Protein AF-D2VK55-F1 (afdb_monomer_lite)

Sequence (1037 aa):
MAVNTIGEIFISDTANHRILKVLTNGTVEVIGGNGISGFSGDGELAINAKLNRPTKIVVDSAGRVVFCDNSNNRIRMISNNGTISTIAGSGTGFVLGDGGLATNAILNMPTGLTINSIGEILIADTSNFKIRKIDLNGIITTIAGSGNQGFEGDGGLATSAPLNFPADVSVHPTTNEVFIADSNNHCVRKILTNGTIFTVAGICGAQGQSSDGGLAINSRLNYPIGVAISSTGDIFIAERDNSKVRKVSSSTGIISTFAGNGVFGFMGDGKAAVNASIYNPYNVAFNSAGEAFISDYGSGKIRKVSLNGIITTVVGEYLQSQDGKLATDVVLNTPKGVAISPSGEVYFADSDKYAIRKITLSGTIITIAGSGLYGFAGDNGYSSQLSNSYDIFINSLGEAFIADTYNHRIRKIDVNGIIMTIAGIVTSGFSGDGGLATKAELFEPYGVVTSSSGDVFIADTSNCRIRKVSSSTGIITTVAGGTCGFGDNVLAVDAQLNTPYGISVNSKGELFIADTNNHRIRKVSSSGFISTIAGNGVGGFSGDGGLATNANLFKPSKVVVNSIGEIFIADSSTNRIRKILTNGTIITIAGNGNSGFNGDEADATNSQLGSPYGIALSSTGEIYISDQGNNRIRKLVPYCVNQGTLVNGSCFYTDYNNNSTKDNSNVSNNNQILAVVLPSVLVPVFCIVAGIVVVLLICCVIFSKRTRKEKSTEKVESVPRDLEMAIESQTLQTMESVKSEPTDFPSEQSLYFQSMVSSQYKSVASESSSNNAASKYNILEKIGSGAFGSVFRVEVKKTGDIKAVKALKYVDHDDLNNIMKEGIQLLKMDHPNIVKVNDMFVDSSQLVFIEMEFYAYGDLSTLIQDTNTIHSEILLRKILEQSCQALQYIHENLKIVHRDIKPSNIFLKSIDLANDDIHIVLADFGLAKDTQGSMAKSFAGTPLYMPLELSLGVNYTFNADVYSLGVTMYQLMTKDVQTSISYLYMNKNSIETKQILRSKMEAPNTYSDQLIDVVLNMIEKDMEKRPSEVDVLNQMK

Radius of gyration: 36.95 Å; chains: 1; bounding box: 97×99×90 Å

Foldseek 3Di:
DEADQQGKDWDQPLQQQFIWIADPVGDIDTLAACSAADADFAQHQRVPGHAHRKADWYADPQRKIWTPSFVLQFIKIQDPVRGIHTLAACSDDDDPQAQHARNPHGAHRWHAWDAALQGKIWTCSFQQQFIWIADPVRGIHTLAACSDADADAAQHARVNGGAHRFQYKEAQHPQRWIWTQSFCQQFIKIAHPVRGIHTLAACGNDADADAFFDQRNPGHAHRFREWYADNQRWIWTQRQQQQFIKIQHPVPNTIHTLAACSDADAPFAQHARVPGHAHRWRYWYAHPQGWIWICSPSQQFIWIQDPVRGIHTSDGDDDDWDFPRAPVSTFAAQWAAWAAALQGKIWIPSFQQQFIWIQDPVRTIDTLEADSDADADAQFHRYGGAHRWRYWYADNQRKIWTQSFQQQFIWIQDPVSGIHTLAAHSDADADQAQHARPPGHAHGWQEWDAAPQRWIWICSFVQQFIWIQHPVPNGIHTLAAGAADADFFAQRPPGGAHRWHAWEAANQRKIWTQSFQQQFIWIQDPVRGIHTLAACSDADADFAQHARNVTGAHRWRYWYADNVGKIWIQSQQQQFIWIQDPVRGIHTQAACRDADADADVHRRVPGGAHRWRYWYAHPLGKIWIRSRRVSDIDIDDQDDDPPFDQDSNDTHDDDPDDDDDDDDDDDDDDDDDDDDDDDDDDDDDDDDDVPPPVVVVVVVVPPPDDDDDDDDDDDDDDDDDDDDDDDDDDDDDDDDDDDDDDDDDDDDDDDPPDPDDDDDDDDDDDDDDDDDVVVFWDFDAFPDDDPFFTKTFTQGPVPRDTKIKTKGAADDDVSVVVVVVVLVVQQPDDDQAAWHWDDWDDDPPRIIITITHDFPQAWQVVLLVPPPDQAAPLLLLVVLLSLLSVLCCCVPVVVKDQAADAGRQKGWNDDDSVVSDTRIHGHDSVVMDHPVDDQDQPPGYDQLLAAQVNVVRDGDDSLSNLSSVLSRSLCSQQSPPPDRLNVCVVVDPLVVSLVVSLVSSCVVVRDDPLVSVLSSLSNGNDSVRRDRSVVSNVSSD

Secondary structure (DSSP, 8-state):
-EE-TT--EEEEETTTTEEEEE-TTS-EEEEE--SSSS---TTSBGGGS--SSEEEEEE-TT--EEEEEGGGTEEEEE-TTSBEEEEE--SS-----TTSBGGG----S--EEEE-TTSPEEEEEGGGTEEEEE-TTSBEEEEE--SS-----TTSBTTTS--S-EEEEEE-TTT--EEEEEGGGTEEEEE-TTSBEEEEES-TT------SSSBGGGS--S-EEEEEE-TT-PEEEEETTTTEEEEE-TTT-BEEEEE--SSSS---TTSBGGGS---SEEEEEE-TTS-EEEEEGGGTEEEEE-TTSBEEEEE-------TTSBGGG---S-EEEEEE-TTS-EEEEEGGGTEEEEE-TTSBEEEEE--SSBS---TTBS---BS---EEEE-TTS-EEEEEGGGTEEEEE-TTS-EEEEE--SSBS---TTSBGGGS-BS-EEEEEE-TT-PEEEEETTTTEEEEE-TTT-BEEEEEE-EES---SSBGGG-EESSEEEEEE-TT--EEEEEGGGTEEEEE-TTSBEEEEE--S-BS---TTSBGGGS-BSS--EEEE-TTS-EEEEEGGGTEEEEE-TTSBEEEEE--SSSS---TTS-TTTS--SSEEEEEE-TT--EEEEEGGGTEEEEE----GGGPEEETTEEE---SS-------------------------------GGGSHHHHHHHHHHSS--------------------------------------------S--TT-----SS------------HHHHEEEEEEEEEETTEEEEEEEETTT--EEEEEEEEP-SHHHHHHHHHHHHHHTT---TTBPPEEEEEE-TTSEEEEEEE--TT-BTHHHHH--S-PPPHHHHHHHHHHHHHHHHHIIIII-EE-----GGGEEEEEEEGGGTEEEEEE---TT-EETTS-------S-TTT--HHHHTTPPP-HHHHHHHHHHHHHHHHH--SS--HHHHHHHS-HHHHHHHHHHHHHTTS-S-HHHHHHHHHHT-SSGGGSPPHHHHHHHT-

InterPro domains:
  IPR000719 Protein kinase domain [PF00069] (777-1034)
  IPR000719 Protein kinase domain [PS50011] (777-1037)
  IPR000719 Protein kinase domain [SM00220] (777-1037)
  IPR001258 NHL repeat [PS51125] (494-527)
  IPR008271 Serine/threonine-protein kinase, active site [PS00108] (896-908)
  IPR011009 Protein kinase-like domain superfamily [SSF56112] (773-1034)
  IPR011042 Six-bladed beta-propeller, TolB-like [G3DSA:2.120.10.30] (1-63)
  IPR011042 Six-bladed beta-propeller, TolB-like [G3DSA:2.120.10.30] (64-137)
  IPR011042 Six-bladed beta-propeller, TolB-like [G3DSA:2.120.10.30] (174-251)
  IPR011042 Six-bladed beta-propeller, TolB-like [G3DSA:2.120.10.30] (293-411)
  IPR011042 Six-bladed beta-propeller, TolB-like [G3DSA:2.120.10.30] (412-521)
  IPR011042 Six-bladed beta-propeller, TolB-like [G3DSA:2.120.10.30] (522-637)
  IPR056822 Teneurin, NHL domain [PF25021] (7-90)
  IPR056822 Teneurin, NHL domain [PF25021] (97-261)
  IPR056822 Teneurin, NHL domain [PF25021] (487-536)

Organism: Naegleria gruberi (NCBI:txid5762)

Structure (mmCIF, N/CA/C/O backbone):
data_AF-D2VK55-F1
#
_entry.id   AF-D2VK55-F1
#
loop_
_atom_site.group_PDB
_atom_site.id
_atom_site.type_symbol
_atom_site.label_atom_id
_atom_site.label_alt_id
_atom_site.label_comp_id
_atom_site.label_asym_id
_atom_site.label_entity_id
_atom_site.label_seq_id
_atom_site.pdbx_PDB_ins_code
_atom_site.Cartn_x
_atom_site.Cartn_y
_atom_site.Cartn_z
_atom_site.occupancy
_atom_site.B_iso_or_equiv
_atom_site.auth_seq_id
_atom_site.auth_comp_id
_atom_site.auth_asym_id
_atom_site.auth_atom_id
_atom_site.pdbx_PDB_model_num
ATOM 1 N N . MET A 1 1 ? 17.452 7.029 -10.321 1.00 76.12 1 MET A N 1
ATOM 2 C CA . MET A 1 1 ? 17.028 7.818 -9.150 1.00 76.12 1 MET A CA 1
ATOM 3 C C . MET A 1 1 ? 17.434 9.265 -9.366 1.00 76.12 1 MET A C 1
ATOM 5 O O . MET A 1 1 ? 18.483 9.479 -9.961 1.00 76.12 1 MET A O 1
ATOM 9 N N . ALA A 1 2 ? 16.642 10.211 -8.871 1.00 79.19 2 ALA A N 1
ATOM 10 C CA . ALA A 1 2 ? 16.977 11.630 -8.761 1.00 79.19 2 ALA A CA 1
ATOM 11 C C . ALA A 1 2 ? 16.593 12.158 -7.372 1.00 79.19 2 ALA A C 1
ATOM 13 O O . ALA A 1 2 ? 15.893 11.474 -6.628 1.00 79.19 2 ALA A O 1
ATOM 14 N N . VAL A 1 3 ? 17.039 13.367 -7.035 1.00 73.19 3 VAL A N 1
ATOM 15 C CA . VAL A 1 3 ? 16.646 14.098 -5.822 1.00 73.19 3 VAL A CA 1
ATOM 16 C C . VAL A 1 3 ? 16.347 15.538 -6.236 1.00 73.19 3 VAL A C 1
ATOM 18 O O . VAL A 1 3 ? 17.091 16.087 -7.049 1.00 73.19 3 VAL A O 1
ATOM 21 N N . ASN A 1 4 ? 15.264 16.139 -5.737 1.00 76.44 4 ASN A N 1
ATOM 22 C CA . ASN A 1 4 ? 14.937 17.539 -6.040 1.00 76.44 4 ASN A CA 1
ATOM 23 C C . ASN A 1 4 ? 15.550 18.521 -5.020 1.00 76.44 4 ASN A C 1
ATOM 25 O O . ASN A 1 4 ? 16.195 18.130 -4.045 1.00 76.44 4 ASN A O 1
ATOM 29 N N . THR A 1 5 ? 15.360 19.823 -5.247 1.00 72.44 5 THR A N 1
ATOM 30 C CA . THR A 1 5 ? 15.956 20.905 -4.440 1.00 72.44 5 THR A CA 1
ATOM 31 C C . THR A 1 5 ? 15.551 20.890 -2.964 1.00 72.44 5 THR A C 1
ATOM 33 O O . THR A 1 5 ? 16.334 21.355 -2.133 1.00 72.44 5 THR A O 1
ATOM 36 N N . ILE A 1 6 ? 14.375 20.337 -2.641 1.00 69.44 6 ILE A N 1
ATOM 37 C CA . ILE A 1 6 ? 13.846 20.198 -1.275 1.00 69.44 6 ILE A CA 1
ATOM 38 C C . ILE A 1 6 ? 14.138 18.827 -0.638 1.00 69.44 6 ILE A C 1
ATOM 40 O O . ILE A 1 6 ? 13.777 18.611 0.513 1.00 69.44 6 ILE A O 1
ATOM 44 N N . GLY A 1 7 ? 14.825 17.920 -1.344 1.00 64.62 7 GLY A N 1
ATOM 45 C CA . GLY A 1 7 ? 15.295 16.639 -0.803 1.00 64.62 7 GLY A CA 1
ATOM 46 C C . GLY A 1 7 ? 14.364 15.438 -1.005 1.00 64.62 7 GLY A C 1
ATOM 47 O O . GLY A 1 7 ? 14.655 14.370 -0.472 1.00 64.62 7 GLY A O 1
ATOM 48 N N . GLU A 1 8 ? 13.279 15.569 -1.773 1.00 74.81 8 GLU A N 1
ATOM 49 C CA . GLU A 1 8 ? 12.437 14.426 -2.155 1.00 74.81 8 GLU A CA 1
ATOM 50 C C . GLU A 1 8 ? 13.169 13.548 -3.185 1.00 74.81 8 GLU A C 1
ATOM 52 O O . GLU A 1 8 ? 13.800 14.061 -4.117 1.00 74.81 8 GLU A O 1
ATOM 57 N N . ILE A 1 9 ? 13.081 12.223 -3.036 1.00 70.69 9 ILE A N 1
ATOM 58 C CA . ILE A 1 9 ? 13.822 11.241 -3.843 1.00 70.69 9 ILE A CA 1
ATOM 59 C C . ILE A 1 9 ? 12.883 10.591 -4.862 1.00 70.69 9 ILE A C 1
ATOM 61 O O . ILE A 1 9 ? 11.841 10.053 -4.508 1.00 70.69 9 ILE A O 1
ATOM 65 N N . PHE A 1 10 ? 13.270 10.574 -6.133 1.00 77.62 10 PHE A N 1
ATOM 66 C CA . PHE A 1 10 ? 12.480 10.019 -7.232 1.00 77.62 10 PHE A CA 1
ATOM 67 C C . PHE A 1 10 ? 13.142 8.735 -7.735 1.00 77.62 10 PHE A C 1
ATOM 69 O O . PHE A 1 10 ? 14.314 8.738 -8.123 1.00 77.62 10 PHE A O 1
ATOM 76 N N . ILE A 1 11 ? 12.415 7.618 -7.713 1.00 74.38 11 ILE A N 1
ATOM 77 C CA . ILE A 1 11 ? 12.948 6.269 -7.938 1.00 74.38 11 ILE A CA 1
ATOM 78 C C . ILE A 1 11 ? 12.183 5.612 -9.087 1.00 74.38 11 ILE A C 1
ATOM 80 O O . ILE A 1 11 ? 10.965 5.501 -9.041 1.00 74.38 11 ILE A O 1
ATOM 84 N N . SER A 1 12 ? 12.896 5.115 -10.095 1.00 76.62 12 SER A N 1
ATOM 85 C CA . SER A 1 12 ? 12.306 4.202 -11.075 1.00 76.62 12 SER A CA 1
ATOM 86 C C . SER A 1 12 ? 12.312 2.795 -10.493 1.00 76.62 12 SER A C 1
ATOM 88 O O . SER A 1 12 ? 13.374 2.193 -10.335 1.00 76.62 12 SER A O 1
ATOM 90 N N . ASP A 1 13 ? 11.137 2.263 -10.185 1.00 74.69 13 ASP A N 1
ATOM 91 C CA . ASP A 1 13 ? 10.955 0.849 -9.893 1.00 74.69 13 ASP A CA 1
ATOM 92 C C . ASP A 1 13 ? 10.919 0.085 -11.225 1.00 74.69 13 ASP A C 1
ATOM 94 O O . ASP A 1 13 ? 9.872 -0.140 -11.843 1.00 74.69 13 ASP A O 1
ATOM 98 N N . THR A 1 14 ? 12.112 -0.264 -11.715 1.00 71.50 14 THR A N 1
ATOM 99 C CA . THR A 1 14 ? 12.302 -0.962 -12.994 1.00 71.50 14 THR A CA 1
ATOM 100 C C . THR A 1 14 ? 11.540 -2.289 -13.028 1.00 71.50 14 THR A C 1
ATOM 102 O O . THR A 1 14 ? 10.974 -2.654 -14.062 1.00 71.50 14 THR A O 1
ATOM 105 N N . ALA A 1 15 ? 11.503 -3.006 -11.902 1.00 69.81 15 ALA A N 1
ATOM 106 C CA . ALA A 1 15 ? 10.898 -4.328 -11.812 1.00 69.81 15 ALA A CA 1
ATOM 107 C C . ALA A 1 15 ? 9.366 -4.256 -11.818 1.00 69.81 15 ALA A C 1
ATOM 109 O O . ALA A 1 15 ? 8.742 -4.930 -12.631 1.00 69.81 15 ALA A O 1
ATOM 110 N N . ASN A 1 16 ? 8.770 -3.387 -10.994 1.00 69.69 16 ASN A N 1
ATOM 111 C CA . ASN A 1 16 ? 7.315 -3.221 -10.894 1.00 69.69 16 ASN A CA 1
ATOM 112 C C . ASN A 1 16 ? 6.754 -2.146 -11.844 1.00 69.69 16 ASN A C 1
ATOM 114 O O . ASN A 1 16 ? 5.651 -1.642 -11.613 1.00 69.69 16 ASN A O 1
ATOM 118 N N . HIS A 1 17 ? 7.520 -1.792 -12.882 1.00 84.75 17 HIS A N 1
ATOM 119 C CA . HIS A 1 17 ? 7.151 -0.912 -13.999 1.00 84.75 17 HIS A CA 1
ATOM 120 C C . HIS A 1 17 ? 6.570 0.442 -13.567 1.00 84.75 17 HIS A C 1
ATOM 122 O O . HIS A 1 17 ? 5.522 0.873 -14.053 1.00 84.75 17 HIS A O 1
ATOM 128 N N . ARG A 1 18 ? 7.249 1.100 -12.622 1.00 85.00 18 ARG A N 1
ATOM 129 C CA . ARG A 1 18 ? 6.723 2.271 -11.913 1.00 85.00 18 ARG A CA 1
ATOM 130 C C . ARG A 1 18 ? 7.752 3.362 -11.664 1.00 85.00 18 ARG A C 1
ATOM 132 O O . ARG A 1 18 ? 8.954 3.122 -11.661 1.00 85.00 18 ARG A O 1
ATOM 139 N N . ILE A 1 19 ? 7.244 4.561 -11.413 1.00 80.06 19 ILE A N 1
ATOM 140 C CA . ILE A 1 19 ? 7.960 5.702 -10.862 1.00 80.06 19 ILE A CA 1
ATOM 141 C C . ILE A 1 19 ? 7.392 5.973 -9.472 1.00 80.06 19 ILE A C 1
ATOM 143 O O . ILE A 1 19 ? 6.191 6.207 -9.307 1.00 80.06 19 ILE A O 1
ATOM 147 N N . LEU A 1 20 ? 8.273 5.940 -8.482 1.00 76.56 20 LEU A N 1
ATOM 148 C CA . LEU A 1 20 ? 7.992 6.247 -7.091 1.00 76.56 20 LEU A CA 1
ATOM 149 C C . LEU A 1 20 ? 8.578 7.614 -6.734 1.00 76.56 20 LEU A C 1
ATOM 151 O O . LEU A 1 20 ? 9.625 8.014 -7.256 1.00 76.56 20 LEU A O 1
ATOM 155 N N . LYS A 1 21 ? 7.937 8.292 -5.792 1.00 77.62 21 LYS A N 1
ATOM 156 C CA . LYS A 1 21 ? 8.448 9.483 -5.119 1.00 77.62 21 LYS A CA 1
ATOM 157 C C . LYS A 1 21 ? 8.547 9.184 -3.629 1.00 77.62 21 LYS A C 1
ATOM 159 O O . LYS A 1 21 ? 7.679 8.521 -3.076 1.00 77.62 21 LYS A O 1
ATOM 164 N N . VAL A 1 22 ? 9.606 9.649 -2.985 1.00 64.19 22 VAL A N 1
ATOM 165 C CA . VAL A 1 22 ? 9.828 9.509 -1.548 1.00 64.19 22 VAL A CA 1
ATOM 166 C C . VAL A 1 22 ? 9.932 10.903 -0.960 1.00 64.19 22 VAL A C 1
ATOM 168 O O . VAL A 1 22 ? 10.816 11.679 -1.330 1.00 64.19 22 VAL A O 1
ATOM 171 N N . LEU A 1 23 ? 8.994 11.227 -0.081 1.00 64.81 23 LEU A N 1
ATOM 172 C CA . LEU A 1 23 ? 8.934 12.501 0.619 1.00 64.81 23 LEU A CA 1
ATOM 173 C C . LEU A 1 23 ? 10.057 12.593 1.665 1.00 64.81 23 LEU A C 1
ATOM 175 O O . LEU A 1 23 ? 10.626 11.586 2.088 1.00 64.81 23 LEU A O 1
ATOM 179 N N . THR A 1 24 ? 10.368 13.803 2.129 1.00 56.72 24 THR A N 1
ATOM 180 C CA . THR A 1 24 ? 11.452 14.043 3.104 1.00 56.72 24 THR A CA 1
ATOM 181 C C . THR A 1 24 ? 11.222 13.412 4.483 1.00 56.72 24 THR A C 1
ATOM 183 O O . THR A 1 24 ? 12.175 13.255 5.241 1.00 56.72 24 THR A O 1
ATOM 186 N N . ASN A 1 25 ? 9.989 13.006 4.796 1.00 50.72 25 ASN A N 1
ATOM 187 C CA . ASN A 1 25 ? 9.618 12.231 5.985 1.00 50.72 25 ASN A CA 1
ATOM 188 C C . ASN A 1 25 ? 9.705 10.697 5.781 1.00 50.72 25 ASN A C 1
ATOM 190 O O . ASN A 1 25 ? 9.336 9.947 6.680 1.00 50.72 25 ASN A O 1
ATOM 194 N N . GLY A 1 26 ? 10.128 10.224 4.602 1.00 48.59 26 GLY A N 1
ATOM 195 C CA . GLY A 1 26 ? 10.221 8.801 4.253 1.00 48.59 26 GLY A CA 1
ATOM 196 C C . GLY A 1 26 ? 8.959 8.174 3.640 1.00 48.59 26 GLY A C 1
ATOM 197 O O . GLY A 1 26 ? 9.014 7.013 3.236 1.00 48.59 26 GLY A O 1
ATOM 198 N N . THR A 1 27 ? 7.837 8.896 3.520 1.00 54.94 27 THR A N 1
ATOM 199 C CA . THR A 1 27 ? 6.623 8.384 2.852 1.00 54.94 27 THR A CA 1
ATOM 200 C C . THR A 1 27 ? 6.893 8.093 1.372 1.00 54.94 27 THR A C 1
ATOM 202 O O . THR A 1 27 ? 7.456 8.937 0.679 1.00 54.94 27 THR A O 1
ATOM 205 N N . VAL A 1 28 ? 6.466 6.924 0.876 1.00 57.25 28 VAL A N 1
ATOM 206 C CA . VAL A 1 28 ? 6.631 6.503 -0.528 1.00 57.25 28 VAL A CA 1
ATOM 207 C C . VAL A 1 28 ? 5.294 6.570 -1.274 1.00 57.25 28 VAL A C 1
ATOM 209 O O . VAL A 1 28 ? 4.322 5.935 -0.877 1.00 57.25 28 VAL A O 1
ATOM 212 N N . GLU A 1 29 ? 5.269 7.301 -2.384 1.00 69.31 29 GLU A N 1
ATOM 213 C CA . GLU A 1 29 ? 4.126 7.510 -3.277 1.00 69.31 29 GLU A CA 1
ATOM 214 C C . GLU A 1 29 ? 4.399 6.850 -4.642 1.00 69.31 29 GLU A C 1
ATOM 216 O O . GLU A 1 29 ? 5.519 6.919 -5.153 1.00 69.31 29 GLU A O 1
ATOM 221 N N . VAL A 1 30 ? 3.387 6.261 -5.291 1.00 80.94 30 VAL A N 1
ATOM 222 C CA . VAL A 1 30 ? 3.460 5.936 -6.730 1.00 80.94 30 VAL A CA 1
ATOM 223 C C . VAL A 1 30 ? 3.019 7.172 -7.508 1.00 80.94 30 VAL A C 1
ATOM 225 O O . VAL A 1 30 ? 1.869 7.582 -7.388 1.00 80.94 30 VAL A O 1
ATOM 228 N N . ILE A 1 31 ? 3.907 7.747 -8.323 1.00 82.50 31 ILE A N 1
ATOM 229 C CA . ILE A 1 31 ? 3.599 8.942 -9.130 1.00 82.50 31 ILE A CA 1
ATOM 230 C C . ILE A 1 31 ? 3.454 8.651 -10.628 1.00 82.50 31 ILE A C 1
ATOM 232 O O . ILE A 1 31 ? 2.969 9.501 -11.367 1.00 82.50 31 ILE A O 1
ATOM 236 N N . GLY A 1 32 ? 3.846 7.462 -11.094 1.00 79.75 32 GLY A N 1
ATOM 237 C CA . GLY A 1 32 ? 3.657 7.056 -12.485 1.00 79.75 32 GLY A CA 1
ATOM 238 C C . GLY A 1 32 ? 3.774 5.551 -12.694 1.00 79.75 32 GLY A C 1
ATOM 239 O O . GLY A 1 32 ? 4.590 4.904 -12.049 1.00 79.75 32 GLY A O 1
ATOM 240 N N . GLY A 1 33 ? 2.993 5.000 -13.620 1.00 81.81 33 GLY A N 1
ATOM 241 C CA . GLY A 1 33 ? 2.906 3.569 -13.901 1.00 81.81 33 GLY A CA 1
ATOM 242 C C . GLY A 1 33 ? 1.877 2.840 -13.029 1.00 81.81 33 GLY A C 1
ATOM 243 O O . GLY A 1 33 ? 1.939 2.884 -11.804 1.00 81.81 33 GLY A O 1
ATOM 244 N N . ASN A 1 34 ? 0.979 2.087 -13.662 1.00 78.25 34 ASN A N 1
ATOM 245 C CA . ASN A 1 34 ? 0.046 1.180 -12.974 1.00 78.25 34 ASN A CA 1
ATOM 246 C C . ASN A 1 34 ? 0.713 -0.146 -12.535 1.00 78.25 34 ASN A C 1
ATOM 248 O O . ASN A 1 34 ? 0.205 -0.863 -11.670 1.00 78.25 34 ASN A O 1
ATOM 252 N N . GLY A 1 35 ? 1.885 -0.455 -13.101 1.00 76.69 35 GLY A N 1
ATOM 253 C CA . GLY A 1 35 ? 2.653 -1.679 -12.873 1.00 76.69 35 GLY A CA 1
ATOM 254 C C . GLY A 1 35 ? 2.493 -2.764 -13.942 1.00 76.69 35 GLY A C 1
ATOM 255 O O . GLY A 1 35 ? 3.073 -3.837 -13.799 1.00 76.69 35 GLY A O 1
ATOM 256 N N . ILE A 1 36 ? 1.752 -2.492 -15.018 1.00 81.31 36 ILE A N 1
ATOM 257 C CA . ILE A 1 36 ? 1.580 -3.374 -16.178 1.00 81.31 36 ILE A CA 1
ATOM 258 C C . ILE A 1 36 ? 2.513 -2.913 -17.305 1.00 81.31 36 ILE A C 1
ATOM 260 O O . ILE A 1 36 ? 2.580 -1.722 -17.617 1.00 81.31 36 ILE A O 1
ATOM 264 N N . SER A 1 37 ? 3.198 -3.857 -17.956 1.00 85.50 37 SER A N 1
ATOM 265 C CA . SER A 1 37 ? 4.075 -3.571 -19.093 1.00 85.50 37 SER A CA 1
ATOM 266 C C . SER A 1 37 ? 3.303 -3.074 -20.325 1.00 85.50 37 SER A C 1
ATOM 268 O O . SER A 1 37 ? 2.224 -3.564 -20.668 1.00 85.50 37 SER A O 1
ATOM 270 N N . GLY A 1 38 ? 3.860 -2.067 -20.999 1.00 87.62 38 GLY A N 1
ATOM 271 C CA . GLY A 1 38 ? 3.288 -1.410 -22.183 1.00 87.62 38 GLY A CA 1
ATOM 272 C C . GLY A 1 38 ? 3.603 0.088 -22.190 1.00 87.62 38 GLY A C 1
ATOM 273 O O . GLY A 1 38 ? 4.305 0.544 -21.297 1.00 87.62 38 GLY A O 1
ATOM 274 N N . PHE A 1 39 ? 3.089 0.853 -23.163 1.00 81.56 39 PHE A N 1
ATOM 275 C CA . PHE A 1 39 ? 3.432 2.278 -23.375 1.00 81.56 39 PHE A CA 1
ATOM 276 C C . PHE A 1 39 ? 2.225 3.240 -23.466 1.00 81.56 39 PHE A C 1
ATOM 278 O O . PHE A 1 39 ? 2.341 4.340 -24.002 1.00 81.56 39 PHE A O 1
ATOM 285 N N . SER A 1 40 ? 1.046 2.842 -22.983 1.00 87.62 40 SER A N 1
ATOM 286 C CA . SER A 1 40 ? -0.178 3.659 -23.045 1.00 87.62 40 SER A CA 1
ATOM 287 C C . SER A 1 40 ? -0.225 4.774 -21.987 1.00 87.62 40 SER A C 1
ATOM 289 O O . SER A 1 40 ? 0.506 4.729 -20.995 1.00 87.62 40 SER A O 1
ATOM 291 N N . GLY A 1 41 ? -1.144 5.731 -22.164 1.00 86.62 41 GLY A N 1
ATOM 292 C CA . GLY A 1 41 ? -1.520 6.726 -21.147 1.00 86.62 41 GLY A CA 1
ATOM 293 C C . GLY A 1 41 ? -1.029 8.158 -21.379 1.00 86.62 41 GLY A C 1
ATOM 294 O O . GLY A 1 41 ? -1.213 8.984 -20.499 1.00 86.62 41 GLY A O 1
ATOM 295 N N . ASP A 1 42 ? -0.410 8.480 -22.517 1.00 91.62 42 ASP A N 1
ATOM 296 C CA . ASP A 1 42 ? -0.027 9.871 -22.810 1.00 91.62 42 ASP A CA 1
ATOM 297 C C . ASP A 1 42 ? -1.265 10.784 -22.891 1.00 91.62 42 ASP A C 1
ATOM 299 O O . ASP A 1 42 ? -2.216 10.471 -23.603 1.00 91.62 42 ASP A O 1
ATOM 303 N N . GLY A 1 43 ? -1.237 11.904 -22.162 1.00 89.00 43 GLY A N 1
ATOM 304 C CA . GLY A 1 43 ? -2.380 12.802 -21.944 1.00 89.00 43 GLY A CA 1
ATOM 305 C C . GLY A 1 43 ? -3.163 12.521 -20.653 1.00 89.00 43 GLY A C 1
ATOM 306 O O . GLY A 1 43 ? -3.815 13.424 -20.133 1.00 89.00 43 GLY A O 1
ATOM 307 N N . GLU A 1 44 ? -3.033 11.319 -20.087 1.00 92.00 44 GLU A N 1
ATOM 308 C CA . GLU A 1 44 ? -3.748 10.871 -18.886 1.00 92.00 44 GLU A CA 1
ATOM 309 C C . GLU A 1 44 ? -2.914 11.026 -17.604 1.00 92.00 44 GLU A C 1
ATOM 311 O O . GLU A 1 44 ? -1.720 11.343 -17.633 1.00 92.00 44 GLU A O 1
ATOM 316 N N . LEU A 1 45 ? -3.536 10.756 -16.449 1.00 89.88 45 LEU A N 1
ATOM 317 C CA . LEU A 1 45 ? -2.831 10.635 -15.170 1.00 89.88 45 LEU A CA 1
ATOM 318 C C . LEU A 1 45 ? -1.758 9.537 -15.234 1.00 89.88 45 LEU A C 1
ATOM 320 O O . LEU A 1 45 ? -2.039 8.372 -15.524 1.00 89.88 45 LEU A O 1
ATOM 324 N N . ALA A 1 46 ? -0.526 9.899 -14.886 1.00 89.88 46 ALA A N 1
ATOM 325 C CA . ALA A 1 46 ? 0.660 9.061 -14.991 1.00 89.88 46 ALA A CA 1
ATOM 326 C C . ALA A 1 46 ? 0.540 7.740 -14.222 1.00 89.88 46 ALA A C 1
ATOM 328 O O . ALA A 1 46 ? 1.051 6.722 -14.685 1.00 89.88 46 ALA A O 1
ATOM 329 N N . ILE A 1 47 ? -0.157 7.723 -13.081 1.00 85.00 47 ILE A N 1
ATOM 330 C CA . ILE A 1 47 ? -0.414 6.510 -12.284 1.00 85.00 47 ILE A CA 1
ATOM 331 C C . ILE A 1 47 ? -1.230 5.446 -13.039 1.00 85.00 47 ILE A C 1
ATOM 333 O O . ILE A 1 47 ? -1.081 4.260 -12.765 1.00 85.00 47 ILE A O 1
ATOM 337 N N . ASN A 1 48 ? -2.027 5.844 -14.037 1.00 86.12 48 ASN A N 1
ATOM 338 C CA . ASN A 1 48 ? -2.813 4.934 -14.877 1.00 86.12 48 ASN A CA 1
ATOM 339 C C . ASN A 1 48 ? -2.034 4.450 -16.112 1.00 86.12 48 ASN A C 1
ATOM 341 O O . ASN A 1 48 ? -2.462 3.514 -16.793 1.00 86.12 48 ASN A O 1
ATOM 345 N N . ALA A 1 49 ? -0.898 5.079 -16.420 1.00 87.00 49 ALA A N 1
ATOM 346 C CA . ALA A 1 49 ? -0.096 4.783 -17.598 1.00 87.00 49 ALA A CA 1
ATOM 347 C C . ALA A 1 49 ? 0.550 3.395 -17.527 1.00 87.00 49 ALA A C 1
ATOM 349 O O . ALA A 1 49 ? 0.860 2.886 -16.448 1.00 87.00 49 ALA A O 1
ATOM 350 N N . LYS A 1 50 ? 0.818 2.803 -18.693 1.00 90.88 50 LYS A N 1
ATOM 351 C CA . LYS A 1 50 ? 1.698 1.634 -18.790 1.00 90.88 50 LYS A CA 1
ATOM 352 C C . LYS A 1 50 ? 3.113 2.113 -19.102 1.00 90.88 50 LYS A C 1
ATOM 354 O O . LYS A 1 50 ? 3.300 2.988 -19.957 1.00 90.88 50 LYS A O 1
ATOM 359 N N . LEU A 1 51 ? 4.074 1.536 -18.386 1.00 90.56 51 LEU A N 1
ATOM 360 C CA . LEU A 1 51 ? 5.518 1.733 -18.539 1.00 90.56 51 LEU A CA 1
ATOM 361 C C . LEU A 1 51 ? 6.169 0.358 -18.731 1.00 90.56 51 LEU A C 1
ATOM 363 O O . LEU A 1 51 ? 5.589 -0.657 -18.352 1.00 90.56 51 LEU A O 1
ATOM 367 N N . ASN A 1 52 ? 7.382 0.289 -19.271 1.00 91.25 52 ASN A N 1
ATOM 368 C CA . ASN A 1 52 ? 8.100 -0.973 -19.430 1.00 91.25 52 ASN A CA 1
ATOM 369 C C . ASN A 1 52 ? 9.562 -0.819 -19.004 1.00 91.25 52 ASN A C 1
ATOM 371 O O . ASN A 1 52 ? 10.410 -0.314 -19.745 1.00 91.25 52 ASN A O 1
ATOM 375 N N . ARG A 1 53 ? 9.839 -1.289 -17.782 1.00 86.44 53 ARG A N 1
ATOM 376 C CA . ARG A 1 53 ? 11.159 -1.259 -17.134 1.00 86.44 53 ARG A CA 1
ATOM 377 C C . ARG A 1 53 ? 11.799 0.143 -17.100 1.00 86.44 53 ARG A C 1
ATOM 379 O O . ARG A 1 53 ? 12.879 0.312 -17.658 1.00 86.44 53 ARG A O 1
ATOM 386 N N . PRO A 1 54 ? 11.191 1.149 -16.445 1.00 90.12 54 PRO A N 1
ATOM 387 C CA . PRO A 1 54 ? 11.777 2.487 -16.375 1.00 90.12 54 PRO A CA 1
ATOM 388 C C . PRO A 1 54 ? 13.147 2.488 -15.667 1.00 90.12 54 PRO A C 1
ATOM 390 O O . PRO A 1 54 ? 13.347 1.747 -14.700 1.00 90.12 54 PRO A O 1
ATOM 393 N N . THR A 1 55 ? 14.093 3.307 -16.146 1.00 87.75 55 THR A N 1
ATOM 394 C CA . THR A 1 55 ? 15.516 3.297 -15.724 1.00 87.75 55 THR A CA 1
ATOM 395 C C . THR A 1 55 ? 15.988 4.648 -15.167 1.00 87.75 55 THR A C 1
ATOM 397 O O . THR A 1 55 ? 15.622 4.986 -14.038 1.00 87.75 55 THR A O 1
ATOM 400 N N . LYS A 1 56 ? 16.814 5.440 -15.870 1.00 89.25 56 LYS A N 1
ATOM 401 C CA . LYS A 1 56 ? 17.226 6.765 -15.372 1.00 89.25 56 LYS A CA 1
ATOM 402 C C . LYS A 1 56 ? 16.020 7.706 -15.344 1.00 89.25 56 LYS A C 1
ATOM 404 O O . LYS A 1 56 ? 15.117 7.634 -16.173 1.00 89.25 56 LYS A O 1
ATOM 409 N N . ILE A 1 57 ? 16.020 8.563 -14.336 1.00 90.88 57 ILE A N 1
ATOM 410 C CA . ILE A 1 57 ? 14.982 9.529 -13.991 1.00 90.88 57 ILE A CA 1
ATOM 411 C C . ILE A 1 57 ? 15.693 10.790 -13.510 1.00 90.88 57 ILE A C 1
ATOM 413 O O . ILE A 1 57 ? 16.730 10.680 -12.851 1.00 90.88 57 ILE A O 1
ATOM 417 N N . VAL A 1 58 ? 15.146 11.951 -13.852 1.00 91.69 58 VAL A N 1
ATOM 418 C CA . VAL A 1 58 ? 15.597 13.288 -13.455 1.00 91.69 58 VAL A CA 1
ATOM 419 C C . VAL A 1 58 ? 14.385 14.179 -13.192 1.00 91.69 58 VAL A C 1
ATOM 421 O O . VAL A 1 58 ? 13.286 13.902 -13.672 1.00 91.69 58 VAL A O 1
ATOM 424 N N . VAL A 1 59 ? 14.584 15.241 -12.418 1.00 88.75 59 VAL A N 1
ATOM 425 C CA . VAL A 1 59 ? 13.556 16.248 -12.128 1.00 88.75 59 VAL A CA 1
ATOM 426 C C . VAL A 1 59 ? 14.117 17.606 -12.521 1.00 88.75 59 VAL A C 1
ATOM 428 O O . VAL A 1 59 ? 15.272 17.895 -12.205 1.00 88.75 59 VAL A O 1
ATOM 431 N N . ASP A 1 60 ? 13.337 18.408 -13.241 1.00 84.19 60 ASP A N 1
ATOM 432 C CA . ASP A 1 60 ? 13.761 19.746 -13.658 1.00 84.19 60 ASP A CA 1
ATOM 433 C C . ASP A 1 60 ? 13.452 20.830 -12.608 1.00 84.19 60 ASP A C 1
ATOM 435 O O . ASP A 1 60 ? 12.840 20.578 -11.568 1.00 84.19 60 ASP A O 1
ATOM 439 N N . SER A 1 61 ? 13.879 22.064 -12.882 1.00 80.25 61 SER A N 1
ATOM 440 C CA . SER A 1 61 ? 13.656 23.223 -12.007 1.00 80.25 61 SER A CA 1
ATOM 441 C C . SER A 1 61 ? 12.185 23.632 -11.862 1.00 80.25 61 SER A C 1
ATOM 443 O O . SER A 1 61 ? 11.863 24.374 -10.936 1.00 80.25 61 SER A O 1
ATOM 445 N N . ALA A 1 62 ? 11.292 23.148 -12.731 1.00 81.94 62 ALA A N 1
ATOM 446 C CA . ALA A 1 62 ? 9.851 23.333 -12.601 1.00 81.94 62 ALA A CA 1
ATOM 447 C C . ALA A 1 62 ? 9.189 22.221 -11.765 1.00 81.94 62 ALA A C 1
ATOM 449 O O . ALA A 1 62 ? 8.028 22.371 -11.392 1.00 81.94 62 ALA A O 1
ATOM 450 N N . GLY A 1 63 ? 9.899 21.130 -11.452 1.00 83.50 63 GLY A N 1
ATOM 451 C CA . GLY A 1 63 ? 9.374 19.963 -10.737 1.00 83.50 63 GLY A CA 1
ATOM 452 C C . GLY A 1 63 ? 8.840 18.848 -11.642 1.00 83.50 63 GLY A C 1
ATOM 453 O O . GLY A 1 63 ? 8.290 17.871 -11.131 1.00 83.50 63 GLY A O 1
ATOM 454 N N . ARG A 1 64 ? 9.011 18.951 -12.969 1.00 92.50 64 ARG A N 1
ATOM 455 C CA . ARG A 1 64 ? 8.577 17.917 -13.922 1.00 92.50 64 ARG A CA 1
ATOM 456 C C . ARG A 1 64 ? 9.539 16.736 -13.877 1.00 92.50 64 ARG A C 1
ATOM 458 O O . ARG A 1 64 ? 10.756 16.916 -13.839 1.00 92.50 64 ARG A O 1
ATOM 465 N N . VAL A 1 65 ? 8.995 15.525 -13.918 1.00 94.88 65 VAL A N 1
ATOM 466 C CA . VAL A 1 65 ? 9.750 14.277 -13.754 1.00 94.88 65 VAL A CA 1
ATOM 467 C C . VAL A 1 65 ? 9.953 13.623 -15.117 1.00 94.88 65 VAL A C 1
ATOM 469 O O . VAL A 1 65 ? 9.006 13.104 -15.701 1.00 94.88 65 VAL A O 1
ATOM 472 N N . VAL A 1 66 ? 11.181 13.628 -15.632 1.00 96.56 66 VAL A N 1
ATOM 473 C CA . VAL A 1 66 ? 11.535 13.024 -16.928 1.00 96.56 66 VAL A CA 1
ATOM 474 C C . VAL A 1 66 ? 12.248 11.696 -16.687 1.00 96.56 66 VAL A C 1
ATOM 476 O O . VAL A 1 66 ? 13.124 11.615 -15.826 1.00 96.56 66 VAL A O 1
ATOM 479 N N . PHE A 1 67 ? 11.906 10.644 -17.433 1.00 96.06 67 PHE A N 1
ATOM 480 C CA . PHE A 1 67 ? 12.524 9.325 -17.270 1.00 96.06 67 PHE A CA 1
ATOM 481 C C . PHE A 1 67 ? 12.610 8.507 -18.565 1.00 96.06 67 PHE A C 1
ATOM 483 O O . PHE A 1 67 ? 11.811 8.654 -19.491 1.00 96.06 67 PHE A O 1
ATOM 490 N N . CYS A 1 68 ? 13.589 7.603 -18.608 1.00 95.38 68 CYS A N 1
ATOM 491 C CA . CYS A 1 68 ? 13.734 6.594 -19.649 1.00 95.38 68 CYS A CA 1
ATOM 492 C C . CYS A 1 68 ? 12.726 5.460 -19.432 1.00 95.38 68 CYS A C 1
ATOM 494 O O . CYS A 1 68 ? 12.814 4.723 -18.450 1.00 95.38 68 CYS A O 1
ATOM 496 N N . ASP A 1 69 ? 11.807 5.280 -20.375 1.00 95.12 69 ASP A N 1
ATOM 497 C CA . ASP A 1 69 ? 10.859 4.167 -20.444 1.00 95.12 69 ASP A CA 1
ATOM 498 C C . ASP A 1 69 ? 11.475 3.075 -21.335 1.00 95.12 69 ASP A C 1
ATOM 500 O O . ASP A 1 69 ? 11.143 2.897 -22.512 1.00 95.12 69 ASP A O 1
ATOM 504 N N . ASN A 1 70 ? 12.516 2.450 -20.774 1.00 91.88 70 ASN A N 1
ATOM 505 C CA . ASN A 1 70 ? 13.590 1.759 -21.490 1.00 91.88 70 ASN A CA 1
ATOM 506 C C . ASN A 1 70 ? 13.095 0.742 -22.520 1.00 91.88 70 ASN A C 1
ATOM 508 O O . ASN A 1 70 ? 13.430 0.842 -23.698 1.00 91.88 70 ASN A O 1
ATOM 512 N N . SER A 1 71 ? 12.294 -0.230 -22.083 1.00 92.00 71 SER A N 1
ATOM 513 C CA . SER A 1 71 ? 11.862 -1.349 -22.927 1.00 92.00 71 SER A CA 1
ATOM 514 C C . SER A 1 71 ? 10.651 -1.003 -23.809 1.00 92.00 71 SER A C 1
ATOM 516 O O . SER A 1 71 ? 10.138 -1.865 -24.517 1.00 92.00 71 SER A O 1
ATOM 518 N N . ASN A 1 72 ? 10.224 0.265 -23.800 1.00 92.69 72 ASN A N 1
ATOM 519 C CA . ASN A 1 72 ? 9.315 0.866 -24.780 1.00 92.69 72 ASN A CA 1
ATOM 520 C C . ASN A 1 72 ? 10.043 1.769 -25.794 1.00 92.69 72 ASN A C 1
ATOM 522 O O . ASN A 1 72 ? 9.389 2.348 -26.662 1.00 92.69 72 ASN A O 1
ATOM 526 N N . ASN A 1 73 ? 11.373 1.910 -25.695 1.00 93.12 73 ASN A N 1
ATOM 527 C CA . ASN A 1 73 ? 12.190 2.784 -26.546 1.00 93.12 73 ASN A CA 1
ATOM 528 C C . ASN A 1 73 ? 11.758 4.265 -26.506 1.00 93.12 73 ASN A C 1
ATOM 530 O O . ASN A 1 73 ? 11.737 4.943 -27.536 1.00 93.12 73 ASN A O 1
ATOM 534 N N . ARG A 1 74 ? 11.392 4.765 -25.316 1.00 94.50 74 ARG A N 1
ATOM 535 C CA . ARG A 1 74 ? 10.829 6.111 -25.111 1.00 94.50 74 ARG A CA 1
ATOM 536 C C . ARG A 1 74 ? 11.499 6.877 -23.974 1.00 94.50 74 ARG A C 1
ATOM 538 O O . ARG A 1 74 ? 12.009 6.287 -23.023 1.00 94.50 74 ARG A O 1
ATOM 545 N N . ILE A 1 75 ? 11.417 8.202 -24.043 1.00 96.69 75 ILE A N 1
ATOM 546 C CA . ILE A 1 75 ? 11.557 9.103 -22.894 1.00 96.69 75 ILE A CA 1
ATOM 547 C C . ILE A 1 75 ? 10.171 9.669 -22.588 1.00 96.69 75 ILE A C 1
ATOM 549 O O . ILE A 1 75 ? 9.505 10.212 -23.476 1.00 96.69 75 ILE A O 1
ATOM 553 N N . ARG A 1 76 ? 9.735 9.535 -21.336 1.00 96.38 76 ARG A N 1
ATOM 554 C CA . ARG A 1 76 ? 8.443 10.028 -20.845 1.00 96.38 76 ARG A CA 1
ATOM 555 C C . ARG A 1 76 ? 8.671 11.182 -19.866 1.00 96.38 76 ARG A C 1
ATOM 557 O O . ARG A 1 76 ? 9.724 11.268 -19.235 1.00 96.38 76 ARG A O 1
ATOM 564 N N . MET A 1 77 ? 7.679 12.051 -19.728 1.00 96.50 77 MET A N 1
ATOM 565 C CA . MET A 1 77 ? 7.649 13.155 -18.769 1.00 96.50 77 MET A CA 1
ATOM 566 C C . MET A 1 77 ? 6.338 13.117 -17.989 1.00 96.50 77 MET A C 1
ATOM 568 O O . MET A 1 77 ? 5.287 12.944 -18.595 1.00 96.50 77 MET A O 1
ATOM 572 N N . ILE A 1 78 ? 6.397 13.327 -16.675 1.00 96.44 78 ILE A N 1
ATOM 573 C CA . ILE A 1 78 ? 5.242 13.599 -15.813 1.00 96.44 78 ILE A CA 1
ATOM 574 C C . ILE A 1 78 ? 5.278 15.087 -15.454 1.00 96.44 78 ILE A C 1
ATOM 576 O O . ILE A 1 78 ? 6.292 15.581 -14.952 1.00 96.44 78 ILE A O 1
ATOM 580 N N . SER A 1 79 ? 4.196 15.810 -15.727 1.00 92.62 79 SER A N 1
ATOM 581 C CA . SER A 1 79 ? 4.030 17.217 -15.353 1.00 92.62 79 SER A CA 1
ATOM 582 C C . SER A 1 79 ? 3.472 17.377 -13.935 1.00 92.62 79 SER A C 1
ATOM 584 O O . SER A 1 79 ? 2.949 16.437 -13.344 1.00 92.62 79 SER A O 1
ATOM 586 N N . ASN A 1 80 ? 3.564 18.586 -13.377 1.00 86.50 80 ASN A N 1
ATOM 587 C CA . ASN A 1 80 ? 3.268 18.876 -11.965 1.00 86.50 80 ASN A CA 1
ATOM 588 C C . ASN A 1 80 ? 1.826 18.555 -11.521 1.00 86.50 80 ASN A C 1
ATOM 590 O O . ASN A 1 80 ? 1.568 18.414 -10.331 1.00 86.50 80 ASN A O 1
ATOM 594 N N . ASN A 1 81 ? 0.891 18.453 -12.466 1.00 85.19 81 ASN A N 1
ATOM 595 C CA . ASN A 1 81 ? -0.500 18.043 -12.254 1.00 85.19 81 ASN A CA 1
ATOM 596 C C . ASN A 1 81 ? -0.708 16.511 -12.310 1.00 85.19 81 ASN A C 1
ATOM 598 O O . ASN A 1 81 ? -1.843 16.049 -12.267 1.00 85.19 81 ASN A O 1
ATOM 602 N N . GLY A 1 82 ? 0.363 15.731 -12.480 1.00 87.88 82 GLY A N 1
ATOM 603 C CA . GLY A 1 82 ? 0.325 14.276 -12.604 1.00 87.88 82 GLY A CA 1
ATOM 604 C C . GLY A 1 82 ? 0.069 13.735 -14.016 1.00 87.88 82 GLY A C 1
ATOM 605 O O . GLY A 1 82 ? -0.001 12.521 -14.160 1.00 87.88 82 GLY A O 1
ATOM 606 N N . THR A 1 83 ? -0.060 14.561 -15.061 1.00 95.44 83 THR A N 1
ATOM 607 C CA . THR A 1 83 ? -0.234 14.074 -16.449 1.00 95.44 83 THR A CA 1
ATOM 608 C C . THR A 1 83 ? 1.078 13.532 -17.030 1.00 95.44 83 THR A C 1
ATOM 610 O O . THR A 1 83 ? 2.124 14.149 -16.840 1.00 95.44 83 THR A O 1
ATOM 613 N N . ILE A 1 84 ? 1.043 12.414 -17.770 1.00 96.88 84 ILE A N 1
ATOM 614 C CA . ILE A 1 84 ? 2.212 11.872 -18.497 1.00 96.88 84 ILE A CA 1
ATOM 615 C C . ILE A 1 84 ? 2.183 12.203 -19.999 1.00 96.88 84 ILE A C 1
ATOM 617 O O . ILE A 1 84 ? 1.120 12.307 -20.610 1.00 96.88 84 ILE A O 1
ATOM 621 N N . SER A 1 85 ? 3.355 12.305 -20.628 1.00 95.31 85 SER A N 1
ATOM 622 C CA . SER A 1 85 ? 3.512 12.329 -22.087 1.00 95.31 85 SER A CA 1
ATOM 623 C C . SER A 1 85 ? 4.811 11.660 -22.552 1.00 95.31 85 SER A C 1
ATOM 625 O O . SER A 1 85 ? 5.796 11.601 -21.813 1.00 95.31 85 SER A O 1
ATOM 627 N N . THR A 1 86 ? 4.847 11.168 -23.794 1.00 94.69 86 THR A N 1
ATOM 628 C CA . THR A 1 86 ? 6.097 10.810 -24.482 1.00 94.69 86 THR A CA 1
ATOM 629 C C . THR A 1 86 ? 6.712 12.067 -25.082 1.00 94.69 86 THR A C 1
ATOM 631 O O . THR A 1 86 ? 6.095 12.714 -25.925 1.00 94.69 86 THR A O 1
ATOM 634 N N . ILE A 1 87 ? 7.940 12.393 -24.677 1.00 94.12 87 ILE A N 1
ATOM 635 C CA . ILE A 1 87 ? 8.688 13.546 -25.207 1.00 94.12 87 ILE A CA 1
ATOM 636 C C . ILE A 1 87 ? 9.728 13.138 -26.255 1.00 94.12 87 ILE A C 1
ATOM 638 O O . ILE A 1 87 ? 10.135 13.965 -27.067 1.00 94.12 87 ILE A O 1
ATOM 642 N N . ALA A 1 88 ? 10.138 11.865 -26.274 1.00 93.50 88 ALA A N 1
ATOM 643 C CA . ALA A 1 88 ? 10.984 11.317 -27.328 1.00 93.50 88 ALA A CA 1
ATOM 644 C C . ALA A 1 88 ? 10.795 9.812 -27.521 1.00 93.50 88 ALA A C 1
ATOM 646 O O . ALA A 1 88 ? 10.485 9.093 -26.570 1.00 93.50 88 ALA A O 1
ATOM 647 N N . GLY A 1 89 ? 11.060 9.340 -28.738 1.00 89.81 89 GLY A N 1
ATOM 648 C CA . GLY A 1 89 ? 10.904 7.941 -29.122 1.00 89.81 89 GLY A CA 1
ATOM 649 C C . GLY A 1 89 ? 9.513 7.642 -29.684 1.00 89.81 89 GLY A C 1
ATOM 650 O O . GLY A 1 89 ? 8.508 7.782 -28.992 1.00 89.81 89 GLY A O 1
ATOM 651 N N . SER A 1 90 ? 9.446 7.160 -30.924 1.00 75.56 90 SER A N 1
ATOM 652 C CA . SER A 1 90 ? 8.184 6.732 -31.549 1.00 75.56 90 SER A CA 1
ATOM 653 C C . SER A 1 90 ? 7.620 5.442 -30.932 1.00 75.56 90 SER A C 1
ATOM 655 O O . SER A 1 90 ? 6.410 5.209 -30.924 1.00 75.56 90 SER A O 1
ATOM 657 N N . GLY A 1 91 ? 8.493 4.571 -30.415 1.00 62.00 91 GLY A N 1
ATOM 658 C CA . GLY A 1 91 ? 8.180 3.173 -30.091 1.00 62.00 91 GLY A CA 1
ATOM 659 C C . GLY A 1 91 ? 8.094 2.241 -31.315 1.00 62.00 91 GLY A C 1
ATOM 660 O O . GLY A 1 91 ? 7.910 1.040 -31.141 1.00 62.00 91 GLY A O 1
ATOM 661 N N . THR A 1 92 ? 8.251 2.754 -32.544 1.00 57.47 92 THR A N 1
ATOM 662 C CA . THR A 1 92 ? 8.199 1.984 -33.806 1.00 57.47 92 THR A CA 1
ATOM 663 C C . THR A 1 92 ? 9.274 2.457 -34.799 1.00 57.47 92 THR A C 1
ATOM 665 O O . THR A 1 92 ? 9.397 3.641 -35.116 1.00 57.47 92 THR A O 1
ATOM 668 N N . GLY A 1 93 ? 10.117 1.533 -35.267 1.00 43.38 93 GLY A N 1
ATOM 669 C CA . GLY A 1 93 ? 11.439 1.877 -35.803 1.00 43.38 93 GLY A CA 1
ATOM 670 C C . GLY A 1 93 ? 11.571 1.991 -37.324 1.00 43.38 93 GLY A C 1
ATOM 671 O O . GLY A 1 93 ? 12.164 1.094 -37.909 1.00 43.38 93 GLY A O 1
ATOM 672 N N . PHE A 1 94 ? 11.108 3.084 -37.955 1.00 50.91 94 PHE A N 1
ATOM 673 C CA . PHE A 1 94 ? 11.312 3.306 -39.409 1.00 50.91 94 PHE A CA 1
ATOM 674 C C . PHE A 1 94 ? 11.647 4.744 -39.882 1.00 50.91 94 PHE A C 1
ATOM 676 O O . PHE A 1 94 ? 11.690 4.976 -41.088 1.00 50.91 94 PHE A O 1
ATOM 683 N N . VAL A 1 95 ? 11.945 5.708 -38.996 1.00 48.62 95 VAL A N 1
ATOM 684 C CA . VAL A 1 95 ? 12.371 7.073 -39.397 1.00 48.62 95 VAL A CA 1
ATOM 685 C C . VAL A 1 95 ? 13.706 7.463 -38.750 1.00 48.62 95 VAL A C 1
ATOM 687 O O . VAL A 1 95 ? 13.834 7.497 -37.529 1.00 48.62 95 VAL A O 1
ATOM 690 N N . LEU A 1 96 ? 14.712 7.806 -39.562 1.00 59.75 96 LEU A N 1
ATOM 691 C CA . LEU A 1 96 ? 15.960 8.408 -39.075 1.00 59.75 96 LEU A CA 1
ATOM 692 C C . LEU A 1 96 ? 15.677 9.844 -38.603 1.00 59.75 96 LEU A C 1
ATOM 694 O O . LEU A 1 96 ? 15.385 10.715 -39.415 1.00 59.75 96 LEU A O 1
ATOM 698 N N . GLY A 1 97 ? 15.715 10.065 -37.286 1.00 62.50 97 GLY A N 1
ATOM 699 C CA . GLY A 1 97 ? 15.131 11.258 -36.655 1.00 62.50 97 GLY A CA 1
ATOM 700 C C . GLY A 1 97 ? 16.075 12.412 -36.296 1.00 62.50 97 GLY A C 1
ATOM 701 O O . GLY A 1 97 ? 15.602 13.374 -35.701 1.00 62.50 97 GLY A O 1
ATOM 702 N N . ASP A 1 98 ? 17.378 12.346 -36.592 1.00 77.38 98 ASP A N 1
ATOM 703 C CA . ASP A 1 98 ? 18.285 13.468 -36.286 1.00 77.38 98 ASP A CA 1
ATOM 704 C C . ASP A 1 98 ? 17.937 14.705 -37.138 1.00 77.38 98 ASP A C 1
ATOM 706 O O . ASP A 1 98 ? 17.809 14.614 -38.357 1.00 77.38 98 ASP A O 1
ATOM 710 N N . GLY A 1 99 ? 17.785 15.861 -36.486 1.00 80.50 99 GLY A N 1
ATOM 711 C CA . GLY A 1 99 ? 17.301 17.107 -37.091 1.00 80.50 99 GLY A CA 1
ATOM 712 C C . GLY A 1 99 ? 15.772 17.244 -37.143 1.00 80.50 99 GLY A C 1
ATOM 713 O O . GLY A 1 99 ? 15.280 18.259 -37.628 1.00 80.50 99 GLY A O 1
ATOM 714 N N . GLY A 1 100 ? 15.017 16.259 -36.641 1.00 86.00 100 GLY A N 1
ATOM 715 C CA . GLY A 1 100 ? 13.552 16.281 -36.568 1.00 86.00 100 GLY A CA 1
ATOM 716 C C . GLY A 1 100 ? 13.001 16.257 -35.138 1.00 86.00 100 GLY A C 1
ATOM 717 O O . GLY A 1 100 ? 13.750 16.168 -34.165 1.00 86.00 100 GLY A O 1
ATOM 718 N N . LEU A 1 101 ? 11.669 16.315 -35.012 1.00 89.81 101 LEU A N 1
ATOM 719 C CA . LEU A 1 101 ? 10.965 16.223 -33.725 1.00 89.81 101 LEU A CA 1
ATOM 720 C C . LEU A 1 101 ? 11.316 14.924 -32.982 1.00 89.81 101 LEU A C 1
ATOM 722 O O . LEU A 1 101 ? 11.192 13.827 -33.530 1.00 89.81 101 LEU A O 1
ATOM 726 N N . ALA A 1 102 ? 11.688 15.045 -31.708 1.00 92.12 102 ALA A N 1
ATOM 727 C CA . ALA A 1 102 ? 12.173 13.947 -30.876 1.00 92.12 102 ALA A CA 1
ATOM 728 C C . ALA A 1 102 ? 11.147 12.814 -30.681 1.00 92.12 102 ALA A C 1
ATOM 730 O O . ALA A 1 102 ? 11.526 11.650 -30.535 1.00 92.12 102 ALA A O 1
ATOM 731 N N . THR A 1 103 ? 9.849 13.116 -30.737 1.00 90.94 103 THR A N 1
ATOM 732 C CA . THR A 1 103 ? 8.754 12.130 -30.698 1.00 90.94 103 THR A CA 1
ATOM 733 C C . THR A 1 103 ? 8.734 11.192 -31.910 1.00 90.94 103 THR A C 1
ATOM 735 O O . THR A 1 103 ? 8.284 10.057 -31.788 1.00 90.94 103 THR A O 1
ATOM 738 N N . ASN A 1 104 ? 9.288 11.613 -33.052 1.00 86.62 104 ASN A N 1
ATOM 739 C CA . ASN A 1 104 ? 9.445 10.778 -34.250 1.00 86.62 104 ASN A CA 1
ATOM 740 C C . ASN A 1 104 ? 10.771 9.995 -34.264 1.00 86.62 104 ASN A C 1
ATOM 742 O O . ASN A 1 104 ? 11.036 9.243 -35.202 1.00 86.62 104 ASN A O 1
ATOM 746 N N . ALA A 1 105 ? 11.631 10.182 -33.259 1.00 88.06 105 ALA A N 1
ATOM 747 C CA . ALA A 1 105 ? 12.950 9.572 -33.226 1.00 88.06 105 ALA A CA 1
ATOM 748 C C . ALA A 1 105 ? 12.889 8.061 -32.988 1.00 88.06 105 ALA A C 1
ATOM 750 O O . ALA A 1 105 ? 12.125 7.576 -32.152 1.00 88.06 105 ALA A O 1
ATOM 751 N N . ILE A 1 106 ? 13.798 7.326 -33.628 1.00 87.06 106 ILE A N 1
ATOM 752 C CA . ILE A 1 106 ? 14.199 6.009 -33.135 1.00 87.06 106 ILE A CA 1
ATOM 753 C C . ILE A 1 106 ? 15.177 6.219 -31.976 1.00 87.06 106 ILE A C 1
ATOM 755 O O . ILE A 1 106 ? 16.226 6.852 -32.141 1.00 87.06 106 ILE A O 1
ATOM 759 N N . LEU A 1 107 ? 14.809 5.660 -30.826 1.00 91.44 107 LEU A N 1
ATOM 760 C CA . LEU A 1 107 ? 15.683 5.337 -29.701 1.00 91.44 107 LEU A CA 1
ATOM 761 C C . LEU A 1 107 ? 15.710 3.807 -29.554 1.00 91.44 107 LEU A C 1
ATOM 763 O O . LEU A 1 107 ? 14.815 3.127 -30.062 1.00 91.44 107 LEU A O 1
ATOM 767 N N . ASN A 1 108 ? 16.711 3.256 -28.873 1.00 91.50 108 ASN A N 1
ATOM 768 C CA . ASN A 1 108 ? 16.838 1.817 -28.654 1.00 91.50 108 ASN A CA 1
ATOM 769 C C . ASN A 1 108 ? 17.397 1.526 -27.256 1.00 91.50 108 ASN A C 1
ATOM 771 O O . ASN A 1 108 ? 18.567 1.790 -26.968 1.00 91.50 108 ASN A O 1
ATOM 775 N N . MET A 1 109 ? 16.530 1.000 -26.389 1.00 92.44 109 MET A N 1
ATOM 776 C CA . MET A 1 109 ? 16.782 0.720 -24.975 1.00 92.44 109 MET A CA 1
ATOM 777 C C . MET A 1 109 ? 17.509 1.861 -24.237 1.00 92.44 109 MET A C 1
ATOM 779 O O . MET A 1 109 ? 18.537 1.602 -23.610 1.00 92.44 109 MET A O 1
ATOM 783 N N . PRO A 1 110 ? 17.013 3.117 -24.256 1.00 95.12 110 PRO A N 1
ATOM 784 C CA . PRO A 1 110 ? 17.680 4.214 -23.559 1.00 95.12 110 PRO A CA 1
ATOM 785 C C . PRO A 1 110 ? 17.768 3.921 -22.054 1.00 95.12 110 PRO A C 1
ATOM 787 O O . PRO A 1 110 ? 16.750 3.615 -21.422 1.00 95.12 110 PRO A O 1
ATOM 790 N N . THR A 1 111 ? 18.969 3.968 -21.469 1.00 90.88 111 THR A N 1
ATOM 791 C CA . THR A 1 111 ? 19.157 3.786 -20.014 1.00 90.88 111 THR A CA 1
ATOM 792 C C . THR A 1 111 ? 19.579 5.050 -19.283 1.00 90.88 111 THR A C 1
ATOM 794 O O . THR A 1 111 ? 19.328 5.128 -18.084 1.00 90.88 111 THR A O 1
ATOM 797 N N . GLY A 1 112 ? 20.187 6.016 -19.979 1.00 91.38 112 GLY A N 1
ATOM 798 C CA . GLY A 1 112 ? 20.782 7.226 -19.407 1.00 91.38 112 GLY A CA 1
ATOM 799 C C . GLY A 1 112 ? 20.086 8.509 -19.852 1.00 91.38 112 GLY A C 1
ATOM 800 O O . GLY A 1 112 ? 19.576 8.592 -20.968 1.00 91.38 112 GLY A O 1
ATOM 801 N N . LEU A 1 113 ? 20.079 9.515 -18.977 1.00 94.31 113 LEU A N 1
ATOM 802 C CA . LEU A 1 113 ? 19.284 10.737 -19.119 1.00 94.31 113 LEU A CA 1
ATOM 803 C C . LEU A 1 113 ? 19.790 11.844 -18.181 1.00 94.31 113 LEU A C 1
ATOM 805 O O . LEU A 1 113 ? 19.977 11.610 -16.985 1.00 94.31 113 LEU A O 1
ATOM 809 N N . THR A 1 114 ? 19.927 13.064 -18.696 1.00 93.69 114 THR A N 1
ATOM 810 C CA . THR A 1 114 ? 20.143 14.278 -17.895 1.00 93.69 114 THR A CA 1
ATOM 811 C C . THR A 1 114 ? 19.540 15.518 -18.566 1.00 93.69 114 THR A C 1
ATOM 813 O O . THR A 1 114 ? 19.149 15.465 -19.731 1.00 93.69 114 THR A O 1
ATOM 816 N N . ILE A 1 115 ? 19.454 16.630 -17.833 1.00 91.81 115 ILE A N 1
ATOM 817 C CA . ILE A 1 115 ? 18.998 17.939 -18.324 1.00 91.81 115 ILE A CA 1
ATOM 818 C C . ILE A 1 115 ? 20.102 18.953 -18.016 1.00 91.81 115 ILE A C 1
ATOM 820 O O . ILE A 1 115 ? 20.627 18.963 -16.901 1.00 91.81 115 ILE A O 1
ATOM 824 N N . ASN A 1 116 ? 20.486 19.778 -18.992 1.00 90.12 116 ASN A N 1
ATOM 825 C CA . ASN A 1 116 ? 21.541 20.781 -18.811 1.00 90.12 116 ASN A CA 1
ATOM 826 C C . ASN A 1 116 ? 21.014 22.118 -18.256 1.00 90.12 116 ASN A C 1
ATOM 828 O O . ASN A 1 116 ? 19.810 22.324 -18.111 1.00 90.12 116 ASN A O 1
ATOM 832 N N . SER A 1 117 ? 21.930 23.040 -17.937 1.00 85.81 117 SER A N 1
ATOM 833 C CA . SER A 1 117 ? 21.600 24.323 -17.286 1.00 85.81 117 SER A CA 1
ATOM 834 C C . SER A 1 117 ? 20.652 25.230 -18.084 1.00 85.81 117 SER A C 1
ATOM 836 O O . SER A 1 117 ? 20.045 26.127 -17.504 1.00 85.81 117 SER A O 1
ATOM 838 N N . ILE A 1 118 ? 20.498 24.986 -19.391 1.00 86.00 118 ILE A N 1
ATOM 839 C CA . ILE A 1 118 ? 19.604 25.728 -20.292 1.00 86.00 118 ILE A CA 1
ATOM 840 C C . ILE A 1 118 ? 18.337 24.940 -20.676 1.00 86.00 118 ILE A C 1
ATOM 842 O O . ILE A 1 118 ? 17.550 25.427 -21.481 1.00 86.00 118 ILE A O 1
ATOM 846 N N . GLY A 1 119 ? 18.110 23.757 -20.091 1.00 88.56 119 GLY A N 1
ATOM 847 C CA . GLY A 1 119 ? 16.884 22.966 -20.256 1.00 88.56 119 GLY A CA 1
ATOM 848 C C . GLY A 1 119 ? 16.889 21.940 -21.397 1.00 88.56 119 GLY A C 1
ATOM 849 O O . GLY A 1 119 ? 15.862 21.307 -21.633 1.00 88.56 119 GLY A O 1
ATOM 850 N N . GLU A 1 120 ? 18.012 21.738 -22.091 1.00 93.62 120 GLU A N 1
ATOM 851 C CA . GLU A 1 120 ? 18.134 20.685 -23.109 1.00 93.62 120 GLU A CA 1
ATOM 852 C C . GLU A 1 120 ? 18.280 19.306 -22.459 1.00 93.62 120 GLU A C 1
ATOM 854 O O . GLU A 1 120 ? 18.955 19.155 -21.436 1.00 93.62 120 GLU A O 1
ATOM 859 N N . ILE A 1 121 ? 17.698 18.283 -23.085 1.00 95.88 121 ILE A N 1
ATOM 860 C CA . ILE A 1 121 ? 17.655 16.918 -22.546 1.00 95.88 121 ILE A CA 1
ATOM 861 C C . ILE A 1 121 ? 18.676 16.049 -23.279 1.00 95.88 121 ILE A C 1
ATOM 863 O O . ILE A 1 121 ? 18.588 15.873 -24.494 1.00 95.88 121 ILE A O 1
ATOM 867 N N . LEU A 1 122 ? 19.632 15.478 -22.549 1.00 96.94 122 LEU A N 1
ATOM 868 C CA . LEU A 1 122 ? 20.626 14.547 -23.082 1.00 96.94 122 LEU A CA 1
ATOM 869 C C . LEU A 1 122 ? 20.238 13.112 -22.721 1.00 96.94 122 LEU A C 1
ATOM 871 O O . LEU A 1 122 ? 19.827 12.840 -21.596 1.00 96.94 122 LEU A O 1
ATOM 875 N N . ILE A 1 123 ? 20.387 12.195 -23.675 1.00 97.38 123 ILE A N 1
ATOM 876 C CA . ILE A 1 123 ? 19.938 10.800 -23.595 1.00 97.38 123 ILE A CA 1
ATOM 877 C C . ILE A 1 123 ? 21.088 9.880 -23.999 1.00 97.38 123 ILE A C 1
ATOM 879 O O . ILE A 1 123 ? 21.688 10.072 -25.059 1.00 97.38 123 ILE A O 1
ATOM 883 N N . ALA A 1 124 ? 21.350 8.845 -23.204 1.00 97.19 124 ALA A N 1
ATOM 884 C CA . ALA A 1 124 ? 22.154 7.713 -23.643 1.00 97.19 124 ALA A CA 1
ATOM 885 C C . ALA A 1 124 ? 21.240 6.736 -24.399 1.00 97.19 124 ALA A C 1
ATOM 887 O O . ALA A 1 124 ? 20.371 6.087 -23.815 1.00 97.19 124 ALA A O 1
ATOM 888 N N . ASP A 1 125 ? 21.401 6.694 -25.719 1.00 95.44 125 ASP A N 1
ATOM 889 C CA . ASP A 1 125 ? 20.636 5.876 -26.660 1.00 95.44 125 ASP A CA 1
ATOM 890 C C . ASP A 1 125 ? 21.373 4.541 -26.836 1.00 95.44 125 ASP A C 1
ATOM 892 O O . ASP A 1 125 ? 22.088 4.283 -27.810 1.00 95.44 125 ASP A O 1
ATOM 896 N N . THR A 1 126 ? 21.311 3.760 -25.759 1.00 95.44 126 THR A N 1
ATOM 897 C CA . THR A 1 126 ? 22.322 2.780 -25.352 1.00 95.44 126 THR A CA 1
ATOM 898 C C . THR A 1 126 ? 22.546 1.662 -26.364 1.00 95.44 126 THR A C 1
ATOM 900 O O . THR A 1 126 ? 23.696 1.357 -26.685 1.00 95.44 126 THR A O 1
ATOM 903 N N . SER A 1 127 ? 21.480 1.087 -26.928 1.00 94.94 127 SER A N 1
ATOM 904 C CA . SER A 1 127 ? 21.581 0.032 -27.950 1.00 94.94 127 SER A CA 1
ATOM 905 C C . SER A 1 127 ? 21.667 0.566 -29.387 1.00 94.94 127 SER A C 1
ATOM 907 O O . SER A 1 127 ? 21.784 -0.226 -30.318 1.00 94.94 127 SER A O 1
ATOM 909 N N . ASN A 1 128 ? 21.677 1.892 -29.567 1.00 93.19 128 ASN A N 1
ATOM 910 C CA . ASN A 1 128 ? 22.111 2.567 -30.797 1.00 93.19 128 ASN A CA 1
ATOM 911 C C . ASN A 1 128 ? 23.555 3.106 -30.692 1.00 93.19 128 ASN A C 1
ATOM 913 O O . ASN A 1 128 ? 24.020 3.772 -31.615 1.00 93.19 128 ASN A O 1
ATOM 917 N N . PHE A 1 129 ? 24.255 2.853 -29.576 1.00 96.12 129 PHE A N 1
ATOM 918 C CA . PHE A 1 129 ? 25.648 3.258 -29.327 1.00 96.12 129 PHE A CA 1
ATOM 919 C C . PHE A 1 129 ? 25.890 4.768 -29.482 1.00 96.12 129 PHE A C 1
ATOM 921 O O . PHE A 1 129 ? 26.900 5.204 -30.039 1.00 96.12 129 PHE A O 1
ATOM 928 N N . LYS A 1 130 ? 24.932 5.572 -29.002 1.00 96.25 130 LYS A N 1
ATOM 929 C CA . LYS A 1 130 ? 24.880 7.024 -29.213 1.00 96.25 130 LYS A CA 1
ATOM 930 C C . LYS A 1 130 ? 24.520 7.807 -27.958 1.00 96.25 130 LYS A C 1
ATOM 932 O O . LYS A 1 130 ? 23.803 7.323 -27.088 1.00 96.25 130 LYS A O 1
ATOM 937 N N . ILE A 1 131 ? 24.945 9.067 -27.932 1.00 97.56 131 ILE A N 1
ATOM 938 C CA . ILE A 1 131 ? 24.379 10.110 -27.074 1.00 97.56 131 ILE A CA 1
ATOM 939 C C . ILE A 1 131 ? 23.572 11.058 -27.955 1.00 97.56 131 ILE A C 1
ATOM 941 O O . ILE A 1 131 ? 24.080 11.585 -28.951 1.00 97.56 131 ILE A O 1
ATOM 945 N N . ARG A 1 132 ? 22.312 11.276 -27.585 1.00 95.81 132 ARG A N 1
ATOM 946 C CA . ARG A 1 132 ? 21.373 12.157 -28.285 1.00 95.81 132 ARG A CA 1
ATOM 947 C C . ARG A 1 132 ? 21.076 13.379 -27.415 1.00 95.81 132 ARG A C 1
ATOM 949 O O . ARG A 1 132 ? 21.121 13.283 -26.190 1.00 95.81 132 ARG A O 1
ATOM 956 N N . LYS A 1 133 ? 20.753 14.511 -28.033 1.00 95.88 133 LYS A N 1
ATOM 957 C CA . LYS A 1 133 ? 20.337 15.752 -27.367 1.00 95.88 133 LYS A CA 1
ATOM 958 C C . LYS A 1 133 ? 19.038 16.261 -27.978 1.00 95.88 133 LYS A C 1
ATOM 960 O O . LYS A 1 133 ? 18.948 16.318 -29.202 1.00 95.88 133 LYS A O 1
ATOM 965 N N . ILE A 1 134 ? 18.083 16.648 -27.140 1.00 95.81 134 ILE A N 1
ATOM 966 C CA . ILE A 1 134 ? 16.842 17.333 -27.514 1.00 95.81 134 ILE A CA 1
ATOM 967 C C . ILE A 1 134 ? 16.966 18.803 -27.117 1.00 95.81 134 ILE A C 1
ATOM 969 O O . ILE A 1 134 ? 17.277 19.094 -25.960 1.00 95.81 134 ILE A O 1
ATOM 973 N N . ASP A 1 135 ? 16.742 19.710 -28.065 1.00 93.75 135 ASP A N 1
ATOM 974 C CA . ASP A 1 135 ? 16.755 21.155 -27.823 1.00 93.75 135 ASP A CA 1
ATOM 975 C C . ASP A 1 135 ? 15.418 21.683 -27.257 1.00 93.75 135 ASP A C 1
ATOM 977 O O . ASP A 1 135 ? 14.441 20.949 -27.093 1.00 93.75 135 ASP A O 1
ATOM 981 N N . LEU A 1 136 ? 15.353 22.989 -26.980 1.00 91.69 136 LEU A N 1
ATOM 982 C CA . LEU A 1 136 ? 14.142 23.650 -26.469 1.00 91.69 136 LEU A CA 1
ATOM 983 C C . LEU A 1 136 ? 12.970 23.697 -27.471 1.00 91.69 136 LEU A C 1
ATOM 985 O O . LEU A 1 136 ? 11.845 23.986 -27.068 1.00 91.69 136 LEU A O 1
ATOM 989 N N . ASN A 1 137 ? 13.207 23.390 -28.750 1.00 90.88 137 ASN A N 1
ATOM 990 C CA . ASN A 1 137 ? 12.177 23.269 -29.785 1.00 90.88 137 ASN A CA 1
ATOM 991 C C . ASN A 1 137 ? 11.655 21.822 -29.916 1.00 90.88 137 ASN A C 1
ATOM 993 O O . ASN A 1 137 ? 10.776 21.553 -30.735 1.00 90.88 137 ASN A O 1
ATOM 997 N N . GLY A 1 138 ? 12.200 20.879 -29.138 1.00 90.75 138 GLY A N 1
ATOM 998 C CA . GLY A 1 138 ? 11.882 19.457 -29.234 1.00 90.75 138 GLY A CA 1
ATOM 999 C C . GLY A 1 138 ? 12.580 18.740 -30.395 1.00 90.75 138 GLY A C 1
ATOM 1000 O O . GLY A 1 138 ? 12.143 17.653 -30.772 1.00 90.75 138 GLY A O 1
ATOM 1001 N N . ILE A 1 139 ? 13.639 19.313 -30.976 1.00 91.94 139 ILE A N 1
ATOM 1002 C CA . ILE A 1 139 ? 14.420 18.715 -32.068 1.00 91.94 139 ILE A CA 1
ATOM 1003 C C . ILE A 1 139 ? 15.542 17.845 -31.497 1.00 91.94 139 ILE A C 1
ATOM 1005 O O . ILE A 1 139 ? 16.317 18.300 -30.656 1.00 91.94 139 ILE A O 1
ATOM 1009 N N . ILE A 1 140 ? 15.657 16.596 -31.966 1.00 94.62 140 ILE A N 1
ATOM 1010 C CA . ILE A 1 140 ? 16.703 15.660 -31.524 1.00 94.62 140 ILE A CA 1
ATOM 1011 C C . ILE A 1 140 ? 17.919 15.654 -32.461 1.00 94.62 140 ILE A C 1
ATOM 1013 O O . ILE A 1 140 ? 17.794 15.775 -33.677 1.00 94.62 140 ILE A O 1
ATOM 1017 N N . THR A 1 141 ? 19.113 15.465 -31.902 1.00 94.00 141 THR A N 1
ATOM 1018 C CA . THR A 1 141 ? 20.390 15.363 -32.632 1.00 94.00 141 THR A CA 1
ATOM 1019 C C . THR A 1 141 ? 21.319 14.336 -31.981 1.00 94.00 141 THR A C 1
ATOM 1021 O O . THR A 1 141 ? 21.292 14.169 -30.763 1.00 94.00 141 THR A O 1
ATOM 1024 N N . THR A 1 142 ? 22.173 13.649 -32.749 1.00 94.88 142 THR A N 1
ATOM 1025 C CA . THR A 1 142 ? 23.303 12.878 -32.192 1.00 94.88 142 THR A CA 1
ATOM 1026 C C . THR A 1 142 ? 24.449 13.832 -31.848 1.00 94.88 142 THR A C 1
ATOM 1028 O O . THR A 1 142 ? 24.892 14.580 -32.716 1.00 94.88 142 THR A O 1
ATOM 1031 N N . ILE A 1 143 ? 24.964 13.774 -30.614 1.00 95.56 143 ILE A N 1
ATOM 1032 C CA . ILE A 1 143 ? 26.121 14.578 -30.166 1.00 95.56 143 ILE A CA 1
ATOM 1033 C C . ILE A 1 143 ? 27.387 13.747 -29.917 1.00 95.56 143 ILE A C 1
ATOM 1035 O O . ILE A 1 143 ? 28.487 14.289 -29.966 1.00 95.56 143 ILE A O 1
ATOM 1039 N N . ALA A 1 144 ? 27.254 12.436 -29.693 1.00 96.75 144 ALA A N 1
ATOM 1040 C CA . ALA A 1 144 ? 28.374 11.497 -29.674 1.00 96.75 144 ALA A CA 1
ATOM 1041 C C . ALA A 1 144 ? 27.944 10.093 -30.109 1.00 96.75 144 ALA A C 1
ATOM 1043 O O . ALA A 1 144 ? 26.768 9.742 -29.998 1.00 96.75 144 ALA A O 1
ATOM 1044 N N . GLY A 1 145 ? 28.906 9.286 -30.555 1.00 96.75 145 GLY A N 1
ATOM 1045 C CA . GLY A 1 145 ? 28.681 7.919 -31.009 1.00 96.75 145 GLY A CA 1
ATOM 1046 C C . GLY A 1 145 ? 28.416 7.834 -32.511 1.00 96.75 145 GLY A C 1
ATOM 1047 O O . GLY A 1 145 ? 27.423 8.356 -33.022 1.00 96.75 145 GLY A O 1
ATOM 1048 N N . SER A 1 146 ? 29.274 7.104 -33.220 1.00 94.19 146 SER A N 1
ATOM 1049 C CA . SER A 1 146 ? 29.118 6.822 -34.655 1.00 94.19 146 SER A CA 1
ATOM 1050 C C . SER A 1 146 ? 27.982 5.843 -34.984 1.00 94.19 146 SER A C 1
ATOM 1052 O O . SER A 1 146 ? 27.679 5.628 -36.155 1.00 94.19 146 SER A O 1
ATOM 1054 N N . GLY A 1 147 ? 27.357 5.231 -33.971 1.00 92.00 147 GLY A N 1
ATOM 1055 C CA . GLY A 1 147 ? 26.412 4.121 -34.134 1.00 92.00 147 GLY A CA 1
ATOM 1056 C C . GLY A 1 147 ? 27.075 2.749 -34.306 1.00 92.00 147 GLY A C 1
ATOM 1057 O O . GLY A 1 147 ? 26.376 1.766 -34.526 1.00 92.00 147 GLY A O 1
ATOM 1058 N N . ASN A 1 148 ? 28.405 2.666 -34.188 1.00 93.25 148 ASN A N 1
ATOM 1059 C CA . ASN A 1 148 ? 29.165 1.414 -34.179 1.00 93.25 148 ASN A CA 1
ATOM 1060 C C . ASN A 1 148 ? 29.827 1.191 -32.812 1.00 93.25 148 ASN A C 1
ATOM 1062 O O . ASN A 1 148 ? 30.176 2.152 -32.125 1.00 93.25 148 ASN A O 1
ATOM 1066 N N . GLN A 1 149 ? 30.040 -0.077 -32.455 1.00 96.12 149 GLN A N 1
ATOM 1067 C CA . GLN A 1 149 ? 30.772 -0.469 -31.247 1.00 96.12 149 GLN A CA 1
ATOM 1068 C C . GLN A 1 149 ? 32.284 -0.263 -31.405 1.00 96.12 149 GLN A C 1
ATOM 1070 O O . GLN A 1 149 ? 32.848 -0.489 -32.475 1.00 96.12 149 GLN A O 1
ATOM 1075 N N . GLY A 1 150 ? 32.939 0.135 -30.316 1.00 95.06 150 GLY A N 1
ATOM 1076 C CA . GLY A 1 150 ? 34.375 0.420 -30.243 1.00 95.06 150 GLY A CA 1
ATOM 1077 C C . GLY A 1 150 ? 34.656 1.538 -29.238 1.00 95.06 150 GLY A C 1
ATOM 1078 O O . GLY A 1 150 ? 33.715 2.091 -28.673 1.00 95.06 150 GLY A O 1
ATOM 1079 N N . PHE A 1 151 ? 35.932 1.866 -29.018 1.00 94.50 151 PHE A N 1
ATOM 1080 C CA . PHE A 1 151 ? 36.374 2.882 -28.043 1.00 94.50 151 PHE A CA 1
ATOM 1081 C C . PHE A 1 151 ? 37.288 3.978 -28.617 1.00 94.50 151 PHE A C 1
ATOM 1083 O O . PHE A 1 151 ? 37.571 4.948 -27.922 1.00 94.50 151 PHE A O 1
ATOM 1090 N N . GLU A 1 152 ? 37.760 3.848 -29.855 1.00 94.44 152 GLU A N 1
ATOM 1091 C CA . GLU A 1 152 ? 38.730 4.770 -30.465 1.00 94.44 152 GLU A CA 1
ATOM 1092 C C . GLU A 1 152 ? 38.208 6.215 -30.624 1.00 94.44 152 GLU A C 1
ATOM 1094 O O . GLU A 1 152 ? 37.020 6.495 -30.461 1.00 94.44 152 GLU A O 1
ATOM 1099 N N . GLY A 1 153 ? 39.097 7.143 -30.999 1.00 92.81 153 GLY A N 1
ATOM 1100 C CA . GLY A 1 153 ? 38.714 8.490 -31.452 1.00 92.81 153 GLY A CA 1
ATOM 1101 C C . GLY A 1 153 ? 38.866 9.629 -30.438 1.00 92.81 153 GLY A C 1
ATOM 1102 O O . GLY A 1 153 ? 38.349 10.717 -30.687 1.00 92.81 153 GLY A O 1
ATOM 1103 N N . ASP A 1 154 ? 39.583 9.421 -29.331 1.00 95.56 154 ASP A N 1
ATOM 1104 C CA . ASP A 1 154 ? 39.975 10.511 -28.425 1.00 95.56 154 ASP A CA 1
ATOM 1105 C C . ASP A 1 154 ? 40.776 11.601 -29.166 1.00 95.56 154 ASP A C 1
ATOM 1107 O O . ASP A 1 154 ? 41.630 11.314 -30.006 1.00 95.56 154 ASP A O 1
ATOM 1111 N N . GLY A 1 155 ? 40.472 12.870 -28.881 1.00 94.62 155 GLY A N 1
ATOM 1112 C CA . GLY A 1 155 ? 40.958 14.029 -29.638 1.00 94.62 155 GLY A CA 1
ATOM 1113 C C . GLY A 1 155 ? 40.224 14.283 -30.965 1.00 94.62 155 GLY A C 1
ATOM 1114 O O . GLY A 1 155 ? 40.441 15.324 -31.585 1.00 94.62 155 GLY A O 1
ATOM 1115 N N . GLY A 1 156 ? 39.337 13.379 -31.394 1.00 96.50 156 GLY A N 1
ATOM 1116 C CA . GLY A 1 156 ? 38.509 13.505 -32.596 1.00 96.50 156 GLY A CA 1
ATOM 1117 C C . GLY A 1 156 ? 37.102 14.060 -32.338 1.00 96.50 156 GLY A C 1
ATOM 1118 O O . GLY A 1 156 ? 36.729 14.390 -31.211 1.00 96.50 156 GLY A O 1
ATOM 1119 N N . LEU A 1 157 ? 36.298 14.154 -33.405 1.00 97.06 157 LEU A N 1
ATOM 1120 C CA . LEU A 1 157 ? 34.885 14.547 -33.321 1.00 97.06 157 LEU A CA 1
ATOM 1121 C C . LEU A 1 157 ? 34.064 13.461 -32.615 1.00 97.06 157 LEU A C 1
ATOM 1123 O O . LEU A 1 157 ? 34.044 12.305 -33.043 1.00 97.06 157 LEU A O 1
ATOM 1127 N N . ALA A 1 158 ? 33.322 13.847 -31.578 1.00 97.19 158 ALA A N 1
ATOM 1128 C CA . ALA A 1 158 ? 32.556 12.930 -30.736 1.00 97.19 158 ALA A CA 1
ATOM 1129 C C . ALA A 1 158 ? 31.493 12.124 -31.504 1.00 97.19 158 ALA A C 1
ATOM 1131 O O . ALA A 1 158 ? 31.223 10.972 -31.168 1.00 97.19 158 ALA A O 1
ATOM 1132 N N . THR A 1 159 ? 30.911 12.699 -32.559 1.00 96.06 159 THR A N 1
ATOM 1133 C CA . THR A 1 159 ? 29.945 12.034 -33.454 1.00 96.06 159 THR A CA 1
ATOM 1134 C C . THR A 1 159 ? 30.580 10.990 -34.379 1.00 96.06 159 THR A C 1
ATOM 1136 O O . THR A 1 159 ? 29.867 10.149 -34.920 1.00 96.06 159 THR A O 1
ATOM 1139 N N . SER A 1 160 ? 31.904 11.015 -34.563 1.00 96.31 160 SER A N 1
ATOM 1140 C CA . SER A 1 160 ? 32.658 10.015 -35.334 1.00 96.31 160 SER A CA 1
ATOM 1141 C C . SER A 1 160 ? 33.283 8.927 -34.456 1.00 96.31 160 SER A C 1
ATOM 1143 O O . SER A 1 160 ? 33.554 7.835 -34.954 1.00 96.31 160 SER A O 1
ATOM 1145 N N . ALA A 1 161 ? 33.491 9.191 -33.165 1.00 96.94 161 ALA A N 1
ATOM 1146 C CA . ALA A 1 161 ? 33.987 8.195 -32.222 1.00 96.94 161 ALA A CA 1
ATOM 1147 C C . ALA A 1 161 ? 32.929 7.096 -31.965 1.00 96.94 161 ALA A C 1
ATOM 1149 O O . ALA A 1 161 ? 31.762 7.419 -31.723 1.00 96.94 161 ALA A O 1
ATOM 1150 N N . PRO A 1 162 ? 33.283 5.800 -32.024 1.00 97.44 162 PRO A N 1
ATOM 1151 C CA . PRO A 1 162 ? 32.419 4.728 -31.539 1.00 97.44 162 PRO A CA 1
ATOM 1152 C C . PRO A 1 162 ? 32.278 4.755 -30.005 1.00 97.44 162 PRO A C 1
ATOM 1154 O O . PRO A 1 162 ? 33.154 5.240 -29.288 1.00 97.44 162 PRO A O 1
ATOM 1157 N N . LEU A 1 163 ? 31.162 4.208 -29.521 1.00 97.62 163 LEU A N 1
ATOM 1158 C CA . LEU A 1 163 ? 30.847 3.986 -28.102 1.00 97.62 163 LEU A CA 1
ATOM 1159 C C . LEU A 1 163 ? 30.330 2.549 -27.941 1.00 97.62 163 LEU A C 1
ATOM 1161 O O . LEU A 1 163 ? 29.926 1.926 -28.923 1.00 97.62 163 LEU A O 1
ATOM 1165 N N . ASN A 1 164 ? 30.295 2.002 -26.726 1.00 97.31 164 ASN A N 1
ATOM 1166 C CA . ASN A 1 164 ? 29.887 0.611 -26.511 1.00 97.31 164 ASN A CA 1
ATOM 1167 C C . ASN A 1 164 ? 28.937 0.481 -25.314 1.00 97.31 164 ASN A C 1
ATOM 1169 O O . ASN A 1 164 ? 29.356 0.516 -24.157 1.00 97.31 164 ASN A O 1
ATOM 1173 N N . PHE A 1 165 ? 27.641 0.338 -25.618 1.00 96.38 165 PHE A N 1
ATOM 1174 C CA . PHE A 1 165 ? 26.529 0.394 -24.659 1.00 96.38 165 PHE A CA 1
ATOM 1175 C C . PHE A 1 165 ? 26.694 1.526 -23.619 1.00 96.38 165 PHE A C 1
ATOM 1177 O O . PHE A 1 165 ? 26.826 1.243 -22.427 1.00 96.38 165 PHE A O 1
ATOM 1184 N N . PRO A 1 166 ? 26.695 2.810 -24.040 1.00 97.38 166 PRO A N 1
ATOM 1185 C CA . PRO A 1 166 ? 26.764 3.924 -23.101 1.00 97.38 166 PRO A CA 1
ATOM 1186 C C . PRO A 1 166 ? 25.532 3.910 -22.183 1.00 97.38 166 PRO A C 1
ATOM 1188 O O . PRO A 1 166 ? 24.404 4.060 -22.662 1.00 97.38 166 PRO A O 1
ATOM 1191 N N . ALA A 1 167 ? 25.726 3.685 -20.881 1.00 92.81 167 ALA A N 1
ATOM 1192 C CA . ALA A 1 167 ? 24.617 3.427 -19.959 1.00 92.81 167 ALA A CA 1
ATOM 1193 C C . ALA A 1 167 ? 24.069 4.689 -19.277 1.00 92.81 167 ALA A C 1
ATOM 1195 O O . ALA A 1 167 ? 22.888 4.731 -18.927 1.00 92.81 167 ALA A O 1
ATOM 1196 N N . ASP A 1 168 ? 24.898 5.718 -19.098 1.00 95.50 168 ASP A N 1
ATOM 1197 C CA . ASP A 1 168 ? 24.518 6.958 -18.419 1.00 95.50 168 ASP A CA 1
ATOM 1198 C C . ASP A 1 168 ? 25.208 8.178 -19.037 1.00 95.50 168 ASP A C 1
ATOM 1200 O O . ASP A 1 168 ? 26.303 8.080 -19.598 1.00 95.50 168 ASP A O 1
ATOM 1204 N N . VAL A 1 169 ? 24.555 9.332 -18.920 1.00 96.25 169 VAL A N 1
ATOM 1205 C CA . VAL A 1 169 ? 25.045 10.623 -19.410 1.00 96.25 169 VAL A CA 1
ATOM 1206 C C . VAL A 1 169 ? 24.799 11.696 -18.354 1.00 96.25 169 VAL A C 1
ATOM 1208 O O . VAL A 1 169 ? 23.740 11.752 -17.732 1.00 96.25 169 VAL A O 1
ATOM 1211 N N . SER A 1 170 ? 25.797 12.546 -18.141 1.00 93.75 170 SER A N 1
ATOM 1212 C CA . SER A 1 170 ? 25.778 13.637 -17.167 1.00 93.75 170 SER A CA 1
ATOM 1213 C C . SER A 1 170 ? 26.386 14.900 -17.772 1.00 93.75 170 SER A C 1
ATOM 1215 O O . SER A 1 170 ? 27.031 14.846 -18.819 1.00 93.75 170 SER A O 1
ATOM 1217 N N . VAL A 1 171 ? 26.175 16.045 -17.130 1.00 92.25 171 VAL A N 1
ATOM 1218 C CA . VAL A 1 171 ? 26.648 17.354 -17.600 1.00 92.25 171 VAL A CA 1
ATOM 1219 C C . VAL A 1 171 ? 27.207 18.168 -16.445 1.00 92.25 171 VAL A C 1
ATOM 1221 O O . VAL A 1 171 ? 26.677 18.133 -15.335 1.00 92.25 171 VAL A O 1
ATOM 1224 N N . HIS A 1 172 ? 28.274 18.922 -16.702 1.00 90.06 172 HIS A N 1
ATOM 1225 C CA . HIS A 1 172 ? 28.796 19.871 -15.725 1.00 90.06 172 HIS A CA 1
ATOM 1226 C C . HIS A 1 172 ? 27.807 21.038 -15.553 1.00 90.06 172 HIS A C 1
ATOM 1228 O O . HIS A 1 172 ? 27.470 21.682 -16.553 1.00 90.06 172 HIS A O 1
ATOM 1234 N N . PRO A 1 173 ? 27.375 21.376 -14.323 1.00 80.94 173 PRO A N 1
ATOM 1235 C CA . PRO A 1 173 ? 26.252 22.295 -14.099 1.00 80.94 173 PRO A CA 1
ATOM 1236 C C . PRO A 1 173 ? 26.491 23.735 -14.585 1.00 80.94 173 PRO A C 1
ATOM 1238 O O . PRO A 1 173 ? 25.533 24.477 -14.768 1.00 80.94 173 PRO A O 1
ATOM 1241 N N . THR A 1 174 ? 27.749 24.136 -14.801 1.00 82.44 174 THR A N 1
ATOM 1242 C CA . THR A 1 174 ? 28.126 25.495 -15.243 1.00 82.44 174 THR A CA 1
ATOM 1243 C C . THR A 1 174 ? 28.797 25.577 -16.618 1.00 82.44 174 THR A C 1
ATOM 1245 O O . THR A 1 174 ? 28.684 26.608 -17.271 1.00 82.44 174 THR A O 1
ATOM 1248 N N . THR A 1 175 ? 29.496 24.531 -17.079 1.00 86.25 175 THR A N 1
ATOM 1249 C CA . THR A 1 175 ? 30.218 24.542 -18.372 1.00 86.25 175 THR A CA 1
ATOM 1250 C C . THR A 1 175 ? 29.458 23.799 -19.470 1.00 86.25 175 THR A C 1
ATOM 1252 O O . THR A 1 175 ? 29.824 23.907 -20.637 1.00 86.25 175 THR A O 1
ATOM 1255 N N . ASN A 1 176 ? 28.404 23.051 -19.110 1.00 86.00 176 ASN A N 1
ATOM 1256 C CA . ASN A 1 176 ? 27.639 22.153 -19.983 1.00 86.00 176 ASN A CA 1
ATOM 1257 C C . ASN A 1 176 ? 28.490 21.095 -20.720 1.00 86.00 176 ASN A C 1
ATOM 1259 O O . ASN A 1 176 ? 28.020 20.475 -21.672 1.00 86.00 176 ASN A O 1
ATOM 1263 N N . GLU A 1 177 ? 29.723 20.846 -20.267 1.00 90.56 177 GLU A N 1
ATOM 1264 C CA . GLU A 1 177 ? 30.551 19.739 -20.751 1.00 90.56 177 GLU A CA 1
ATOM 1265 C C . GLU A 1 177 ? 29.894 18.400 -20.401 1.00 90.56 177 GLU A C 1
ATOM 1267 O O . GLU A 1 177 ? 29.416 18.207 -19.280 1.00 90.56 177 GLU A O 1
ATOM 1272 N N . VAL A 1 178 ? 29.867 17.481 -21.365 1.00 95.69 178 VAL A N 1
ATOM 1273 C CA . VAL A 1 178 ? 29.101 16.230 -21.280 1.00 95.69 178 VAL A CA 1
ATOM 1274 C C . VAL A 1 178 ? 30.012 15.094 -20.837 1.00 95.69 178 VAL A C 1
ATOM 1276 O O . VAL A 1 178 ? 31.120 14.965 -21.346 1.00 95.69 178 VAL A O 1
ATOM 1279 N N . PHE A 1 179 ? 29.536 14.236 -19.941 1.00 96.75 179 PHE A N 1
ATOM 1280 C CA . PHE A 1 179 ? 30.244 13.054 -19.456 1.00 96.75 179 PHE A CA 1
ATOM 1281 C C . PHE A 1 179 ? 29.415 11.797 -19.724 1.00 96.75 179 PHE A C 1
ATOM 1283 O O . PHE A 1 179 ? 28.200 11.799 -19.532 1.00 96.75 179 PHE A O 1
ATOM 1290 N N . ILE A 1 180 ? 30.069 10.727 -20.173 1.00 98.19 180 ILE A N 1
ATOM 1291 C CA . ILE A 1 180 ? 29.441 9.493 -20.662 1.00 98.19 180 ILE A CA 1
ATOM 1292 C C . ILE A 1 180 ? 30.012 8.303 -19.898 1.00 98.19 180 ILE A C 1
ATOM 1294 O O . ILE A 1 180 ? 31.228 8.113 -19.897 1.00 98.19 180 ILE A O 1
ATOM 1298 N N . ALA A 1 181 ? 29.152 7.470 -19.316 1.00 97.25 181 ALA A N 1
ATOM 1299 C CA . ALA A 1 181 ? 29.533 6.145 -18.835 1.00 97.25 181 ALA A CA 1
ATOM 1300 C C . ALA A 1 181 ? 29.538 5.162 -20.022 1.00 97.25 181 ALA A C 1
ATOM 1302 O O . ALA A 1 181 ? 28.484 4.694 -20.450 1.00 97.25 181 ALA A O 1
ATOM 1303 N N . ASP A 1 182 ? 30.717 4.895 -20.588 1.00 97.69 182 ASP A N 1
ATOM 1304 C CA . ASP A 1 182 ? 30.931 4.069 -21.786 1.00 97.69 182 ASP A CA 1
ATOM 1305 C C . ASP A 1 182 ? 31.133 2.602 -21.350 1.00 97.69 182 ASP A C 1
ATOM 1307 O O . ASP A 1 182 ? 32.246 2.073 -21.282 1.00 97.69 182 ASP A O 1
ATOM 1311 N N . SER A 1 183 ? 30.041 1.985 -20.887 1.00 96.00 183 SER A N 1
ATOM 1312 C CA . SER A 1 183 ? 30.072 0.905 -19.889 1.00 96.00 183 SER A CA 1
ATOM 1313 C C . SER A 1 183 ? 30.736 -0.391 -20.349 1.00 96.00 183 SER A C 1
ATOM 1315 O O . SER A 1 183 ? 31.527 -0.958 -19.587 1.00 96.00 183 SER A O 1
ATOM 1317 N N . ASN A 1 184 ? 30.486 -0.838 -21.586 1.00 95.50 184 ASN A N 1
ATOM 1318 C CA . ASN A 1 184 ? 31.156 -2.020 -22.148 1.00 95.50 184 ASN A CA 1
ATOM 1319 C C . ASN A 1 184 ? 32.582 -1.713 -22.643 1.00 95.50 184 ASN A C 1
ATOM 1321 O O . ASN A 1 184 ? 33.336 -2.639 -22.926 1.00 95.50 184 ASN A O 1
ATOM 1325 N N . ASN A 1 185 ? 32.970 -0.437 -22.723 1.00 97.19 185 ASN A N 1
ATOM 1326 C CA . ASN A 1 185 ? 34.367 -0.030 -22.875 1.00 97.19 185 ASN A CA 1
ATOM 1327 C C . ASN A 1 185 ? 35.059 0.180 -21.515 1.00 97.19 185 ASN A C 1
ATOM 1329 O O . ASN A 1 185 ? 36.255 0.443 -21.484 1.00 97.19 185 ASN A O 1
ATOM 1333 N N . HIS A 1 186 ? 34.350 0.039 -20.392 1.00 96.69 186 HIS A N 1
ATOM 1334 C CA . HIS A 1 186 ? 34.894 0.144 -19.033 1.00 96.69 186 HIS A CA 1
ATOM 1335 C C . HIS A 1 186 ? 35.576 1.487 -18.709 1.00 96.69 186 HIS A C 1
ATOM 1337 O O . HIS A 1 186 ? 36.484 1.552 -17.880 1.00 96.69 186 HIS A O 1
ATOM 1343 N N . CYS A 1 187 ? 35.122 2.571 -19.339 1.00 97.56 187 CYS A N 1
ATOM 1344 C CA . CYS A 1 187 ? 35.681 3.906 -19.154 1.00 97.56 187 CYS A CA 1
ATOM 1345 C C . CYS A 1 187 ? 34.599 4.998 -19.117 1.00 97.56 187 CYS A C 1
ATOM 1347 O O . CYS A 1 187 ? 33.418 4.759 -19.374 1.00 97.56 187 CYS A O 1
ATOM 1349 N N . VAL A 1 188 ? 35.006 6.211 -18.747 1.00 98.00 188 VAL A N 1
ATOM 1350 C CA . VAL A 1 188 ? 34.187 7.424 -18.761 1.00 98.00 188 VAL A CA 1
ATOM 1351 C C . VAL A 1 188 ? 34.792 8.397 -19.763 1.00 98.00 188 VAL A C 1
ATOM 1353 O O . VAL A 1 188 ? 35.975 8.740 -19.672 1.00 98.00 188 VAL A O 1
ATOM 1356 N N . ARG A 1 189 ? 33.973 8.848 -20.714 1.00 97.81 189 ARG A N 1
ATOM 1357 C CA . ARG A 1 189 ? 34.355 9.811 -21.758 1.00 97.81 189 ARG A CA 1
ATOM 1358 C C . ARG A 1 189 ? 33.807 11.199 -21.421 1.00 97.81 189 ARG A C 1
ATOM 1360 O O . ARG A 1 189 ? 32.778 11.310 -20.757 1.00 97.81 189 ARG A O 1
ATOM 1367 N N . LYS A 1 190 ? 34.467 12.249 -21.900 1.00 96.31 190 LYS A N 1
ATOM 1368 C CA . LYS A 1 190 ? 34.061 13.655 -21.807 1.00 96.31 190 LYS A CA 1
ATOM 1369 C C . LYS A 1 190 ? 33.966 14.254 -23.208 1.00 96.31 190 LYS A C 1
ATOM 1371 O O . LYS A 1 190 ? 34.895 14.083 -23.993 1.00 96.31 190 LYS A O 1
ATOM 1376 N N . ILE A 1 191 ? 32.891 14.983 -23.502 1.00 96.12 191 ILE A N 1
ATOM 1377 C CA . ILE A 1 191 ? 32.773 15.851 -24.680 1.00 96.12 191 ILE A CA 1
ATOM 1378 C C . ILE A 1 191 ? 33.023 17.301 -24.247 1.00 96.12 191 ILE A C 1
ATOM 1380 O O . ILE A 1 191 ? 32.384 17.796 -23.313 1.00 96.12 191 ILE A O 1
ATOM 1384 N N . LEU A 1 192 ? 33.932 17.983 -24.940 1.00 87.62 192 LEU A N 1
ATOM 1385 C CA . LEU A 1 192 ? 34.152 19.423 -24.812 1.00 87.62 192 LEU A CA 1
ATOM 1386 C C . LEU A 1 192 ? 33.111 20.216 -25.622 1.00 87.62 192 LEU A C 1
ATOM 1388 O O . LEU A 1 192 ? 32.507 19.706 -26.565 1.00 87.62 192 LEU A O 1
ATOM 1392 N N . THR A 1 193 ? 32.931 21.499 -25.308 1.00 84.69 193 THR A N 1
ATOM 1393 C CA . THR A 1 193 ? 31.930 22.374 -25.956 1.00 84.69 193 THR A CA 1
ATOM 1394 C C . THR A 1 193 ? 32.144 22.595 -27.461 1.00 84.69 193 THR A C 1
ATOM 1396 O O . THR A 1 193 ? 31.217 23.007 -28.152 1.00 84.69 193 THR A O 1
ATOM 1399 N N . ASN A 1 194 ? 33.332 22.285 -27.991 1.00 86.56 194 ASN A N 1
ATOM 1400 C CA . ASN A 1 194 ? 33.646 22.297 -29.424 1.00 86.56 194 ASN A CA 1
ATOM 1401 C C . ASN A 1 194 ? 33.310 20.972 -30.153 1.00 86.56 194 ASN A C 1
ATOM 1403 O O . ASN A 1 194 ? 33.565 20.863 -31.351 1.00 86.56 194 ASN A O 1
ATOM 1407 N N . GLY A 1 195 ? 32.794 19.958 -29.448 1.00 90.88 195 GLY A N 1
ATOM 1408 C CA . GLY A 1 195 ? 32.478 18.638 -30.003 1.00 90.88 195 GLY A CA 1
ATOM 1409 C C . GLY A 1 195 ? 33.635 17.628 -30.023 1.00 90.88 195 GLY A C 1
ATOM 1410 O O . GLY A 1 195 ? 33.477 16.558 -30.613 1.00 90.88 195 GLY A O 1
ATOM 1411 N N . THR A 1 196 ? 34.784 17.918 -29.399 1.00 95.31 196 THR A N 1
ATOM 1412 C CA . THR A 1 196 ? 35.887 16.948 -29.248 1.00 95.31 196 THR A CA 1
ATOM 1413 C C . THR A 1 196 ? 35.642 15.996 -28.071 1.00 95.31 196 THR A C 1
ATOM 1415 O O . THR A 1 196 ? 35.220 16.448 -27.005 1.00 95.31 196 THR A O 1
ATOM 1418 N N . ILE A 1 197 ? 35.930 14.698 -28.233 1.00 97.44 197 ILE A N 1
ATOM 1419 C CA . ILE A 1 197 ? 35.809 13.673 -27.173 1.00 97.44 197 ILE A CA 1
ATOM 1420 C C . ILE A 1 197 ? 37.170 13.255 -26.589 1.00 97.44 197 ILE A C 1
ATOM 1422 O O . ILE A 1 197 ? 38.166 13.220 -27.306 1.00 97.44 197 ILE A O 1
ATOM 1426 N N . PHE A 1 198 ? 37.208 12.920 -25.296 1.00 96.31 198 PHE A N 1
ATOM 1427 C CA . PHE A 1 198 ? 38.379 12.378 -24.590 1.00 96.31 198 PHE A CA 1
ATOM 1428 C C . PHE A 1 198 ? 37.978 11.375 -23.500 1.00 96.31 198 PHE A C 1
ATOM 1430 O O . PHE A 1 198 ? 36.918 11.513 -22.891 1.00 96.31 198 PHE A O 1
ATOM 1437 N N . THR A 1 199 ? 38.844 10.424 -23.162 1.00 96.94 199 THR A N 1
ATOM 1438 C CA . THR A 1 199 ? 38.720 9.582 -21.963 1.00 96.94 199 THR A CA 1
ATOM 1439 C C . THR A 1 199 ? 39.197 10.340 -20.724 1.00 96.94 199 THR A C 1
ATOM 1441 O O . THR A 1 199 ? 40.256 10.964 -20.739 1.00 96.94 199 THR A O 1
ATOM 1444 N N . VAL A 1 200 ? 38.425 10.286 -19.634 1.00 96.38 200 VAL A N 1
ATOM 1445 C CA . VAL A 1 200 ? 38.738 10.982 -18.365 1.00 96.38 200 VAL A CA 1
ATOM 1446 C C . VAL A 1 200 ? 38.875 10.049 -17.160 1.00 96.38 200 VAL A C 1
ATOM 1448 O O . VAL A 1 200 ? 39.495 10.427 -16.168 1.00 96.38 200 VAL A O 1
ATOM 1451 N N . ALA A 1 201 ? 38.352 8.824 -17.240 1.00 96.75 201 ALA A N 1
ATOM 1452 C CA . ALA A 1 201 ? 38.590 7.772 -16.255 1.00 96.75 201 ALA A CA 1
ATOM 1453 C C . ALA A 1 201 ? 38.450 6.388 -16.897 1.00 96.75 201 ALA A C 1
ATOM 1455 O O . ALA A 1 201 ? 37.589 6.206 -17.753 1.00 96.75 201 ALA A O 1
ATOM 1456 N N . GLY A 1 202 ? 39.233 5.409 -16.449 1.00 96.12 202 GLY A N 1
ATOM 1457 C CA . GLY A 1 202 ? 39.241 4.072 -17.041 1.00 96.12 202 GLY A CA 1
ATOM 1458 C C . GLY A 1 202 ? 40.181 3.965 -18.241 1.00 96.12 202 GLY A C 1
ATOM 1459 O O . GLY A 1 202 ? 40.172 4.821 -19.121 1.00 96.12 202 GLY A O 1
ATOM 1460 N N . ILE A 1 203 ? 40.949 2.879 -18.313 1.00 95.50 203 ILE A N 1
ATOM 1461 C CA . ILE A 1 203 ? 41.605 2.450 -19.553 1.00 95.50 203 ILE A CA 1
ATOM 1462 C C . ILE A 1 203 ? 40.527 1.800 -20.430 1.00 95.50 203 ILE A C 1
ATOM 1464 O O . ILE A 1 203 ? 40.075 0.692 -20.126 1.00 95.50 203 ILE A O 1
ATOM 1468 N N . CYS A 1 204 ? 40.097 2.477 -21.499 1.00 92.69 204 CYS A N 1
ATOM 1469 C CA . CYS A 1 204 ? 39.049 1.944 -22.369 1.00 92.69 204 CYS A CA 1
ATOM 1470 C C . CYS A 1 204 ? 39.431 0.568 -22.953 1.00 92.69 204 CYS A C 1
ATOM 1472 O O . CYS A 1 204 ? 40.570 0.330 -23.350 1.00 92.69 204 CYS A O 1
ATOM 1474 N N . GLY A 1 205 ? 38.467 -0.353 -22.970 1.00 91.81 205 GLY A N 1
ATOM 1475 C CA . GLY A 1 205 ? 38.636 -1.751 -23.371 1.00 91.81 205 GLY A CA 1
ATOM 1476 C C . GLY A 1 205 ? 39.242 -2.674 -22.299 1.00 91.81 205 GLY A C 1
ATOM 1477 O O . GLY A 1 205 ? 39.315 -3.880 -22.528 1.00 91.81 205 GLY A O 1
ATOM 1478 N N . ALA A 1 206 ? 39.657 -2.166 -21.128 1.00 92.94 206 ALA A N 1
ATOM 1479 C CA . ALA A 1 206 ? 40.400 -2.944 -20.131 1.00 92.94 206 ALA A CA 1
ATOM 1480 C C . ALA A 1 206 ? 39.737 -2.965 -18.739 1.00 92.94 206 ALA A C 1
ATOM 1482 O O . ALA A 1 206 ? 40.135 -2.232 -17.830 1.00 92.94 206 ALA A O 1
ATOM 1483 N N . GLN A 1 207 ? 38.783 -3.885 -18.540 1.00 93.12 207 GLN A N 1
ATOM 1484 C CA . GLN A 1 207 ? 38.169 -4.117 -17.226 1.00 93.12 207 GLN A CA 1
ATOM 1485 C C . GLN A 1 207 ? 39.187 -4.478 -16.130 1.00 93.12 207 GLN A C 1
ATOM 1487 O O . GLN A 1 207 ? 40.235 -5.098 -16.374 1.00 93.12 207 GLN A O 1
ATOM 1492 N N . GLY A 1 208 ? 38.836 -4.133 -14.894 1.00 90.06 208 GLY A N 1
ATOM 1493 C CA . GLY A 1 208 ? 39.518 -4.582 -13.684 1.00 90.06 208 GLY A CA 1
ATOM 1494 C C . GLY A 1 208 ? 39.205 -3.696 -12.485 1.00 90.06 208 GLY A C 1
ATOM 1495 O O . GLY A 1 208 ? 38.336 -2.833 -12.541 1.00 90.06 208 GLY A O 1
ATOM 1496 N N . GLN A 1 209 ? 39.950 -3.889 -11.402 1.00 85.00 209 GLN A N 1
ATOM 1497 C CA . GLN A 1 209 ? 39.936 -3.015 -10.231 1.00 85.00 209 GLN A CA 1
ATOM 1498 C C . GLN A 1 209 ? 41.292 -2.304 -10.127 1.00 85.00 209 GLN A C 1
ATOM 1500 O O . GLN A 1 209 ? 42.315 -2.815 -10.585 1.00 85.00 209 GLN A O 1
ATOM 1505 N N . SER A 1 210 ? 41.326 -1.108 -9.547 1.00 86.50 210 SER A N 1
ATOM 1506 C CA . SER A 1 210 ? 42.567 -0.363 -9.298 1.00 86.50 210 SER A CA 1
ATOM 1507 C C . SER A 1 210 ? 42.512 0.347 -7.956 1.00 86.50 210 SER A C 1
ATOM 1509 O O . SER A 1 210 ? 41.444 0.799 -7.537 1.00 86.50 210 SER A O 1
ATOM 1511 N N . SER A 1 211 ? 43.666 0.437 -7.297 1.00 85.81 211 SER A N 1
ATOM 1512 C CA . SER A 1 211 ? 43.851 1.180 -6.051 1.00 85.81 211 SER A CA 1
ATOM 1513 C C . SER A 1 211 ? 43.580 2.675 -6.229 1.00 85.81 211 SER A C 1
ATOM 1515 O O . SER A 1 211 ? 43.542 3.196 -7.342 1.00 85.81 211 SER A O 1
ATOM 1517 N N . ASP A 1 212 ? 43.407 3.366 -5.110 1.00 92.44 212 ASP A N 1
ATOM 1518 C CA . ASP A 1 212 ? 43.193 4.810 -5.074 1.00 92.44 212 ASP A CA 1
ATOM 1519 C C . ASP A 1 212 ? 44.525 5.585 -5.118 1.00 92.44 212 ASP A C 1
ATOM 1521 O O . ASP A 1 212 ? 45.591 5.023 -4.864 1.00 92.44 212 ASP A O 1
ATOM 1525 N N . GLY A 1 213 ? 44.467 6.878 -5.448 1.00 91.38 213 GLY A N 1
ATOM 1526 C CA . GLY A 1 213 ? 45.622 7.789 -5.475 1.00 91.38 213 GLY A CA 1
ATOM 1527 C C . GLY A 1 213 ? 46.354 7.892 -6.821 1.00 91.38 213 GLY A C 1
ATOM 1528 O O . GLY A 1 213 ? 47.207 8.761 -6.978 1.00 91.38 213 GLY A O 1
ATOM 1529 N N . GLY A 1 214 ? 46.014 7.053 -7.804 1.00 93.94 214 GLY A N 1
ATOM 1530 C CA . GLY A 1 214 ? 46.530 7.144 -9.176 1.00 93.94 214 GLY A CA 1
ATOM 1531 C C . GLY A 1 214 ? 45.722 8.087 -10.076 1.00 93.94 214 GLY A C 1
ATOM 1532 O O . GLY A 1 214 ? 44.606 8.483 -9.740 1.00 93.94 214 GLY A O 1
ATOM 1533 N N . LEU A 1 215 ? 46.259 8.411 -11.258 1.00 96.19 215 LEU A N 1
ATOM 1534 C CA . LEU A 1 215 ? 45.504 9.108 -12.308 1.00 96.19 215 LEU A CA 1
ATOM 1535 C C . LEU A 1 215 ? 44.358 8.226 -12.830 1.00 96.19 215 LEU A C 1
ATOM 1537 O O . LEU A 1 215 ? 44.553 7.047 -13.143 1.00 96.19 215 LEU A O 1
ATOM 1541 N N . ALA A 1 216 ? 43.172 8.811 -12.980 1.00 96.19 216 ALA A N 1
ATOM 1542 C CA . ALA A 1 216 ? 41.955 8.099 -13.360 1.00 96.19 216 ALA A CA 1
ATOM 1543 C C . ALA A 1 216 ? 42.034 7.454 -14.755 1.00 96.19 216 ALA A C 1
ATOM 1545 O O . ALA A 1 216 ? 41.547 6.340 -14.935 1.00 96.19 216 ALA A O 1
ATOM 1546 N N . ILE A 1 217 ? 42.700 8.103 -15.718 1.00 95.19 217 ILE A N 1
ATOM 1547 C CA . ILE A 1 217 ? 42.935 7.569 -17.076 1.00 95.19 217 ILE A CA 1
ATOM 1548 C C . ILE A 1 217 ? 43.842 6.326 -17.104 1.00 95.19 217 ILE A C 1
ATOM 1550 O O . ILE A 1 217 ? 43.751 5.521 -18.021 1.00 95.19 217 ILE A O 1
ATOM 1554 N N . ASN A 1 218 ? 44.681 6.137 -16.078 1.00 94.44 218 ASN A N 1
ATOM 1555 C CA . ASN A 1 218 ? 45.571 4.975 -15.940 1.00 94.44 218 ASN A CA 1
ATOM 1556 C C . ASN A 1 218 ? 44.964 3.876 -15.051 1.00 94.44 218 ASN A C 1
ATOM 1558 O O . ASN A 1 218 ? 45.602 2.855 -14.795 1.00 94.44 218 ASN A O 1
ATOM 1562 N N . SER A 1 219 ? 43.756 4.097 -14.534 1.00 94.12 219 SER A N 1
ATOM 1563 C CA . SER A 1 219 ? 43.073 3.179 -13.627 1.00 94.12 219 SER A CA 1
ATOM 1564 C C . SER A 1 219 ? 42.145 2.259 -14.410 1.00 94.12 219 SER A C 1
ATOM 1566 O O . SER A 1 219 ? 41.522 2.679 -15.381 1.00 94.12 219 SER A O 1
ATOM 1568 N N . ARG A 1 220 ? 42.005 1.005 -13.982 1.00 94.62 220 ARG A N 1
ATOM 1569 C CA . ARG A 1 220 ? 40.959 0.112 -14.492 1.00 94.62 220 ARG A CA 1
ATOM 1570 C C . ARG A 1 220 ? 39.683 0.300 -13.686 1.00 94.62 220 ARG A C 1
ATOM 1572 O O . ARG A 1 220 ? 39.732 0.324 -12.454 1.00 94.62 220 ARG A O 1
ATOM 1579 N N . LEU A 1 221 ? 38.570 0.413 -14.402 1.00 95.38 221 LEU A N 1
ATOM 1580 C CA . LEU A 1 221 ? 37.221 0.360 -13.851 1.00 95.38 221 LEU A CA 1
ATOM 1581 C C . LEU A 1 221 ? 36.574 -0.973 -14.253 1.00 95.38 221 LEU A C 1
ATOM 1583 O O . LEU A 1 221 ? 37.029 -1.635 -15.190 1.00 95.38 221 LEU A O 1
ATOM 1587 N N . ASN A 1 222 ? 35.484 -1.349 -13.590 1.00 94.12 222 ASN A N 1
ATOM 1588 C CA . ASN A 1 222 ? 34.640 -2.463 -14.009 1.00 94.12 222 ASN A CA 1
ATOM 1589 C C . ASN A 1 222 ? 33.173 -2.033 -14.098 1.00 94.12 222 ASN A C 1
ATOM 1591 O O . ASN A 1 222 ? 32.598 -1.539 -13.126 1.00 94.12 222 ASN A O 1
ATOM 1595 N N . TYR A 1 223 ? 32.598 -2.214 -15.288 1.00 92.75 223 TYR A N 1
ATOM 1596 C CA . TYR A 1 223 ? 31.230 -1.836 -15.658 1.00 92.75 223 TYR A CA 1
ATOM 1597 C C . TYR A 1 223 ? 30.754 -0.498 -15.028 1.00 92.75 223 TYR A C 1
ATOM 1599 O O . TYR A 1 223 ? 29.836 -0.491 -14.198 1.00 92.75 223 TYR A O 1
ATOM 1607 N N . PRO A 1 224 ? 31.384 0.650 -15.369 1.00 95.31 224 PRO A N 1
ATOM 1608 C CA . PRO A 1 224 ? 30.929 1.958 -14.911 1.00 95.31 224 PRO A CA 1
ATOM 1609 C C . PRO A 1 224 ? 29.552 2.233 -15.525 1.00 95.31 224 PRO A C 1
ATOM 1611 O O . PRO A 1 224 ? 29.439 2.404 -16.737 1.00 95.31 224 PRO A O 1
ATOM 1614 N N . ILE A 1 225 ? 28.500 2.213 -14.705 1.00 89.31 225 ILE A N 1
ATOM 1615 C CA . ILE A 1 225 ? 27.096 2.212 -15.158 1.00 89.31 225 ILE A CA 1
ATOM 1616 C C . ILE A 1 225 ? 26.365 3.527 -14.879 1.00 89.31 225 ILE A C 1
ATOM 1618 O O . ILE A 1 225 ? 25.328 3.794 -15.475 1.00 89.31 225 ILE A O 1
ATOM 1622 N N . GLY A 1 226 ? 26.901 4.350 -13.978 1.00 88.56 226 GLY A N 1
ATOM 1623 C CA . GLY A 1 226 ? 26.334 5.642 -13.614 1.00 88.56 226 GLY A CA 1
ATOM 1624 C C . GLY A 1 226 ? 27.420 6.689 -13.437 1.00 88.56 226 GLY A C 1
ATOM 1625 O O . GLY A 1 226 ? 28.472 6.386 -12.869 1.00 88.56 226 GLY A O 1
ATOM 1626 N N . VAL A 1 227 ? 27.164 7.913 -13.900 1.00 93.31 227 VAL A N 1
ATOM 1627 C CA . VAL A 1 227 ? 28.098 9.041 -13.772 1.00 93.31 227 VAL A CA 1
ATOM 1628 C C . VAL A 1 227 ? 27.375 10.303 -13.298 1.00 93.31 227 VAL A C 1
ATOM 1630 O O . VAL A 1 227 ? 26.291 10.640 -13.775 1.00 93.31 227 VAL A O 1
ATOM 1633 N N . ALA A 1 228 ? 27.977 10.999 -12.336 1.00 90.88 228 ALA A N 1
ATOM 1634 C CA . ALA A 1 228 ? 27.475 12.251 -11.775 1.00 90.88 228 ALA A CA 1
ATOM 1635 C C . ALA A 1 228 ? 28.620 13.251 -11.582 1.00 90.88 228 ALA A C 1
ATOM 1637 O O . ALA A 1 228 ? 29.746 12.852 -11.294 1.00 90.88 228 ALA A O 1
ATOM 1638 N N . ILE A 1 229 ? 28.330 14.542 -11.737 1.00 89.94 229 ILE A N 1
ATOM 1639 C CA . ILE A 1 229 ? 29.312 15.631 -11.679 1.00 89.94 229 ILE A CA 1
ATOM 1640 C C . ILE A 1 229 ? 28.908 16.591 -10.556 1.00 89.94 229 ILE A C 1
ATOM 1642 O O . ILE A 1 229 ? 27.746 16.993 -10.484 1.00 89.94 229 ILE A O 1
ATOM 1646 N N . SER A 1 230 ? 29.835 16.955 -9.668 1.00 83.88 230 SER A N 1
ATOM 1647 C CA . SER A 1 230 ? 29.572 17.970 -8.635 1.00 83.88 230 SER A CA 1
ATOM 1648 C C . SER A 1 230 ? 29.604 19.398 -9.198 1.00 83.88 230 SER A C 1
ATOM 1650 O O . SER A 1 230 ? 30.080 19.653 -10.303 1.00 83.88 230 SER A O 1
ATOM 1652 N N . SER A 1 231 ? 29.191 20.376 -8.388 1.00 78.50 231 SER A N 1
ATOM 1653 C CA . SER A 1 231 ? 29.418 21.805 -8.660 1.00 78.50 231 SER A CA 1
ATOM 1654 C C . SER A 1 231 ? 30.905 22.189 -8.764 1.00 78.50 231 SER A C 1
ATOM 1656 O O . SER A 1 231 ? 31.230 23.184 -9.407 1.00 78.50 231 SER A O 1
ATOM 1658 N N . THR A 1 232 ? 31.808 21.392 -8.178 1.00 83.81 232 THR A N 1
ATOM 1659 C CA . THR A 1 232 ? 33.276 21.505 -8.309 1.00 83.81 232 THR A CA 1
ATOM 1660 C C . THR A 1 232 ? 33.846 20.751 -9.519 1.00 83.81 232 THR A C 1
ATOM 1662 O O . THR A 1 232 ? 35.062 20.743 -9.716 1.00 83.81 232 THR A O 1
ATOM 1665 N N . GLY A 1 233 ? 32.998 20.090 -10.311 1.00 86.88 233 GLY A N 1
ATOM 1666 C CA . GLY A 1 233 ? 33.383 19.293 -11.477 1.00 86.88 233 GLY A CA 1
ATOM 1667 C C . GLY A 1 233 ? 33.976 17.921 -11.174 1.00 86.88 233 GLY A C 1
ATOM 1668 O O . GLY A 1 233 ? 34.440 17.249 -12.094 1.00 86.88 233 GLY A O 1
ATOM 1669 N N . ASP A 1 234 ? 33.996 17.500 -9.908 1.00 93.38 234 ASP A N 1
ATOM 1670 C CA . ASP A 1 234 ? 34.482 16.176 -9.529 1.00 93.38 234 ASP A CA 1
ATOM 1671 C C . ASP A 1 234 ? 33.547 15.096 -10.095 1.00 93.38 234 ASP A C 1
ATOM 1673 O O . ASP A 1 234 ? 32.321 15.214 -10.008 1.00 93.38 234 ASP A O 1
ATOM 1677 N N . ILE A 1 235 ? 34.127 14.032 -10.654 1.00 95.56 235 ILE A N 1
ATOM 1678 C CA . ILE A 1 235 ? 33.389 12.971 -11.351 1.00 95.56 235 ILE A CA 1
ATOM 1679 C C . ILE A 1 235 ? 33.138 11.816 -10.385 1.00 95.56 235 ILE A C 1
ATOM 1681 O O . ILE A 1 235 ? 34.081 11.201 -9.893 1.00 95.56 235 ILE A O 1
ATOM 1685 N N . PHE A 1 236 ? 31.878 11.473 -10.149 1.00 94.94 236 PHE A N 1
ATOM 1686 C CA . PHE A 1 236 ? 31.476 10.323 -9.346 1.00 94.94 236 PHE A CA 1
ATOM 1687 C C . PHE A 1 236 ? 31.007 9.197 -10.262 1.00 94.94 236 PHE A C 1
ATOM 1689 O O . PHE A 1 236 ? 30.164 9.412 -11.133 1.00 94.94 236 PHE A O 1
ATOM 1696 N N . ILE A 1 237 ? 31.570 8.004 -10.076 1.00 96.75 237 ILE A N 1
ATOM 1697 C CA . ILE A 1 237 ? 31.412 6.865 -10.988 1.00 96.75 237 ILE A CA 1
ATOM 1698 C C . ILE A 1 237 ? 30.878 5.675 -10.198 1.00 96.75 237 ILE A C 1
ATOM 1700 O O . ILE A 1 237 ? 31.553 5.189 -9.290 1.00 96.75 237 ILE A O 1
ATOM 1704 N N . ALA A 1 238 ? 29.689 5.188 -10.548 1.00 92.88 238 ALA A N 1
ATOM 1705 C CA . ALA A 1 238 ? 29.159 3.933 -10.029 1.00 92.88 238 ALA A CA 1
ATOM 1706 C C . ALA A 1 238 ? 29.779 2.760 -10.809 1.00 92.88 238 ALA A C 1
ATOM 1708 O O . ALA A 1 238 ? 29.366 2.463 -11.931 1.00 92.88 238 ALA A O 1
ATOM 1709 N N . GLU A 1 239 ? 30.790 2.115 -10.227 1.00 92.44 239 GLU A N 1
ATOM 1710 C CA . GLU A 1 239 ? 31.351 0.859 -10.725 1.00 92.44 239 GLU A CA 1
ATOM 1711 C C . GLU A 1 239 ? 30.502 -0.302 -10.209 1.00 92.44 239 GLU A C 1
ATOM 1713 O O . GLU A 1 239 ? 30.659 -0.756 -9.067 1.00 92.44 239 GLU A O 1
ATOM 1718 N N . ARG A 1 240 ? 29.586 -0.779 -11.054 1.00 86.44 240 ARG A N 1
ATOM 1719 C CA . ARG A 1 240 ? 28.622 -1.821 -10.693 1.00 86.44 240 ARG A CA 1
ATOM 1720 C C . ARG A 1 240 ? 29.334 -3.095 -10.247 1.00 86.44 240 ARG A C 1
ATOM 1722 O O . ARG A 1 240 ? 29.190 -3.528 -9.105 1.00 86.44 240 ARG A O 1
ATOM 1729 N N . ASP A 1 241 ? 30.154 -3.648 -11.133 1.00 87.62 241 ASP A N 1
ATOM 1730 C CA . ASP A 1 241 ? 30.667 -5.012 -10.993 1.00 87.62 241 ASP A CA 1
ATOM 1731 C C . ASP A 1 241 ? 31.928 -5.079 -10.103 1.00 87.62 241 ASP A C 1
ATOM 1733 O O . ASP A 1 241 ? 32.317 -6.157 -9.663 1.00 87.62 241 ASP A O 1
ATOM 1737 N N . ASN A 1 242 ? 32.515 -3.925 -9.745 1.00 90.12 242 ASN A N 1
ATOM 1738 C CA . ASN A 1 242 ? 33.471 -3.790 -8.631 1.00 90.12 242 ASN A CA 1
ATOM 1739 C C . ASN A 1 242 ? 32.795 -3.424 -7.290 1.00 90.12 242 ASN A C 1
ATOM 1741 O O . ASN A 1 242 ? 33.488 -3.307 -6.280 1.00 90.12 242 ASN A O 1
ATOM 1745 N N . SER A 1 243 ? 31.473 -3.202 -7.272 1.00 90.88 243 SER A N 1
ATOM 1746 C CA . SER A 1 243 ? 30.688 -2.771 -6.103 1.00 90.88 243 SER A CA 1
ATOM 1747 C C . SER A 1 243 ? 31.299 -1.590 -5.335 1.00 90.88 243 SER A C 1
ATOM 1749 O O . SER A 1 243 ? 31.473 -1.616 -4.113 1.00 90.88 243 SER A O 1
ATOM 1751 N N . LYS A 1 244 ? 31.616 -0.528 -6.087 1.00 94.56 244 LYS A N 1
ATOM 1752 C CA . LYS A 1 244 ? 32.166 0.734 -5.576 1.00 94.56 244 LYS A CA 1
ATOM 1753 C C . LYS A 1 244 ? 31.524 1.950 -6.236 1.00 94.56 244 LYS A C 1
ATOM 1755 O O . LYS A 1 244 ? 31.147 1.924 -7.402 1.00 94.56 244 LYS A O 1
ATOM 1760 N N . VAL A 1 245 ? 31.499 3.058 -5.505 1.00 95.38 245 VAL A N 1
ATOM 1761 C CA . VAL A 1 245 ? 31.442 4.400 -6.088 1.00 95.38 245 VAL A CA 1
ATOM 1762 C C . VAL A 1 245 ? 32.837 5.007 -5.995 1.00 95.38 245 VAL A C 1
ATOM 1764 O O . VAL A 1 245 ? 33.410 5.076 -4.906 1.00 95.38 245 VAL A O 1
ATOM 1767 N N . ARG A 1 246 ? 33.387 5.460 -7.122 1.00 96.50 246 ARG A N 1
ATOM 1768 C CA . ARG A 1 246 ? 34.644 6.220 -7.174 1.00 96.50 246 ARG A CA 1
ATOM 1769 C C . ARG A 1 246 ? 34.376 7.715 -7.253 1.00 96.50 246 ARG A C 1
ATOM 1771 O O . ARG A 1 246 ? 33.315 8.126 -7.719 1.00 96.50 246 ARG A O 1
ATOM 1778 N N . LYS A 1 247 ? 35.370 8.506 -6.863 1.00 96.44 247 LYS A N 1
ATOM 1779 C CA . LYS A 1 247 ? 35.483 9.938 -7.142 1.00 96.44 247 LYS A CA 1
ATOM 1780 C C . LYS A 1 247 ? 36.753 10.181 -7.958 1.00 96.44 247 LYS A C 1
ATOM 1782 O O . LYS A 1 247 ? 37.802 9.664 -7.596 1.00 96.44 247 LYS A O 1
ATOM 1787 N N . VAL A 1 248 ? 36.682 10.996 -9.006 1.00 97.56 248 VAL A N 1
ATOM 1788 C CA . VAL A 1 248 ? 37.842 11.600 -9.677 1.00 97.56 248 VAL A CA 1
ATOM 1789 C C . VAL A 1 248 ? 37.858 13.087 -9.352 1.00 97.56 248 VAL A C 1
ATOM 1791 O O . VAL A 1 248 ? 36.847 13.768 -9.518 1.00 97.56 248 VAL A O 1
ATOM 1794 N N . SER A 1 249 ? 38.997 13.586 -8.880 1.00 96.00 249 SER A N 1
ATOM 1795 C CA . SER A 1 249 ? 39.192 15.005 -8.581 1.00 96.00 249 SER A CA 1
ATOM 1796 C C . SER A 1 249 ? 39.337 15.826 -9.866 1.00 96.00 249 SER A C 1
ATOM 1798 O O . SER A 1 249 ? 40.213 15.541 -10.684 1.00 96.00 249 SER A O 1
ATOM 1800 N N . SER A 1 250 ? 38.524 16.873 -10.026 1.00 91.50 250 SER A N 1
ATOM 1801 C CA . SER A 1 250 ? 38.530 17.733 -11.223 1.00 91.50 250 SER A CA 1
ATOM 1802 C C . SER A 1 250 ? 39.837 18.507 -11.414 1.00 91.50 250 SER A C 1
ATOM 1804 O O . SER A 1 250 ? 40.296 18.695 -12.538 1.00 91.50 250 SER A O 1
ATOM 1806 N N . SER A 1 251 ? 40.460 18.917 -10.309 1.00 91.81 251 SER A N 1
ATOM 1807 C CA . SER A 1 251 ? 41.682 19.724 -10.277 1.00 91.81 251 SER A CA 1
ATOM 1808 C C . SER A 1 251 ? 42.982 18.922 -10.386 1.00 91.81 251 SER A C 1
ATOM 1810 O O . SER A 1 251 ? 44.037 19.519 -10.588 1.00 91.81 251 SER A O 1
ATOM 1812 N N . THR A 1 252 ? 42.936 17.592 -10.241 1.00 95.12 252 THR A N 1
ATOM 1813 C CA . THR A 1 252 ? 44.145 16.738 -10.222 1.00 95.12 252 THR A CA 1
ATOM 1814 C C . THR A 1 252 ? 44.075 15.504 -11.124 1.00 95.12 252 THR A C 1
ATOM 1816 O O . THR A 1 252 ? 45.107 14.895 -11.393 1.00 95.12 252 THR A O 1
ATOM 1819 N N . GLY A 1 253 ? 42.884 15.092 -11.568 1.00 94.44 253 GLY A N 1
ATOM 1820 C CA . GLY A 1 253 ? 42.680 13.840 -12.303 1.00 94.44 253 GLY A CA 1
ATOM 1821 C C . GLY A 1 253 ? 42.897 12.568 -11.469 1.00 94.44 253 GLY A C 1
ATOM 1822 O O . GLY A 1 253 ? 42.907 11.474 -12.033 1.00 94.44 253 GLY A O 1
ATOM 1823 N N . ILE A 1 254 ? 43.085 12.679 -10.149 1.00 97.19 254 ILE A N 1
ATOM 1824 C CA . ILE A 1 254 ? 43.326 11.542 -9.248 1.00 97.19 254 ILE A CA 1
ATOM 1825 C C . ILE A 1 254 ? 42.006 10.843 -8.898 1.00 97.19 254 ILE A C 1
ATOM 1827 O O . ILE A 1 254 ? 41.020 11.517 -8.591 1.00 97.19 254 ILE A O 1
ATOM 1831 N N . ILE A 1 255 ? 41.996 9.504 -8.905 1.00 97.38 255 ILE A N 1
ATOM 1832 C CA . ILE A 1 255 ? 40.846 8.677 -8.504 1.00 97.38 255 ILE A CA 1
ATOM 1833 C C . ILE A 1 255 ? 40.941 8.195 -7.046 1.00 97.38 255 ILE A C 1
ATOM 1835 O O . ILE A 1 255 ? 42.018 7.851 -6.553 1.00 97.38 255 ILE A O 1
ATOM 1839 N N . SER A 1 256 ? 39.800 8.117 -6.362 1.00 96.38 256 SER A N 1
ATOM 1840 C CA . SER A 1 256 ? 39.649 7.499 -5.042 1.00 96.38 256 SER A CA 1
ATOM 1841 C C . SER A 1 256 ? 38.319 6.749 -4.883 1.00 96.38 256 SER A C 1
ATOM 1843 O O . SER A 1 256 ? 37.396 6.906 -5.684 1.00 96.38 256 SER A O 1
ATOM 1845 N N . THR A 1 257 ? 38.192 5.916 -3.849 1.00 95.94 257 THR A N 1
ATOM 1846 C CA . THR A 1 257 ? 36.921 5.322 -3.419 1.00 95.94 257 THR A CA 1
ATOM 1847 C C . THR A 1 257 ? 36.122 6.366 -2.639 1.00 95.94 257 THR A C 1
ATOM 1849 O O . THR A 1 257 ? 36.629 6.953 -1.688 1.00 95.94 257 THR A O 1
ATOM 1852 N N . PHE A 1 258 ? 34.863 6.577 -3.019 1.00 95.81 258 PHE A N 1
ATOM 1853 C CA . PHE A 1 258 ? 33.915 7.436 -2.303 1.00 95.81 258 PHE A CA 1
ATOM 1854 C C . PHE A 1 258 ? 32.992 6.620 -1.388 1.00 95.81 258 PHE A C 1
ATOM 1856 O O . PHE A 1 258 ? 32.764 6.990 -0.239 1.00 95.81 258 PHE A O 1
ATOM 1863 N N . ALA A 1 259 ? 32.502 5.479 -1.878 1.00 94.50 259 ALA A N 1
ATOM 1864 C CA . ALA A 1 259 ? 31.705 4.534 -1.104 1.00 94.50 259 ALA A CA 1
ATOM 1865 C C . ALA A 1 259 ? 31.900 3.102 -1.616 1.00 94.50 259 ALA A C 1
ATOM 1867 O O . ALA A 1 259 ? 32.204 2.897 -2.792 1.00 94.50 259 ALA A O 1
ATOM 1868 N N . GLY A 1 260 ? 31.679 2.116 -0.749 1.00 93.88 260 GLY A N 1
ATOM 1869 C CA . GLY A 1 260 ? 31.827 0.702 -1.079 1.00 93.88 260 GLY A CA 1
ATOM 1870 C C . GLY A 1 260 ? 33.247 0.188 -0.856 1.00 93.88 260 GLY A C 1
ATOM 1871 O O . GLY A 1 260 ? 34.214 0.695 -1.422 1.00 93.88 260 GLY A O 1
ATOM 1872 N N . ASN A 1 261 ? 33.371 -0.872 -0.065 1.00 91.75 261 ASN A N 1
ATOM 1873 C CA . ASN A 1 261 ? 34.628 -1.581 0.172 1.00 91.75 261 ASN A CA 1
ATOM 1874 C C . ASN A 1 261 ? 34.964 -2.606 -0.937 1.00 91.75 261 ASN A C 1
ATOM 1876 O O . ASN A 1 261 ? 36.101 -3.066 -1.010 1.00 91.75 261 ASN A O 1
ATOM 1880 N N . GLY A 1 262 ? 34.016 -2.914 -1.834 1.00 87.00 262 GLY A N 1
ATOM 1881 C CA . GLY A 1 262 ? 34.137 -3.935 -2.886 1.00 87.00 262 GLY A CA 1
ATOM 1882 C C . GLY A 1 262 ? 33.614 -5.327 -2.498 1.00 87.00 262 GLY A C 1
ATOM 1883 O O . GLY A 1 262 ? 33.750 -6.263 -3.280 1.00 87.00 262 GLY A O 1
ATOM 1884 N N . VAL A 1 263 ? 33.013 -5.480 -1.314 1.00 88.06 263 VAL A N 1
ATOM 1885 C CA . VAL A 1 263 ? 32.322 -6.701 -0.870 1.00 88.06 263 VAL A CA 1
ATOM 1886 C C . VAL A 1 263 ? 30.822 -6.545 -1.104 1.00 88.06 263 VAL A C 1
ATOM 1888 O O . VAL A 1 263 ? 30.224 -5.569 -0.652 1.00 88.06 263 VAL A O 1
ATOM 1891 N N . PHE A 1 264 ? 30.204 -7.531 -1.759 1.00 79.31 264 PHE A N 1
ATOM 1892 C CA . PHE A 1 264 ? 28.759 -7.567 -1.986 1.00 79.31 264 PHE A CA 1
ATOM 1893 C C . PHE A 1 264 ? 27.988 -7.637 -0.657 1.00 79.31 264 PHE A C 1
ATOM 1895 O O . PHE A 1 264 ? 28.176 -8.560 0.135 1.00 79.31 264 PHE A O 1
ATOM 1902 N N . GLY A 1 265 ? 27.096 -6.678 -0.417 1.00 75.12 265 GLY A N 1
ATOM 1903 C CA . GLY A 1 265 ? 26.241 -6.632 0.770 1.00 75.12 265 GLY A CA 1
ATOM 1904 C C . GLY A 1 265 ? 25.644 -5.244 0.988 1.00 75.12 265 GLY A C 1
ATOM 1905 O O . GLY A 1 265 ? 25.738 -4.389 0.115 1.00 75.12 265 GLY A O 1
ATOM 1906 N N . PHE A 1 266 ? 25.048 -5.014 2.161 1.00 75.44 266 PHE A N 1
ATOM 1907 C CA . PHE A 1 266 ? 24.554 -3.692 2.581 1.00 75.44 266 PHE A CA 1
ATOM 1908 C C . PHE A 1 266 ? 24.967 -3.296 4.014 1.00 75.44 266 PHE A C 1
ATOM 1910 O O . PHE A 1 266 ? 24.549 -2.262 4.526 1.00 75.44 266 PHE A O 1
ATOM 1917 N N . MET A 1 267 ? 25.825 -4.078 4.671 1.00 81.12 267 MET A N 1
ATOM 1918 C CA . MET A 1 267 ? 26.376 -3.761 5.994 1.00 81.12 267 MET A CA 1
ATOM 1919 C C . MET A 1 267 ? 27.217 -2.476 5.973 1.00 81.12 267 MET A C 1
ATOM 1921 O O . MET A 1 267 ? 27.922 -2.208 5.000 1.00 81.12 267 MET A O 1
ATOM 1925 N N . GLY A 1 268 ? 27.209 -1.726 7.079 1.00 79.94 268 GLY A N 1
ATOM 1926 C CA . GLY A 1 268 ? 28.070 -0.550 7.275 1.00 79.94 268 GLY A CA 1
ATOM 1927 C C . GLY A 1 268 ? 27.350 0.763 7.588 1.00 79.94 268 GLY A C 1
ATOM 1928 O O . GLY A 1 268 ? 28.028 1.775 7.732 1.00 79.94 268 GLY A O 1
ATOM 1929 N N . ASP A 1 269 ? 26.023 0.756 7.727 1.00 76.56 269 ASP A N 1
ATOM 1930 C CA . ASP A 1 269 ? 25.269 1.941 8.152 1.00 76.56 269 ASP A CA 1
ATOM 1931 C C . ASP A 1 269 ? 25.783 2.503 9.494 1.00 76.56 269 ASP A C 1
ATOM 1933 O O . ASP A 1 269 ? 26.217 1.762 10.382 1.00 76.56 269 ASP A O 1
ATOM 1937 N N . GLY A 1 270 ? 25.794 3.834 9.606 1.00 81.00 270 GLY A N 1
ATOM 1938 C CA . GLY A 1 270 ? 26.391 4.571 10.724 1.00 81.00 270 GLY A CA 1
ATOM 1939 C C . GLY A 1 270 ? 27.926 4.643 10.697 1.00 81.00 270 GLY A C 1
ATOM 1940 O O . GLY A 1 270 ? 28.522 5.165 11.637 1.00 81.00 270 GLY A O 1
ATOM 1941 N N . LYS A 1 271 ? 28.590 4.132 9.648 1.00 91.38 271 LYS A N 1
ATOM 1942 C CA . LYS A 1 271 ? 30.061 4.112 9.513 1.00 91.38 271 LYS A CA 1
ATOM 1943 C C . LYS A 1 271 ? 30.522 4.808 8.229 1.00 91.38 271 LYS A C 1
ATOM 1945 O O . LYS A 1 271 ? 29.720 5.159 7.368 1.00 91.38 271 LYS A O 1
ATOM 1950 N N . ALA A 1 272 ? 31.835 5.010 8.101 1.00 95.00 272 ALA A N 1
ATOM 1951 C CA . ALA A 1 272 ? 32.440 5.616 6.916 1.00 95.00 272 ALA A CA 1
ATOM 1952 C C . ALA A 1 272 ? 32.113 4.820 5.635 1.00 95.00 272 ALA A C 1
ATOM 1954 O O . ALA A 1 272 ? 32.361 3.614 5.566 1.00 95.00 272 ALA A O 1
ATOM 1955 N N . ALA A 1 273 ? 31.600 5.502 4.611 1.00 94.00 273 ALA A N 1
ATOM 1956 C CA . ALA A 1 273 ? 31.035 4.907 3.400 1.00 94.00 273 ALA A CA 1
ATOM 1957 C C . ALA A 1 273 ? 32.033 4.050 2.604 1.00 94.00 273 ALA A C 1
ATOM 1959 O O . ALA A 1 273 ? 31.646 3.048 2.004 1.00 94.00 273 ALA A O 1
ATOM 1960 N N . VAL A 1 274 ? 33.324 4.395 2.641 1.00 96.06 274 VAL A N 1
ATOM 1961 C CA . VAL A 1 274 ? 34.419 3.623 2.021 1.00 96.06 274 VAL A CA 1
ATOM 1962 C C . VAL A 1 274 ? 34.623 2.234 2.644 1.00 96.06 274 VAL A C 1
ATOM 1964 O O . VAL A 1 274 ? 35.148 1.342 1.985 1.00 96.06 274 VAL A O 1
ATOM 1967 N N . ASN A 1 275 ? 34.182 2.033 3.892 1.00 93.19 275 ASN A N 1
ATOM 1968 C CA . ASN A 1 275 ? 34.305 0.766 4.622 1.00 93.19 275 ASN A CA 1
ATOM 1969 C C . ASN A 1 275 ? 33.036 -0.099 4.546 1.00 93.19 275 ASN A C 1
ATOM 1971 O O . ASN A 1 275 ? 33.073 -1.266 4.940 1.00 93.19 275 ASN A O 1
ATOM 1975 N N . ALA A 1 276 ? 31.918 0.455 4.075 1.00 91.19 276 ALA A N 1
ATOM 1976 C CA . ALA A 1 276 ? 30.644 -0.246 3.979 1.00 91.19 276 ALA A CA 1
ATOM 1977 C C . ALA A 1 276 ? 30.588 -1.176 2.761 1.00 91.19 276 ALA A C 1
ATOM 1979 O O . ALA A 1 276 ? 31.172 -0.887 1.717 1.00 91.19 276 ALA A O 1
ATOM 1980 N N . SER A 1 277 ? 29.840 -2.270 2.875 1.00 89.56 277 SER A N 1
ATOM 1981 C CA . SER A 1 277 ? 29.429 -3.059 1.711 1.00 89.56 277 SER A CA 1
ATOM 1982 C C . SER A 1 277 ? 28.243 -2.389 1.013 1.00 89.56 277 SER A C 1
ATOM 1984 O O . SER A 1 277 ? 27.284 -1.953 1.663 1.00 89.56 277 SER A O 1
ATOM 1986 N N . ILE A 1 278 ? 28.332 -2.343 -0.310 1.00 82.94 278 ILE A N 1
ATOM 1987 C CA . ILE A 1 278 ? 27.257 -2.029 -1.256 1.00 82.94 278 ILE A CA 1
ATOM 1988 C C . ILE A 1 278 ? 27.279 -3.134 -2.320 1.00 82.94 278 ILE A C 1
ATOM 1990 O O . ILE A 1 278 ? 28.289 -3.824 -2.469 1.00 82.94 278 ILE A O 1
ATOM 1994 N N . TYR A 1 279 ? 26.196 -3.334 -3.060 1.00 81.12 279 TYR A N 1
ATOM 1995 C CA . TYR A 1 279 ? 26.085 -4.396 -4.053 1.00 81.12 279 TYR A CA 1
ATOM 1996 C C . TYR A 1 279 ? 25.530 -3.846 -5.367 1.00 81.12 279 TYR A C 1
ATOM 1998 O O . TYR A 1 279 ? 24.378 -3.424 -5.452 1.00 81.12 279 TYR A O 1
ATOM 2006 N N . ASN A 1 280 ? 26.352 -3.887 -6.418 1.00 79.94 280 ASN A N 1
ATOM 2007 C CA . ASN A 1 280 ? 26.003 -3.436 -7.767 1.00 79.94 280 ASN A CA 1
ATOM 2008 C C . ASN A 1 280 ? 25.413 -2.005 -7.793 1.00 79.94 280 ASN A C 1
ATOM 2010 O O . ASN A 1 280 ? 24.276 -1.831 -8.242 1.00 79.94 280 ASN A O 1
ATOM 2014 N N . PRO A 1 281 ? 26.142 -0.974 -7.315 1.00 82.00 281 PRO A N 1
ATOM 2015 C CA . PRO A 1 281 ? 25.660 0.403 -7.335 1.00 82.00 281 PRO A CA 1
ATOM 2016 C C . PRO A 1 281 ? 25.360 0.845 -8.773 1.00 82.00 281 PRO A C 1
ATOM 2018 O O . PRO A 1 281 ? 26.193 0.695 -9.665 1.00 82.00 281 PRO A O 1
ATOM 2021 N N . TYR A 1 282 ? 24.161 1.385 -8.994 1.00 77.69 282 TYR A N 1
ATOM 2022 C CA . TYR A 1 282 ? 23.645 1.705 -10.331 1.00 77.69 282 TYR A CA 1
ATOM 2023 C C . TYR A 1 282 ? 23.717 3.203 -10.659 1.00 77.69 282 TYR A C 1
ATOM 2025 O O . TYR A 1 282 ? 23.857 3.605 -11.813 1.00 77.69 282 TYR A O 1
ATOM 2033 N N . ASN A 1 283 ? 23.592 4.072 -9.655 1.00 80.44 283 ASN A N 1
ATOM 2034 C CA . ASN A 1 283 ? 23.668 5.515 -9.863 1.00 80.44 283 ASN A CA 1
ATOM 2035 C C . ASN A 1 283 ? 24.001 6.262 -8.573 1.00 80.44 283 ASN A C 1
ATOM 2037 O O . ASN A 1 283 ? 23.828 5.724 -7.478 1.00 80.44 283 ASN A O 1
ATOM 2041 N N . VAL A 1 284 ? 24.437 7.512 -8.731 1.00 83.44 284 VAL A N 1
ATOM 2042 C CA . VAL A 1 284 ? 24.700 8.457 -7.645 1.00 83.44 284 VAL A CA 1
ATOM 2043 C C . VAL A 1 284 ? 23.997 9.766 -7.990 1.00 83.44 284 VAL A C 1
ATOM 2045 O O . VAL A 1 284 ? 24.168 10.283 -9.090 1.00 83.44 284 VAL A O 1
ATOM 2048 N N . ALA A 1 285 ? 23.210 10.295 -7.062 1.00 80.69 285 ALA A N 1
ATOM 2049 C CA . ALA A 1 285 ? 22.623 11.630 -7.126 1.00 80.69 285 ALA A CA 1
ATOM 2050 C C . ALA A 1 285 ? 23.096 12.447 -5.916 1.00 80.69 285 ALA A C 1
ATOM 2052 O O . ALA A 1 285 ? 23.545 11.869 -4.929 1.00 80.69 285 ALA A O 1
ATOM 2053 N N . PHE A 1 286 ? 22.980 13.771 -5.970 1.00 78.06 286 PHE A N 1
ATOM 2054 C CA . PHE A 1 286 ? 23.305 14.659 -4.852 1.00 78.06 286 PHE A CA 1
ATOM 2055 C C . PHE A 1 286 ? 22.102 15.547 -4.532 1.00 78.06 286 PHE A C 1
ATOM 2057 O O . PHE A 1 286 ? 21.378 15.938 -5.448 1.00 78.06 286 PHE A O 1
ATOM 2064 N N . ASN A 1 287 ? 21.888 15.866 -3.254 1.00 66.94 287 ASN A N 1
ATOM 2065 C CA . ASN A 1 287 ? 20.937 16.910 -2.865 1.00 66.94 287 ASN A CA 1
ATOM 2066 C C . ASN A 1 287 ? 21.589 18.306 -2.906 1.00 66.94 287 ASN A C 1
ATOM 2068 O O . ASN A 1 287 ? 22.798 18.452 -3.090 1.00 66.94 287 ASN A O 1
ATOM 2072 N N . SER A 1 288 ? 20.777 19.342 -2.696 1.00 68.06 288 SER A N 1
ATOM 2073 C CA . SER A 1 288 ? 21.200 20.748 -2.616 1.00 68.06 288 SER A CA 1
ATOM 2074 C C . SER A 1 288 ? 22.228 21.034 -1.508 1.00 68.06 288 SER A C 1
ATOM 2076 O O . SER A 1 288 ? 22.987 21.993 -1.626 1.00 68.06 288 SER A O 1
ATOM 2078 N N . ALA A 1 289 ? 22.303 20.190 -0.473 1.00 69.44 289 ALA A N 1
ATOM 2079 C CA . ALA A 1 289 ? 23.304 20.270 0.592 1.00 69.44 289 ALA A CA 1
ATOM 2080 C C . ALA A 1 289 ? 24.639 19.569 0.252 1.00 69.44 289 ALA A C 1
ATOM 2082 O O . ALA A 1 289 ? 25.589 19.686 1.020 1.00 69.44 289 ALA A O 1
ATOM 2083 N N . GLY A 1 290 ? 24.735 18.852 -0.875 1.00 73.38 290 GLY A N 1
ATOM 2084 C CA . GLY A 1 290 ? 25.937 18.116 -1.292 1.00 73.38 290 GLY A CA 1
ATOM 2085 C C . GLY A 1 290 ? 26.064 16.697 -0.722 1.00 73.38 290 GLY A C 1
ATOM 2086 O O . GLY A 1 290 ? 27.097 16.056 -0.907 1.00 73.38 290 GLY A O 1
ATOM 2087 N N . GLU A 1 291 ? 25.031 16.179 -0.058 1.00 80.00 291 GLU A N 1
ATOM 2088 C CA . GLU A 1 291 ? 24.975 14.784 0.389 1.00 80.00 291 GLU A CA 1
ATOM 2089 C C . GLU A 1 291 ? 24.645 13.862 -0.790 1.00 80.00 291 GLU A C 1
ATOM 2091 O O . GLU A 1 291 ? 23.783 14.180 -1.615 1.00 80.00 291 GLU A O 1
ATOM 2096 N N . ALA A 1 292 ? 25.309 12.708 -0.865 1.00 82.81 292 ALA A N 1
ATOM 2097 C CA . ALA A 1 292 ? 25.141 11.770 -1.969 1.00 82.81 292 ALA A CA 1
ATOM 2098 C C . ALA A 1 292 ? 24.082 10.706 -1.661 1.00 82.81 292 ALA A C 1
ATOM 2100 O O . ALA A 1 292 ? 23.977 10.221 -0.538 1.00 82.81 292 ALA A O 1
ATOM 2101 N N . PHE A 1 293 ? 23.354 10.274 -2.682 1.00 78.19 293 PHE A N 1
ATOM 2102 C CA . PHE A 1 293 ? 22.377 9.193 -2.632 1.00 78.19 293 PHE A CA 1
ATOM 2103 C C . PHE A 1 293 ? 22.751 8.161 -3.694 1.00 78.19 293 PHE A C 1
ATOM 2105 O O . PHE A 1 293 ? 22.816 8.472 -4.883 1.00 78.19 293 PHE A O 1
ATOM 2112 N N . ILE A 1 294 ? 23.004 6.928 -3.267 1.00 77.56 294 ILE A N 1
ATOM 2113 C CA . ILE A 1 294 ? 23.470 5.808 -4.082 1.00 77.56 294 ILE A CA 1
ATOM 2114 C C . ILE A 1 294 ? 22.309 4.829 -4.272 1.00 77.56 294 ILE A C 1
ATOM 2116 O O . ILE A 1 294 ? 21.699 4.381 -3.299 1.00 77.56 294 ILE A O 1
ATOM 2120 N N . SER A 1 295 ? 22.016 4.470 -5.522 1.00 71.19 295 SER A N 1
ATOM 2121 C CA . SER A 1 295 ? 21.112 3.358 -5.838 1.00 71.19 295 SER A CA 1
ATOM 2122 C C . SER A 1 295 ? 21.867 2.034 -5.708 1.00 71.19 295 SER A C 1
ATOM 2124 O O . SER A 1 295 ? 22.554 1.612 -6.638 1.00 71.19 295 SER A O 1
ATOM 2126 N N . ASP A 1 296 ? 21.749 1.401 -4.545 1.00 64.75 296 ASP A N 1
ATOM 2127 C CA . ASP A 1 296 ? 22.365 0.128 -4.155 1.00 64.75 296 ASP A CA 1
ATOM 2128 C C . ASP A 1 296 ? 21.506 -1.035 -4.690 1.00 64.75 296 ASP A C 1
ATOM 2130 O O . ASP A 1 296 ? 20.794 -1.734 -3.967 1.00 64.75 296 ASP A O 1
ATOM 2134 N N . TYR A 1 297 ? 21.484 -1.147 -6.023 1.00 61.78 297 TYR A N 1
ATOM 2135 C CA . TYR A 1 297 ? 20.500 -1.928 -6.782 1.00 61.78 297 TYR A CA 1
ATOM 2136 C C . TYR A 1 297 ? 20.524 -3.423 -6.440 1.00 61.78 297 TYR A C 1
ATOM 2138 O O . TYR A 1 297 ? 19.468 -4.045 -6.356 1.00 61.78 297 TYR A O 1
ATOM 2146 N N . GLY A 1 298 ? 21.704 -4.002 -6.202 1.00 60.75 298 GLY A N 1
ATOM 2147 C CA . GLY A 1 298 ? 21.838 -5.413 -5.842 1.00 60.75 298 GLY A CA 1
ATOM 2148 C C . GLY A 1 298 ? 21.283 -5.750 -4.454 1.00 60.75 298 GLY A C 1
ATOM 2149 O O . GLY A 1 298 ? 20.860 -6.884 -4.241 1.00 60.75 298 GLY A O 1
ATOM 2150 N N . SER A 1 299 ? 21.250 -4.788 -3.523 1.00 58.47 299 SER A N 1
ATOM 2151 C CA . SER A 1 299 ? 20.636 -4.964 -2.196 1.00 58.47 299 SER A CA 1
ATOM 2152 C C . SER A 1 299 ? 19.176 -4.488 -2.126 1.00 58.47 299 SER A C 1
ATOM 2154 O O . SER A 1 299 ? 18.518 -4.688 -1.105 1.00 58.47 299 SER A O 1
ATOM 2156 N N . GLY A 1 300 ? 18.660 -3.882 -3.205 1.00 60.00 300 GLY A N 1
ATOM 2157 C CA . GLY A 1 300 ? 17.306 -3.326 -3.280 1.00 60.00 300 GLY A CA 1
ATOM 2158 C C . GLY A 1 300 ? 17.119 -2.022 -2.497 1.00 60.00 300 GLY A C 1
ATOM 2159 O O . GLY A 1 300 ? 15.993 -1.712 -2.108 1.00 60.00 300 GLY A O 1
ATOM 2160 N N . LYS A 1 301 ? 18.199 -1.273 -2.225 1.00 65.75 301 LYS A N 1
ATOM 2161 C CA . LYS A 1 301 ? 18.188 -0.127 -1.300 1.00 65.75 301 LYS A CA 1
ATOM 2162 C C . LYS A 1 301 ? 18.607 1.192 -1.947 1.00 65.75 301 LYS A C 1
ATOM 2164 O O . LYS A 1 301 ? 19.365 1.238 -2.915 1.00 65.75 301 LYS A O 1
ATOM 2169 N N . ILE A 1 302 ? 18.162 2.292 -1.344 1.00 62.88 302 ILE A N 1
ATOM 2170 C CA . ILE A 1 302 ? 18.766 3.617 -1.510 1.00 62.88 302 ILE A CA 1
ATOM 2171 C C . ILE A 1 302 ? 19.603 3.916 -0.268 1.00 62.88 302 ILE A C 1
ATOM 2173 O O . ILE A 1 302 ? 19.103 3.840 0.857 1.00 62.88 302 ILE A O 1
ATOM 2177 N N . ARG A 1 303 ? 20.876 4.261 -0.475 1.00 72.25 303 ARG A N 1
ATOM 2178 C CA . ARG A 1 303 ? 21.847 4.556 0.587 1.00 72.25 303 ARG A CA 1
ATOM 2179 C C . ARG A 1 303 ? 22.259 6.023 0.506 1.00 72.25 303 ARG A C 1
ATOM 2181 O O . ARG A 1 303 ? 22.590 6.493 -0.577 1.00 72.25 303 ARG A O 1
ATOM 2188 N N . LYS A 1 304 ? 22.264 6.748 1.618 1.00 81.12 304 LYS A N 1
ATOM 2189 C CA . LYS A 1 304 ? 22.720 8.140 1.713 1.00 81.12 304 LYS A CA 1
ATOM 2190 C C . LYS A 1 304 ? 24.132 8.184 2.283 1.00 81.12 304 LYS A C 1
ATOM 2192 O O . LYS A 1 304 ? 24.409 7.468 3.235 1.00 81.12 304 LYS A O 1
ATOM 2197 N N . VAL A 1 305 ? 24.999 9.034 1.741 1.00 86.25 305 VAL A N 1
ATOM 2198 C CA . VAL A 1 305 ? 26.314 9.379 2.296 1.00 86.25 305 VAL A CA 1
ATOM 2199 C C . VAL A 1 305 ? 26.302 10.860 2.668 1.00 86.25 305 VAL A C 1
ATOM 2201 O O . VAL A 1 305 ? 26.116 11.718 1.803 1.00 86.25 305 VAL A O 1
ATOM 2204 N N . SER A 1 306 ? 26.478 11.159 3.954 1.00 85.00 306 SER A N 1
ATOM 2205 C CA . SER A 1 306 ? 26.511 12.533 4.468 1.00 85.00 306 SER A CA 1
ATOM 2206 C C . SER A 1 306 ? 27.803 13.265 4.089 1.00 85.00 306 SER A C 1
ATOM 2208 O O . SER A 1 306 ? 28.788 12.649 3.676 1.00 85.00 306 SER A O 1
ATOM 2210 N N . LEU A 1 307 ? 27.839 14.586 4.300 1.00 85.00 307 LEU A N 1
ATOM 2211 C CA . LEU A 1 307 ? 29.040 15.413 4.091 1.00 85.00 307 LEU A CA 1
ATOM 2212 C C . LEU A 1 307 ? 30.266 14.939 4.896 1.00 85.00 307 LEU A C 1
ATOM 2214 O O . LEU A 1 307 ? 31.396 15.103 4.448 1.00 85.00 307 LEU A O 1
ATOM 2218 N N . ASN A 1 308 ? 30.044 14.284 6.041 1.00 89.06 308 ASN A N 1
ATOM 2219 C CA . ASN A 1 308 ? 31.099 13.693 6.873 1.00 89.06 308 ASN A CA 1
ATOM 2220 C C . ASN A 1 308 ? 31.517 12.282 6.404 1.00 89.06 308 ASN A C 1
ATOM 2222 O O . ASN A 1 308 ? 32.246 11.583 7.106 1.00 89.06 308 ASN A O 1
ATOM 2226 N N . GLY A 1 309 ? 31.033 11.827 5.243 1.00 89.38 309 GLY A N 1
ATOM 2227 C CA . GLY A 1 309 ? 31.361 10.527 4.660 1.00 89.38 309 GLY A CA 1
ATOM 2228 C C . GLY A 1 309 ? 30.719 9.327 5.361 1.00 89.38 309 GLY A C 1
ATOM 2229 O O . GLY A 1 309 ? 31.187 8.208 5.163 1.00 89.38 309 GLY A O 1
ATOM 2230 N N . ILE A 1 310 ? 29.677 9.520 6.177 1.00 90.69 310 ILE A N 1
ATOM 2231 C CA . ILE A 1 310 ? 28.960 8.434 6.870 1.00 90.69 310 ILE A CA 1
ATOM 2232 C C . ILE A 1 310 ? 27.804 7.933 6.003 1.00 90.69 310 ILE A C 1
ATOM 2234 O O . ILE A 1 310 ? 27.040 8.752 5.494 1.00 90.69 310 ILE A O 1
ATOM 2238 N N . ILE A 1 311 ? 27.660 6.610 5.853 1.00 84.38 311 ILE A N 1
ATOM 2239 C CA . ILE A 1 311 ? 26.570 5.990 5.082 1.00 84.38 311 ILE A CA 1
ATOM 2240 C C . ILE A 1 311 ? 25.385 5.566 5.967 1.00 84.38 311 ILE A C 1
ATOM 2242 O O . ILE A 1 311 ? 25.581 5.120 7.098 1.00 84.38 311 ILE A O 1
ATOM 2246 N N . THR A 1 312 ? 24.164 5.661 5.441 1.00 75.94 312 THR A N 1
ATOM 2247 C CA . THR A 1 312 ? 22.929 5.092 6.013 1.00 75.94 312 THR A CA 1
ATOM 2248 C C . THR A 1 312 ? 22.002 4.566 4.912 1.00 75.94 312 THR A C 1
ATOM 2250 O O . THR A 1 312 ? 22.068 5.013 3.767 1.00 75.94 312 THR A O 1
ATOM 2253 N N . THR A 1 313 ? 21.101 3.636 5.226 1.00 65.94 313 THR A N 1
ATOM 2254 C CA . THR A 1 313 ? 19.961 3.282 4.364 1.00 65.94 313 THR A CA 1
ATOM 2255 C C . THR A 1 313 ? 18.832 4.301 4.540 1.00 65.94 313 THR A C 1
ATOM 2257 O O . THR A 1 313 ? 18.555 4.725 5.657 1.00 65.94 313 THR A O 1
ATOM 2260 N N . VAL A 1 314 ? 18.175 4.690 3.441 1.00 53.41 314 VAL A N 1
ATOM 2261 C CA . VAL A 1 314 ? 17.011 5.605 3.446 1.00 53.41 314 VAL A CA 1
ATOM 2262 C C . VAL A 1 314 ? 15.730 4.898 3.004 1.00 53.41 314 VAL A C 1
ATOM 2264 O O . VAL A 1 314 ? 14.657 5.188 3.516 1.00 53.41 314 VAL A O 1
ATOM 2267 N N . VAL A 1 315 ? 15.832 3.967 2.050 1.00 52.34 315 VAL A N 1
ATOM 2268 C CA . VAL A 1 315 ? 14.691 3.229 1.479 1.00 52.34 315 VAL A CA 1
ATOM 2269 C C . VAL A 1 315 ? 15.137 1.808 1.142 1.00 52.34 315 VAL A C 1
ATOM 2271 O O . VAL A 1 315 ? 16.276 1.617 0.712 1.00 52.34 315 VAL A O 1
ATOM 2274 N N . GLY A 1 316 ? 14.242 0.827 1.282 1.00 50.09 316 GLY A N 1
ATOM 2275 C CA . GLY A 1 316 ? 14.437 -0.538 0.779 1.00 50.09 316 GLY A CA 1
ATOM 2276 C C . GLY A 1 316 ? 14.284 -1.617 1.846 1.00 50.09 316 GLY A C 1
ATOM 2277 O O . GLY A 1 316 ? 15.229 -2.360 2.112 1.00 50.09 316 GLY A O 1
ATOM 2278 N N . GLU A 1 317 ? 13.104 -1.704 2.458 1.00 42.03 317 GLU A N 1
ATOM 2279 C CA . GLU A 1 317 ? 12.672 -2.892 3.207 1.00 42.03 317 GLU A CA 1
ATOM 2280 C C . GLU A 1 317 ? 11.585 -3.644 2.419 1.00 42.03 317 GLU A C 1
ATOM 2282 O O . GLU A 1 317 ? 11.089 -3.160 1.401 1.00 42.03 317 GLU A O 1
ATOM 2287 N N . TYR A 1 318 ? 11.304 -4.882 2.820 1.00 33.75 318 TYR A N 1
ATOM 2288 C CA . TYR A 1 318 ? 10.717 -5.921 1.967 1.00 33.75 318 TYR A CA 1
ATOM 2289 C C . TYR A 1 318 ? 9.280 -5.593 1.502 1.00 33.75 318 TYR A C 1
ATOM 2291 O O . TYR A 1 318 ? 8.324 -5.760 2.258 1.00 33.75 318 TYR A O 1
ATOM 2299 N N . LEU A 1 319 ? 9.118 -5.161 0.243 1.00 38.88 319 LEU A N 1
ATOM 2300 C CA . LEU A 1 319 ? 7.820 -4.792 -0.343 1.00 38.88 319 LEU A CA 1
ATOM 2301 C C . LEU A 1 319 ? 6.877 -6.000 -0.486 1.00 38.88 319 LEU A C 1
ATOM 2303 O O . LEU A 1 319 ? 6.852 -6.686 -1.510 1.00 38.88 319 LEU A O 1
ATOM 2307 N N . GLN A 1 320 ? 6.051 -6.225 0.534 1.00 41.31 320 GLN A N 1
ATOM 2308 C CA . GLN A 1 320 ? 4.821 -7.004 0.414 1.00 41.31 320 GLN A CA 1
ATOM 2309 C C . GLN A 1 320 ? 3.681 -6.126 -0.137 1.00 41.31 320 GLN A C 1
ATOM 2311 O O . GLN A 1 320 ? 3.741 -4.908 -0.023 1.00 41.31 320 GLN A O 1
ATOM 2316 N N . SER A 1 321 ? 2.661 -6.762 -0.730 1.00 44.12 321 SER A N 1
ATOM 2317 C CA . SER A 1 321 ? 1.283 -6.263 -0.955 1.00 44.12 321 SER A CA 1
ATOM 2318 C C . SER A 1 321 ? 1.062 -4.743 -1.049 1.00 44.12 321 SER A C 1
ATOM 2320 O O . SER A 1 321 ? 1.080 -4.034 -0.047 1.00 44.12 321 SER A O 1
ATOM 2322 N N . GLN A 1 322 ? 0.758 -4.263 -2.253 1.00 53.44 322 GLN A N 1
ATOM 2323 C CA . GLN A 1 322 ? 0.616 -2.837 -2.547 1.00 53.44 322 GLN A CA 1
ATOM 2324 C C . GLN A 1 322 ? -0.825 -2.353 -2.348 1.00 53.44 322 GLN A C 1
ATOM 2326 O O . GLN A 1 322 ? -1.666 -2.513 -3.235 1.00 53.44 322 GLN A O 1
ATOM 2331 N N . ASP A 1 323 ? -1.069 -1.734 -1.198 1.00 49.50 323 ASP A N 1
ATOM 2332 C CA . ASP A 1 323 ? -2.316 -1.036 -0.889 1.00 49.50 323 ASP A CA 1
ATOM 2333 C C . ASP A 1 323 ? -2.532 0.194 -1.797 1.00 49.50 323 ASP A C 1
ATOM 2335 O O . ASP A 1 323 ? -1.602 0.719 -2.413 1.00 49.50 323 ASP A O 1
ATOM 2339 N N . GLY A 1 324 ? -3.785 0.640 -1.916 1.00 50.78 324 GLY A N 1
ATOM 2340 C CA . GLY A 1 324 ? -4.209 1.740 -2.793 1.00 50.78 324 GLY A CA 1
ATOM 2341 C C . GLY A 1 324 ? -4.395 1.350 -4.268 1.00 50.78 324 GLY A C 1
ATOM 2342 O O . GLY A 1 324 ? -4.884 2.155 -5.058 1.00 50.78 324 GLY A O 1
ATOM 2343 N N . LYS A 1 325 ? -4.050 0.116 -4.652 1.00 50.94 325 LYS A N 1
ATOM 2344 C CA . LYS A 1 325 ? -4.229 -0.435 -6.008 1.00 50.94 325 LYS A CA 1
ATOM 2345 C C . LYS A 1 325 ? -5.620 -1.050 -6.186 1.00 50.94 325 LYS A C 1
ATOM 2347 O O . LYS A 1 325 ? -6.195 -1.543 -5.219 1.00 50.94 325 LYS A O 1
ATOM 2352 N N . LEU A 1 326 ? -6.133 -1.097 -7.420 1.00 48.06 326 LEU A N 1
ATOM 2353 C CA . LEU A 1 326 ? -7.342 -1.865 -7.752 1.00 48.06 326 LEU A CA 1
ATOM 2354 C C . LEU A 1 326 ? -7.170 -3.349 -7.393 1.00 48.06 326 LEU A C 1
ATOM 2356 O O . LEU A 1 326 ? -6.099 -3.920 -7.601 1.00 48.06 326 LEU A O 1
ATOM 2360 N N . ALA A 1 327 ? -8.234 -3.980 -6.893 1.00 38.88 327 ALA A N 1
ATOM 2361 C CA . ALA A 1 327 ? -8.231 -5.372 -6.438 1.00 38.88 327 ALA A CA 1
ATOM 2362 C C . ALA A 1 327 ? -7.884 -6.385 -7.544 1.00 38.88 327 ALA A C 1
ATOM 2364 O O . ALA A 1 327 ? -7.357 -7.456 -7.256 1.00 38.88 327 ALA A O 1
ATOM 2365 N N . THR A 1 328 ? -8.132 -6.030 -8.807 1.00 46.66 328 THR A N 1
ATOM 2366 C CA . THR A 1 328 ? -7.731 -6.790 -10.004 1.00 46.66 328 THR A CA 1
ATOM 2367 C C . THR A 1 328 ? -6.217 -6.885 -10.188 1.00 46.66 328 THR A C 1
ATOM 2369 O O . THR A 1 328 ? -5.730 -7.813 -10.831 1.00 46.66 328 THR A O 1
ATOM 2372 N N . ASP A 1 329 ? -5.470 -5.937 -9.618 1.00 44.28 329 ASP A N 1
ATOM 2373 C CA . ASP A 1 329 ? -4.056 -5.705 -9.911 1.00 44.28 329 ASP A CA 1
ATOM 2374 C C . ASP A 1 329 ? -3.146 -6.132 -8.741 1.00 44.28 329 ASP A C 1
ATOM 2376 O O . ASP A 1 329 ? -1.979 -5.725 -8.665 1.00 44.28 329 ASP A O 1
ATOM 2380 N N . VAL A 1 330 ? -3.687 -6.892 -7.784 1.00 50.72 330 VAL A N 1
ATOM 2381 C CA . VAL A 1 330 ? -3.012 -7.342 -6.560 1.00 50.72 330 VAL A CA 1
ATOM 2382 C C . VAL A 1 330 ? -3.000 -8.869 -6.520 1.00 50.72 330 VAL A C 1
ATOM 2384 O O . VAL A 1 330 ? -4.026 -9.520 -6.694 1.00 50.72 330 VAL A O 1
ATOM 2387 N N . VAL A 1 331 ? -1.827 -9.448 -6.264 1.00 55.34 331 VAL A N 1
ATOM 2388 C CA . VAL A 1 331 ? -1.684 -10.890 -6.023 1.00 55.34 331 VAL A CA 1
ATOM 2389 C C . VAL A 1 331 ? -2.042 -11.178 -4.565 1.00 55.34 331 VAL A C 1
ATOM 2391 O O . VAL A 1 331 ? -1.378 -10.666 -3.663 1.00 55.34 331 VAL A O 1
ATOM 2394 N N . LEU A 1 332 ? -3.083 -11.985 -4.353 1.00 54.25 332 LEU A N 1
ATOM 2395 C CA . LEU A 1 332 ? -3.483 -12.505 -3.041 1.00 54.25 332 LEU A CA 1
ATOM 2396 C C . LEU A 1 332 ? -2.785 -13.845 -2.779 1.00 54.25 332 LEU A C 1
ATOM 2398 O O . LEU A 1 332 ? -2.562 -14.601 -3.728 1.00 54.25 332 LEU A O 1
ATOM 2402 N N . ASN A 1 333 ? -2.524 -14.185 -1.513 1.00 54.00 333 ASN A N 1
ATOM 2403 C CA . ASN A 1 333 ? -2.048 -15.519 -1.139 1.00 54.00 333 ASN A CA 1
ATOM 2404 C C . ASN A 1 333 ? -3.028 -16.171 -0.147 1.00 54.00 333 ASN A C 1
ATOM 2406 O O . ASN A 1 333 ? -3.172 -15.717 0.986 1.00 54.00 333 ASN A O 1
ATOM 2410 N N . THR A 1 334 ? -3.688 -17.243 -0.595 1.00 61.72 334 THR A N 1
ATOM 2411 C CA . THR A 1 334 ? -4.701 -18.027 0.137 1.00 61.72 334 THR A CA 1
ATOM 2412 C C . THR A 1 334 ? -5.752 -17.185 0.889 1.00 61.72 334 THR A C 1
ATOM 2414 O O . THR A 1 334 ? -5.831 -17.225 2.117 1.00 61.72 334 THR A O 1
ATOM 2417 N N . PRO A 1 335 ? -6.627 -16.446 0.174 1.00 65.31 335 PRO A N 1
ATOM 2418 C CA . PRO A 1 335 ? -7.760 -15.778 0.801 1.00 65.31 335 PRO A CA 1
ATOM 2419 C C . PRO A 1 335 ? -8.730 -16.813 1.401 1.00 65.31 335 PRO A C 1
ATOM 2421 O O . PRO A 1 335 ? -9.214 -17.689 0.680 1.00 65.31 335 PRO A O 1
ATOM 2424 N N . LYS A 1 336 ? -9.019 -16.722 2.709 1.00 70.56 336 LYS A N 1
ATOM 2425 C CA . LYS A 1 336 ? -9.891 -17.676 3.437 1.00 70.56 336 LYS A CA 1
ATOM 2426 C C . LYS A 1 336 ? -11.214 -17.045 3.869 1.00 70.56 336 LYS A C 1
ATOM 2428 O O . LYS A 1 336 ? -12.237 -17.274 3.227 1.00 70.56 336 LYS A O 1
ATOM 2433 N N . GLY A 1 337 ? -11.206 -16.248 4.934 1.00 67.12 337 GLY A N 1
ATOM 2434 C CA . GLY A 1 337 ? -12.388 -15.527 5.409 1.00 67.12 337 GLY A CA 1
ATOM 2435 C C . GLY A 1 337 ? -12.779 -14.407 4.449 1.00 67.12 337 GLY A C 1
ATOM 2436 O O . GLY A 1 337 ? -11.897 -13.736 3.917 1.00 67.12 337 GLY A O 1
ATOM 2437 N N . VAL A 1 338 ? -14.080 -14.183 4.254 1.00 67.44 338 VAL A N 1
ATOM 2438 C CA . VAL A 1 338 ? -14.622 -13.043 3.497 1.00 67.44 338 VAL A CA 1
ATOM 2439 C C . VAL A 1 338 ? -15.902 -12.532 4.165 1.00 67.44 338 VAL A C 1
ATOM 2441 O O . VAL A 1 338 ? -16.736 -13.325 4.598 1.00 67.44 338 VAL A O 1
ATOM 2444 N N . ALA A 1 339 ? -16.045 -11.211 4.249 1.00 76.94 339 ALA A N 1
ATOM 2445 C CA . ALA A 1 339 ? -17.181 -10.498 4.828 1.00 76.94 339 ALA A CA 1
ATOM 2446 C C . ALA A 1 339 ? -17.445 -9.189 4.068 1.00 76.94 339 ALA A C 1
ATOM 2448 O O . ALA A 1 339 ? -16.629 -8.757 3.255 1.00 76.94 339 ALA A O 1
ATOM 2449 N N . ILE A 1 340 ? -18.588 -8.552 4.325 1.00 70.62 340 ILE A N 1
ATOM 2450 C CA . ILE A 1 340 ? -18.994 -7.290 3.692 1.00 70.62 340 ILE A CA 1
ATOM 2451 C C . ILE A 1 340 ? -19.491 -6.347 4.790 1.00 70.62 340 ILE A C 1
ATOM 2453 O O . ILE A 1 340 ? -20.235 -6.777 5.672 1.00 70.62 340 ILE A O 1
ATOM 2457 N N . SER A 1 341 ? -19.072 -5.084 4.763 1.00 68.19 341 SER A N 1
ATOM 2458 C CA . SER A 1 341 ? -19.529 -4.059 5.710 1.00 68.19 341 SER A CA 1
ATOM 2459 C C . SER A 1 341 ? -20.927 -3.518 5.373 1.00 68.19 341 SER A C 1
ATOM 2461 O O . SER A 1 341 ? -21.378 -3.640 4.232 1.00 68.19 341 SER A O 1
ATOM 2463 N N . PRO A 1 342 ? -21.596 -2.811 6.306 1.00 61.44 342 PRO A N 1
ATOM 2464 C CA . PRO A 1 342 ? -22.833 -2.079 6.012 1.00 61.44 342 PRO A CA 1
ATOM 2465 C C . PRO A 1 342 ? -22.702 -1.055 4.870 1.00 61.44 342 PRO A C 1
ATOM 2467 O O . PRO A 1 342 ? -23.683 -0.784 4.183 1.00 61.44 342 PRO A O 1
ATOM 2470 N N . SER A 1 343 ? -21.496 -0.518 4.637 1.00 58.75 343 SER A N 1
ATOM 2471 C CA . SER A 1 343 ? -21.180 0.363 3.501 1.00 58.75 343 SER A CA 1
ATOM 2472 C C . SER A 1 343 ? -21.107 -0.360 2.148 1.00 58.75 343 SER A C 1
ATOM 2474 O O . SER A 1 343 ? -21.212 0.305 1.122 1.00 58.75 343 SER A O 1
ATOM 2476 N N . GLY A 1 344 ? -20.955 -1.692 2.122 1.00 59.41 344 GLY A N 1
ATOM 2477 C CA . GLY A 1 344 ? -20.797 -2.503 0.904 1.00 59.41 344 GLY A CA 1
ATOM 2478 C C . GLY A 1 344 ? -19.348 -2.867 0.547 1.00 59.41 344 GLY A C 1
ATOM 2479 O O . GLY A 1 344 ? -19.087 -3.335 -0.558 1.00 59.41 344 GLY A O 1
ATOM 2480 N N . GLU A 1 345 ? -18.397 -2.654 1.456 1.00 69.56 345 GLU A N 1
ATOM 2481 C CA . GLU A 1 345 ? -16.962 -2.878 1.234 1.00 69.56 345 GLU A CA 1
ATOM 2482 C C . GLU A 1 345 ? -16.571 -4.306 1.642 1.00 69.56 345 GLU A C 1
ATOM 2484 O O . GLU A 1 345 ? -17.062 -4.819 2.648 1.00 69.56 345 GLU A O 1
ATOM 2489 N N . VAL A 1 346 ? -15.699 -4.967 0.873 1.00 62.16 346 VAL A N 1
ATOM 2490 C CA . VAL A 1 346 ? -15.430 -6.412 1.014 1.00 62.16 346 VAL A CA 1
ATOM 2491 C C . VAL A 1 346 ? -14.151 -6.648 1.811 1.00 62.16 346 VAL A C 1
ATOM 2493 O O . VAL A 1 346 ? -13.056 -6.344 1.348 1.00 62.16 346 VAL A O 1
ATOM 2496 N N . TYR A 1 347 ? -14.268 -7.228 2.998 1.00 71.94 347 TYR A N 1
ATOM 2497 C CA . TYR A 1 347 ? -13.146 -7.532 3.883 1.00 71.94 347 TYR A CA 1
ATOM 2498 C C . TYR A 1 347 ? -12.756 -9.006 3.746 1.00 71.94 347 TYR A C 1
ATOM 2500 O O . TYR A 1 347 ? -13.633 -9.862 3.652 1.00 71.94 347 TYR A O 1
ATOM 2508 N N . PHE A 1 348 ? -11.461 -9.332 3.750 1.00 68.50 348 PHE A N 1
ATOM 2509 C CA . PHE A 1 348 ? -11.000 -10.722 3.654 1.00 68.50 348 PHE A CA 1
ATOM 2510 C C . PHE A 1 348 ? -9.673 -10.979 4.379 1.00 68.50 348 PHE A C 1
ATOM 2512 O O . PHE A 1 348 ? -8.864 -10.070 4.565 1.00 68.50 348 PHE A O 1
ATOM 2519 N N . ALA A 1 349 ? -9.444 -12.230 4.781 1.00 65.38 349 ALA A N 1
ATOM 2520 C CA . ALA A 1 349 ? -8.189 -12.669 5.391 1.00 65.38 349 ALA A CA 1
ATOM 2521 C C . ALA A 1 349 ? -7.234 -13.224 4.321 1.00 65.38 349 ALA A C 1
ATOM 2523 O O . ALA A 1 349 ? -7.560 -14.209 3.664 1.00 65.38 349 ALA A O 1
ATOM 2524 N N . ASP A 1 350 ? -6.072 -12.590 4.166 1.00 63.94 350 ASP A N 1
ATOM 2525 C CA . ASP A 1 350 ? -4.984 -12.903 3.227 1.00 63.94 350 ASP A CA 1
ATOM 2526 C C . ASP A 1 350 ? -3.931 -13.713 4.006 1.00 63.94 350 ASP A C 1
ATOM 2528 O O . ASP A 1 350 ? -2.974 -13.167 4.567 1.00 63.94 350 ASP A O 1
ATOM 2532 N N . SER A 1 351 ? -4.210 -15.006 4.213 1.00 56.44 351 SER A N 1
ATOM 2533 C CA . SER A 1 351 ? -3.685 -15.747 5.370 1.00 56.44 351 SER A CA 1
ATOM 2534 C C . SER A 1 351 ? -2.166 -15.942 5.357 1.00 56.44 351 SER A C 1
ATOM 2536 O O . SER A 1 351 ? -1.537 -15.751 6.400 1.00 56.44 351 SER A O 1
ATOM 2538 N N . ASP A 1 352 ? -1.558 -16.235 4.201 1.00 57.09 352 ASP A N 1
ATOM 2539 C CA . ASP A 1 352 ? -0.091 -16.354 4.067 1.00 57.09 352 ASP A CA 1
ATOM 2540 C C . ASP A 1 352 ? 0.630 -14.992 4.115 1.00 57.09 352 ASP A C 1
ATOM 2542 O O . ASP A 1 352 ? 1.862 -14.922 4.071 1.00 57.09 352 ASP A O 1
ATOM 2546 N N . LYS A 1 353 ? -0.130 -13.892 4.181 1.00 57.88 353 LYS A N 1
ATOM 2547 C CA . LYS A 1 353 ? 0.361 -12.535 4.441 1.00 57.88 353 LYS A CA 1
ATOM 2548 C C . LYS A 1 353 ? 0.128 -12.080 5.877 1.00 57.88 353 LYS A C 1
ATOM 2550 O O . LYS A 1 353 ? 0.496 -10.956 6.201 1.00 57.88 353 LYS A O 1
ATOM 2555 N N . TYR A 1 354 ? -0.443 -12.928 6.737 1.00 64.62 354 TYR A N 1
ATOM 2556 C CA . TYR A 1 354 ? -0.749 -12.599 8.136 1.00 64.62 354 TYR A CA 1
ATOM 2557 C C . TYR A 1 354 ? -1.571 -11.302 8.266 1.00 64.62 354 TYR A C 1
ATOM 2559 O O . TYR A 1 354 ? -1.389 -10.541 9.215 1.00 64.62 354 TYR A O 1
ATOM 2567 N N . ALA A 1 355 ? -2.433 -11.030 7.277 1.00 67.62 355 ALA A N 1
ATOM 2568 C CA . ALA A 1 355 ? -3.065 -9.733 7.067 1.00 67.62 355 ALA A CA 1
ATOM 2569 C C . ALA A 1 355 ? -4.571 -9.843 6.807 1.00 67.62 355 ALA A C 1
ATOM 2571 O O . ALA A 1 355 ? -5.061 -10.797 6.199 1.00 67.62 355 ALA A O 1
ATOM 2572 N N . ILE A 1 356 ? -5.294 -8.811 7.230 1.00 65.81 356 ILE A N 1
ATOM 2573 C CA . ILE A 1 356 ? -6.687 -8.566 6.872 1.00 65.81 356 ILE A CA 1
ATOM 2574 C C . ILE A 1 356 ? -6.720 -7.421 5.867 1.00 65.81 356 ILE A C 1
ATOM 2576 O O . ILE A 1 356 ? -6.169 -6.342 6.102 1.00 65.81 356 ILE A O 1
ATOM 2580 N N . ARG A 1 357 ? -7.387 -7.666 4.743 1.00 66.69 357 ARG A N 1
ATOM 2581 C CA . ARG A 1 357 ? -7.558 -6.731 3.634 1.00 66.69 357 ARG A CA 1
ATOM 2582 C C . ARG A 1 357 ? -8.987 -6.216 3.582 1.00 66.69 357 ARG A C 1
ATOM 2584 O O . ARG A 1 357 ? -9.918 -6.874 4.045 1.00 66.69 357 ARG A O 1
ATOM 2591 N N . LYS A 1 358 ? -9.149 -5.071 2.931 1.00 69.88 358 LYS A N 1
ATOM 2592 C CA . LYS A 1 358 ? -10.424 -4.454 2.579 1.00 69.88 358 LYS A CA 1
ATOM 2593 C C . LYS A 1 358 ? -10.383 -4.016 1.119 1.00 69.88 358 LYS A C 1
ATOM 2595 O O . LYS A 1 358 ? -9.482 -3.276 0.743 1.00 69.88 358 LYS A O 1
ATOM 2600 N N . ILE A 1 359 ? -11.366 -4.433 0.328 1.00 65.12 359 ILE A N 1
ATOM 2601 C CA . ILE A 1 359 ? -11.712 -3.844 -0.967 1.00 65.12 359 ILE A CA 1
ATOM 2602 C C . ILE A 1 359 ? -12.716 -2.718 -0.698 1.00 65.12 359 ILE A C 1
ATOM 2604 O O . ILE A 1 359 ? -13.807 -2.967 -0.183 1.00 65.12 359 ILE A O 1
ATOM 2608 N N . THR A 1 360 ? -12.336 -1.487 -1.017 1.00 68.50 360 THR A N 1
ATOM 2609 C CA . THR A 1 360 ? -13.168 -0.282 -0.876 1.00 68.50 360 THR A CA 1
ATOM 2610 C C . THR A 1 360 ? -14.283 -0.225 -1.929 1.00 68.50 360 THR A C 1
ATOM 2612 O O . THR A 1 360 ? -14.280 -0.981 -2.903 1.00 68.50 360 THR A O 1
ATOM 2615 N N . LEU A 1 361 ? -15.211 0.731 -1.797 1.00 61.69 361 LEU A N 1
ATOM 2616 C CA . LEU A 1 361 ? -16.261 0.967 -2.804 1.00 61.69 361 LEU A CA 1
ATOM 2617 C C . LEU A 1 361 ? -15.725 1.423 -4.172 1.00 61.69 361 LEU A C 1
ATOM 2619 O O . LEU A 1 361 ? -16.403 1.241 -5.178 1.00 61.69 361 LEU A O 1
ATOM 2623 N N . SER A 1 362 ? -14.507 1.974 -4.235 1.00 58.81 362 SER A N 1
ATOM 2624 C CA . SER A 1 362 ? -13.813 2.277 -5.496 1.00 58.81 362 SER A CA 1
ATOM 2625 C C . SER A 1 362 ? -13.018 1.086 -6.050 1.00 58.81 362 SER A C 1
ATOM 2627 O O . SER A 1 362 ? -12.292 1.230 -7.033 1.00 58.81 362 SER A O 1
ATOM 2629 N N . GLY A 1 363 ? -13.144 -0.097 -5.439 1.00 45.12 363 GLY A N 1
ATOM 2630 C CA . GLY A 1 363 ? -12.484 -1.325 -5.875 1.00 45.12 363 GLY A CA 1
ATOM 2631 C C . GLY A 1 363 ? -11.002 -1.414 -5.509 1.00 45.12 363 GLY A C 1
ATOM 2632 O O . GLY A 1 363 ? -10.322 -2.305 -6.016 1.00 45.12 363 GLY A O 1
ATOM 2633 N N . THR A 1 364 ? -10.475 -0.527 -4.657 1.00 59.88 364 THR A N 1
ATOM 2634 C CA . THR A 1 364 ? -9.067 -0.566 -4.226 1.00 59.88 364 THR A CA 1
ATOM 2635 C C . THR A 1 364 ? -8.862 -1.452 -3.000 1.00 59.88 364 THR A C 1
ATOM 2637 O O . THR A 1 364 ? -9.696 -1.465 -2.099 1.00 59.88 364 THR A O 1
ATOM 2640 N N . ILE A 1 365 ? -7.747 -2.185 -2.943 1.00 55.97 365 ILE A N 1
ATOM 2641 C CA . ILE A 1 365 ? -7.333 -2.943 -1.755 1.00 55.97 365 ILE A CA 1
ATOM 2642 C C . ILE A 1 365 ? -6.543 -2.047 -0.801 1.00 55.97 365 ILE A C 1
ATOM 2644 O O . ILE A 1 365 ? -5.650 -1.318 -1.231 1.00 55.97 365 ILE A O 1
ATOM 2648 N N . ILE A 1 366 ? -6.835 -2.159 0.494 1.00 62.19 366 ILE A N 1
ATOM 2649 C CA . ILE A 1 366 ? -5.995 -1.677 1.597 1.00 62.19 366 ILE A CA 1
ATOM 2650 C C . ILE A 1 366 ? -5.852 -2.753 2.685 1.00 62.19 366 ILE A C 1
ATOM 2652 O O . ILE A 1 366 ? -6.728 -3.609 2.841 1.00 62.19 366 ILE A O 1
ATOM 2656 N N . THR A 1 367 ? -4.780 -2.698 3.471 1.00 68.81 367 THR A N 1
ATOM 2657 C CA . THR A 1 367 ? -4.629 -3.448 4.726 1.00 68.81 367 THR A CA 1
ATOM 2658 C C . THR A 1 367 ? -5.401 -2.742 5.834 1.00 68.81 367 THR A C 1
ATOM 2660 O O . THR A 1 367 ? -5.362 -1.517 5.927 1.00 68.81 367 THR A O 1
ATOM 2663 N N . ILE A 1 368 ? -6.090 -3.503 6.689 1.00 62.66 368 ILE A N 1
ATOM 2664 C CA . ILE A 1 368 ? -6.797 -2.959 7.866 1.00 62.66 368 ILE A CA 1
ATOM 2665 C C . ILE A 1 368 ? -6.380 -3.611 9.193 1.00 62.66 368 ILE A C 1
ATOM 2667 O O . ILE A 1 368 ? -6.682 -3.071 10.250 1.00 62.66 368 ILE A O 1
ATOM 2671 N N . ALA A 1 369 ? -5.656 -4.736 9.152 1.00 62.50 369 ALA A N 1
ATOM 2672 C CA . ALA A 1 369 ? -4.888 -5.277 10.277 1.00 62.50 369 ALA A CA 1
ATOM 2673 C C . ALA A 1 369 ? -3.835 -6.281 9.782 1.00 62.50 369 ALA A C 1
ATOM 2675 O O . ALA A 1 369 ? -3.941 -6.799 8.669 1.00 62.50 369 ALA A O 1
ATOM 2676 N N . GLY A 1 370 ? -2.864 -6.608 10.637 1.00 56.03 370 GLY A N 1
ATOM 2677 C CA . GLY A 1 370 ? -1.782 -7.537 10.319 1.00 56.03 370 GLY A CA 1
ATOM 2678 C C . GLY A 1 370 ? -0.576 -6.864 9.656 1.00 56.03 370 GLY A C 1
ATOM 2679 O O . GLY A 1 370 ? -0.701 -6.104 8.703 1.00 56.03 370 GLY A O 1
ATOM 2680 N N . SER A 1 371 ? 0.614 -7.154 10.175 1.00 54.44 371 SER A N 1
ATOM 2681 C CA . SER A 1 371 ? 1.875 -6.464 9.852 1.00 54.44 371 SER A CA 1
ATOM 2682 C C . SER A 1 371 ? 2.720 -7.140 8.762 1.00 54.44 371 SER A C 1
ATOM 2684 O O . SER A 1 371 ? 3.886 -6.794 8.580 1.00 54.44 371 SER A O 1
ATOM 2686 N N . GLY A 1 372 ? 2.183 -8.142 8.057 1.00 53.66 372 GLY A N 1
ATOM 2687 C CA . GLY A 1 372 ? 2.974 -8.973 7.140 1.00 53.66 372 GLY A CA 1
ATOM 2688 C C . GLY A 1 372 ? 3.879 -9.995 7.842 1.00 53.66 372 GLY A C 1
ATOM 2689 O O . GLY A 1 372 ? 4.657 -10.676 7.170 1.00 53.66 372 GLY A O 1
ATOM 2690 N N . LEU A 1 373 ? 3.796 -10.095 9.176 1.00 45.88 373 LEU A N 1
ATOM 2691 C CA . LEU A 1 373 ? 4.663 -10.895 10.043 1.00 45.88 373 LEU A CA 1
ATOM 2692 C C . LEU A 1 373 ? 3.850 -11.816 10.965 1.00 45.88 373 LEU A C 1
ATOM 2694 O O . LEU A 1 373 ? 2.867 -11.399 11.579 1.00 45.88 373 LEU A O 1
ATOM 2698 N N . TYR A 1 374 ? 4.329 -13.052 11.105 1.00 40.94 374 TYR A N 1
ATOM 2699 C CA . TYR A 1 374 ? 3.818 -14.053 12.041 1.00 40.94 374 TYR A CA 1
ATOM 2700 C C . TYR A 1 374 ? 4.032 -13.624 13.504 1.00 40.94 374 TYR A C 1
ATOM 2702 O O . TYR A 1 374 ? 5.129 -13.196 13.869 1.00 40.94 374 TYR A O 1
ATOM 2710 N N . GLY A 1 375 ? 3.016 -13.789 14.355 1.00 46.38 375 GLY A N 1
ATOM 2711 C CA . GLY A 1 375 ? 3.107 -13.548 15.801 1.00 46.38 375 GLY A CA 1
ATOM 2712 C C . GLY A 1 375 ? 1.785 -13.085 16.417 1.00 46.38 375 GLY A C 1
ATOM 2713 O O . GLY A 1 375 ? 0.718 -13.341 15.861 1.00 46.38 375 GLY A O 1
ATOM 2714 N N . PHE A 1 376 ? 1.851 -12.375 17.551 1.00 48.72 376 PHE A N 1
ATOM 2715 C CA . PHE A 1 376 ? 0.664 -11.921 18.298 1.00 48.72 376 PHE A CA 1
ATOM 2716 C C . PHE A 1 376 ? 0.733 -10.512 18.924 1.00 48.72 376 PHE A C 1
ATOM 2718 O O . PHE A 1 376 ? -0.179 -10.143 19.667 1.00 48.72 376 PHE A O 1
ATOM 2725 N N . ALA A 1 377 ? 1.787 -9.727 18.678 1.00 48.66 377 ALA A N 1
ATOM 2726 C CA . ALA A 1 377 ? 1.912 -8.378 19.241 1.00 48.66 377 ALA A CA 1
ATOM 2727 C C . ALA A 1 377 ? 0.815 -7.404 18.744 1.00 48.66 377 ALA A C 1
ATOM 2729 O O . ALA A 1 377 ? 0.165 -7.651 17.726 1.00 48.66 377 ALA A O 1
ATOM 2730 N N . GLY A 1 378 ? 0.650 -6.268 19.434 1.00 50.47 378 GLY A N 1
ATOM 2731 C CA . GLY A 1 378 ? -0.104 -5.108 18.931 1.00 50.47 378 GLY A CA 1
ATOM 2732 C C . GLY A 1 378 ? -1.591 -5.008 19.302 1.00 50.47 378 GLY A C 1
ATOM 2733 O O . GLY A 1 378 ? -2.337 -4.366 18.571 1.00 50.47 378 GLY A O 1
ATOM 2734 N N . ASP A 1 379 ? -2.043 -5.603 20.414 1.00 52.75 379 ASP A N 1
ATOM 2735 C CA . ASP A 1 379 ? -3.353 -5.238 20.987 1.00 52.75 379 ASP A CA 1
ATOM 2736 C C . ASP A 1 379 ? -3.361 -3.759 21.436 1.00 52.75 379 ASP A C 1
ATOM 2738 O O . ASP A 1 379 ? -2.406 -3.275 22.047 1.00 52.75 379 ASP A O 1
ATOM 2742 N N . ASN A 1 380 ? -4.474 -3.066 21.181 1.00 49.00 380 ASN A N 1
ATOM 2743 C CA . ASN A 1 380 ? -4.696 -1.622 21.350 1.00 49.00 380 ASN A CA 1
ATOM 2744 C C . ASN A 1 380 ? -3.889 -0.721 20.387 1.00 49.00 380 ASN A C 1
ATOM 2746 O O . ASN A 1 380 ? -3.527 0.401 20.745 1.00 49.00 380 ASN A O 1
ATOM 2750 N N . GLY A 1 381 ? -3.620 -1.185 19.162 1.00 47.16 381 GLY A N 1
ATOM 2751 C CA . GLY A 1 381 ? -2.968 -0.390 18.114 1.00 47.16 381 GLY A CA 1
ATOM 2752 C C . GLY A 1 381 ? -3.424 -0.739 16.693 1.00 47.16 381 GLY A C 1
ATOM 2753 O O . GLY A 1 381 ? -4.183 -1.680 16.487 1.00 47.16 381 GLY A O 1
ATOM 2754 N N . TYR A 1 382 ? -2.936 0.021 15.708 1.00 39.59 382 TYR A N 1
ATOM 2755 C CA . TYR A 1 382 ? -3.285 -0.129 14.283 1.00 39.59 382 TYR A CA 1
ATOM 2756 C C . TYR A 1 382 ? -2.481 -1.211 13.539 1.00 39.59 382 TYR A C 1
ATOM 2758 O O . TYR A 1 382 ? -2.769 -1.523 12.387 1.00 39.59 382 TYR A O 1
ATOM 2766 N N . SER A 1 383 ? -1.437 -1.762 14.165 1.00 52.75 383 SER A N 1
ATOM 2767 C CA . SER A 1 383 ? -0.566 -2.774 13.563 1.00 52.75 383 SER A CA 1
ATOM 2768 C C . SER A 1 383 ? -0.339 -3.906 14.553 1.00 52.75 383 SER A C 1
ATOM 2770 O O . SER A 1 383 ? 0.397 -3.767 15.532 1.00 52.75 383 SER A O 1
ATOM 2772 N N . SER A 1 384 ? -1.008 -5.025 14.296 1.00 55.62 384 SER A N 1
ATOM 2773 C CA . SER A 1 384 ? -0.858 -6.268 15.039 1.00 55.62 384 SER A CA 1
ATOM 2774 C C . SER A 1 384 ? -0.100 -7.314 14.232 1.00 55.62 384 SER A C 1
ATOM 2776 O O . SER A 1 384 ? 0.009 -7.258 13.006 1.00 55.62 384 SER A O 1
ATOM 2778 N N . GLN A 1 385 ? 0.425 -8.310 14.928 1.00 59.28 385 GLN A N 1
ATOM 2779 C CA . GLN A 1 385 ? 0.731 -9.596 14.319 1.00 59.28 385 GLN A CA 1
ATOM 2780 C C . GLN A 1 385 ? -0.499 -10.505 14.463 1.00 59.28 385 GLN A C 1
ATOM 2782 O O . GLN A 1 385 ? -1.197 -10.472 15.485 1.00 59.28 385 GLN A O 1
ATOM 2787 N N . LEU A 1 386 ? -0.753 -11.297 13.426 1.00 60.53 386 LEU A N 1
ATOM 2788 C CA . LEU A 1 386 ? -1.834 -12.279 13.340 1.00 60.53 386 LEU A CA 1
ATOM 2789 C C . LEU A 1 386 ? -1.234 -13.628 12.933 1.00 60.53 386 LEU A C 1
ATOM 2791 O O . LEU A 1 386 ? -0.167 -13.678 12.317 1.00 60.53 386 LEU A O 1
ATOM 2795 N N . SER A 1 387 ? -1.922 -14.726 13.240 1.00 64.00 387 SER A N 1
ATOM 2796 C CA . SER A 1 387 ? -1.439 -16.071 12.926 1.00 64.00 387 SER A CA 1
ATOM 2797 C C . SER A 1 387 ? -2.492 -16.866 12.159 1.00 64.00 387 SER A C 1
ATOM 2799 O O . SER A 1 387 ? -3.350 -17.538 12.735 1.00 64.00 387 SER A O 1
ATOM 2801 N N . ASN A 1 388 ? -2.399 -16.772 10.824 1.00 63.53 388 ASN A N 1
ATOM 2802 C CA . ASN A 1 388 ? -3.219 -17.512 9.861 1.00 63.53 388 ASN A CA 1
ATOM 2803 C C . ASN A 1 388 ? -4.733 -17.354 10.113 1.00 63.53 388 ASN A C 1
ATOM 2805 O O . ASN A 1 388 ? -5.433 -18.335 10.327 1.00 63.53 388 ASN A O 1
ATOM 2809 N N . SER A 1 389 ? -5.261 -16.127 10.090 1.00 73.94 389 SER A N 1
ATOM 2810 C CA . SER A 1 389 ? -6.694 -15.900 10.326 1.00 73.94 389 SER A CA 1
ATOM 2811 C C . SER A 1 389 ? -7.568 -16.626 9.290 1.00 73.94 389 SER A C 1
ATOM 2813 O O . SER A 1 389 ? -7.360 -16.449 8.085 1.00 73.94 389 SER A O 1
ATOM 2815 N N . TYR A 1 390 ? -8.526 -17.446 9.745 1.00 76.56 390 TYR A N 1
ATOM 2816 C CA . TYR A 1 390 ? -9.386 -18.265 8.869 1.00 76.56 390 TYR A CA 1
ATOM 2817 C C . TYR A 1 390 ? -10.724 -17.617 8.510 1.00 76.56 390 TYR A C 1
ATOM 2819 O O . TYR A 1 390 ? -11.247 -17.891 7.431 1.00 76.56 390 TYR A O 1
ATOM 2827 N N . ASP A 1 391 ? -11.277 -16.770 9.380 1.00 80.44 391 ASP A N 1
ATOM 2828 C CA . ASP A 1 391 ? -12.600 -16.172 9.191 1.00 80.44 391 ASP A CA 1
ATOM 2829 C C . ASP A 1 391 ? -12.658 -14.733 9.708 1.00 80.44 391 ASP A C 1
ATOM 2831 O O . ASP A 1 391 ? -11.925 -14.345 10.625 1.00 80.44 391 ASP A O 1
ATOM 2835 N N . ILE A 1 392 ? -13.542 -13.953 9.093 1.00 84.25 392 ILE A N 1
ATOM 2836 C CA . ILE A 1 392 ? -13.827 -12.564 9.437 1.00 84.25 392 ILE A CA 1
ATOM 2837 C C . ILE A 1 392 ? -15.329 -12.307 9.306 1.00 84.25 392 ILE A C 1
ATOM 2839 O O . ILE A 1 392 ? -15.992 -12.866 8.432 1.00 84.25 392 ILE A O 1
ATOM 2843 N N . PHE A 1 393 ? -15.862 -11.446 10.165 1.00 87.62 393 PHE A N 1
ATOM 2844 C CA . PHE A 1 393 ? -17.251 -11.002 10.151 1.00 87.62 393 PHE A CA 1
ATOM 2845 C C . PHE A 1 393 ? -17.313 -9.503 10.447 1.00 87.62 393 PHE A C 1
ATOM 2847 O O . PHE A 1 393 ? -16.643 -9.045 11.368 1.00 87.62 393 PHE A O 1
ATOM 2854 N N . ILE A 1 394 ? -18.113 -8.743 9.695 1.00 84.38 394 ILE A N 1
ATOM 2855 C CA . ILE A 1 394 ? -18.381 -7.326 9.982 1.00 84.38 394 ILE A CA 1
ATOM 2856 C C . ILE A 1 394 ? -19.801 -7.212 10.540 1.00 84.38 394 ILE A C 1
ATOM 2858 O O . ILE A 1 394 ? -20.734 -7.741 9.935 1.00 84.38 394 ILE A O 1
ATOM 2862 N N . ASN A 1 395 ? -19.977 -6.545 11.683 1.00 81.44 395 ASN A N 1
ATOM 2863 C CA . ASN A 1 395 ? -21.306 -6.335 12.265 1.00 81.44 395 ASN A CA 1
ATOM 2864 C C . ASN A 1 395 ? -22.028 -5.113 11.655 1.00 81.44 395 ASN A C 1
ATOM 2866 O O . ASN A 1 395 ? -21.476 -4.363 10.849 1.00 81.44 395 ASN A O 1
ATOM 2870 N N . SER A 1 396 ? -23.277 -4.879 12.069 1.00 78.81 396 SER A N 1
ATOM 2871 C CA . SER A 1 396 ? -24.092 -3.744 11.606 1.00 78.81 396 SER A CA 1
ATOM 2872 C C . SER A 1 396 ? -23.565 -2.360 12.012 1.00 78.81 396 SER A C 1
ATOM 2874 O O . SER A 1 396 ? -24.080 -1.363 11.516 1.00 78.81 396 SER A O 1
ATOM 2876 N N . LEU A 1 397 ? -22.562 -2.288 12.894 1.00 77.44 397 LEU A N 1
ATOM 2877 C CA . LEU A 1 397 ? -21.879 -1.054 13.300 1.00 77.44 397 LEU A CA 1
ATOM 2878 C C . LEU A 1 397 ? -20.579 -0.813 12.508 1.00 77.44 397 LEU A C 1
ATOM 2880 O O . LEU A 1 397 ? -19.982 0.250 12.636 1.00 77.44 397 LEU A O 1
ATOM 2884 N N . GLY A 1 398 ? -20.141 -1.775 11.685 1.00 74.38 398 GLY A N 1
ATOM 2885 C CA . GLY A 1 398 ? -18.882 -1.711 10.935 1.00 74.38 398 GLY A CA 1
ATOM 2886 C C . GLY A 1 398 ? -17.662 -2.282 11.668 1.00 74.38 398 GLY A C 1
ATOM 2887 O O . GLY A 1 398 ? -16.565 -2.250 11.115 1.00 74.38 398 GLY A O 1
ATOM 2888 N N . GLU A 1 399 ? -17.830 -2.832 12.873 1.00 84.81 399 GLU A N 1
ATOM 2889 C CA . GLU A 1 399 ? -16.749 -3.480 13.626 1.00 84.81 399 GLU A CA 1
ATOM 2890 C C . GLU A 1 399 ? -16.409 -4.850 13.025 1.00 84.81 399 GLU A C 1
ATOM 2892 O O . GLU A 1 399 ? -17.310 -5.622 12.677 1.00 84.81 399 GLU A O 1
ATOM 2897 N N . ALA A 1 400 ? -15.118 -5.181 12.950 1.00 85.62 400 ALA A N 1
ATOM 2898 C CA . ALA A 1 400 ? -14.643 -6.449 12.402 1.00 85.62 400 ALA A CA 1
ATOM 2899 C C . ALA A 1 400 ? -14.282 -7.448 13.508 1.00 85.62 400 ALA A C 1
ATOM 2901 O O . ALA A 1 400 ? -13.514 -7.137 14.413 1.00 85.62 400 ALA A O 1
ATOM 2902 N N . PHE A 1 401 ? -14.773 -8.677 13.403 1.00 90.50 401 PHE A N 1
ATOM 2903 C CA . PHE A 1 401 ? -14.479 -9.791 14.302 1.00 90.50 401 PHE A CA 1
ATOM 2904 C C . PHE A 1 401 ? -13.666 -10.829 13.533 1.00 90.50 401 PHE A C 1
ATOM 2906 O O . PHE A 1 401 ? -14.063 -11.230 12.441 1.00 90.50 401 PHE A O 1
ATOM 2913 N N . ILE A 1 402 ? -12.521 -11.239 14.077 1.00 91.06 402 ILE A N 1
ATOM 2914 C CA . ILE A 1 402 ? -11.519 -12.064 13.389 1.00 91.06 402 ILE A CA 1
ATOM 2915 C C . ILE A 1 402 ? -11.226 -13.315 14.210 1.00 91.06 402 ILE A C 1
ATOM 2917 O O . ILE A 1 402 ? -10.894 -13.224 15.394 1.00 91.06 402 ILE A O 1
ATOM 2921 N N . ALA A 1 403 ? -11.272 -14.471 13.551 1.00 89.31 403 ALA A N 1
ATOM 2922 C CA . ALA A 1 403 ? -10.738 -15.716 14.083 1.00 89.31 403 ALA A CA 1
ATOM 2923 C C . ALA A 1 403 ? -9.211 -15.747 13.877 1.00 89.31 403 ALA A C 1
ATOM 2925 O O . ALA A 1 403 ? -8.728 -15.989 12.771 1.00 89.31 403 ALA A O 1
ATOM 2926 N N . ASP A 1 404 ? -8.443 -15.453 14.930 1.00 87.75 404 ASP A N 1
ATOM 2927 C CA . ASP A 1 404 ? -6.973 -15.431 14.939 1.00 87.75 404 ASP A CA 1
ATOM 2928 C C . ASP A 1 404 ? -6.461 -16.826 15.339 1.00 87.75 404 ASP A C 1
ATOM 2930 O O . ASP A 1 404 ? -6.043 -17.099 16.468 1.00 87.75 404 ASP A O 1
ATOM 2934 N N . THR A 1 405 ? -6.640 -17.753 14.399 1.00 84.56 405 THR A N 1
ATOM 2935 C CA . THR A 1 405 ? -6.787 -19.195 14.628 1.00 84.56 405 THR A CA 1
ATOM 2936 C C . THR A 1 405 ? -5.598 -19.862 15.316 1.00 84.56 405 THR A C 1
ATOM 2938 O O . THR A 1 405 ? -5.789 -20.512 16.347 1.00 84.56 405 THR A O 1
ATOM 2941 N N . TYR A 1 406 ? -4.371 -19.683 14.813 1.00 82.38 406 TYR A N 1
ATOM 2942 C CA . TYR A 1 406 ? -3.163 -20.256 15.436 1.00 82.38 406 TYR A CA 1
ATOM 2943 C C . TYR A 1 406 ? -2.589 -19.379 16.563 1.00 82.38 406 TYR A C 1
ATOM 2945 O O . TYR A 1 406 ? -1.591 -19.733 17.180 1.00 82.38 406 TYR A O 1
ATOM 2953 N N . ASN A 1 407 ? -3.248 -18.258 16.868 1.00 81.25 407 ASN A N 1
ATOM 2954 C CA . ASN A 1 407 ? -3.083 -17.492 18.107 1.00 81.25 407 ASN A CA 1
ATOM 2955 C C . ASN A 1 407 ? -4.142 -17.859 19.168 1.00 81.25 407 ASN A C 1
ATOM 2957 O O . ASN A 1 407 ? -4.145 -17.250 20.243 1.00 81.25 407 ASN A O 1
ATOM 2961 N N . HIS A 1 408 ? -5.031 -18.808 18.837 1.00 89.88 408 HIS A N 1
ATOM 2962 C CA . HIS A 1 408 ? -6.118 -19.373 19.646 1.00 89.88 408 HIS A CA 1
ATOM 2963 C C . HIS A 1 408 ? -7.077 -18.333 20.250 1.00 89.88 408 HIS A C 1
ATOM 2965 O O . HIS A 1 408 ? -7.616 -18.500 21.342 1.00 89.88 408 HIS A O 1
ATOM 2971 N N . ARG A 1 409 ? -7.317 -17.245 19.507 1.00 92.06 409 ARG A N 1
ATOM 2972 C CA . ARG A 1 409 ? -8.072 -16.076 19.973 1.00 92.06 409 ARG A CA 1
ATOM 2973 C C . ARG A 1 409 ? -9.084 -15.562 18.961 1.00 92.06 409 ARG A C 1
ATOM 2975 O O . ARG A 1 409 ? -8.948 -15.757 17.756 1.00 92.06 409 ARG A O 1
ATOM 2982 N N . ILE A 1 410 ? -10.063 -14.826 19.475 1.00 94.62 410 ILE A N 1
ATOM 2983 C CA . ILE A 1 410 ? -10.902 -13.917 18.696 1.00 94.62 410 ILE A CA 1
ATOM 2984 C C . ILE A 1 410 ? -10.459 -12.484 18.972 1.00 94.62 410 ILE A C 1
ATOM 2986 O O . ILE A 1 410 ? -10.360 -12.056 20.128 1.00 94.62 410 ILE A O 1
ATOM 2990 N N . ARG A 1 411 ? -10.216 -11.735 17.897 1.00 90.31 411 ARG A N 1
ATOM 2991 C CA . ARG A 1 411 ? -9.889 -10.306 17.937 1.00 90.31 411 ARG A CA 1
ATOM 2992 C C . ARG A 1 411 ? -11.096 -9.506 17.437 1.00 90.31 411 ARG A C 1
ATOM 2994 O O . ARG A 1 411 ? -11.766 -9.945 16.503 1.00 90.31 411 ARG A O 1
ATOM 3001 N N . LYS A 1 412 ? -11.354 -8.335 18.018 1.00 90.50 412 LYS A N 1
ATOM 3002 C CA . LYS A 1 412 ? -12.235 -7.306 17.443 1.00 90.50 412 LYS A CA 1
ATOM 3003 C C . LYS A 1 412 ? -11.376 -6.148 16.945 1.00 90.50 412 LYS A C 1
ATOM 3005 O O . LYS A 1 412 ? -10.427 -5.782 17.629 1.00 90.50 412 LYS A O 1
ATOM 3010 N N . ILE A 1 413 ? -11.721 -5.568 15.804 1.00 83.06 413 ILE A N 1
ATOM 3011 C CA . ILE A 1 413 ? -11.296 -4.236 15.374 1.00 83.06 413 ILE A CA 1
ATOM 3012 C C . ILE A 1 413 ? -12.517 -3.328 15.504 1.00 83.06 413 ILE A C 1
ATOM 3014 O O . ILE A 1 413 ? -13.581 -3.649 14.967 1.00 83.06 413 ILE A O 1
ATOM 3018 N N . ASP A 1 414 ? -12.386 -2.236 16.250 1.00 77.12 414 ASP A N 1
ATOM 3019 C CA . ASP A 1 414 ? -13.456 -1.247 16.385 1.00 77.12 414 ASP A CA 1
ATOM 3020 C C . ASP A 1 414 ? -13.608 -0.369 15.124 1.00 77.12 414 ASP A C 1
ATOM 3022 O O . ASP A 1 414 ? -12.848 -0.477 14.158 1.00 77.12 414 ASP A O 1
ATOM 3026 N N . VAL A 1 415 ? -14.591 0.534 15.133 1.00 70.56 415 VAL A N 1
ATOM 3027 C CA . VAL A 1 415 ? -14.841 1.473 14.022 1.00 70.56 415 VAL A CA 1
ATOM 3028 C C . VAL A 1 415 ? -13.696 2.466 13.770 1.00 70.56 415 VAL A C 1
ATOM 3030 O O . VAL A 1 415 ? -13.662 3.093 12.713 1.00 70.56 415 VAL A O 1
ATOM 3033 N N . ASN A 1 416 ? -12.751 2.601 14.707 1.00 57.44 416 ASN A N 1
ATOM 3034 C CA . ASN A 1 416 ? -11.581 3.471 14.594 1.00 57.44 416 ASN A CA 1
ATOM 3035 C C . ASN A 1 416 ? -10.357 2.738 14.011 1.00 57.44 416 ASN A C 1
ATOM 3037 O O . ASN A 1 416 ? -9.369 3.387 13.677 1.00 57.44 416 ASN A O 1
ATOM 3041 N N . GLY A 1 417 ? -10.399 1.406 13.884 1.00 60.97 417 GLY A N 1
ATOM 3042 C CA . GLY A 1 417 ? -9.267 0.585 13.440 1.00 60.97 417 GLY A CA 1
ATOM 3043 C C . GLY A 1 417 ? -8.388 0.038 14.574 1.00 60.97 417 GLY A C 1
ATOM 3044 O O . GLY A 1 417 ? -7.303 -0.476 14.304 1.00 60.97 417 GLY A O 1
ATOM 3045 N N . ILE A 1 418 ? -8.824 0.128 15.835 1.00 67.38 418 ILE A N 1
ATOM 3046 C CA . ILE A 1 418 ? -8.083 -0.382 16.997 1.00 67.38 418 ILE A CA 1
ATOM 3047 C C . ILE A 1 418 ? -8.406 -1.866 17.190 1.00 67.38 418 ILE A C 1
ATOM 3049 O O . ILE A 1 418 ? -9.559 -2.225 17.437 1.00 67.38 418 ILE A O 1
ATOM 3053 N N . ILE A 1 419 ? -7.390 -2.735 17.120 1.00 80.75 419 ILE A N 1
ATOM 3054 C CA . ILE A 1 419 ? -7.552 -4.176 17.373 1.00 80.75 419 ILE A CA 1
ATOM 3055 C C . ILE A 1 419 ? -7.384 -4.536 18.856 1.00 80.75 419 ILE A C 1
ATOM 3057 O O . ILE A 1 419 ? -6.488 -4.034 19.533 1.00 80.75 419 ILE A O 1
ATOM 3061 N N . MET A 1 420 ? -8.219 -5.446 19.358 1.00 83.06 420 MET A N 1
ATOM 3062 C CA . MET A 1 420 ? -8.195 -5.949 20.736 1.00 83.06 420 MET A CA 1
ATOM 3063 C C . MET A 1 420 ? -8.577 -7.437 20.803 1.00 83.06 420 MET A C 1
ATOM 3065 O O . MET A 1 420 ? -9.457 -7.891 20.070 1.00 83.06 420 MET A O 1
ATOM 3069 N N . THR A 1 421 ? -7.969 -8.209 21.706 1.00 90.06 421 THR A N 1
ATOM 3070 C CA . THR A 1 421 ? -8.432 -9.571 22.038 1.00 90.06 421 THR A CA 1
ATOM 3071 C C . THR A 1 421 ? -9.749 -9.511 22.825 1.00 90.06 421 THR A C 1
ATOM 3073 O O . THR A 1 421 ? -9.820 -8.824 23.842 1.00 90.06 421 THR A O 1
ATOM 3076 N N . ILE A 1 422 ? -10.779 -10.250 22.387 1.00 93.88 422 ILE A N 1
ATOM 3077 C CA . ILE A 1 422 ? -12.088 -10.327 23.075 1.00 93.88 422 ILE A CA 1
ATOM 3078 C C . ILE A 1 422 ? -12.426 -11.718 23.629 1.00 93.88 422 ILE A C 1
ATOM 3080 O O . ILE A 1 422 ? -13.262 -11.828 24.522 1.00 93.88 422 ILE A O 1
ATOM 3084 N N . ALA A 1 423 ? -11.787 -12.777 23.126 1.00 95.38 423 ALA A N 1
ATOM 3085 C CA . ALA A 1 423 ? -11.930 -14.135 23.648 1.00 95.38 423 ALA A CA 1
ATOM 3086 C C . ALA A 1 423 ? -10.682 -14.973 23.355 1.00 95.38 423 ALA A C 1
ATOM 3088 O O . ALA A 1 423 ? -10.047 -14.776 22.317 1.00 95.38 423 ALA A O 1
ATOM 3089 N N . GLY A 1 424 ? -10.386 -15.941 24.221 1.00 93.38 424 GLY A N 1
ATOM 3090 C CA . GLY A 1 424 ? -9.240 -16.839 24.080 1.00 93.38 424 GLY A CA 1
ATOM 3091 C C . GLY A 1 424 ? -7.964 -16.326 24.752 1.00 93.38 424 GLY A C 1
ATOM 3092 O O . GLY A 1 424 ? -7.793 -15.126 24.983 1.00 93.38 424 GLY A O 1
ATOM 3093 N N . ILE A 1 425 ? -7.033 -17.247 24.986 1.00 85.69 425 ILE A N 1
ATOM 3094 C CA . ILE A 1 425 ? -5.642 -16.985 25.378 1.00 85.69 425 ILE A CA 1
ATOM 3095 C C . ILE A 1 425 ? -4.694 -17.719 24.414 1.00 85.69 425 ILE A C 1
ATOM 3097 O O . ILE A 1 425 ? -5.141 -18.376 23.482 1.00 85.69 425 ILE A O 1
ATOM 3101 N N . VAL A 1 426 ? -3.375 -17.593 24.594 1.00 77.94 426 VAL A N 1
ATOM 3102 C CA . VAL A 1 426 ? -2.386 -18.228 23.692 1.00 77.94 426 VAL A CA 1
ATOM 3103 C C . VAL A 1 426 ? -2.346 -19.760 23.845 1.00 77.94 426 VAL A C 1
ATOM 3105 O O . VAL A 1 426 ? -1.942 -20.458 22.920 1.00 77.94 426 VAL A O 1
ATOM 3108 N N . THR A 1 427 ? -2.763 -20.290 24.997 1.00 85.06 427 THR A N 1
ATOM 3109 C CA . THR A 1 427 ? -2.826 -21.732 25.275 1.00 85.06 427 THR A CA 1
ATOM 3110 C C . THR A 1 427 ? -3.958 -22.397 24.492 1.00 85.06 427 THR A C 1
ATOM 3112 O O . THR A 1 427 ? -5.112 -21.986 24.608 1.00 85.06 427 THR A O 1
ATOM 3115 N N . SER A 1 428 ? -3.644 -23.457 23.743 1.00 89.56 428 SER A N 1
ATOM 3116 C CA . SER A 1 428 ? -4.643 -24.367 23.177 1.00 89.56 428 SER A CA 1
ATOM 3117 C C . SER A 1 428 ? -5.266 -25.226 24.275 1.00 89.56 428 SER A C 1
ATOM 3119 O O . SER A 1 428 ? -4.574 -25.981 24.956 1.00 89.56 428 SER A O 1
ATOM 3121 N N . GLY A 1 429 ? -6.585 -25.144 24.425 1.00 92.44 429 GLY A N 1
ATOM 3122 C CA . GLY A 1 429 ? -7.315 -25.921 25.423 1.00 92.44 429 GLY A CA 1
ATOM 3123 C C . GLY A 1 429 ? -8.801 -25.588 25.446 1.00 92.44 429 GLY A C 1
ATOM 3124 O O . GLY A 1 429 ? -9.293 -24.854 24.590 1.00 92.44 429 GLY A O 1
ATOM 3125 N N . PHE A 1 430 ? -9.516 -26.107 26.442 1.00 93.25 430 PHE A N 1
ATOM 3126 C CA . PHE A 1 430 ? -10.907 -25.756 26.724 1.00 93.25 430 PHE A CA 1
ATOM 3127 C C . PHE A 1 430 ? -11.060 -25.436 28.211 1.00 93.25 430 PHE A C 1
ATOM 3129 O O . PHE A 1 430 ? -10.922 -26.312 29.066 1.00 93.25 430 PHE A O 1
ATOM 3136 N N . SER A 1 431 ? -11.409 -24.187 28.516 1.00 94.50 431 SER A N 1
ATOM 3137 C CA . SER A 1 431 ? -11.662 -23.729 29.883 1.00 94.50 431 SER A CA 1
ATOM 3138 C C . SER A 1 431 ? -12.564 -22.489 29.902 1.00 94.50 431 SER A C 1
ATOM 3140 O O . SER A 1 431 ? -12.942 -21.961 28.854 1.00 94.50 431 SER A O 1
ATOM 3142 N N . GLY A 1 432 ? -12.917 -22.011 31.098 1.00 92.94 432 GLY A N 1
ATOM 3143 C CA . GLY A 1 432 ? -13.466 -20.664 31.300 1.00 92.94 432 GLY A CA 1
ATOM 3144 C C . GLY A 1 432 ? -14.967 -20.465 31.067 1.00 92.94 432 GLY A C 1
ATOM 3145 O O . GLY A 1 432 ? -15.419 -19.329 31.167 1.00 92.94 432 GLY A O 1
ATOM 3146 N N . ASP A 1 433 ? -15.756 -21.511 30.798 1.00 95.12 433 ASP A N 1
ATOM 3147 C CA . ASP A 1 433 ? -17.221 -21.381 30.727 1.00 95.12 433 ASP A CA 1
ATOM 3148 C C . ASP A 1 433 ? -17.806 -20.852 32.054 1.00 95.12 433 ASP A C 1
ATOM 3150 O O . ASP A 1 433 ? -17.486 -21.345 33.134 1.00 95.12 433 ASP A O 1
ATOM 3154 N N . GLY A 1 434 ? -18.648 -19.818 31.965 1.00 92.81 434 GLY A N 1
ATOM 3155 C CA . GLY A 1 434 ? -19.153 -19.044 33.106 1.00 92.81 434 GLY A CA 1
ATOM 3156 C C . GLY A 1 434 ? -18.223 -17.913 33.575 1.00 92.81 434 GLY A C 1
ATOM 3157 O O . GLY A 1 434 ? -18.649 -17.070 34.362 1.00 92.81 434 GLY A O 1
ATOM 3158 N N . GLY A 1 435 ? -16.985 -17.853 33.075 1.00 94.06 435 GLY A N 1
ATOM 3159 C CA . GLY A 1 435 ? -16.006 -16.795 33.340 1.00 94.06 435 GLY A CA 1
ATOM 3160 C C . GLY A 1 435 ? -15.825 -15.816 32.174 1.00 94.06 435 GLY A C 1
ATOM 3161 O O . GLY A 1 435 ? -16.476 -15.921 31.135 1.00 94.06 435 GLY A O 1
ATOM 3162 N N . LEU A 1 436 ? -14.919 -14.847 32.343 1.00 94.94 436 LEU A N 1
ATOM 3163 C CA . LEU A 1 436 ? -14.578 -13.866 31.304 1.00 94.94 436 LEU A CA 1
ATOM 3164 C C . LEU A 1 436 ? -13.921 -14.536 30.089 1.00 94.94 436 LEU A C 1
ATOM 3166 O O . LEU A 1 436 ? -12.926 -15.249 30.225 1.00 94.94 436 LEU A O 1
ATOM 3170 N N . ALA A 1 437 ? -14.419 -14.225 28.892 1.00 95.81 437 ALA A N 1
ATOM 3171 C CA . ALA A 1 437 ? -13.948 -14.789 27.628 1.00 95.81 437 ALA A CA 1
ATOM 3172 C C . ALA A 1 437 ? -12.447 -14.568 27.365 1.00 95.81 437 ALA A C 1
ATOM 3174 O O . ALA A 1 437 ? -11.792 -15.418 26.766 1.00 95.81 437 ALA A O 1
ATOM 3175 N N . THR A 1 438 ? -11.887 -13.454 27.843 1.00 93.69 438 THR A N 1
ATOM 3176 C CA . THR A 1 438 ? -10.461 -13.098 27.732 1.00 93.69 438 THR A CA 1
ATOM 3177 C C . THR A 1 438 ? -9.536 -13.872 28.681 1.00 93.69 438 THR A C 1
ATOM 3179 O O . THR A 1 438 ? -8.320 -13.753 28.560 1.00 93.69 438 THR A O 1
ATOM 3182 N N . LYS A 1 439 ? -10.083 -14.668 29.613 1.00 92.31 439 LYS A N 1
ATOM 3183 C CA . LYS A 1 439 ? -9.337 -15.634 30.445 1.00 92.31 439 LYS A CA 1
ATOM 3184 C C . LYS A 1 439 ? -9.565 -17.097 30.026 1.00 92.31 439 LYS A C 1
ATOM 3186 O O . LYS A 1 439 ? -8.971 -17.989 30.621 1.00 92.31 439 LYS A O 1
ATOM 3191 N N . ALA A 1 440 ? -10.436 -17.354 29.052 1.00 95.25 440 ALA A N 1
ATOM 3192 C CA . ALA A 1 440 ? -10.808 -18.702 28.634 1.00 95.25 440 ALA A CA 1
ATOM 3193 C C . ALA A 1 440 ? -9.851 -19.271 27.582 1.00 95.25 440 ALA A C 1
ATOM 3195 O O . ALA A 1 440 ? -9.354 -18.541 26.727 1.00 95.25 440 ALA A O 1
ATOM 3196 N N . GLU A 1 441 ? -9.656 -20.586 27.592 1.00 97.06 441 GLU A N 1
ATOM 3197 C CA . GLU A 1 441 ? -8.989 -21.293 26.500 1.00 97.06 441 GLU A CA 1
ATOM 3198 C C . GLU A 1 441 ? -9.971 -21.605 25.361 1.00 97.06 441 GLU A C 1
ATOM 3200 O O . GLU A 1 441 ? -11.143 -21.955 25.575 1.00 97.06 441 GLU A O 1
ATOM 3205 N N . LEU A 1 442 ? -9.444 -21.476 24.145 1.00 96.38 442 LEU A N 1
ATOM 3206 C CA . LEU A 1 442 ? -10.009 -21.944 22.884 1.00 96.38 442 LEU A CA 1
ATOM 3207 C C . LEU A 1 442 ? -8.954 -22.841 22.224 1.00 96.38 442 LEU A C 1
ATOM 3209 O O . LEU A 1 442 ? -7.764 -22.741 22.536 1.00 96.38 442 LEU A O 1
ATOM 3213 N N . PHE A 1 443 ? -9.348 -23.669 21.262 1.00 95.19 443 PHE A N 1
ATOM 3214 C CA . PHE A 1 443 ? -8.391 -24.419 20.452 1.00 95.19 443 PHE A CA 1
ATOM 3215 C C . PHE A 1 443 ? -8.763 -24.314 18.978 1.00 95.19 443 PHE A C 1
ATOM 3217 O O . PHE A 1 443 ? -9.764 -24.871 18.528 1.00 95.19 443 PHE A O 1
ATOM 3224 N N . GLU A 1 444 ? -7.920 -23.582 18.240 1.00 93.31 444 GLU A N 1
ATOM 3225 C CA . GLU A 1 444 ? -8.080 -23.326 16.807 1.00 93.31 444 GLU A CA 1
ATOM 3226 C C . GLU A 1 444 ? -9.492 -22.820 16.452 1.00 93.31 444 GLU A C 1
ATOM 3228 O O . GLU A 1 444 ? -10.260 -23.529 15.811 1.00 93.31 444 GLU A O 1
ATOM 3233 N N . PRO A 1 445 ? -9.883 -21.592 16.840 1.00 95.50 445 PRO A N 1
ATOM 3234 C CA . PRO A 1 445 ? -11.156 -21.046 16.391 1.00 95.50 445 PRO A CA 1
ATOM 3235 C C . PRO A 1 445 ? -11.128 -20.796 14.872 1.00 95.50 445 PRO A C 1
ATOM 3237 O O . PRO A 1 445 ? -10.272 -20.045 14.398 1.00 95.50 445 PRO A O 1
ATOM 3240 N N . TYR A 1 446 ? -12.032 -21.419 14.100 1.00 92.38 446 TYR A N 1
ATOM 3241 C CA . TYR A 1 446 ? -12.111 -21.253 12.630 1.00 92.38 446 TYR A CA 1
ATOM 3242 C C . TYR A 1 446 ? -13.259 -20.345 12.173 1.00 92.38 446 TYR A C 1
ATOM 3244 O O . TYR A 1 446 ? -13.295 -20.001 10.995 1.00 92.38 446 TYR A O 1
ATOM 3252 N N . GLY A 1 447 ? -14.196 -19.967 13.048 1.00 92.88 447 GLY A N 1
ATOM 3253 C CA . GLY A 1 447 ? -15.388 -19.207 12.658 1.00 92.88 447 GLY A CA 1
ATOM 3254 C C . GLY A 1 447 ? -15.883 -18.253 13.739 1.00 92.88 447 GLY A C 1
ATOM 3255 O O . GLY A 1 447 ? -15.847 -18.585 14.925 1.00 92.88 447 GLY A O 1
ATOM 3256 N N . VAL A 1 448 ? -16.359 -17.072 13.334 1.00 96.31 448 VAL A N 1
ATOM 3257 C CA . VAL A 1 448 ? -16.886 -16.044 14.249 1.00 96.31 448 VAL A CA 1
ATOM 3258 C C . VAL A 1 448 ? -18.024 -15.246 13.605 1.00 96.31 448 VAL A C 1
ATOM 3260 O O . VAL A 1 448 ? -17.932 -14.874 12.439 1.00 96.31 448 VAL A O 1
ATOM 3263 N N . VAL A 1 449 ? -19.099 -14.980 14.355 1.00 95.19 449 VAL A N 1
ATOM 3264 C CA . VAL A 1 449 ? -20.226 -14.102 13.959 1.00 95.19 449 VAL A CA 1
ATOM 3265 C C . VAL A 1 449 ? -20.840 -13.424 15.186 1.00 95.19 449 VAL A C 1
ATOM 3267 O O . VAL A 1 449 ? -20.670 -13.921 16.298 1.00 95.19 449 VAL A O 1
ATOM 3270 N N . THR A 1 450 ? -21.604 -12.339 15.012 1.00 93.88 450 THR A N 1
ATOM 3271 C CA . THR A 1 450 ? -22.432 -11.772 16.096 1.00 93.88 450 THR A CA 1
ATOM 3272 C C . THR A 1 450 ? -23.928 -11.968 15.851 1.00 93.88 450 THR A C 1
ATOM 3274 O O . THR A 1 450 ? -24.383 -12.032 14.709 1.00 93.88 450 THR A O 1
ATOM 3277 N N . SER A 1 451 ? -24.715 -12.023 16.926 1.00 91.00 451 SER A N 1
ATOM 3278 C CA . SER A 1 451 ? -26.171 -11.838 16.867 1.00 91.00 451 SER A CA 1
ATOM 3279 C C . SER A 1 451 ? -26.551 -10.356 16.719 1.00 91.00 451 SER A C 1
ATOM 3281 O O . SER A 1 451 ? -25.708 -9.460 16.810 1.00 91.00 451 SER A O 1
ATOM 3283 N N . SER A 1 452 ? -27.853 -10.085 16.577 1.00 85.81 452 SER A N 1
ATOM 3284 C CA . SER A 1 452 ? -28.440 -8.738 16.663 1.00 85.81 452 SER A CA 1
ATOM 3285 C C . SER A 1 452 ? -28.371 -8.104 18.063 1.00 85.81 452 SER A C 1
ATOM 3287 O O . SER A 1 452 ? -28.487 -6.890 18.178 1.00 85.81 452 SER A O 1
ATOM 3289 N N . SER A 1 453 ? -28.144 -8.893 19.121 1.00 85.94 453 SER A N 1
ATOM 3290 C CA . SER A 1 453 ? -27.807 -8.415 20.477 1.00 85.94 453 SER A CA 1
ATOM 3291 C C . SER A 1 453 ? -26.305 -8.131 20.665 1.00 85.94 453 SER A C 1
ATOM 3293 O O . SER A 1 453 ? -25.870 -7.805 21.769 1.00 85.94 453 SER A O 1
ATOM 3295 N N . GLY A 1 454 ? -25.496 -8.294 19.611 1.00 89.62 454 GLY A N 1
ATOM 3296 C CA . GLY A 1 454 ? -24.039 -8.158 19.655 1.00 89.62 454 GLY A CA 1
ATOM 3297 C C . GLY A 1 454 ? -23.306 -9.327 20.320 1.00 89.62 454 GLY A C 1
ATOM 3298 O O . GLY A 1 454 ? -22.084 -9.279 20.425 1.00 89.62 454 GLY A O 1
ATOM 3299 N N . ASP A 1 455 ? -24.011 -10.372 20.773 1.00 94.69 455 ASP A N 1
ATOM 3300 C CA . ASP A 1 455 ? -23.379 -11.558 21.362 1.00 94.69 455 ASP A CA 1
ATOM 3301 C C . ASP A 1 455 ? -22.500 -12.249 20.317 1.00 94.69 455 ASP A C 1
ATOM 3303 O O . ASP A 1 455 ? -22.955 -12.505 19.198 1.00 94.69 455 ASP A O 1
ATOM 3307 N N . VAL A 1 456 ? -21.263 -12.586 20.679 1.00 96.88 456 VAL A N 1
ATOM 3308 C CA . VAL A 1 456 ? -20.279 -13.150 19.746 1.00 96.88 456 VAL A CA 1
ATOM 3309 C C . VAL A 1 456 ? -20.306 -14.671 19.831 1.00 96.88 456 VAL A C 1
ATOM 3311 O O . VAL A 1 456 ? -20.015 -15.245 20.878 1.00 96.88 456 VAL A O 1
ATOM 3314 N N . PHE A 1 457 ? -20.628 -15.336 18.728 1.00 97.69 457 PHE A N 1
ATOM 3315 C CA . PHE A 1 457 ? -20.576 -16.788 18.596 1.00 97.69 457 PHE A CA 1
ATOM 3316 C C . PHE A 1 457 ? -19.254 -17.195 17.943 1.00 97.69 457 PHE A C 1
ATOM 3318 O O . PHE A 1 457 ? -18.786 -16.540 17.010 1.00 97.69 457 PHE A O 1
ATOM 3325 N N . ILE A 1 458 ? -18.655 -18.273 18.446 1.00 98.25 458 ILE A N 1
ATOM 3326 C CA . ILE A 1 458 ? -17.296 -18.716 18.124 1.00 98.25 458 ILE A CA 1
ATOM 3327 C C . ILE A 1 458 ? -17.324 -20.214 17.838 1.00 98.25 458 ILE A C 1
ATOM 3329 O O . ILE A 1 458 ? -17.710 -20.995 18.708 1.00 98.25 458 ILE A O 1
ATOM 3333 N N . ALA A 1 459 ? -16.879 -20.629 16.655 1.00 97.44 459 ALA A N 1
ATOM 3334 C CA . ALA A 1 459 ? -16.608 -22.031 16.370 1.00 97.44 459 ALA A CA 1
ATOM 3335 C C . ALA A 1 459 ? -15.234 -22.392 16.944 1.00 97.44 459 ALA A C 1
ATOM 3337 O O . ALA A 1 459 ? -14.204 -22.013 16.395 1.00 97.44 459 ALA A O 1
ATOM 3338 N N . ASP A 1 460 ? -15.246 -23.072 18.086 1.00 97.00 460 ASP A N 1
ATOM 3339 C CA . ASP A 1 460 ? -14.088 -23.495 18.874 1.00 97.00 460 ASP A CA 1
ATOM 3340 C C . ASP A 1 460 ? -13.718 -24.911 18.398 1.00 97.00 460 ASP A C 1
ATOM 3342 O O . ASP A 1 460 ? -14.153 -25.937 18.934 1.00 97.00 460 ASP A O 1
ATOM 3346 N N . THR A 1 461 ? -13.070 -24.938 17.231 1.00 95.94 461 THR A N 1
ATOM 3347 C CA . THR A 1 461 ? -13.190 -26.018 16.245 1.00 95.94 461 THR A CA 1
ATOM 3348 C C . THR A 1 461 ? -12.526 -27.313 16.678 1.00 95.94 461 THR A C 1
ATOM 3350 O O . THR A 1 461 ? -13.161 -28.369 16.595 1.00 95.94 461 THR A O 1
ATOM 3353 N N . SER A 1 462 ? -11.289 -27.252 17.176 1.00 95.31 462 SER A N 1
ATOM 3354 C CA . SER A 1 462 ? -10.579 -28.442 17.667 1.00 95.31 462 SER A CA 1
ATOM 3355 C C . SER A 1 462 ? -11.108 -28.918 19.027 1.00 95.31 462 SER A C 1
ATOM 3357 O O . SER A 1 462 ? -10.896 -30.069 19.397 1.00 95.31 462 SER A O 1
ATOM 3359 N N . ASN A 1 463 ? -11.899 -28.087 19.716 1.00 96.00 463 ASN A N 1
ATOM 3360 C CA . ASN A 1 463 ? -12.695 -28.455 20.893 1.00 96.00 463 ASN A CA 1
ATOM 3361 C C . ASN A 1 463 ? -14.105 -28.992 20.550 1.00 96.00 463 ASN A C 1
ATOM 3363 O O . ASN A 1 463 ? -14.909 -29.216 21.462 1.00 96.00 463 ASN A O 1
ATOM 3367 N N . CYS A 1 464 ? -14.423 -29.182 19.260 1.00 96.44 464 CYS A N 1
ATOM 3368 C CA . CYS A 1 464 ? -15.683 -29.742 18.748 1.00 96.44 464 CYS A CA 1
ATOM 3369 C C . CYS A 1 464 ? -16.959 -29.074 19.304 1.00 96.44 464 CYS A C 1
ATOM 3371 O O . CYS A 1 464 ? -17.946 -29.752 19.614 1.00 96.44 464 CYS A O 1
ATOM 3373 N N . ARG A 1 465 ? -16.947 -27.739 19.437 1.00 96.50 465 ARG A N 1
ATOM 3374 C CA . ARG A 1 465 ? -18.040 -26.970 20.056 1.00 96.50 465 ARG A CA 1
ATOM 3375 C C . ARG A 1 465 ? -18.206 -25.561 19.484 1.00 96.50 465 ARG A C 1
ATOM 3377 O O . ARG A 1 465 ? -17.310 -25.023 18.841 1.00 96.50 465 ARG A O 1
ATOM 3384 N N . ILE A 1 466 ? -19.355 -24.953 19.763 1.00 98.00 466 ILE A N 1
ATOM 3385 C CA . ILE A 1 466 ? -19.618 -23.525 19.581 1.00 98.00 466 ILE A CA 1
ATOM 3386 C C . ILE A 1 466 ? -19.701 -22.865 20.958 1.00 98.00 466 ILE A C 1
ATOM 3388 O O . ILE A 1 466 ? -20.456 -23.316 21.826 1.00 98.00 466 ILE A O 1
ATOM 3392 N N . ARG A 1 467 ? -18.955 -21.777 21.143 1.00 97.75 467 ARG A N 1
ATOM 3393 C CA . ARG A 1 467 ? -19.013 -20.910 22.326 1.00 97.75 467 ARG A CA 1
ATOM 3394 C C . ARG A 1 467 ? -19.818 -19.647 22.003 1.00 97.75 467 ARG A C 1
ATOM 3396 O O . ARG A 1 467 ? -19.819 -19.194 20.859 1.00 97.75 467 ARG A O 1
ATOM 3403 N N . LYS A 1 468 ? -20.462 -19.049 23.003 1.00 97.50 468 LYS A N 1
ATOM 3404 C CA . LYS A 1 468 ? -21.035 -17.696 22.967 1.00 97.50 468 LYS A CA 1
ATOM 3405 C C . LYS A 1 468 ? -20.343 -16.834 24.019 1.00 97.50 468 LYS A C 1
ATOM 3407 O O . LYS A 1 468 ? -20.278 -17.240 25.177 1.00 97.50 468 LYS A O 1
ATOM 3412 N N . VAL A 1 469 ? -19.929 -15.631 23.633 1.00 98.00 469 VAL A N 1
ATOM 3413 C CA . VAL A 1 469 ? -19.570 -14.528 24.531 1.00 98.00 469 VAL A CA 1
ATOM 3414 C C . VAL A 1 469 ? -20.748 -13.563 24.631 1.00 98.00 469 VAL A C 1
ATOM 3416 O O . VAL A 1 469 ? -21.263 -13.091 23.617 1.00 98.00 469 VAL A O 1
ATOM 3419 N N . SER A 1 470 ? -21.173 -13.278 25.858 1.00 95.25 470 SER A N 1
ATOM 3420 C CA . SER A 1 470 ? -22.204 -12.286 26.173 1.00 95.25 470 SER A CA 1
ATOM 3421 C C . SER A 1 470 ? -21.711 -10.866 25.885 1.00 95.25 470 SER A C 1
ATOM 3423 O O . SER A 1 470 ? -20.685 -10.458 26.434 1.00 95.25 470 SER A O 1
ATOM 3425 N N . SER A 1 471 ? -22.445 -10.091 25.082 1.00 90.94 471 SER A N 1
ATOM 3426 C CA . SER A 1 471 ? -22.064 -8.701 24.762 1.00 90.94 471 SER A CA 1
ATOM 3427 C C . SER A 1 471 ? -22.124 -7.761 25.970 1.00 90.94 471 SER A C 1
ATOM 3429 O O . SER A 1 471 ? -21.328 -6.830 26.068 1.00 90.94 471 SER A O 1
ATOM 3431 N N . SER A 1 472 ? -23.032 -8.022 26.912 1.00 90.94 472 SER A N 1
ATOM 3432 C CA . SER A 1 472 ? -23.279 -7.177 28.086 1.00 90.94 472 SER A CA 1
ATOM 3433 C C . SER A 1 472 ? -22.433 -7.529 29.313 1.00 90.94 472 SER A C 1
ATOM 3435 O O . SER A 1 472 ? -22.367 -6.733 30.247 1.00 90.94 472 SER A O 1
ATOM 3437 N N . THR A 1 473 ? -21.798 -8.707 29.341 1.00 91.75 473 THR A N 1
ATOM 3438 C CA . THR A 1 473 ? -21.023 -9.178 30.510 1.00 91.75 473 THR A CA 1
ATOM 3439 C C . THR A 1 473 ? -19.634 -9.725 30.185 1.00 91.75 473 THR A C 1
ATOM 3441 O O . THR A 1 473 ? -18.870 -10.000 31.106 1.00 91.75 473 THR A O 1
ATOM 3444 N N . GLY A 1 474 ? -19.290 -9.934 28.909 1.00 92.00 474 GLY A N 1
ATOM 3445 C CA . GLY A 1 474 ? -18.016 -10.541 28.502 1.00 92.00 474 GLY A CA 1
ATOM 3446 C C . GLY A 1 474 ? -17.846 -12.011 28.915 1.00 92.00 474 GLY A C 1
ATOM 3447 O O . GLY A 1 474 ? -16.757 -12.563 28.767 1.00 92.00 474 GLY A O 1
ATOM 3448 N N . ILE A 1 475 ? -18.895 -12.653 29.444 1.00 96.69 475 ILE A N 1
ATOM 3449 C CA . ILE A 1 475 ? -18.862 -14.046 29.910 1.00 96.69 475 ILE A CA 1
ATOM 3450 C C . ILE A 1 475 ? -18.956 -15.008 28.723 1.00 96.69 475 ILE A C 1
ATOM 3452 O O . ILE A 1 475 ? -19.827 -14.832 27.867 1.00 96.69 475 ILE A O 1
ATOM 3456 N N . ILE A 1 476 ? -18.102 -16.038 28.691 1.00 98.19 476 ILE A N 1
ATOM 3457 C CA . ILE A 1 476 ? -18.148 -17.119 27.694 1.00 98.19 476 ILE A CA 1
ATOM 3458 C C . ILE A 1 476 ? -18.923 -18.342 28.206 1.00 98.19 476 ILE A C 1
ATOM 3460 O O . ILE A 1 476 ? -18.914 -18.653 29.395 1.00 98.19 476 ILE A O 1
ATOM 3464 N N . THR A 1 477 ? -19.602 -19.046 27.301 1.00 97.38 477 THR A N 1
ATOM 3465 C CA . THR A 1 477 ? -20.364 -20.280 27.568 1.00 97.38 477 THR A CA 1
ATOM 3466 C C . THR A 1 477 ? -20.336 -21.207 26.351 1.00 97.38 477 THR A C 1
ATOM 3468 O O . THR A 1 477 ? -20.384 -20.722 25.222 1.00 97.38 477 THR A O 1
ATOM 3471 N N . THR A 1 478 ? -20.308 -22.530 26.530 1.00 96.88 478 THR A N 1
ATOM 3472 C CA . THR A 1 478 ? -20.620 -23.482 25.448 1.00 96.88 478 THR A CA 1
ATOM 3473 C C . THR A 1 478 ? -22.125 -23.450 25.153 1.00 96.88 478 THR A C 1
ATOM 3475 O O . THR A 1 478 ? -22.939 -23.548 26.067 1.00 96.88 478 THR A O 1
ATOM 3478 N N . VAL A 1 479 ? -22.499 -23.317 23.875 1.00 96.19 479 VAL A N 1
ATOM 3479 C CA . VAL A 1 479 ? -23.906 -23.268 23.415 1.00 96.19 479 VAL A CA 1
ATOM 3480 C C . VAL A 1 479 ? -24.278 -24.391 22.446 1.00 96.19 479 VAL A C 1
ATOM 3482 O O . VAL A 1 479 ? -25.462 -24.664 22.263 1.00 96.19 479 VAL A O 1
ATOM 3485 N N . ALA A 1 480 ? -23.294 -25.059 21.840 1.00 96.50 480 ALA A N 1
ATOM 3486 C CA . ALA A 1 480 ? -23.511 -26.291 21.088 1.00 96.50 480 ALA A CA 1
ATOM 3487 C C . ALA A 1 480 ? -22.257 -27.176 21.083 1.00 96.50 480 ALA A C 1
ATOM 3489 O O . ALA A 1 480 ? -21.148 -26.654 21.000 1.00 96.50 480 ALA A O 1
ATOM 3490 N N . GLY A 1 481 ? -22.417 -28.499 21.078 1.00 94.69 481 GLY A N 1
ATOM 3491 C CA . GLY A 1 481 ? -21.292 -29.437 21.034 1.00 94.69 481 GLY A CA 1
ATOM 3492 C C . GLY A 1 481 ? -20.523 -29.550 22.355 1.00 94.69 481 GLY A C 1
ATOM 3493 O O . GLY A 1 481 ? -20.885 -28.955 23.366 1.00 94.69 481 GLY A O 1
ATOM 3494 N N . GLY A 1 482 ? -19.421 -30.300 22.328 1.00 82.19 482 GLY A N 1
ATOM 3495 C CA . GLY A 1 482 ? -18.560 -30.507 23.497 1.00 82.19 482 GLY A CA 1
ATOM 3496 C C . GLY A 1 482 ? -17.668 -31.744 23.390 1.00 82.19 482 GLY A C 1
ATOM 3497 O O . GLY A 1 482 ? -16.508 -31.706 23.799 1.00 82.19 482 GLY A O 1
ATOM 3498 N N . THR A 1 483 ? -18.182 -32.802 22.761 1.00 88.81 483 THR A N 1
ATOM 3499 C CA . THR A 1 483 ? -17.440 -34.025 22.420 1.00 88.81 483 THR A CA 1
ATOM 3500 C C . THR A 1 483 ? -17.507 -34.249 20.913 1.00 88.81 483 THR A C 1
ATOM 3502 O O . THR A 1 483 ? -18.567 -34.080 20.307 1.00 88.81 483 THR A O 1
ATOM 3505 N N . CYS A 1 484 ? -16.385 -34.646 20.307 1.00 92.19 484 CYS A N 1
ATOM 3506 C CA . CYS A 1 484 ? -16.315 -34.919 18.875 1.00 92.19 484 CYS A CA 1
ATOM 3507 C C . CYS A 1 484 ? -17.150 -36.155 18.495 1.00 92.19 484 CYS A C 1
ATOM 3509 O O . CYS A 1 484 ? -16.910 -37.244 19.015 1.00 92.19 484 CYS A O 1
ATOM 3511 N N . GLY A 1 485 ? -18.111 -36.000 17.583 1.00 91.12 485 GLY A N 1
ATOM 3512 C CA . GLY A 1 485 ? -19.023 -37.074 17.166 1.00 91.12 485 GLY A CA 1
ATOM 3513 C C . GLY A 1 485 ? -20.280 -36.533 16.481 1.00 91.12 485 GLY A C 1
ATOM 3514 O O . GLY A 1 485 ? -20.242 -35.438 15.925 1.00 91.12 485 GLY A O 1
ATOM 3515 N N . PHE A 1 486 ? -21.402 -37.260 16.537 1.00 86.69 486 PHE A N 1
ATOM 3516 C CA . PHE A 1 486 ? -22.679 -36.841 15.938 1.00 86.69 486 PHE A CA 1
ATOM 3517 C C . PHE A 1 486 ? -23.897 -37.263 16.780 1.00 86.69 486 PHE A C 1
ATOM 3519 O O . PHE A 1 486 ? -24.017 -38.421 17.171 1.00 86.69 486 PHE A O 1
ATOM 3526 N N . GLY A 1 487 ? -24.841 -36.338 16.987 1.00 83.81 487 GLY A N 1
ATOM 3527 C CA . GLY A 1 487 ? -26.153 -36.605 17.591 1.00 83.81 487 GLY A CA 1
ATOM 3528 C C . GLY A 1 487 ? -27.148 -35.481 17.294 1.00 83.81 487 GLY A C 1
ATOM 3529 O O . GLY A 1 487 ? -26.763 -34.313 17.326 1.00 83.81 487 GLY A O 1
ATOM 3530 N N . ASP A 1 488 ? -28.398 -35.829 16.974 1.00 85.06 488 ASP A N 1
ATOM 3531 C CA . ASP A 1 488 ? -29.454 -34.938 16.455 1.00 85.06 488 ASP A CA 1
ATOM 3532 C C . ASP A 1 488 ? -30.730 -34.988 17.315 1.00 85.06 488 ASP A C 1
ATOM 3534 O O . ASP A 1 488 ? -30.998 -35.992 17.971 1.00 85.06 488 ASP A O 1
ATOM 3538 N N . ASN A 1 489 ? -31.545 -33.927 17.260 1.00 86.50 489 ASN A N 1
ATOM 3539 C CA . ASN A 1 489 ? -32.804 -33.754 18.006 1.00 86.50 489 ASN A CA 1
ATOM 3540 C C . ASN A 1 489 ? -32.659 -33.784 19.543 1.00 86.50 489 ASN A C 1
ATOM 3542 O O . ASN A 1 489 ? -33.632 -33.993 20.267 1.00 86.50 489 ASN A O 1
ATOM 3546 N N . VAL A 1 490 ? -31.447 -33.526 20.033 1.00 92.69 490 VAL A N 1
ATOM 3547 C CA . VAL A 1 490 ? -31.105 -33.306 21.447 1.00 92.69 490 VAL A CA 1
ATOM 3548 C C . VAL A 1 490 ? -30.929 -31.809 21.729 1.00 92.69 490 VAL A C 1
ATOM 3550 O O . VAL A 1 490 ? -30.894 -30.999 20.795 1.00 92.69 490 VAL A O 1
ATOM 3553 N N . LEU A 1 491 ? -30.794 -31.424 23.002 1.00 94.31 491 LEU A N 1
ATOM 3554 C CA . LEU A 1 491 ? -30.328 -30.079 23.352 1.00 94.31 491 LEU A CA 1
ATOM 3555 C C . LEU A 1 491 ? -28.937 -29.853 22.747 1.00 94.31 491 LEU A C 1
ATOM 3557 O O . LEU A 1 491 ? -28.097 -30.750 22.738 1.00 94.31 491 LEU A O 1
ATOM 3561 N N . ALA A 1 492 ? -28.679 -28.654 22.234 1.00 94.50 492 ALA A N 1
ATOM 3562 C CA . ALA A 1 492 ? -27.462 -28.368 21.482 1.00 94.50 492 ALA A CA 1
ATOM 3563 C C . ALA A 1 492 ? -26.184 -28.549 22.320 1.00 94.50 492 ALA A C 1
ATOM 3565 O O . ALA A 1 492 ? -25.169 -28.985 21.782 1.00 94.50 492 ALA A O 1
ATOM 3566 N N . VAL A 1 493 ? -26.243 -28.272 23.626 1.00 94.31 493 VAL A N 1
ATOM 3567 C CA . VAL A 1 493 ? -25.137 -28.481 24.581 1.00 94.31 493 VAL A CA 1
ATOM 3568 C C . VAL A 1 493 ? -24.842 -29.959 24.872 1.00 94.31 493 VAL A C 1
ATOM 3570 O O . VAL A 1 493 ? -23.702 -30.292 25.173 1.00 94.31 493 VAL A O 1
ATOM 3573 N N . ASP A 1 494 ? -25.829 -30.846 24.713 1.00 92.12 494 ASP A N 1
ATOM 3574 C CA . ASP A 1 494 ? -25.663 -32.305 24.834 1.00 92.12 494 ASP A CA 1
ATOM 3575 C C . ASP A 1 494 ? -25.287 -32.956 23.489 1.00 92.12 494 ASP A C 1
ATOM 3577 O O . ASP A 1 494 ? -25.020 -34.158 23.402 1.00 92.12 494 ASP A O 1
ATOM 3581 N N . ALA A 1 495 ? -25.307 -32.174 22.407 1.00 92.62 495 ALA A N 1
ATOM 3582 C CA . ALA A 1 495 ? -25.032 -32.655 21.068 1.00 92.62 495 ALA A CA 1
ATOM 3583 C C . ALA A 1 495 ? -23.548 -32.938 20.838 1.00 92.62 495 ALA A C 1
ATOM 3585 O O . ALA A 1 495 ? -22.656 -32.430 21.516 1.00 92.62 495 ALA A O 1
ATOM 3586 N N . GLN A 1 496 ? -23.286 -33.691 19.775 1.00 93.81 496 GLN A N 1
ATOM 3587 C CA . GLN A 1 496 ? -21.944 -33.880 19.249 1.00 93.81 496 GLN A CA 1
ATOM 3588 C C . GLN A 1 496 ? -21.824 -33.225 17.864 1.00 93.81 496 GLN A C 1
ATOM 3590 O O . GLN A 1 496 ? -22.736 -33.305 17.026 1.00 93.81 496 GLN A O 1
ATOM 3595 N N . LEU A 1 497 ? -20.687 -32.559 17.667 1.00 96.12 497 LEU A N 1
ATOM 3596 C CA . LEU A 1 497 ? -20.229 -31.900 16.441 1.00 96.12 497 LEU A CA 1
ATOM 3597 C C . LEU A 1 497 ? -18.841 -32.457 16.098 1.00 96.12 497 LEU A C 1
ATOM 3599 O O . LEU A 1 497 ? -18.168 -33.004 16.968 1.00 96.12 497 LEU A O 1
ATOM 3603 N N . ASN A 1 498 ? -18.374 -32.306 14.862 1.00 96.50 498 ASN A N 1
ATOM 3604 C CA . ASN A 1 498 ? -17.069 -32.804 14.433 1.00 96.50 498 ASN A CA 1
ATOM 3605 C C . ASN A 1 498 ? -16.349 -31.759 13.571 1.00 96.50 498 ASN A C 1
ATOM 3607 O O . ASN A 1 498 ? -16.682 -31.553 12.400 1.00 96.50 498 ASN A O 1
ATOM 3611 N N . THR A 1 499 ? -15.376 -31.086 14.198 1.00 94.44 499 THR A N 1
ATOM 3612 C CA . THR A 1 499 ? -14.646 -29.918 13.675 1.00 94.44 499 THR A CA 1
ATOM 3613 C C . THR A 1 499 ? -15.578 -28.877 13.028 1.00 94.44 499 THR A C 1
ATOM 3615 O O . THR A 1 499 ? -15.520 -28.687 11.809 1.00 94.44 499 THR A O 1
ATOM 3618 N N . PRO A 1 500 ? -16.468 -28.218 13.797 1.00 96.88 500 PRO A N 1
ATOM 3619 C CA . PRO A 1 500 ? -17.334 -27.177 13.253 1.00 96.88 500 PRO A CA 1
ATOM 3620 C C . PRO A 1 500 ? -16.487 -25.998 12.752 1.00 96.88 500 PRO A C 1
ATOM 3622 O O . PRO A 1 500 ? -15.678 -25.468 13.512 1.00 96.88 500 PRO A O 1
ATOM 3625 N N . TYR A 1 501 ? -16.633 -25.615 11.480 1.00 94.81 501 TYR A N 1
ATOM 3626 C CA . TYR A 1 501 ? -15.864 -24.516 10.872 1.00 94.81 501 TYR A CA 1
ATOM 3627 C C . TYR A 1 501 ? -16.688 -23.221 10.881 1.00 94.81 501 TYR A C 1
ATOM 3629 O O . TYR A 1 501 ? -16.687 -22.480 11.859 1.00 94.81 501 TYR A O 1
ATOM 3637 N N . GLY A 1 502 ? -17.409 -22.933 9.801 1.00 93.56 502 GLY A N 1
ATOM 3638 C CA . GLY A 1 502 ? -18.207 -21.725 9.674 1.00 93.56 502 GLY A CA 1
ATOM 3639 C C . GLY A 1 502 ? -19.533 -21.799 10.423 1.00 93.56 502 GLY A C 1
ATOM 3640 O O . GLY A 1 502 ? -20.205 -22.831 10.462 1.00 93.56 502 GLY A O 1
ATOM 3641 N N . ILE A 1 503 ? -19.936 -20.652 10.957 1.00 97.06 503 ILE A N 1
ATOM 3642 C CA . ILE A 1 503 ? -21.200 -20.441 11.662 1.00 97.06 503 ILE A CA 1
ATOM 3643 C C . ILE A 1 503 ? -21.922 -19.203 11.126 1.00 97.06 503 ILE A C 1
ATOM 3645 O O . ILE A 1 503 ? -21.307 -18.323 10.524 1.00 97.06 503 ILE A O 1
ATOM 3649 N N . SER A 1 504 ? -23.234 -19.142 11.343 1.00 95.44 504 SER A N 1
ATOM 3650 C CA . SER A 1 504 ? -24.083 -17.991 11.016 1.00 95.44 504 SER A CA 1
ATOM 3651 C C . SER A 1 504 ? -25.286 -17.942 11.960 1.00 95.44 504 SER A C 1
ATOM 3653 O O . SER A 1 504 ? -25.746 -18.985 12.416 1.00 95.44 504 SER A O 1
ATOM 3655 N N . VAL A 1 505 ? -25.798 -16.753 12.275 1.00 93.69 505 VAL A N 1
ATOM 3656 C CA . VAL A 1 505 ? -26.950 -16.555 13.174 1.00 93.69 505 VAL A CA 1
ATOM 3657 C C . VAL A 1 505 ? -27.987 -15.695 12.457 1.00 93.69 505 VAL A C 1
ATOM 3659 O O . VAL A 1 505 ? -27.631 -14.680 11.861 1.00 93.69 505 VAL A O 1
ATOM 3662 N N . ASN A 1 506 ? -29.263 -16.089 12.493 1.00 90.75 506 ASN A N 1
ATOM 3663 C CA . ASN A 1 506 ? -30.342 -15.296 11.893 1.00 90.75 506 ASN A CA 1
ATOM 3664 C C . ASN A 1 506 ? -30.961 -14.286 12.879 1.00 90.75 506 ASN A C 1
ATOM 3666 O O . ASN A 1 506 ? -30.711 -14.309 14.083 1.00 90.75 506 ASN A O 1
ATOM 3670 N N . SER A 1 507 ? -31.841 -13.419 12.371 1.00 86.19 507 SER A N 1
ATOM 3671 C CA . SER A 1 507 ? -32.553 -12.395 13.155 1.00 86.19 507 SER A CA 1
ATOM 3672 C C . SER A 1 507 ? -33.477 -12.938 14.260 1.00 86.19 507 SER A C 1
ATOM 3674 O O . SER A 1 507 ? -33.958 -12.157 15.076 1.00 86.19 507 SER A O 1
ATOM 3676 N N . LYS A 1 508 ? -33.715 -14.257 14.315 1.00 87.06 508 LYS A N 1
ATOM 3677 C CA . LYS A 1 508 ? -34.471 -14.947 15.376 1.00 87.06 508 LYS A CA 1
ATOM 3678 C C . LYS A 1 508 ? -33.562 -15.573 16.446 1.00 87.06 508 LYS A C 1
ATOM 3680 O O . LYS A 1 508 ? -34.065 -16.250 17.339 1.00 87.06 508 LYS A O 1
ATOM 3685 N N . GLY A 1 509 ? -32.243 -15.389 16.342 1.00 87.50 509 GLY A N 1
ATOM 3686 C CA . GLY A 1 509 ? -31.249 -16.003 17.226 1.00 87.50 509 GLY A CA 1
ATOM 3687 C C . GLY A 1 509 ? -30.975 -17.483 16.941 1.00 87.50 509 GLY A C 1
ATOM 3688 O O . GLY A 1 509 ? -30.317 -18.138 17.743 1.00 87.50 509 GLY A O 1
ATOM 3689 N N . GLU A 1 510 ? -31.463 -18.031 15.823 1.00 94.31 510 GLU A N 1
ATOM 3690 C CA . GLU A 1 510 ? -31.184 -19.418 15.439 1.00 94.31 510 GLU A CA 1
ATOM 3691 C C . GLU A 1 510 ? -29.773 -19.514 14.843 1.00 94.31 510 GLU A C 1
ATOM 3693 O O . GLU A 1 510 ? -29.423 -18.754 13.935 1.00 94.31 510 GLU A O 1
ATOM 3698 N N . LEU A 1 511 ? -28.975 -20.454 15.352 1.00 96.69 511 LEU A N 1
ATOM 3699 C CA . LEU A 1 511 ? -27.573 -20.662 14.985 1.00 96.69 511 LEU A CA 1
ATOM 3700 C C . LEU A 1 511 ? -27.454 -21.793 13.956 1.00 96.69 511 LEU A C 1
ATOM 3702 O O . LEU A 1 511 ? -27.986 -22.885 14.144 1.00 96.69 511 LEU A O 1
ATOM 3706 N N . PHE A 1 512 ? -26.704 -21.544 12.890 1.00 97.81 512 PHE A N 1
ATOM 3707 C CA . PHE A 1 512 ? -26.414 -22.466 11.798 1.00 97.81 512 PHE A CA 1
ATOM 3708 C C . PHE A 1 512 ? -24.925 -22.815 11.826 1.00 97.81 512 PHE A C 1
ATOM 3710 O O . PHE A 1 512 ? -24.089 -21.930 12.004 1.00 97.81 512 PHE A O 1
ATOM 3717 N N . ILE A 1 513 ? -24.598 -24.099 11.670 1.00 98.44 513 ILE A N 1
ATOM 3718 C CA . ILE A 1 513 ? -23.248 -24.642 11.871 1.00 98.44 513 ILE A CA 1
ATOM 3719 C C . ILE A 1 513 ? -22.863 -25.520 10.678 1.00 98.44 513 ILE A C 1
ATOM 3721 O O . ILE A 1 513 ? -23.584 -26.465 10.349 1.00 98.44 513 ILE A O 1
ATOM 3725 N N . ALA A 1 514 ? -21.712 -25.244 10.066 1.00 98.00 514 ALA A N 1
ATOM 3726 C CA . ALA A 1 514 ? -21.049 -26.160 9.147 1.00 98.00 514 ALA A CA 1
ATOM 3727 C C . ALA A 1 514 ? -20.289 -27.221 9.963 1.00 98.00 514 ALA A C 1
ATOM 3729 O O . ALA A 1 514 ? -19.237 -26.954 10.544 1.00 98.00 514 ALA A O 1
ATOM 3730 N N . ASP A 1 515 ? -20.872 -28.414 10.062 1.00 97.75 515 ASP A N 1
ATOM 3731 C CA . ASP A 1 515 ? -20.389 -29.544 10.858 1.00 97.75 515 ASP A CA 1
ATOM 3732 C C . ASP A 1 515 ? -19.492 -30.420 9.966 1.00 97.75 515 ASP A C 1
ATOM 3734 O O . ASP A 1 515 ? -19.889 -31.458 9.423 1.00 97.75 515 ASP A O 1
ATOM 3738 N N . THR A 1 516 ? -18.299 -29.878 9.705 1.00 97.56 516 THR A N 1
ATOM 3739 C CA . THR A 1 516 ? -17.450 -30.151 8.536 1.00 97.56 516 THR A CA 1
ATOM 3740 C C . THR A 1 516 ? -17.138 -31.631 8.341 1.00 97.56 516 THR A C 1
ATOM 3742 O O . THR A 1 516 ? -17.412 -32.192 7.274 1.00 97.56 516 THR A O 1
ATOM 3745 N N . ASN A 1 517 ? -16.595 -32.300 9.363 1.00 96.19 517 ASN A N 1
ATOM 3746 C CA . ASN A 1 517 ? -16.206 -33.711 9.269 1.00 96.19 517 ASN A CA 1
ATOM 3747 C C . ASN A 1 517 ? -17.394 -34.673 9.437 1.00 96.19 517 ASN A C 1
ATOM 3749 O O . ASN A 1 517 ? -17.289 -35.828 9.039 1.00 96.19 517 ASN A O 1
ATOM 3753 N N . ASN A 1 518 ? -18.543 -34.193 9.925 1.00 97.31 518 ASN A N 1
ATOM 3754 C CA . ASN A 1 518 ? -19.817 -34.917 9.854 1.00 97.31 518 ASN A CA 1
ATOM 3755 C C . ASN A 1 518 ? -20.548 -34.720 8.515 1.00 97.31 518 ASN A C 1
ATOM 3757 O O . ASN A 1 518 ? -21.610 -35.316 8.330 1.00 97.31 518 ASN A O 1
ATOM 3761 N N . HIS A 1 519 ? -20.013 -33.888 7.612 1.00 97.75 519 HIS A N 1
ATOM 3762 C CA . HIS A 1 519 ? -20.536 -33.595 6.270 1.00 97.75 519 HIS A CA 1
ATOM 3763 C C . HIS A 1 519 ? -21.992 -33.100 6.269 1.00 97.75 519 HIS A C 1
ATOM 3765 O O . HIS A 1 519 ? -22.810 -33.505 5.440 1.00 97.75 519 HIS A O 1
ATOM 3771 N N . ARG A 1 520 ? -22.316 -32.231 7.233 1.00 98.12 520 ARG A N 1
ATOM 3772 C CA . ARG A 1 520 ? -23.675 -31.742 7.497 1.00 98.12 520 ARG A CA 1
ATOM 3773 C C . ARG A 1 520 ? -23.704 -30.242 7.749 1.00 98.12 520 ARG A C 1
ATOM 3775 O O . ARG A 1 520 ? -22.739 -29.664 8.238 1.00 98.12 520 ARG A O 1
ATOM 3782 N N . ILE A 1 521 ? -24.858 -29.638 7.489 1.00 98.31 521 ILE A N 1
ATOM 3783 C CA . ILE A 1 521 ? -25.242 -28.349 8.061 1.00 98.31 521 ILE A CA 1
ATOM 3784 C C . ILE A 1 521 ? -26.259 -28.610 9.166 1.00 98.31 521 ILE A C 1
ATOM 3786 O O . ILE A 1 521 ? -27.284 -29.264 8.947 1.00 98.31 521 ILE A O 1
ATOM 3790 N N . ARG A 1 522 ? -25.970 -28.088 10.355 1.00 97.62 522 ARG A N 1
ATOM 3791 C CA . ARG A 1 522 ? -26.802 -28.218 11.554 1.00 97.62 522 ARG A CA 1
ATOM 3792 C C . ARG A 1 522 ? -27.462 -26.877 11.864 1.00 97.62 522 ARG A C 1
ATOM 3794 O O . ARG A 1 522 ? -26.898 -25.824 11.570 1.00 97.62 522 ARG A O 1
ATOM 3801 N N . LYS A 1 523 ? -28.634 -26.916 12.488 1.00 97.06 523 LYS A N 1
ATOM 3802 C CA . LYS A 1 523 ? -29.364 -25.754 12.997 1.00 97.06 523 LYS A CA 1
ATOM 3803 C C . LYS A 1 523 ? -29.713 -25.970 14.464 1.00 97.06 523 LYS A C 1
ATOM 3805 O O . LYS A 1 523 ? -30.310 -26.993 14.797 1.00 97.06 523 LYS A O 1
ATOM 3810 N N . VAL A 1 524 ? -29.399 -24.991 15.306 1.00 97.19 524 VAL A N 1
ATOM 3811 C CA . VAL A 1 524 ? -29.906 -24.862 16.675 1.00 97.19 524 VAL A CA 1
ATOM 3812 C C . VAL A 1 524 ? -31.122 -23.933 16.661 1.00 97.19 524 VAL A C 1
ATOM 3814 O O . VAL A 1 524 ? -31.054 -22.814 16.146 1.00 97.19 524 VAL A O 1
ATOM 3817 N N . SER A 1 525 ? -32.248 -24.405 17.189 1.00 92.88 525 SER A N 1
ATOM 3818 C CA . SER A 1 525 ? -33.482 -23.625 17.326 1.00 92.88 525 SER A CA 1
ATOM 3819 C C . SER A 1 525 ? -33.382 -22.574 18.437 1.00 92.88 525 SER A C 1
ATOM 3821 O O . SER A 1 525 ? -32.568 -22.685 19.353 1.00 92.88 525 SER A O 1
ATOM 3823 N N . SER A 1 526 ? -34.298 -21.602 18.441 1.00 88.44 526 SER A N 1
ATOM 3824 C CA . SER A 1 526 ? -34.496 -20.697 19.587 1.00 88.44 526 SER A CA 1
ATOM 3825 C C . SER A 1 526 ? -34.943 -21.416 20.874 1.00 88.44 526 SER A C 1
ATOM 3827 O O . SER A 1 526 ? -34.835 -20.851 21.957 1.00 88.44 526 SER A O 1
ATOM 3829 N N . SER A 1 527 ? -35.405 -22.670 20.776 1.00 87.50 527 SER A N 1
ATOM 3830 C CA . SER A 1 527 ? -35.664 -23.565 21.913 1.00 87.50 527 SER A CA 1
ATOM 3831 C C . SER A 1 527 ? -34.442 -24.386 22.360 1.00 87.50 527 SER A C 1
ATOM 3833 O O . SER A 1 527 ? -34.577 -25.229 23.242 1.00 87.50 527 SER A O 1
ATOM 3835 N N . GLY A 1 528 ? -33.262 -24.166 21.768 1.00 90.38 528 GLY A N 1
ATOM 3836 C CA . GLY A 1 528 ? -32.004 -24.798 22.176 1.00 90.38 528 GLY A CA 1
ATOM 3837 C C . GLY A 1 528 ? -31.786 -26.232 21.680 1.00 90.38 528 GLY A C 1
ATOM 3838 O O . GLY A 1 528 ? -30.843 -26.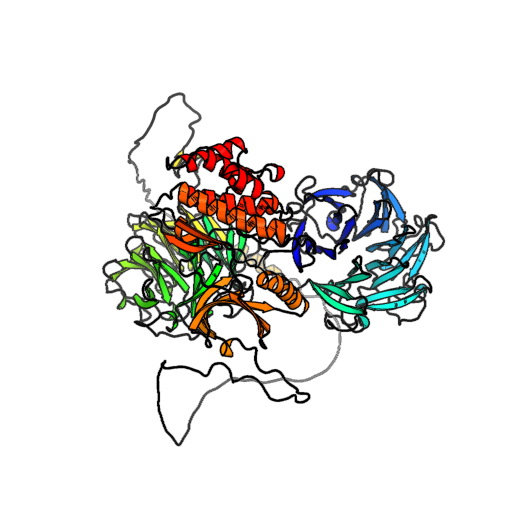875 22.130 1.00 90.38 528 GLY A O 1
ATOM 3839 N N . PHE A 1 529 ? -32.608 -26.745 20.759 1.00 93.81 529 PHE A N 1
ATOM 3840 C CA . PHE A 1 529 ? -32.449 -28.085 20.175 1.00 93.81 529 PHE A CA 1
ATOM 3841 C C . PHE A 1 529 ? -31.658 -28.032 18.867 1.00 93.81 529 PHE A C 1
ATOM 3843 O O . PHE A 1 529 ? -31.884 -27.134 18.054 1.00 93.81 529 PHE A O 1
ATOM 3850 N N . ILE A 1 530 ? -30.773 -29.005 18.631 1.00 96.56 530 ILE A N 1
ATOM 3851 C CA . ILE A 1 530 ? -30.031 -29.130 17.367 1.00 96.56 530 ILE A CA 1
ATOM 3852 C C . ILE A 1 530 ? -30.702 -30.114 16.398 1.00 96.56 530 ILE A C 1
ATOM 3854 O O . ILE A 1 530 ? -31.258 -31.132 16.805 1.00 96.56 530 ILE A O 1
ATOM 3858 N N . SER A 1 531 ? -30.611 -29.835 15.099 1.00 96.06 531 SER A N 1
ATOM 3859 C CA . SER A 1 531 ? -31.098 -30.702 14.019 1.00 96.06 531 SER A CA 1
ATOM 3860 C C . SER A 1 531 ? -30.232 -30.573 12.763 1.00 96.06 531 SER A C 1
ATOM 3862 O O . SER A 1 531 ? -29.697 -29.498 12.484 1.00 96.06 531 SER A O 1
ATOM 3864 N N . THR A 1 532 ? -30.092 -31.638 11.973 1.00 96.88 532 THR A N 1
ATOM 3865 C CA . THR A 1 532 ? -29.496 -31.566 10.630 1.00 96.88 532 THR A CA 1
ATOM 3866 C C . THR A 1 532 ? -30.504 -31.003 9.633 1.00 96.88 532 THR A C 1
ATOM 3868 O O . THR A 1 532 ? -31.618 -31.508 9.515 1.00 96.88 532 THR A O 1
ATOM 3871 N N . ILE A 1 533 ? -30.095 -29.978 8.882 1.00 96.69 533 ILE A N 1
ATOM 3872 C CA . ILE A 1 533 ? -30.922 -29.330 7.850 1.00 96.69 533 ILE A CA 1
ATOM 3873 C C . ILE A 1 533 ? -30.411 -29.571 6.423 1.00 96.69 533 ILE A C 1
ATOM 3875 O O . ILE A 1 533 ? -31.178 -29.435 5.474 1.00 96.69 533 ILE A O 1
ATOM 3879 N N . ALA A 1 534 ? -29.142 -29.956 6.260 1.00 97.81 534 ALA A N 1
ATOM 3880 C CA . ALA A 1 534 ? -28.600 -30.428 4.990 1.00 97.81 534 ALA A CA 1
ATOM 3881 C C . ALA A 1 534 ? -27.443 -31.407 5.193 1.00 97.81 534 ALA A C 1
ATOM 3883 O O . ALA A 1 534 ? -26.719 -31.316 6.185 1.00 97.81 534 ALA A O 1
ATOM 3884 N N . GLY A 1 535 ? -27.247 -32.299 4.224 1.00 97.75 535 GLY A N 1
ATOM 3885 C CA . GLY A 1 535 ? -26.258 -33.369 4.306 1.00 97.75 535 GLY A CA 1
ATOM 3886 C C . GLY A 1 535 ? -26.811 -34.606 5.016 1.00 97.75 535 GLY A C 1
ATOM 3887 O O . GLY A 1 535 ? -27.294 -34.531 6.142 1.00 97.75 535 GLY A O 1
ATOM 3888 N N . ASN A 1 536 ? -26.698 -35.768 4.380 1.00 96.12 536 ASN A N 1
ATOM 3889 C CA . ASN A 1 536 ? -27.034 -37.060 4.989 1.00 96.12 536 ASN A CA 1
ATOM 3890 C C . ASN A 1 536 ? -25.877 -37.639 5.844 1.00 96.12 536 ASN A C 1
ATOM 3892 O O . ASN A 1 536 ? -26.097 -38.528 6.670 1.00 96.12 536 ASN A O 1
ATOM 3896 N N . GLY A 1 537 ? -24.660 -37.098 5.695 1.00 95.69 537 GLY A N 1
ATOM 3897 C CA . GLY A 1 537 ? -23.424 -37.534 6.359 1.00 95.69 537 GLY A CA 1
ATOM 3898 C C . GLY A 1 537 ? -22.464 -38.352 5.491 1.00 95.69 537 GLY A C 1
ATOM 3899 O O . GLY A 1 537 ? -21.352 -38.642 5.927 1.00 95.69 537 GLY A O 1
ATOM 3900 N N . VAL A 1 538 ? -22.856 -38.712 4.268 1.00 96.56 538 VAL A N 1
ATOM 3901 C CA . VAL A 1 538 ? -21.988 -39.377 3.290 1.00 96.56 538 VAL A CA 1
ATOM 3902 C C . VAL A 1 538 ? -21.249 -38.319 2.475 1.00 96.56 538 VAL A C 1
ATOM 3904 O O . VAL A 1 538 ? -21.869 -37.502 1.794 1.00 96.56 538 VAL A O 1
ATOM 3907 N N . GLY A 1 539 ? -19.916 -38.361 2.516 1.00 96.50 539 GLY A N 1
ATOM 3908 C CA . GLY A 1 539 ? -19.060 -37.440 1.770 1.00 96.50 539 GLY A CA 1
ATOM 3909 C C . GLY A 1 539 ? -19.255 -37.585 0.261 1.00 96.50 539 GLY A C 1
ATOM 3910 O O . GLY A 1 539 ? -19.064 -38.668 -0.289 1.00 96.50 539 GLY A O 1
ATOM 3911 N N . GLY A 1 540 ? -19.647 -36.507 -0.414 1.00 96.38 540 GLY A N 1
ATOM 3912 C CA . GLY A 1 540 ? -19.755 -36.457 -1.873 1.00 96.38 540 GLY A CA 1
ATOM 3913 C C . GLY A 1 540 ? -20.699 -35.362 -2.362 1.00 96.38 540 GLY A C 1
ATOM 3914 O O . GLY A 1 540 ? -21.053 -34.462 -1.611 1.00 96.38 540 GLY A O 1
ATOM 3915 N N . PHE A 1 541 ? -21.140 -35.468 -3.615 1.00 96.12 541 PHE A N 1
ATOM 3916 C CA . PHE A 1 541 ? -22.111 -34.562 -4.235 1.00 96.12 541 PHE A CA 1
ATOM 3917 C C . PHE A 1 541 ? -23.337 -35.345 -4.721 1.00 96.12 541 PHE A C 1
ATOM 3919 O O . PHE A 1 541 ? -23.199 -36.309 -5.474 1.00 96.12 541 PHE A O 1
ATOM 3926 N N . SER A 1 542 ? -24.533 -34.937 -4.294 1.00 96.56 542 SER A N 1
ATOM 3927 C CA . SER A 1 542 ? -25.817 -35.464 -4.778 1.00 96.56 542 SER A CA 1
ATOM 3928 C C . SER A 1 542 ? -26.967 -34.510 -4.411 1.00 96.56 542 SER A C 1
ATOM 3930 O O . SER A 1 542 ? -26.756 -33.526 -3.700 1.00 96.56 542 SER A O 1
ATOM 3932 N N . GLY A 1 543 ? -28.189 -34.825 -4.851 1.00 94.44 543 GLY A N 1
ATOM 3933 C CA . GLY A 1 543 ? -29.422 -34.305 -4.245 1.00 94.44 543 GLY A CA 1
ATOM 3934 C C . GLY A 1 543 ? -29.949 -32.961 -4.753 1.00 94.44 543 GLY A C 1
ATOM 3935 O O . GLY A 1 543 ? -30.968 -32.512 -4.236 1.00 94.44 543 GLY A O 1
ATOM 3936 N N . ASP A 1 544 ? -29.323 -32.337 -5.755 1.00 95.19 544 ASP A N 1
ATOM 3937 C CA . ASP A 1 544 ? -29.857 -31.117 -6.379 1.00 95.19 544 ASP A CA 1
ATOM 3938 C C . ASP A 1 544 ? -31.278 -31.343 -6.936 1.00 95.19 544 ASP A C 1
ATOM 3940 O O . ASP A 1 544 ? -31.559 -32.358 -7.576 1.00 95.19 544 ASP A O 1
ATOM 3944 N N . GLY A 1 545 ? -32.189 -30.408 -6.651 1.00 93.12 545 GLY A N 1
ATOM 3945 C CA . GLY A 1 545 ? -33.627 -30.529 -6.921 1.00 93.12 545 GLY A CA 1
ATOM 3946 C C . GLY A 1 545 ? -34.410 -31.350 -5.881 1.00 93.12 545 GLY A C 1
ATOM 3947 O O . GLY A 1 545 ? -35.640 -31.338 -5.897 1.00 93.12 545 GLY A O 1
ATOM 3948 N N . GLY A 1 546 ? -33.727 -32.027 -4.951 1.00 96.50 546 GLY A N 1
ATOM 3949 C CA . GLY A 1 546 ? -34.316 -32.796 -3.851 1.00 96.50 546 GLY A CA 1
ATOM 3950 C C . GLY A 1 546 ? -34.223 -32.102 -2.487 1.00 96.50 546 GLY A C 1
ATOM 3951 O O . GLY A 1 546 ? -33.707 -30.993 -2.360 1.00 96.50 546 GLY A O 1
ATOM 3952 N N . LEU A 1 547 ? -34.728 -32.770 -1.442 1.00 97.38 547 LEU A N 1
ATOM 3953 C CA . LEU A 1 547 ? -34.635 -32.298 -0.054 1.00 97.38 547 LEU A CA 1
ATOM 3954 C C . LEU A 1 547 ? -33.175 -32.236 0.417 1.00 97.38 547 LEU A C 1
ATOM 3956 O O . LEU A 1 547 ? -32.442 -33.222 0.313 1.00 97.38 547 LEU A O 1
ATOM 3960 N N . ALA A 1 548 ? -32.778 -31.107 1.006 1.00 97.62 548 ALA A N 1
ATOM 3961 C CA . ALA A 1 548 ? -31.399 -30.841 1.416 1.00 97.62 548 ALA A CA 1
ATOM 3962 C C . ALA A 1 548 ? -30.831 -31.860 2.425 1.00 97.62 548 ALA A C 1
ATOM 3964 O O . ALA A 1 548 ? -29.640 -32.176 2.388 1.00 97.62 548 ALA A O 1
ATOM 3965 N N . THR A 1 549 ? -31.674 -32.419 3.297 1.00 97.12 549 THR A N 1
ATOM 3966 C CA . THR A 1 549 ? -31.313 -33.463 4.276 1.00 97.12 549 THR A CA 1
ATOM 3967 C C . THR A 1 549 ? -30.944 -34.807 3.642 1.00 97.12 549 THR A C 1
ATOM 3969 O O . THR A 1 549 ? -30.196 -35.574 4.243 1.00 97.12 549 THR A O 1
ATOM 3972 N N . ASN A 1 550 ? -31.415 -35.090 2.423 1.00 97.31 550 ASN A N 1
ATOM 3973 C CA . ASN A 1 550 ? -31.098 -36.324 1.699 1.00 97.31 550 ASN A CA 1
ATOM 3974 C C . ASN A 1 550 ? -29.825 -36.205 0.844 1.00 97.31 550 ASN A C 1
ATOM 3976 O O . ASN A 1 550 ? -29.297 -37.224 0.398 1.00 97.31 550 ASN A O 1
ATOM 3980 N N . ALA A 1 551 ? -29.344 -34.985 0.596 1.00 97.69 551 ALA A N 1
ATOM 3981 C CA . ALA A 1 551 ? -28.198 -34.712 -0.263 1.00 97.69 551 ALA A CA 1
ATOM 3982 C C . ALA A 1 551 ? -26.858 -35.096 0.381 1.00 97.69 551 ALA A C 1
ATOM 3984 O O . ALA A 1 551 ? -26.700 -35.070 1.602 1.00 97.69 551 ALA A O 1
ATOM 3985 N N . ASN A 1 552 ? -25.862 -35.381 -0.454 1.00 98.25 552 ASN A N 1
ATOM 3986 C CA . ASN A 1 552 ? -24.467 -35.452 -0.040 1.00 98.25 552 ASN A CA 1
ATOM 3987 C C . ASN A 1 552 ? -23.848 -34.043 -0.102 1.00 98.25 552 ASN A C 1
ATOM 3989 O O . ASN A 1 552 ? -24.092 -33.274 -1.044 1.00 98.25 552 ASN A O 1
ATOM 3993 N N . LEU A 1 553 ? -23.023 -33.755 0.903 1.00 98.12 553 LEU A N 1
ATOM 3994 C CA . LEU A 1 553 ? -22.071 -32.644 0.974 1.00 98.12 553 LEU A CA 1
ATOM 3995 C C . LEU A 1 553 ? -20.683 -33.253 1.224 1.00 98.12 553 LEU A C 1
ATOM 3997 O O . LEU A 1 553 ? -20.589 -34.395 1.685 1.00 98.12 553 LEU A O 1
ATOM 4001 N N . PHE A 1 554 ? -19.594 -32.521 0.989 1.00 97.81 554 PHE A N 1
ATOM 4002 C CA . PHE A 1 554 ? -18.254 -32.998 1.343 1.00 97.81 554 PHE A CA 1
ATOM 4003 C C . PHE A 1 554 ? -17.400 -31.898 1.971 1.00 97.81 554 PHE A C 1
ATOM 4005 O O . PHE A 1 554 ? -16.938 -30.977 1.297 1.00 97.81 554 PHE A O 1
ATOM 4012 N N . LYS A 1 555 ? -17.185 -32.032 3.288 1.00 97.06 555 LYS A N 1
ATOM 4013 C CA . LYS A 1 555 ? -16.502 -31.046 4.144 1.00 97.06 555 LYS A CA 1
ATOM 4014 C C . LYS A 1 555 ? -16.968 -29.606 3.870 1.00 97.06 555 LYS A C 1
ATOM 4016 O O . LYS A 1 555 ? -16.165 -28.797 3.406 1.00 97.06 555 LYS A O 1
ATOM 4021 N N . PRO A 1 556 ? -18.251 -29.285 4.126 1.00 97.81 556 PRO A N 1
ATOM 4022 C CA . PRO A 1 556 ? -18.731 -27.922 3.971 1.00 97.81 556 PRO A CA 1
ATOM 4023 C C . PRO A 1 556 ? -18.016 -27.001 4.969 1.00 97.81 556 PRO A C 1
ATOM 4025 O O . PRO A 1 556 ? -18.006 -27.299 6.161 1.00 97.81 556 PRO A O 1
ATOM 4028 N N . SER A 1 557 ? -17.411 -25.909 4.501 1.00 95.56 557 SER A N 1
ATOM 4029 C CA . SER A 1 557 ? -16.582 -25.020 5.334 1.00 95.56 557 SER A CA 1
ATOM 4030 C C . SER A 1 557 ? -17.359 -23.862 5.957 1.00 95.56 557 SER A C 1
ATOM 4032 O O . SER A 1 557 ? -17.090 -23.490 7.095 1.00 95.56 557 SER A O 1
ATOM 4034 N N . LYS A 1 558 ? -18.319 -23.278 5.229 1.00 96.38 558 LYS A N 1
ATOM 4035 C CA . LYS A 1 558 ? -19.093 -22.100 5.648 1.00 96.38 558 LYS A CA 1
ATOM 4036 C C . LYS A 1 558 ? -20.568 -22.295 5.320 1.00 96.38 558 LYS A C 1
ATOM 4038 O O . LYS A 1 558 ? -20.920 -22.785 4.247 1.00 96.38 558 LYS A O 1
ATOM 4043 N N . VAL A 1 559 ? -21.416 -21.860 6.246 1.00 97.12 559 VAL A N 1
ATOM 4044 C CA . VAL A 1 559 ? -22.857 -21.676 6.064 1.00 97.12 559 VAL A CA 1
ATOM 4045 C C . VAL A 1 559 ? -23.201 -20.206 6.297 1.00 97.12 559 VAL A C 1
ATOM 4047 O O . VAL A 1 559 ? -22.636 -19.586 7.195 1.00 97.12 559 VAL A O 1
ATOM 4050 N N . VAL A 1 560 ? -24.116 -19.650 5.503 1.00 93.69 560 VAL A N 1
ATOM 4051 C CA . VAL A 1 560 ? -24.669 -18.296 5.680 1.00 93.69 560 VAL A CA 1
ATOM 4052 C C . VAL A 1 560 ? -26.174 -18.337 5.427 1.00 93.69 560 VAL A C 1
ATOM 4054 O O . VAL A 1 560 ? -26.616 -19.013 4.503 1.00 93.69 560 VAL A O 1
ATOM 4057 N N . VAL A 1 561 ? -26.969 -17.622 6.222 1.00 91.56 561 VAL A N 1
ATOM 4058 C CA . VAL A 1 561 ? -28.429 -17.506 6.051 1.00 91.56 561 VAL A CA 1
ATOM 4059 C C . VAL A 1 561 ? -28.817 -16.060 5.732 1.00 91.56 561 VAL A C 1
ATOM 4061 O O . VAL A 1 561 ? -28.285 -15.133 6.340 1.00 91.56 561 VAL A O 1
ATOM 4064 N N . ASN A 1 562 ? -29.721 -15.851 4.769 1.00 85.94 562 ASN A N 1
ATOM 4065 C CA . ASN A 1 562 ? -30.204 -14.513 4.403 1.00 85.94 562 ASN A CA 1
ATOM 4066 C C . ASN A 1 562 ? -31.480 -14.108 5.172 1.00 85.94 562 ASN A C 1
ATOM 4068 O O . ASN A 1 562 ? -32.079 -14.899 5.903 1.00 85.94 562 ASN A O 1
ATOM 4072 N N . SER A 1 563 ? -31.911 -12.856 5.000 1.00 81.88 563 SER A N 1
ATOM 4073 C CA . SER A 1 563 ? -33.070 -12.270 5.694 1.00 81.88 563 SER A CA 1
ATOM 4074 C C . SER A 1 563 ? -34.407 -12.970 5.411 1.00 81.88 563 SER A C 1
ATOM 4076 O O . SER A 1 563 ? -35.298 -12.925 6.258 1.00 81.88 563 SER A O 1
ATOM 4078 N N . ILE A 1 564 ? -34.541 -13.649 4.265 1.00 80.94 564 ILE A N 1
ATOM 4079 C CA . ILE A 1 564 ? -35.729 -14.437 3.890 1.00 80.94 564 ILE A CA 1
ATOM 4080 C C . ILE A 1 564 ? -35.611 -15.931 4.252 1.00 80.94 564 ILE A C 1
ATOM 4082 O O . ILE A 1 564 ? -36.535 -16.700 3.996 1.00 80.94 564 ILE A O 1
ATOM 4086 N N . GLY A 1 565 ? -34.515 -16.341 4.901 1.00 83.19 565 GLY A N 1
ATOM 4087 C CA . GLY A 1 565 ? -34.319 -17.694 5.433 1.00 83.19 565 GLY A CA 1
ATOM 4088 C C . GLY A 1 565 ? -33.747 -18.718 4.448 1.00 83.19 565 GLY A C 1
ATOM 4089 O O . GLY A 1 565 ? -33.732 -19.905 4.768 1.00 83.19 565 GLY A O 1
ATOM 4090 N N . GLU A 1 566 ? -33.268 -18.293 3.279 1.00 89.31 566 GLU A N 1
ATOM 4091 C CA . GLU A 1 566 ? -32.490 -19.151 2.379 1.00 89.31 566 GLU A CA 1
ATOM 4092 C C . GLU A 1 566 ? -31.057 -19.311 2.895 1.00 89.31 566 GLU A C 1
ATOM 4094 O O . GLU A 1 566 ? -30.501 -18.403 3.521 1.00 89.31 566 GLU A O 1
ATOM 4099 N N . ILE A 1 567 ? -30.447 -20.464 2.616 1.00 95.38 567 ILE A N 1
ATOM 4100 C CA . ILE A 1 567 ? -29.182 -20.875 3.236 1.00 95.38 567 ILE A CA 1
ATOM 4101 C C . ILE A 1 567 ? -28.159 -21.210 2.154 1.00 95.38 567 ILE A C 1
ATOM 4103 O O . ILE A 1 567 ? -28.439 -21.988 1.249 1.00 95.38 567 ILE A O 1
ATOM 4107 N N . PHE A 1 568 ? -26.964 -20.644 2.264 1.00 96.25 568 PHE A N 1
ATOM 4108 C CA . PHE A 1 568 ? -25.868 -20.750 1.307 1.00 96.25 568 PHE A CA 1
ATOM 4109 C C . PHE A 1 568 ? -24.716 -21.529 1.944 1.00 96.25 568 PHE A C 1
ATOM 4111 O O . PHE A 1 568 ? -24.391 -21.308 3.112 1.00 96.25 568 PHE A O 1
ATOM 4118 N N . ILE A 1 569 ? -24.126 -22.460 1.196 1.00 98.31 569 ILE A N 1
ATOM 4119 C CA . ILE A 1 569 ? -23.157 -23.442 1.697 1.00 98.31 569 ILE A CA 1
ATOM 4120 C C . ILE A 1 569 ? -21.938 -23.472 0.780 1.00 98.31 569 ILE A C 1
ATOM 4122 O O . ILE A 1 569 ? -22.078 -23.706 -0.422 1.00 98.31 569 ILE A O 1
ATOM 4126 N N . ALA A 1 570 ? -20.747 -23.303 1.352 1.00 97.19 570 ALA A N 1
ATOM 4127 C CA . ALA A 1 570 ? -19.489 -23.603 0.679 1.00 97.19 570 ALA A CA 1
ATOM 4128 C C . ALA A 1 570 ? -19.219 -25.106 0.820 1.00 97.19 570 ALA A C 1
ATOM 4130 O O . ALA A 1 570 ? -18.834 -25.574 1.888 1.00 97.19 570 ALA A O 1
ATOM 4131 N N . ASP A 1 571 ? -19.487 -25.870 -0.237 1.00 97.31 571 ASP A N 1
ATOM 4132 C CA . ASP A 1 571 ? -19.362 -27.331 -0.294 1.00 97.31 571 ASP A CA 1
ATOM 4133 C C . ASP A 1 571 ? -17.955 -27.679 -0.811 1.00 97.31 571 ASP A C 1
ATOM 4135 O O . ASP A 1 571 ? -17.752 -28.110 -1.950 1.00 97.31 571 ASP A O 1
ATOM 4139 N N . SER A 1 572 ? -16.950 -27.345 0.007 1.00 94.75 572 SER A N 1
ATOM 4140 C CA . SER A 1 572 ? -15.574 -27.088 -0.434 1.00 94.75 572 SER A CA 1
ATOM 4141 C C . SER A 1 572 ? -14.932 -28.260 -1.160 1.00 94.75 572 SER A C 1
ATOM 4143 O O . SER A 1 572 ? -14.362 -28.074 -2.233 1.00 94.75 572 SER A O 1
ATOM 4145 N N . SER A 1 573 ? -15.057 -29.479 -0.623 1.00 95.75 573 SER A N 1
ATOM 4146 C CA . SER A 1 573 ? -14.450 -30.666 -1.246 1.00 95.75 573 SER A CA 1
ATOM 4147 C C . SER A 1 573 ? -15.269 -31.216 -2.422 1.00 95.75 573 SER A C 1
ATOM 4149 O O . SER A 1 573 ? -14.842 -32.182 -3.052 1.00 95.75 573 SER A O 1
ATOM 4151 N N . THR A 1 574 ? -16.412 -30.602 -2.761 1.00 96.19 574 THR A N 1
ATOM 4152 C CA . THR A 1 574 ? -17.109 -30.820 -4.042 1.00 96.19 574 THR A CA 1
ATOM 4153 C C . THR A 1 574 ? -16.918 -29.666 -5.033 1.00 96.19 574 THR A C 1
ATOM 4155 O O . THR A 1 574 ? -17.489 -29.735 -6.118 1.00 96.19 574 THR A O 1
ATOM 4158 N N . ASN A 1 575 ? -16.106 -28.646 -4.710 1.00 95.75 575 ASN A N 1
ATOM 4159 C CA . ASN A 1 575 ? -15.852 -27.446 -5.525 1.00 95.75 575 ASN A CA 1
ATOM 4160 C C . ASN A 1 575 ? -17.127 -26.670 -5.917 1.00 95.75 575 ASN A C 1
ATOM 4162 O O . ASN A 1 575 ? -17.260 -26.221 -7.059 1.00 95.75 575 ASN A O 1
ATOM 4166 N N . ARG A 1 576 ? -18.089 -26.539 -4.990 1.00 97.12 576 ARG A N 1
ATOM 4167 C CA . ARG A 1 576 ? -19.400 -25.918 -5.253 1.00 97.12 576 ARG A CA 1
ATOM 4168 C C . ARG A 1 576 ? -19.842 -24.932 -4.183 1.00 97.12 576 ARG A C 1
ATOM 4170 O O . ARG A 1 576 ? -19.515 -25.073 -3.007 1.00 97.12 576 ARG A O 1
ATOM 4177 N N . ILE A 1 577 ? -20.689 -23.996 -4.600 1.00 97.25 577 ILE A N 1
ATOM 4178 C CA . ILE A 1 577 ? -21.598 -23.263 -3.723 1.00 97.25 577 ILE A CA 1
ATOM 4179 C C . ILE A 1 577 ? -23.002 -23.837 -3.911 1.00 97.25 577 ILE A C 1
ATOM 4181 O O . ILE A 1 577 ? -23.536 -23.855 -5.025 1.00 97.25 577 ILE A O 1
ATOM 4185 N N . ARG A 1 578 ? -23.605 -24.305 -2.817 1.00 97.44 578 ARG A N 1
ATOM 4186 C CA . ARG A 1 578 ? -24.965 -24.861 -2.782 1.00 97.44 578 ARG A CA 1
ATOM 4187 C C . ARG A 1 578 ? -25.907 -23.866 -2.097 1.00 97.44 578 ARG A C 1
ATOM 4189 O O . ARG A 1 578 ? -25.481 -23.113 -1.222 1.00 97.44 578 ARG A O 1
ATOM 4196 N N . LYS A 1 579 ? -27.186 -23.882 -2.463 1.00 96.00 579 LYS A N 1
ATOM 4197 C CA . LYS A 1 579 ? -28.252 -23.073 -1.859 1.00 96.00 579 LYS A CA 1
ATOM 4198 C C . LYS A 1 579 ? -29.420 -23.966 -1.448 1.00 96.00 579 LYS A C 1
ATOM 4200 O O . LYS A 1 579 ? -29.868 -24.778 -2.251 1.00 96.00 579 LYS A O 1
ATOM 4205 N N . ILE A 1 580 ? -29.929 -23.791 -0.231 1.00 96.75 580 ILE A N 1
ATOM 4206 C CA . ILE A 1 580 ? -31.217 -24.324 0.220 1.00 96.75 580 ILE A CA 1
ATOM 4207 C C . ILE A 1 580 ? -32.270 -23.227 0.049 1.00 96.75 580 ILE A C 1
ATOM 4209 O O . ILE A 1 580 ? -32.110 -22.115 0.561 1.00 96.75 580 ILE A O 1
ATOM 4213 N N . LEU A 1 581 ? -33.340 -23.552 -0.669 1.00 88.75 581 LEU A N 1
ATOM 4214 C CA . LEU A 1 581 ? -34.511 -22.702 -0.865 1.00 88.75 581 LEU A CA 1
ATOM 4215 C C . LEU A 1 581 ? -35.465 -22.797 0.339 1.00 88.75 581 LEU A C 1
ATOM 4217 O O . LEU A 1 581 ? -35.418 -23.749 1.119 1.00 88.75 581 LEU A O 1
ATOM 4221 N N . THR A 1 582 ? -36.387 -21.843 0.476 1.00 87.19 582 THR A N 1
ATOM 4222 C CA . THR A 1 582 ? -37.337 -21.770 1.609 1.00 87.19 582 THR A CA 1
ATOM 4223 C C . THR A 1 582 ? -38.289 -22.970 1.734 1.00 87.19 582 THR A C 1
ATOM 4225 O O . THR A 1 582 ? -38.879 -23.174 2.792 1.00 87.19 582 THR A O 1
ATOM 4228 N N . ASN A 1 583 ? -38.414 -23.797 0.690 1.00 87.19 583 ASN A N 1
ATOM 4229 C CA . ASN A 1 583 ? -39.164 -25.058 0.689 1.00 87.19 583 ASN A CA 1
ATOM 4230 C C . ASN A 1 583 ? -38.330 -26.291 1.124 1.00 87.19 583 ASN A C 1
ATOM 4232 O O . ASN A 1 583 ? -38.848 -27.406 1.108 1.00 87.19 583 ASN A O 1
ATOM 4236 N N . GLY A 1 584 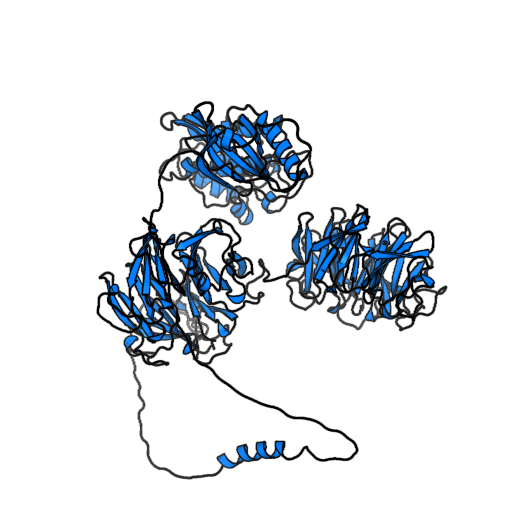? -37.048 -26.119 1.468 1.00 90.62 584 GLY A N 1
ATOM 4237 C CA . GLY A 1 584 ? -36.130 -27.203 1.842 1.00 90.62 584 GLY A CA 1
ATOM 4238 C C . GLY A 1 584 ? -35.429 -27.912 0.673 1.00 90.62 584 GLY A C 1
ATOM 4239 O O . GLY A 1 584 ? -34.672 -28.856 0.910 1.00 90.62 584 GLY A O 1
ATOM 4240 N N . THR A 1 585 ? -35.643 -27.482 -0.575 1.00 95.25 585 THR A N 1
ATOM 4241 C CA . THR A 1 585 ? -34.921 -27.999 -1.750 1.00 95.25 585 THR A CA 1
ATOM 4242 C C . THR A 1 585 ? -33.491 -27.455 -1.799 1.00 95.25 585 THR A C 1
ATOM 4244 O O . THR A 1 585 ? -33.297 -26.253 -1.626 1.00 95.25 585 THR A O 1
ATOM 4247 N N . ILE A 1 586 ? -32.496 -28.304 -2.086 1.00 97.56 586 ILE A N 1
ATOM 4248 C CA . ILE A 1 586 ? -31.110 -27.879 -2.361 1.00 97.56 586 ILE A CA 1
ATOM 4249 C C . ILE A 1 586 ? -30.831 -27.792 -3.868 1.00 97.56 586 ILE A C 1
ATOM 4251 O O . ILE A 1 586 ? -31.348 -28.590 -4.649 1.00 97.56 586 ILE A O 1
ATOM 4255 N N . ILE A 1 587 ? -30.003 -26.830 -4.274 1.00 96.38 587 ILE A N 1
ATOM 4256 C CA . ILE A 1 587 ? -29.490 -26.647 -5.641 1.00 96.38 587 ILE A CA 1
ATOM 4257 C C . ILE A 1 587 ? -28.017 -26.208 -5.610 1.00 96.38 587 ILE A C 1
ATOM 4259 O O . ILE A 1 587 ? -27.574 -25.583 -4.645 1.00 96.38 587 ILE A O 1
ATOM 4263 N N . THR A 1 588 ? -27.255 -26.464 -6.673 1.00 95.88 588 THR A N 1
ATOM 4264 C CA . THR A 1 588 ? -25.974 -25.781 -6.929 1.00 95.88 588 THR A CA 1
ATOM 4265 C C . THR A 1 588 ? -26.230 -24.406 -7.550 1.00 95.88 588 THR A C 1
ATOM 4267 O O . THR A 1 588 ? -27.074 -24.283 -8.433 1.00 95.88 588 THR A O 1
ATOM 4270 N N . ILE A 1 589 ? -25.503 -23.376 -7.102 1.00 93.38 589 ILE A N 1
ATOM 4271 C CA . ILE A 1 589 ? -25.582 -22.009 -7.660 1.00 93.38 589 ILE A CA 1
ATOM 4272 C C . ILE A 1 589 ? -24.256 -21.498 -8.236 1.00 93.38 589 ILE A C 1
ATOM 4274 O O . ILE A 1 589 ? -24.260 -20.551 -9.014 1.00 93.38 589 ILE A O 1
ATOM 4278 N N . ALA A 1 590 ? -23.128 -22.121 -7.883 1.00 93.56 590 ALA A N 1
ATOM 4279 C CA . ALA A 1 590 ? -21.846 -21.904 -8.546 1.00 93.56 590 ALA A CA 1
ATOM 4280 C C . ALA A 1 590 ? -20.941 -23.135 -8.412 1.00 93.56 590 ALA A C 1
ATOM 4282 O O . ALA A 1 590 ? -21.013 -23.847 -7.408 1.00 93.56 590 ALA A O 1
ATOM 4283 N N . GLY A 1 591 ? -20.061 -23.347 -9.390 1.00 93.88 591 GLY A N 1
ATOM 4284 C CA . GLY A 1 591 ? -19.121 -24.466 -9.413 1.00 93.88 591 GLY A CA 1
ATOM 4285 C C . GLY A 1 591 ? -19.657 -25.691 -10.162 1.00 93.88 591 GLY A C 1
ATOM 4286 O O . GLY A 1 591 ? -20.674 -26.272 -9.790 1.00 93.88 591 GLY A O 1
ATOM 4287 N N . ASN A 1 592 ? -18.927 -26.150 -11.180 1.00 92.12 592 ASN A N 1
ATOM 4288 C CA . ASN A 1 592 ? -19.254 -27.375 -11.921 1.00 92.12 592 ASN A CA 1
ATOM 4289 C C . ASN A 1 592 ? -18.731 -28.664 -11.249 1.00 92.12 592 ASN A C 1
ATOM 4291 O O . ASN A 1 592 ? -19.092 -29.772 -11.651 1.00 92.12 592 ASN A O 1
ATOM 4295 N N . GLY A 1 593 ? -17.897 -28.531 -10.212 1.00 92.50 593 GLY A N 1
ATOM 4296 C CA . GLY A 1 593 ? -17.327 -29.625 -9.423 1.00 92.50 593 GLY A CA 1
ATOM 4297 C C . GLY A 1 593 ? -15.864 -29.973 -9.704 1.00 92.50 593 GLY A C 1
ATOM 4298 O O . GLY A 1 593 ? -15.226 -30.631 -8.879 1.00 92.50 593 GLY A O 1
ATOM 4299 N N . ASN A 1 594 ? -15.309 -29.513 -10.824 1.00 91.44 594 ASN A N 1
ATOM 4300 C CA . ASN A 1 594 ? -13.890 -29.667 -11.132 1.00 91.44 594 ASN A CA 1
ATOM 4301 C C . ASN A 1 594 ? -13.094 -28.525 -10.492 1.00 91.44 594 ASN A C 1
ATOM 4303 O O . ASN A 1 594 ? -13.464 -27.360 -10.644 1.00 91.44 594 ASN A O 1
ATOM 4307 N N . SER A 1 595 ? -11.988 -28.862 -9.824 1.00 89.81 595 SER A N 1
ATOM 4308 C CA . SER A 1 595 ? -11.042 -27.863 -9.321 1.00 89.81 595 SER A CA 1
ATOM 4309 C C . SER A 1 595 ? -10.295 -27.214 -10.487 1.00 89.81 595 SER A C 1
ATOM 4311 O O . SER A 1 595 ? -9.792 -27.914 -11.368 1.00 89.81 595 SER A O 1
ATOM 4313 N N . GLY A 1 596 ? -10.253 -25.884 -10.502 1.00 86.12 596 GLY A N 1
ATOM 4314 C CA . GLY A 1 596 ? -9.663 -25.086 -11.573 1.00 86.12 596 GLY A CA 1
ATOM 4315 C C . GLY A 1 596 ? -10.290 -23.697 -11.662 1.00 86.12 596 GLY A C 1
ATOM 4316 O O . GLY A 1 596 ? -11.092 -23.313 -10.807 1.00 86.12 596 GLY A O 1
ATOM 4317 N N . PHE A 1 597 ? -9.938 -22.950 -12.707 1.00 82.38 597 PHE A N 1
ATOM 4318 C CA . PHE A 1 597 ? -10.351 -21.563 -12.909 1.00 82.38 597 PHE A CA 1
ATOM 4319 C C . PHE A 1 597 ? -10.812 -21.325 -14.354 1.00 82.38 597 PHE A C 1
ATOM 4321 O O . PHE A 1 597 ? -10.022 -21.418 -15.293 1.00 82.38 597 PHE A O 1
ATOM 4328 N N . ASN A 1 598 ? -12.086 -20.971 -14.526 1.00 80.94 598 ASN A N 1
ATOM 4329 C CA . ASN A 1 598 ? -12.656 -20.422 -15.758 1.00 80.94 598 ASN A CA 1
ATOM 4330 C C . ASN A 1 598 ? -13.964 -19.663 -15.438 1.00 80.94 598 ASN A C 1
ATOM 4332 O O . ASN A 1 598 ? -14.364 -19.577 -14.274 1.00 80.94 598 ASN A O 1
ATOM 4336 N N . GLY A 1 599 ? -14.649 -19.179 -16.479 1.00 63.31 599 GLY A N 1
ATOM 4337 C CA . GLY A 1 599 ? -16.068 -18.816 -16.400 1.00 63.31 599 GLY A CA 1
ATOM 4338 C C . GLY A 1 599 ? -16.378 -17.507 -15.670 1.00 63.31 599 GLY A C 1
ATOM 4339 O O . GLY A 1 599 ? -17.437 -17.395 -15.058 1.00 63.31 599 GLY A O 1
ATOM 4340 N N . ASP A 1 600 ? -15.474 -16.531 -15.730 1.00 72.25 600 ASP A N 1
ATOM 4341 C CA . ASP A 1 600 ? -15.826 -15.139 -15.435 1.00 72.25 600 ASP A CA 1
ATOM 4342 C C . ASP A 1 600 ? -16.754 -14.612 -16.556 1.00 72.25 600 ASP A C 1
ATOM 4344 O O . ASP A 1 600 ? -16.618 -15.025 -17.708 1.00 72.25 600 ASP A O 1
ATOM 4348 N N . GLU A 1 601 ? -17.731 -13.764 -16.211 1.00 68.94 601 GLU A N 1
ATOM 4349 C CA . GLU A 1 601 ? -18.826 -13.292 -17.097 1.00 68.94 601 GLU A CA 1
ATOM 4350 C C . GLU A 1 601 ? -19.696 -14.403 -17.743 1.00 68.94 601 GLU A C 1
ATOM 4352 O O . GLU A 1 601 ? -20.518 -14.131 -18.619 1.00 68.94 601 GLU A O 1
ATOM 4357 N N . ALA A 1 602 ? -19.570 -15.652 -17.283 1.00 72.75 602 ALA A N 1
ATOM 4358 C CA . ALA A 1 602 ? -20.333 -16.808 -17.754 1.00 72.75 602 ALA A CA 1
ATOM 4359 C C . ALA A 1 602 ? -21.307 -17.344 -16.685 1.00 72.75 602 ALA A C 1
ATOM 4361 O O . ALA A 1 602 ? -21.334 -16.875 -15.547 1.00 72.75 602 ALA A O 1
ATOM 4362 N N . ASP A 1 603 ? -22.104 -18.356 -17.047 1.00 82.88 603 ASP A N 1
ATOM 4363 C CA . ASP A 1 603 ? -23.002 -19.020 -16.098 1.00 82.88 603 ASP A CA 1
ATOM 4364 C C . ASP A 1 603 ? -22.228 -19.692 -14.951 1.00 82.88 603 ASP A C 1
ATOM 4366 O O . ASP A 1 603 ? -21.456 -20.633 -15.158 1.00 82.88 603 ASP A O 1
ATOM 4370 N N . ALA A 1 604 ? -22.497 -19.247 -13.724 1.00 87.62 604 ALA A N 1
ATOM 4371 C CA . ALA A 1 604 ? -21.745 -19.626 -12.535 1.00 87.62 604 ALA A CA 1
ATOM 4372 C C . ALA A 1 604 ? -21.779 -21.133 -12.230 1.00 87.62 604 ALA A C 1
ATOM 4374 O O . ALA A 1 604 ? -20.821 -21.659 -11.654 1.00 87.62 604 ALA A O 1
ATOM 4375 N N . THR A 1 605 ? -22.844 -21.850 -12.617 1.00 89.81 605 THR A N 1
ATOM 4376 C CA . THR A 1 605 ? -22.930 -23.311 -12.414 1.00 89.81 605 THR A CA 1
ATOM 4377 C C . THR A 1 605 ? -22.010 -24.099 -13.349 1.00 89.81 605 THR A C 1
ATOM 4379 O O . THR A 1 605 ? -21.608 -25.217 -13.025 1.00 89.81 605 THR A O 1
ATOM 4382 N N . ASN A 1 606 ? -21.602 -23.493 -14.468 1.00 87.06 606 ASN A N 1
ATOM 4383 C CA . ASN A 1 606 ? -20.639 -24.049 -15.414 1.00 87.06 606 ASN A CA 1
ATOM 4384 C C . ASN A 1 606 ? -19.184 -23.643 -15.108 1.00 87.06 606 ASN A C 1
ATOM 4386 O O . ASN A 1 606 ? -18.258 -24.295 -15.600 1.00 87.06 606 ASN A O 1
ATOM 4390 N N . SER A 1 607 ? -18.956 -22.623 -14.278 1.00 89.44 607 SER A N 1
ATOM 4391 C CA . SER A 1 607 ? -17.617 -22.175 -13.868 1.00 89.44 607 SER A CA 1
ATOM 4392 C C . SER A 1 607 ? -16.930 -23.168 -12.916 1.00 89.44 607 SER A C 1
ATOM 4394 O O . SER A 1 607 ? -17.572 -23.857 -12.126 1.00 89.44 607 SER A O 1
ATOM 4396 N N . GLN A 1 608 ? -15.603 -23.258 -12.976 1.00 91.50 608 GLN A N 1
ATOM 4397 C CA . GLN A 1 608 ? -14.763 -24.014 -12.042 1.00 91.50 608 GLN A CA 1
ATOM 4398 C C . GLN A 1 608 ? -14.434 -23.156 -10.815 1.00 91.50 608 GLN A C 1
ATOM 4400 O O . GLN A 1 608 ? -14.230 -21.948 -10.946 1.00 91.50 608 GLN A O 1
ATOM 4405 N N . LEU A 1 609 ? -14.351 -23.790 -9.646 1.00 92.44 609 LEU A N 1
ATOM 4406 C CA . LEU A 1 609 ? -13.878 -23.214 -8.382 1.00 92.44 609 LEU A CA 1
ATOM 4407 C C . LEU A 1 609 ? -12.840 -24.174 -7.791 1.00 92.44 609 LEU A C 1
ATOM 4409 O O . LEU A 1 609 ? -12.958 -25.381 -7.981 1.00 92.44 609 LEU A O 1
ATOM 4413 N N . GLY A 1 610 ? -11.849 -23.673 -7.063 1.00 90.19 610 GLY A N 1
ATOM 4414 C CA . GLY A 1 610 ? -10.857 -24.487 -6.362 1.00 90.19 610 GLY A CA 1
ATOM 4415 C C . GLY A 1 610 ? -11.053 -24.382 -4.856 1.00 90.19 610 GLY A C 1
ATOM 4416 O O . GLY A 1 610 ? -10.650 -23.384 -4.263 1.00 90.19 610 GLY A O 1
ATOM 4417 N N . SER A 1 611 ? -11.643 -25.404 -4.227 1.00 90.31 611 SER A N 1
ATOM 4418 C CA . SER A 1 611 ? -11.863 -25.464 -2.770 1.00 90.31 611 SER A CA 1
ATOM 4419 C C . SER A 1 611 ? -12.481 -24.178 -2.176 1.00 90.31 611 SER A C 1
ATOM 4421 O O . SER A 1 611 ? -11.845 -23.532 -1.341 1.00 90.31 611 SER A O 1
ATOM 4423 N N . PRO A 1 612 ? -13.694 -23.759 -2.592 1.00 94.25 612 PRO A N 1
ATOM 4424 C CA . PRO A 1 612 ? -14.314 -22.536 -2.082 1.00 94.25 612 PRO A CA 1
ATOM 4425 C C . PRO A 1 612 ? -14.500 -22.610 -0.559 1.00 94.25 612 PRO A C 1
ATOM 4427 O O . PRO A 1 612 ? -15.045 -23.597 -0.056 1.00 94.25 612 PRO A O 1
ATOM 4430 N N . TYR A 1 613 ? -14.042 -21.588 0.173 1.00 90.31 613 TYR A N 1
ATOM 4431 C CA . TYR A 1 613 ? -13.912 -21.654 1.636 1.00 90.31 613 TYR A CA 1
ATOM 4432 C C . TYR A 1 613 ? -14.899 -20.757 2.397 1.00 90.31 613 TYR A C 1
ATOM 4434 O O . TYR A 1 613 ? -15.509 -21.187 3.375 1.00 90.31 613 TYR A O 1
ATOM 4442 N N . GLY A 1 614 ? -15.076 -19.514 1.964 1.00 88.62 614 GLY A N 1
ATOM 4443 C CA . GLY A 1 614 ? -15.910 -18.507 2.614 1.00 88.62 614 GLY A CA 1
ATOM 4444 C C . GLY A 1 614 ? -16.990 -17.972 1.680 1.00 88.62 614 GLY A C 1
ATOM 4445 O O . GLY A 1 614 ? -16.825 -17.960 0.460 1.00 88.62 614 GLY A O 1
ATOM 4446 N N . ILE A 1 615 ? -18.096 -17.521 2.273 1.00 93.25 615 ILE A N 1
ATOM 4447 C CA . ILE A 1 615 ? -19.213 -16.856 1.596 1.00 93.25 615 ILE A CA 1
ATOM 4448 C C . ILE A 1 615 ? -19.575 -15.608 2.400 1.00 93.25 615 ILE A C 1
ATOM 4450 O O . ILE A 1 615 ? -19.699 -15.685 3.624 1.00 93.25 615 ILE A O 1
ATOM 4454 N N . ALA A 1 616 ? -19.820 -14.501 1.703 1.00 89.50 616 ALA A N 1
ATOM 4455 C CA . ALA A 1 616 ? -20.485 -13.314 2.225 1.00 89.50 616 ALA A CA 1
ATOM 4456 C C . ALA A 1 616 ? -21.652 -12.910 1.309 1.00 89.50 616 ALA A C 1
ATOM 4458 O O . ALA A 1 616 ? -21.616 -13.158 0.103 1.00 89.50 616 ALA A O 1
ATOM 4459 N N . LEU A 1 617 ? -22.683 -12.291 1.889 1.00 86.12 617 LEU A N 1
ATOM 4460 C CA . LEU A 1 617 ? -23.880 -11.819 1.187 1.00 86.12 617 LEU A CA 1
ATOM 4461 C C . LEU A 1 617 ? -24.019 -10.307 1.388 1.00 86.12 617 LEU A C 1
ATOM 4463 O O . LEU A 1 617 ? -23.910 -9.839 2.522 1.00 86.12 617 LEU A O 1
ATOM 4467 N N . SER A 1 618 ? -24.269 -9.547 0.322 1.00 76.00 618 SER A N 1
ATOM 4468 C CA . SER A 1 618 ? -24.603 -8.123 0.449 1.00 76.00 618 SER A CA 1
ATOM 4469 C C . SER A 1 618 ? -26.069 -7.927 0.859 1.00 76.00 618 SER A C 1
ATOM 4471 O O . SER A 1 618 ? -26.914 -8.810 0.685 1.00 76.00 618 SER A O 1
ATOM 4473 N N . SER A 1 619 ? -26.409 -6.722 1.323 1.00 69.94 619 SER A N 1
ATOM 4474 C CA . SER A 1 619 ? -27.801 -6.288 1.527 1.00 69.94 619 SER A CA 1
ATOM 4475 C C . SER A 1 619 ? -28.639 -6.297 0.237 1.00 69.94 619 SER A C 1
ATOM 4477 O O . SER A 1 619 ? -29.859 -6.423 0.301 1.00 69.94 619 SER A O 1
ATOM 4479 N N . THR A 1 620 ? -27.990 -6.210 -0.929 1.00 67.19 620 THR A N 1
ATOM 4480 C CA . THR A 1 620 ? -28.598 -6.308 -2.267 1.00 67.19 620 THR A CA 1
ATOM 4481 C C . THR A 1 620 ? -28.682 -7.741 -2.813 1.00 67.19 620 THR A C 1
ATOM 4483 O O . THR A 1 620 ? -29.198 -7.938 -3.911 1.00 67.19 620 THR A O 1
ATOM 4486 N N . GLY A 1 621 ? -28.214 -8.751 -2.067 1.00 70.25 621 GLY A N 1
ATOM 4487 C CA . GLY A 1 621 ? -28.264 -10.165 -2.465 1.00 70.25 621 GLY A CA 1
ATOM 4488 C C . GLY A 1 621 ? -27.117 -10.636 -3.370 1.00 70.25 621 GLY A C 1
ATOM 4489 O O . GLY A 1 621 ? -27.172 -11.751 -3.888 1.00 70.25 621 GLY A O 1
ATOM 4490 N N . GLU A 1 622 ? -26.075 -9.824 -3.554 1.00 80.44 622 GLU A N 1
ATOM 4491 C CA . GLU A 1 622 ? -24.831 -10.242 -4.211 1.00 80.44 622 GLU A CA 1
ATOM 4492 C C . GLU A 1 622 ? -24.084 -11.259 -3.340 1.00 80.44 622 GLU A C 1
ATOM 4494 O O . GLU A 1 622 ? -24.103 -11.165 -2.111 1.00 80.44 622 GLU A O 1
ATOM 4499 N N . ILE A 1 623 ? -23.385 -12.207 -3.969 1.00 88.50 623 ILE A N 1
ATOM 4500 C CA . ILE A 1 623 ? -22.686 -13.292 -3.266 1.00 88.50 623 ILE A CA 1
ATOM 4501 C C . ILE A 1 623 ? -21.193 -13.191 -3.557 1.00 88.50 623 ILE A C 1
ATOM 4503 O O . ILE A 1 623 ? -20.784 -13.249 -4.716 1.00 88.50 623 ILE A O 1
ATOM 4507 N N . TYR A 1 624 ? -20.380 -13.077 -2.510 1.00 88.69 624 TYR A N 1
ATOM 4508 C CA . TYR A 1 624 ? -18.923 -13.027 -2.604 1.00 88.69 624 TYR A CA 1
ATOM 4509 C C . TYR A 1 624 ? -18.332 -14.309 -2.018 1.00 88.69 624 TYR A C 1
ATOM 4511 O O . TYR A 1 624 ? -18.753 -14.762 -0.955 1.00 88.69 624 TYR A O 1
ATOM 4519 N N . ILE A 1 625 ? -17.382 -14.909 -2.731 1.00 92.81 625 ILE A N 1
ATOM 4520 C CA . ILE A 1 625 ? -16.828 -16.243 -2.467 1.00 92.81 625 ILE A CA 1
ATOM 4521 C C . ILE A 1 625 ? -15.308 -16.134 -2.390 1.00 92.81 625 ILE A C 1
ATOM 4523 O O . ILE A 1 625 ? -14.702 -15.563 -3.298 1.00 92.81 625 ILE A O 1
ATOM 4527 N N . SER A 1 626 ? -14.674 -16.729 -1.379 1.00 87.81 626 SER A N 1
ATOM 4528 C CA . SER A 1 626 ? -13.227 -16.978 -1.425 1.00 87.81 626 SER A CA 1
ATOM 4529 C C . SER A 1 626 ? -12.938 -18.292 -2.156 1.00 87.81 626 SER A C 1
ATOM 4531 O O . SER A 1 626 ? -13.186 -19.397 -1.670 1.00 87.81 626 SER A O 1
ATOM 4533 N N . ASP A 1 627 ? -12.430 -18.149 -3.376 1.00 85.25 627 ASP A N 1
ATOM 4534 C CA . ASP A 1 627 ? -12.016 -19.211 -4.289 1.00 85.25 627 ASP A CA 1
ATOM 4535 C C . ASP A 1 627 ? -10.564 -19.599 -3.947 1.00 85.25 627 ASP A C 1
ATOM 4537 O O . ASP A 1 627 ? -9.609 -19.254 -4.652 1.00 85.25 627 ASP A O 1
ATOM 4541 N N . GLN A 1 628 ? -10.405 -20.208 -2.763 1.00 83.62 628 GLN A N 1
ATOM 4542 C CA . GLN A 1 628 ? -9.141 -20.331 -2.024 1.00 83.62 628 GLN A CA 1
ATOM 4543 C C . GLN A 1 628 ? -8.016 -20.944 -2.870 1.00 83.62 628 GLN A C 1
ATOM 4545 O O . GLN A 1 628 ? -6.920 -20.387 -2.939 1.00 83.62 628 GLN A O 1
ATOM 4550 N N . GLY A 1 629 ? -8.283 -22.070 -3.536 1.00 76.38 629 GLY A N 1
ATOM 4551 C CA . GLY A 1 629 ? -7.311 -22.800 -4.355 1.00 76.38 629 GLY A CA 1
ATOM 4552 C C . GLY A 1 629 ? -6.877 -22.053 -5.620 1.00 76.38 629 GLY A C 1
ATOM 4553 O O . GLY A 1 629 ? -5.799 -22.321 -6.144 1.00 76.38 629 GLY A O 1
ATOM 4554 N N . ASN A 1 630 ? -7.672 -21.078 -6.070 1.00 75.25 630 ASN A N 1
ATOM 4555 C CA . ASN A 1 630 ? -7.345 -20.181 -7.181 1.00 75.25 630 ASN A CA 1
ATOM 4556 C C . ASN A 1 630 ? -6.764 -18.831 -6.716 1.00 75.25 630 ASN A C 1
ATOM 4558 O O . ASN A 1 630 ? -6.469 -17.977 -7.553 1.00 75.25 630 ASN A O 1
ATOM 4562 N N . ASN A 1 631 ? -6.590 -18.634 -5.402 1.00 79.19 631 ASN A N 1
ATOM 4563 C CA . ASN A 1 631 ? -6.110 -17.404 -4.766 1.00 79.19 631 ASN A CA 1
ATOM 4564 C C . ASN A 1 631 ? -6.939 -16.145 -5.098 1.00 79.19 631 ASN A C 1
ATOM 4566 O O . ASN A 1 631 ? -6.382 -15.079 -5.364 1.00 79.19 631 ASN A O 1
ATOM 4570 N N . ARG A 1 632 ? -8.277 -16.249 -5.111 1.00 79.25 632 ARG A N 1
ATOM 4571 C CA . ARG A 1 632 ? -9.173 -15.142 -5.510 1.00 79.25 632 ARG A CA 1
ATOM 4572 C C . ARG A 1 632 ? -10.360 -14.947 -4.570 1.00 79.25 632 ARG A C 1
ATOM 4574 O O . ARG A 1 632 ? -10.847 -15.894 -3.962 1.00 79.25 632 ARG A O 1
ATOM 4581 N N . ILE A 1 633 ? -10.884 -13.723 -4.542 1.00 84.38 633 ILE A N 1
ATOM 4582 C CA . ILE A 1 633 ? -12.291 -13.464 -4.212 1.00 84.38 633 ILE A CA 1
ATOM 4583 C C . ILE A 1 633 ? -13.061 -13.381 -5.536 1.00 84.38 633 ILE A C 1
ATOM 4585 O O . ILE A 1 633 ? -12.592 -12.730 -6.470 1.00 84.38 633 ILE A O 1
ATOM 4589 N N . ARG A 1 634 ? -14.228 -14.025 -5.635 1.00 86.00 634 ARG A N 1
ATOM 4590 C CA . ARG A 1 634 ? -15.153 -13.886 -6.774 1.00 86.00 634 ARG A CA 1
ATOM 4591 C C . ARG A 1 634 ? -16.501 -13.335 -6.328 1.00 86.00 634 ARG A C 1
ATOM 4593 O O . ARG A 1 634 ? -16.916 -13.558 -5.195 1.00 86.00 634 ARG A O 1
ATOM 4600 N N . LYS A 1 635 ? -17.188 -12.656 -7.246 1.00 87.25 635 LYS A N 1
ATOM 4601 C CA . LYS A 1 635 ? -18.533 -12.098 -7.075 1.00 87.25 635 LYS A CA 1
ATOM 4602 C C . LYS A 1 635 ? -19.497 -12.802 -8.029 1.00 87.25 635 LYS A C 1
ATOM 4604 O O . LYS A 1 635 ? -19.223 -12.863 -9.224 1.00 87.25 635 LYS A O 1
ATOM 4609 N N . LEU A 1 636 ? -20.624 -13.294 -7.521 1.00 85.88 636 LEU A N 1
ATOM 4610 C CA . LEU A 1 636 ? -21.763 -13.696 -8.346 1.00 85.88 636 LEU A CA 1
ATOM 4611 C C . LEU A 1 636 ? -22.685 -12.490 -8.539 1.00 85.88 636 LEU A C 1
ATOM 4613 O O . LEU A 1 636 ? -23.073 -11.836 -7.567 1.00 85.88 636 LEU A O 1
ATOM 4617 N N . VAL A 1 637 ? -23.047 -12.222 -9.792 1.00 69.94 637 VAL A N 1
ATOM 4618 C CA . VAL A 1 637 ? -23.960 -11.146 -10.189 1.00 69.94 637 VAL A CA 1
ATOM 4619 C C . VAL A 1 637 ? -25.177 -11.779 -10.871 1.00 69.94 637 VAL A C 1
ATOM 4621 O O . VAL A 1 637 ? -24.986 -12.622 -11.751 1.00 69.94 637 VAL A O 1
ATOM 4624 N N . PRO A 1 638 ? -26.420 -11.412 -10.506 1.00 67.94 638 PRO A N 1
ATOM 4625 C CA . PRO A 1 638 ? -27.600 -11.831 -11.253 1.00 67.94 638 PRO A CA 1
ATOM 4626 C C . PRO A 1 638 ? -27.525 -11.343 -12.704 1.00 67.94 638 PRO A C 1
ATOM 4628 O O . PRO A 1 638 ? -27.340 -10.153 -12.952 1.00 67.94 638 PRO A O 1
ATOM 4631 N N . TYR A 1 639 ? -27.699 -12.254 -13.660 1.00 60.72 639 TYR A N 1
ATOM 4632 C CA . TYR A 1 639 ? -27.725 -11.946 -15.088 1.00 60.72 639 TYR A CA 1
ATOM 4633 C C . TYR A 1 639 ? -28.980 -12.539 -15.733 1.00 60.72 639 TYR A C 1
ATOM 4635 O O . TYR A 1 639 ? -29.549 -13.514 -15.240 1.00 60.72 639 TYR A O 1
ATOM 4643 N N . CYS A 1 640 ? -29.402 -11.965 -16.857 1.00 57.81 640 CYS A N 1
ATOM 4644 C CA . CYS A 1 640 ? -30.475 -12.528 -17.662 1.00 57.81 640 CYS A CA 1
ATOM 4645 C C . CYS A 1 640 ? -29.895 -13.375 -18.792 1.00 57.81 640 CYS A C 1
ATOM 4647 O O . CYS A 1 640 ? -29.127 -12.890 -19.624 1.00 57.81 640 CYS A O 1
ATOM 4649 N N . VAL A 1 641 ? -30.323 -14.634 -18.865 1.00 55.66 641 VAL A N 1
ATOM 4650 C CA . VAL A 1 641 ? -30.230 -15.415 -20.105 1.00 55.66 641 VAL A CA 1
ATOM 4651 C C . VAL A 1 641 ? -30.941 -14.673 -21.246 1.00 55.66 641 VAL A C 1
ATOM 4653 O O . VAL A 1 641 ? -31.814 -13.844 -21.006 1.00 55.66 641 VAL A O 1
ATOM 4656 N N . ASN A 1 642 ? -30.580 -14.962 -22.499 1.00 58.03 642 ASN A N 1
ATOM 4657 C CA . ASN A 1 642 ? -31.291 -14.486 -23.697 1.00 58.03 642 ASN A CA 1
ATOM 4658 C C . ASN A 1 642 ? -31.494 -12.952 -23.798 1.00 58.03 642 ASN A C 1
ATOM 4660 O O . ASN A 1 642 ? -32.539 -12.499 -24.253 1.00 58.03 642 ASN A O 1
ATOM 4664 N N . GLN A 1 643 ? -30.492 -12.157 -23.396 1.00 57.78 643 GLN A N 1
ATOM 4665 C CA . GLN A 1 643 ? -30.465 -10.685 -23.531 1.00 57.78 643 GLN A CA 1
ATOM 4666 C C . GLN A 1 643 ? -31.612 -9.921 -22.832 1.00 57.78 643 GLN A C 1
ATOM 4668 O O . GLN A 1 643 ? -31.921 -8.787 -23.201 1.00 57.78 643 GLN A O 1
ATOM 4673 N N . GLY A 1 644 ? -32.215 -10.493 -21.786 1.00 62.25 644 GLY A N 1
ATOM 4674 C CA . GLY A 1 644 ? -33.106 -9.732 -20.906 1.00 62.25 644 GLY A CA 1
ATOM 4675 C C . GLY A 1 644 ? -32.377 -8.574 -20.204 1.00 62.25 644 GLY A C 1
ATOM 4676 O O . GLY A 1 644 ? -31.198 -8.671 -19.868 1.00 62.25 644 GLY A O 1
ATOM 4677 N N . THR A 1 645 ? -33.085 -7.477 -19.945 1.00 62.75 645 THR A N 1
ATOM 4678 C CA . THR A 1 645 ? -32.608 -6.383 -19.088 1.00 62.75 645 THR A CA 1
ATOM 4679 C C . THR A 1 645 ? -32.962 -6.693 -17.635 1.00 62.75 645 THR A C 1
ATOM 4681 O O . THR A 1 645 ? -34.127 -6.947 -17.323 1.00 62.75 645 THR A O 1
ATOM 4684 N N . LEU A 1 646 ? -31.976 -6.672 -16.737 1.00 50.75 646 LEU A N 1
ATOM 4685 C CA . LEU A 1 646 ? -32.196 -6.903 -15.309 1.00 50.75 646 LEU A CA 1
ATOM 4686 C C . LEU A 1 646 ? -32.666 -5.604 -14.630 1.00 50.75 646 LEU A C 1
ATOM 4688 O O . LEU A 1 646 ? -31.934 -4.617 -14.607 1.00 50.75 646 LEU A O 1
ATOM 4692 N N . VAL A 1 647 ? -33.867 -5.606 -14.048 1.00 53.72 647 VAL A N 1
ATOM 4693 C CA . VAL A 1 647 ? -34.432 -4.474 -13.292 1.00 53.72 647 VAL A CA 1
ATOM 4694 C C . VAL A 1 647 ? -34.944 -4.994 -11.952 1.00 53.72 647 VAL A C 1
ATOM 4696 O O . VAL A 1 647 ? -35.759 -5.914 -11.909 1.00 53.72 647 VAL A O 1
ATOM 4699 N N . ASN A 1 648 ? -34.448 -4.434 -10.844 1.00 49.09 648 ASN A N 1
ATOM 4700 C CA . ASN A 1 648 ? -34.782 -4.849 -9.471 1.00 49.09 648 ASN A CA 1
ATOM 4701 C C . ASN A 1 648 ? -34.698 -6.379 -9.249 1.00 49.09 648 ASN A C 1
ATOM 4703 O O . ASN A 1 648 ? -35.574 -6.983 -8.633 1.00 49.09 648 ASN A O 1
ATOM 4707 N N . GLY A 1 649 ? -33.661 -7.021 -9.802 1.00 45.75 649 GLY A N 1
ATOM 4708 C CA . GLY A 1 649 ? -33.440 -8.472 -9.705 1.00 45.75 649 GLY A CA 1
ATOM 4709 C C . GLY A 1 649 ? -34.340 -9.343 -10.594 1.00 45.75 649 GLY A C 1
ATOM 4710 O O . GLY A 1 649 ? -34.182 -10.560 -10.592 1.00 45.75 649 GLY A O 1
ATOM 4711 N N . SER A 1 650 ? -35.256 -8.750 -11.365 1.00 52.00 650 SER A N 1
ATOM 4712 C CA . SER A 1 650 ? -36.131 -9.446 -12.321 1.00 52.00 650 SER A CA 1
ATOM 4713 C C . SER A 1 650 ? -35.676 -9.209 -13.764 1.00 52.00 650 SER A C 1
ATOM 4715 O O . SER A 1 650 ? -35.178 -8.134 -14.093 1.00 52.00 650 SER A O 1
ATOM 4717 N N . CYS A 1 651 ? -35.858 -10.199 -14.640 1.00 53.59 651 CYS A N 1
ATOM 4718 C CA . CYS A 1 651 ? -35.486 -10.097 -16.054 1.00 53.59 651 CYS A CA 1
ATOM 4719 C C . CYS A 1 651 ? -36.661 -9.657 -16.929 1.00 53.59 651 CYS A C 1
ATOM 4721 O O . CYS A 1 651 ? -37.682 -10.341 -16.993 1.00 53.59 651 CYS A O 1
ATOM 4723 N N . PHE A 1 652 ? -36.478 -8.549 -17.644 1.00 67.56 652 PHE A N 1
ATOM 4724 C CA . PHE A 1 652 ? -37.438 -7.986 -18.588 1.00 67.56 652 PHE A CA 1
ATOM 4725 C C . PHE A 1 652 ? -36.939 -8.186 -20.019 1.00 67.56 652 PHE A C 1
ATOM 4727 O O . PHE A 1 652 ? -35.817 -7.809 -20.349 1.00 67.56 652 PHE A O 1
ATOM 4734 N N . TYR A 1 653 ? -37.774 -8.766 -20.877 1.00 74.19 653 TYR A N 1
ATOM 4735 C CA . TYR A 1 653 ? -37.438 -9.060 -22.270 1.00 74.19 653 TYR A CA 1
ATOM 4736 C C . TYR A 1 653 ? -38.188 -8.100 -23.194 1.00 74.19 653 TYR A C 1
ATOM 4738 O O . TYR A 1 653 ? -39.396 -7.919 -23.056 1.00 74.19 653 TYR A O 1
ATOM 4746 N N . THR A 1 654 ? -37.473 -7.468 -24.123 1.00 54.72 654 THR A N 1
ATOM 4747 C CA . THR A 1 654 ? -38.045 -6.542 -25.105 1.00 54.72 654 THR A CA 1
ATOM 4748 C C . THR A 1 654 ? -38.403 -7.282 -26.391 1.00 54.72 654 THR A C 1
ATOM 4750 O O . THR A 1 654 ? -37.561 -7.492 -27.263 1.00 54.72 654 THR A O 1
ATOM 4753 N N . ASP A 1 655 ? -39.675 -7.661 -26.528 1.00 52.00 655 ASP A N 1
ATOM 4754 C CA . ASP A 1 655 ? -40.199 -8.219 -27.777 1.00 52.00 655 ASP A CA 1
ATOM 4755 C C . ASP A 1 655 ? -40.106 -7.187 -28.910 1.00 52.00 655 ASP A C 1
ATOM 4757 O O . ASP A 1 655 ? -40.882 -6.235 -28.990 1.00 52.00 655 ASP A O 1
ATOM 4761 N N . TYR A 1 656 ? -39.181 -7.408 -29.846 1.00 41.53 656 TYR A N 1
ATOM 4762 C CA . TYR A 1 656 ? -38.989 -6.556 -31.027 1.00 41.53 656 TYR A CA 1
ATOM 4763 C C . TYR A 1 656 ? -40.131 -6.642 -32.063 1.00 41.53 656 TYR A C 1
ATOM 4765 O O . TYR A 1 656 ? -40.039 -6.040 -33.131 1.00 41.53 656 TYR A O 1
ATOM 4773 N N . ASN A 1 657 ? -41.210 -7.374 -31.763 1.00 40.41 657 ASN A N 1
ATOM 4774 C CA . ASN A 1 657 ? -42.375 -7.556 -32.627 1.00 40.41 657 ASN A CA 1
ATOM 4775 C C . ASN A 1 657 ? -43.697 -7.528 -31.831 1.00 40.41 657 ASN A C 1
ATOM 4777 O O . ASN A 1 657 ? -44.302 -8.579 -31.626 1.00 40.41 657 ASN A O 1
ATOM 4781 N N . ASN A 1 658 ? -44.178 -6.341 -31.429 1.00 35.06 658 ASN A N 1
ATOM 4782 C CA . ASN A 1 658 ? -45.520 -5.829 -31.794 1.00 35.06 658 ASN A CA 1
ATOM 4783 C C . ASN A 1 658 ? -45.916 -4.532 -31.058 1.00 35.06 658 ASN A C 1
ATOM 4785 O O . ASN A 1 658 ? -45.625 -4.332 -29.883 1.00 35.06 658 ASN A O 1
ATOM 4789 N N . ASN A 1 659 ? -46.696 -3.686 -31.739 1.00 38.19 659 ASN A N 1
ATOM 4790 C CA . ASN A 1 659 ? -47.336 -2.508 -31.144 1.00 38.19 659 ASN A CA 1
ATOM 4791 C C . ASN A 1 659 ? -48.596 -2.889 -30.342 1.00 38.19 659 ASN A C 1
ATOM 4793 O O . ASN A 1 659 ? -49.700 -2.856 -30.885 1.00 38.19 659 ASN A O 1
ATOM 4797 N N . SER A 1 660 ? -48.466 -3.157 -29.040 1.00 32.97 660 SER A N 1
ATOM 4798 C CA . SER A 1 660 ? -49.561 -2.900 -28.087 1.00 32.97 660 SER A CA 1
ATOM 4799 C C . SER A 1 660 ? -49.074 -2.830 -26.642 1.00 32.97 660 SER A C 1
ATOM 4801 O O . SER A 1 660 ? -48.419 -3.754 -26.165 1.00 32.97 660 SER A O 1
ATOM 4803 N N . THR A 1 661 ? -49.475 -1.794 -25.909 1.00 39.09 661 THR A N 1
ATOM 4804 C CA . THR A 1 661 ? -49.340 -1.747 -24.451 1.00 39.09 661 THR A CA 1
ATOM 4805 C C . THR A 1 661 ? -50.305 -2.736 -23.793 1.00 39.09 661 THR A C 1
ATOM 4807 O O . THR A 1 661 ? -51.520 -2.537 -23.810 1.00 39.09 661 THR A O 1
ATOM 4810 N N . LYS A 1 662 ? -49.767 -3.779 -23.154 1.00 31.19 662 LYS A N 1
ATOM 4811 C CA . LYS A 1 662 ? -50.480 -4.534 -22.119 1.00 31.19 662 LYS A CA 1
ATOM 4812 C C . LYS A 1 662 ? -49.573 -4.822 -20.933 1.00 31.19 662 LYS A C 1
ATOM 4814 O O . LYS A 1 662 ? -48.567 -5.509 -21.061 1.00 31.19 662 LYS A O 1
ATOM 4819 N N . ASP A 1 663 ? -49.989 -4.302 -19.785 1.00 37.34 663 ASP A N 1
ATOM 4820 C CA . ASP A 1 663 ? -49.598 -4.821 -18.480 1.00 37.34 663 ASP A CA 1
ATOM 4821 C C . ASP A 1 663 ? -50.040 -6.292 -18.393 1.00 37.34 663 ASP A C 1
ATOM 4823 O O . ASP A 1 663 ? -51.147 -6.633 -18.817 1.00 37.34 663 ASP A O 1
ATOM 4827 N N . ASN A 1 664 ? -49.149 -7.157 -17.915 1.00 31.30 664 ASN A N 1
ATOM 4828 C CA . ASN A 1 664 ? -49.338 -8.605 -17.898 1.00 31.30 664 ASN A CA 1
ATOM 4829 C C . ASN A 1 664 ? -48.827 -9.210 -16.580 1.00 31.30 664 ASN A C 1
ATOM 4831 O O . ASN A 1 664 ? -48.138 -10.231 -16.540 1.00 31.30 664 ASN A O 1
ATOM 4835 N N . SER A 1 665 ? -49.195 -8.572 -15.469 1.00 33.69 665 SER A N 1
ATOM 4836 C CA . SER A 1 665 ? -49.241 -9.258 -14.180 1.00 33.69 665 SER A CA 1
ATOM 4837 C C . SER A 1 665 ? -50.180 -10.478 -14.266 1.00 33.69 665 SER A C 1
ATOM 4839 O O . SER A 1 665 ? -51.343 -10.366 -14.649 1.00 33.69 665 SER A O 1
ATOM 4841 N N . ASN A 1 666 ? -49.667 -11.647 -13.861 1.00 28.77 666 ASN A N 1
ATOM 4842 C CA . ASN A 1 666 ? -50.273 -12.989 -13.958 1.00 28.77 666 ASN A CA 1
ATOM 4843 C C . ASN A 1 666 ? -50.258 -13.655 -15.353 1.00 28.77 666 ASN A C 1
ATOM 4845 O O . ASN A 1 666 ? -51.238 -13.627 -16.094 1.00 28.77 666 ASN A O 1
ATOM 4849 N N . VAL A 1 667 ? -49.220 -14.461 -15.601 1.00 27.62 667 VAL A N 1
ATOM 4850 C CA . VAL A 1 667 ? -49.404 -15.780 -16.231 1.00 27.62 667 VAL A CA 1
ATOM 4851 C C . VAL A 1 667 ? -49.092 -16.826 -15.164 1.00 27.62 667 VAL A C 1
ATOM 4853 O O . VAL A 1 667 ? -48.014 -16.817 -14.574 1.00 27.62 667 VAL A O 1
ATOM 4856 N N . SER A 1 668 ? -50.067 -17.678 -14.855 1.00 27.31 668 SER A N 1
ATOM 4857 C CA . SER A 1 668 ? -49.977 -18.686 -13.798 1.00 27.31 668 SER A CA 1
ATOM 4858 C C . SER A 1 668 ? -49.384 -20.009 -14.294 1.00 27.31 668 SER A C 1
ATOM 4860 O O . SER A 1 668 ? -49.339 -20.288 -15.492 1.00 27.31 668 SER A O 1
ATOM 4862 N N . ASN A 1 669 ? -48.950 -20.845 -13.345 1.00 34.88 669 ASN A N 1
ATOM 4863 C CA . ASN A 1 669 ? -48.490 -22.214 -13.591 1.00 34.88 669 ASN A CA 1
ATOM 4864 C C . ASN A 1 669 ? -49.452 -23.000 -14.497 1.00 34.88 669 ASN A C 1
ATOM 4866 O O . ASN A 1 669 ? -50.630 -23.115 -14.159 1.00 34.88 669 ASN A O 1
ATOM 4870 N N . ASN A 1 670 ? -48.924 -23.662 -15.533 1.00 24.84 670 ASN A N 1
ATOM 4871 C CA . ASN A 1 670 ? -49.223 -25.071 -15.818 1.00 24.84 670 ASN A CA 1
ATOM 4872 C C . ASN A 1 670 ? -48.349 -25.645 -16.945 1.00 24.84 670 ASN A C 1
ATOM 4874 O O . ASN A 1 670 ? -47.974 -24.935 -17.870 1.00 24.84 670 ASN A O 1
ATOM 4878 N N . ASN A 1 671 ? -48.169 -26.971 -16.891 1.00 27.59 671 ASN A N 1
ATOM 4879 C CA . ASN A 1 671 ? -47.614 -27.856 -17.927 1.00 27.59 671 ASN A CA 1
ATOM 4880 C C . ASN A 1 671 ? -46.099 -27.723 -18.244 1.00 27.59 671 ASN A C 1
ATOM 4882 O O . ASN A 1 671 ? -45.564 -26.631 -18.358 1.00 27.59 671 ASN A O 1
ATOM 4886 N N . GLN A 1 672 ? -45.353 -28.819 -18.438 1.00 25.22 672 GLN A N 1
ATOM 4887 C CA . GLN A 1 672 ? -45.685 -30.225 -18.152 1.00 25.22 672 GLN A CA 1
ATOM 4888 C C . GLN A 1 672 ? -44.423 -31.062 -17.900 1.00 25.22 672 GLN A C 1
ATOM 4890 O O . GLN A 1 672 ? -43.376 -30.829 -18.499 1.00 25.22 672 GLN A O 1
ATOM 4895 N N . ILE A 1 673 ? -44.551 -32.092 -17.059 1.00 30.58 673 ILE A N 1
ATOM 4896 C CA . ILE A 1 673 ? -43.581 -33.190 -17.003 1.00 30.58 673 ILE A CA 1
ATOM 4897 C C . ILE A 1 673 ? -43.731 -34.000 -18.291 1.00 30.58 673 ILE A C 1
ATOM 4899 O O . ILE A 1 673 ? -44.822 -34.492 -18.575 1.00 30.58 673 ILE A O 1
ATOM 4903 N N . LEU A 1 674 ? -42.637 -34.193 -19.027 1.00 24.61 674 LEU A N 1
ATOM 4904 C CA . LEU A 1 674 ? -42.597 -35.105 -20.168 1.00 24.61 674 LEU A CA 1
ATOM 4905 C C . LEU A 1 674 ? -41.395 -36.043 -20.029 1.00 24.61 674 LEU A C 1
ATOM 4907 O O . LEU A 1 674 ? -40.313 -35.819 -20.563 1.00 24.61 674 LEU A O 1
ATOM 4911 N N . ALA A 1 675 ? -41.601 -37.100 -19.243 1.00 24.94 675 ALA A N 1
ATOM 4912 C CA . ALA A 1 675 ? -40.687 -38.229 -19.205 1.00 24.94 675 ALA A CA 1
ATOM 4913 C C . ALA A 1 675 ? -40.785 -39.008 -20.525 1.00 24.94 675 ALA A C 1
ATOM 4915 O O . ALA A 1 675 ? -41.885 -39.313 -20.986 1.00 24.94 675 ALA A O 1
ATOM 4916 N N . VAL A 1 676 ? -39.641 -39.383 -21.097 1.00 23.36 676 VAL A N 1
ATOM 4917 C CA . VAL A 1 676 ? -39.562 -40.359 -22.190 1.00 23.36 676 VAL A CA 1
ATOM 4918 C C . VAL A 1 676 ? -38.771 -41.553 -21.677 1.00 23.36 676 VAL A C 1
ATOM 4920 O O . VAL A 1 676 ? -37.618 -41.417 -21.271 1.00 23.36 676 VAL A O 1
ATOM 4923 N N . VAL A 1 677 ? -39.413 -42.720 -21.650 1.00 26.16 677 VAL A N 1
ATOM 4924 C CA . VAL A 1 677 ? -38.872 -43.947 -21.059 1.00 26.16 677 VAL A CA 1
ATOM 4925 C C . VAL A 1 677 ? -39.041 -45.096 -22.047 1.00 26.16 677 VAL A C 1
ATOM 4927 O O . VAL A 1 677 ? -40.164 -45.538 -22.273 1.00 26.16 677 VAL A O 1
ATOM 4930 N N . LEU A 1 678 ? -37.904 -45.632 -22.519 1.00 28.09 678 LEU A N 1
ATOM 4931 C CA . LEU A 1 678 ? -37.765 -46.953 -23.168 1.00 28.09 678 LEU A CA 1
ATOM 4932 C C . LEU A 1 678 ? -38.455 -47.090 -24.561 1.00 28.09 678 LEU A C 1
ATOM 4934 O O . LEU A 1 678 ? -39.203 -46.193 -24.948 1.00 28.09 678 LEU A O 1
ATOM 4938 N N . PRO A 1 679 ? -38.158 -48.131 -25.386 1.00 31.55 679 PRO A N 1
ATOM 4939 C CA . PRO A 1 679 ? -37.553 -49.428 -25.059 1.00 31.55 679 PRO A CA 1
ATOM 4940 C C . PRO A 1 679 ? -36.160 -49.739 -25.631 1.00 31.55 679 PRO A C 1
ATOM 4942 O O . PRO A 1 679 ? -35.681 -49.159 -26.600 1.00 31.55 679 PRO A O 1
ATOM 4945 N N . SER A 1 680 ? -35.537 -50.733 -24.999 1.00 33.38 680 SER A N 1
ATOM 4946 C CA . SER A 1 680 ? -34.356 -51.482 -25.437 1.00 33.38 680 SER A CA 1
ATOM 4947 C C . SER A 1 680 ? -34.729 -52.653 -26.364 1.00 33.38 680 SER A C 1
ATOM 4949 O O . SER A 1 680 ? -35.881 -53.079 -26.329 1.00 33.38 680 SER A O 1
ATOM 4951 N N . VAL A 1 681 ? -33.757 -53.194 -27.134 1.00 29.33 681 VAL A N 1
ATOM 4952 C CA . VAL A 1 681 ? -33.563 -54.632 -27.509 1.00 29.33 681 VAL A CA 1
ATOM 4953 C C . VAL A 1 681 ? -32.449 -54.805 -28.590 1.00 29.33 681 VAL A C 1
ATOM 4955 O O . VAL A 1 681 ? -32.382 -53.997 -29.505 1.00 29.33 681 VAL A O 1
ATOM 4958 N N . LEU A 1 682 ? -31.613 -55.866 -28.480 1.00 25.53 682 LEU A N 1
ATOM 4959 C CA . LEU A 1 682 ? -30.633 -56.446 -29.463 1.00 25.53 682 LEU A CA 1
ATOM 4960 C C . LEU A 1 682 ? -29.553 -55.508 -30.097 1.00 25.53 682 LEU A C 1
ATOM 4962 O O . LEU A 1 682 ? -29.861 -54.748 -31.001 1.00 25.53 682 LEU A O 1
ATOM 4966 N N . VAL A 1 683 ? -28.254 -55.457 -29.728 1.00 30.61 683 VAL A N 1
ATOM 4967 C CA . VAL A 1 683 ? -27.177 -56.493 -29.608 1.00 30.61 683 VAL A CA 1
ATOM 4968 C C . VAL A 1 683 ? -27.027 -57.392 -30.862 1.00 30.61 683 VAL A C 1
ATOM 4970 O O . VAL A 1 683 ? -28.055 -57.946 -31.249 1.00 30.61 683 VAL A O 1
ATOM 4973 N N . PRO A 1 684 ? -25.820 -57.689 -31.438 1.00 44.62 684 PRO A N 1
ATOM 4974 C CA . PRO A 1 684 ? -24.443 -57.150 -31.252 1.00 44.62 684 PRO A CA 1
ATOM 4975 C C . PRO A 1 684 ? -23.661 -56.788 -32.558 1.00 44.62 684 PRO A C 1
ATOM 4977 O O . PRO A 1 684 ? -23.992 -57.281 -33.628 1.00 44.62 684 PRO A O 1
ATOM 4980 N N . VAL A 1 685 ? -22.498 -56.117 -32.435 1.00 29.28 685 VAL A N 1
ATOM 4981 C CA . VAL A 1 685 ? -21.198 -56.541 -33.042 1.00 29.28 685 VAL A CA 1
ATOM 4982 C C . VAL A 1 685 ? -20.058 -56.139 -32.082 1.00 29.28 685 VAL A C 1
ATOM 4984 O O . VAL A 1 685 ? -20.123 -55.087 -31.451 1.00 29.28 685 VAL A O 1
ATOM 4987 N N . PHE A 1 686 ? -19.031 -56.985 -31.941 1.00 30.22 686 PHE A N 1
ATOM 4988 C CA . PHE A 1 686 ? -17.862 -56.793 -31.061 1.00 30.22 686 PHE A CA 1
ATOM 4989 C C . PHE A 1 686 ? -16.614 -56.325 -31.847 1.00 30.22 686 PHE A C 1
ATOM 4991 O O . PHE A 1 686 ? -16.513 -56.593 -33.039 1.00 30.22 686 PHE A O 1
ATOM 4998 N N . CYS A 1 687 ? -15.627 -55.758 -31.136 1.00 33.53 687 CYS A N 1
ATOM 4999 C CA . CYS A 1 687 ? -14.237 -55.489 -31.572 1.00 33.53 687 CYS A CA 1
ATOM 5000 C C . CYS A 1 687 ? -13.986 -54.443 -32.686 1.00 33.53 687 CYS A C 1
ATOM 5002 O O . CYS A 1 687 ? -14.527 -54.536 -33.778 1.00 33.53 687 CYS A O 1
ATOM 5004 N N . ILE A 1 688 ? -13.036 -53.518 -32.433 1.00 37.41 688 ILE A N 1
ATOM 5005 C CA . ILE A 1 688 ? -11.814 -53.275 -33.254 1.00 37.41 688 ILE A CA 1
ATOM 5006 C C . ILE A 1 688 ? -10.998 -52.072 -32.729 1.00 37.41 688 ILE A C 1
ATOM 5008 O O . ILE A 1 688 ? -9.785 -52.177 -32.566 1.00 37.41 688 ILE A O 1
ATOM 5012 N N . VAL A 1 689 ? -11.632 -50.932 -32.427 1.00 39.28 689 VAL A N 1
ATOM 5013 C CA . VAL A 1 689 ? -10.920 -49.629 -32.358 1.00 39.28 689 VAL A CA 1
ATOM 5014 C C . VAL A 1 689 ? -10.049 -49.428 -31.100 1.00 39.28 689 VAL A C 1
ATOM 5016 O O . VAL A 1 689 ? -9.083 -48.668 -31.134 1.00 39.28 689 VAL A O 1
ATOM 5019 N N . ALA A 1 690 ? -10.301 -50.158 -30.008 1.00 40.97 690 ALA A N 1
ATOM 5020 C CA . ALA A 1 690 ? -9.539 -50.029 -28.756 1.00 40.97 690 ALA A CA 1
ATOM 5021 C C . ALA A 1 690 ? -8.046 -50.436 -28.855 1.00 40.97 690 ALA A C 1
ATOM 5023 O O . ALA A 1 690 ? -7.274 -50.147 -27.944 1.00 40.97 690 ALA A O 1
ATOM 5024 N N . GLY A 1 691 ? -7.619 -51.090 -29.943 1.00 40.81 691 GLY A N 1
ATOM 5025 C CA . GLY A 1 691 ? -6.247 -51.594 -30.098 1.00 40.81 691 GLY A CA 1
ATOM 5026 C C . GLY A 1 691 ? -5.187 -50.570 -30.531 1.00 40.81 691 GLY A C 1
ATOM 5027 O O . GLY A 1 691 ? -4.003 -50.885 -30.478 1.00 40.81 691 GLY A O 1
ATOM 5028 N N . ILE A 1 692 ? -5.568 -49.367 -30.981 1.00 47.69 692 ILE A N 1
ATOM 5029 C CA . ILE A 1 692 ? -4.651 -48.492 -31.746 1.00 47.69 692 ILE A CA 1
ATOM 5030 C C . ILE A 1 692 ? -3.847 -47.517 -30.863 1.00 47.69 692 ILE A C 1
ATOM 5032 O O . ILE A 1 692 ? -2.671 -47.273 -31.129 1.00 47.69 692 ILE A O 1
ATOM 5036 N N . VAL A 1 693 ? -4.434 -46.978 -29.789 1.00 43.44 693 VAL A N 1
ATOM 5037 C CA . VAL A 1 693 ? -3.801 -45.897 -28.998 1.00 43.44 693 VAL A CA 1
ATOM 5038 C C . VAL A 1 693 ? -2.684 -46.409 -28.075 1.00 43.44 693 VAL A C 1
ATOM 5040 O O . VAL A 1 693 ? -1.669 -45.739 -27.903 1.00 43.44 693 VAL A O 1
ATOM 5043 N N . VAL A 1 694 ? -2.823 -47.620 -27.522 1.00 46.16 694 VAL A N 1
ATOM 5044 C CA . VAL A 1 694 ? -1.850 -48.199 -26.570 1.00 46.16 694 VAL A CA 1
ATOM 5045 C C . VAL A 1 694 ? -0.523 -48.578 -27.248 1.00 46.16 694 VAL A C 1
ATOM 5047 O O . VAL A 1 694 ? 0.532 -48.523 -26.620 1.00 46.16 694 VAL A O 1
ATOM 5050 N N . VAL A 1 695 ? -0.548 -48.915 -28.542 1.00 48.25 695 VAL A N 1
ATOM 5051 C CA . VAL A 1 695 ? 0.645 -49.353 -29.290 1.00 48.25 695 VAL A CA 1
ATOM 5052 C C . VAL A 1 695 ? 1.593 -48.187 -29.606 1.00 48.25 695 VAL A C 1
ATOM 5054 O O . VAL A 1 695 ? 2.809 -48.362 -29.573 1.00 48.25 695 VAL A O 1
ATOM 5057 N N . LEU A 1 696 ? 1.066 -46.985 -29.865 1.00 45.53 696 LEU A N 1
ATOM 5058 C CA . LEU A 1 696 ? 1.867 -45.855 -30.359 1.00 45.53 696 LEU A CA 1
ATOM 5059 C C . LEU A 1 696 ? 2.802 -45.234 -29.307 1.00 45.53 696 LEU A C 1
ATOM 5061 O O . LEU A 1 696 ? 3.900 -44.803 -29.656 1.00 45.53 696 LEU A O 1
ATOM 5065 N N . LEU A 1 697 ? 2.422 -45.221 -28.024 1.00 44.81 697 LEU A N 1
ATOM 5066 C CA . LEU A 1 697 ? 3.248 -44.622 -26.961 1.00 44.81 697 LEU A CA 1
ATOM 5067 C C . LEU A 1 697 ? 4.415 -45.515 -26.507 1.00 44.81 697 LEU A C 1
ATOM 5069 O O . LEU A 1 697 ? 5.446 -45.002 -26.071 1.00 44.81 697 LEU A O 1
ATOM 5073 N N . ILE A 1 698 ? 4.303 -46.839 -26.658 1.00 49.19 698 ILE A N 1
ATOM 5074 C CA . ILE A 1 698 ? 5.364 -47.788 -26.275 1.00 49.19 698 ILE A CA 1
ATOM 5075 C C . ILE A 1 698 ? 6.577 -47.676 -27.221 1.00 49.19 698 ILE A C 1
ATOM 5077 O O . ILE A 1 698 ? 7.721 -47.852 -26.795 1.00 49.19 698 ILE A O 1
ATOM 5081 N N . CYS A 1 699 ? 6.363 -47.307 -28.488 1.00 39.19 699 CYS A N 1
ATOM 5082 C CA . CYS A 1 699 ? 7.434 -47.179 -29.480 1.00 39.19 699 CYS A CA 1
ATOM 5083 C C . CYS A 1 699 ? 8.424 -46.033 -29.193 1.00 39.19 699 CYS A C 1
ATOM 5085 O O . CYS A 1 699 ? 9.613 -46.172 -29.488 1.00 39.19 699 CYS A O 1
ATOM 5087 N N . CYS A 1 700 ? 7.983 -44.921 -28.593 1.00 39.62 700 CYS A N 1
ATOM 5088 C CA . CYS A 1 700 ? 8.831 -43.738 -28.390 1.00 39.62 700 CYS A CA 1
ATOM 5089 C C . CYS A 1 700 ? 9.940 -43.924 -27.337 1.00 39.62 700 CYS A C 1
ATOM 5091 O O . CYS A 1 700 ? 10.953 -43.230 -27.393 1.00 39.62 700 CYS A O 1
ATOM 5093 N N . VAL A 1 701 ? 9.787 -44.865 -26.399 1.00 42.56 701 VAL A N 1
ATOM 5094 C CA . VAL A 1 701 ? 10.757 -45.092 -25.305 1.00 42.56 701 VAL A CA 1
ATOM 5095 C C . VAL A 1 701 ? 11.921 -46.002 -25.733 1.00 42.56 701 VAL A C 1
ATOM 5097 O O . VAL A 1 701 ? 12.986 -45.992 -25.118 1.00 42.56 701 VAL A O 1
ATOM 5100 N N . ILE A 1 702 ? 11.755 -46.776 -26.810 1.00 41.59 702 ILE A N 1
ATOM 5101 C CA . ILE A 1 702 ? 12.687 -47.852 -27.190 1.00 41.59 702 ILE A CA 1
ATOM 5102 C C . ILE A 1 702 ? 13.819 -47.369 -28.124 1.00 41.59 702 ILE A C 1
ATOM 5104 O O . ILE A 1 702 ? 14.864 -48.017 -28.198 1.00 41.59 702 ILE A O 1
ATOM 5108 N N . PHE A 1 703 ? 13.670 -46.223 -28.806 1.00 35.44 703 PHE A N 1
ATOM 5109 C CA . PHE A 1 703 ? 14.481 -45.896 -29.994 1.00 35.44 703 PHE A CA 1
ATOM 5110 C C . PHE A 1 703 ? 15.392 -44.647 -29.928 1.00 35.44 703 PHE A C 1
ATOM 5112 O O . PHE A 1 703 ? 15.641 -44.009 -30.948 1.00 35.44 703 PHE A O 1
ATOM 5119 N N . SER A 1 704 ? 15.968 -44.312 -28.763 1.00 31.86 704 SER A N 1
ATOM 5120 C CA . SER A 1 704 ? 16.964 -43.215 -28.658 1.00 31.86 704 SER A CA 1
ATOM 5121 C C . SER A 1 704 ? 18.174 -43.466 -27.733 1.00 31.86 704 SER A C 1
ATOM 5123 O O . SER A 1 704 ? 18.780 -42.528 -27.216 1.00 31.86 704 SER A O 1
ATOM 5125 N N . LYS A 1 705 ? 18.623 -44.723 -27.575 1.00 30.70 705 LYS A N 1
ATOM 5126 C CA . LYS A 1 705 ? 19.937 -45.041 -26.964 1.00 30.70 705 LYS A CA 1
ATOM 5127 C C . LYS A 1 705 ? 20.754 -46.073 -27.755 1.00 30.70 705 LYS A C 1
ATOM 5129 O O . LYS A 1 705 ? 20.743 -47.249 -27.398 1.00 30.70 705 LYS A O 1
ATOM 5134 N N . ARG A 1 706 ? 21.547 -45.621 -28.747 1.00 30.83 706 ARG A N 1
ATOM 5135 C CA . ARG A 1 706 ? 22.899 -46.164 -29.069 1.00 30.83 706 ARG A CA 1
ATOM 5136 C C . ARG A 1 706 ? 23.627 -45.444 -30.224 1.00 30.83 706 ARG A C 1
ATOM 5138 O O . ARG A 1 706 ? 23.461 -45.790 -31.385 1.00 30.83 706 ARG A O 1
ATOM 5145 N N . THR A 1 707 ? 24.599 -44.614 -29.861 1.00 28.42 707 THR A N 1
ATOM 5146 C CA . THR A 1 707 ? 25.985 -44.683 -30.374 1.00 28.42 707 THR A CA 1
ATOM 5147 C C . THR A 1 707 ? 26.928 -44.625 -29.155 1.00 28.42 707 THR A C 1
ATOM 5149 O O . THR A 1 707 ? 26.468 -44.358 -28.041 1.00 28.42 707 THR A O 1
ATOM 5152 N N . ARG A 1 708 ? 28.194 -45.058 -29.277 1.00 31.27 708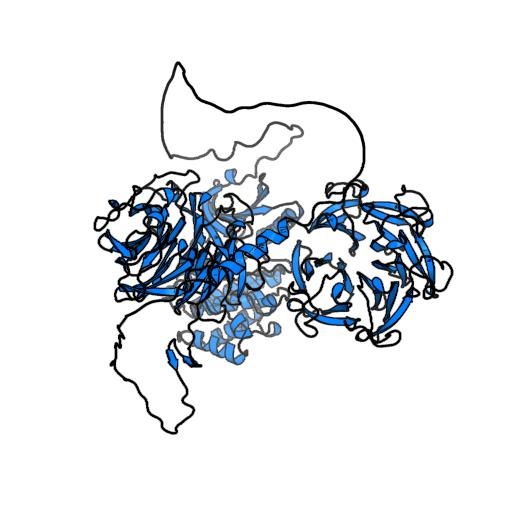 ARG A N 1
ATOM 5153 C CA . ARG A 1 708 ? 29.038 -45.453 -28.119 1.00 31.27 708 ARG A CA 1
ATOM 5154 C C . ARG A 1 708 ? 30.540 -45.396 -28.452 1.00 31.27 708 ARG A C 1
ATOM 5156 O O . ARG A 1 708 ? 30.860 -45.529 -29.629 1.00 31.27 708 ARG A O 1
ATOM 5163 N N . LYS A 1 709 ? 31.390 -45.387 -27.400 1.00 28.86 709 LYS A N 1
ATOM 5164 C CA . LYS A 1 709 ? 32.886 -45.402 -27.325 1.00 28.86 709 LYS A CA 1
ATOM 5165 C C . LYS A 1 709 ? 33.471 -44.004 -27.042 1.00 28.86 709 LYS A C 1
ATOM 5167 O O . LYS A 1 709 ? 32.932 -43.047 -27.572 1.00 28.86 709 LYS A O 1
ATOM 5172 N N . GLU A 1 710 ? 34.539 -43.793 -26.257 1.00 31.44 710 GLU A N 1
ATOM 5173 C CA . GLU A 1 710 ? 35.359 -44.585 -25.288 1.00 31.44 710 GLU A CA 1
ATOM 5174 C C . GLU A 1 710 ? 36.205 -43.554 -24.453 1.00 31.44 710 GLU A C 1
ATOM 5176 O O . GLU A 1 710 ? 36.146 -42.380 -24.800 1.00 31.44 710 GLU A O 1
ATOM 5181 N N . LYS A 1 711 ? 36.981 -43.794 -23.371 1.00 29.50 711 LYS A N 1
ATOM 5182 C CA . LYS A 1 711 ? 37.505 -44.967 -22.619 1.00 29.50 711 LYS A CA 1
ATOM 5183 C C . LYS A 1 711 ? 38.010 -44.506 -21.209 1.00 29.50 711 LYS A C 1
ATOM 5185 O O . LYS A 1 711 ? 38.264 -43.322 -21.069 1.00 29.50 711 LYS A O 1
ATOM 5190 N N . SER A 1 712 ? 38.248 -45.440 -20.260 1.00 29.59 712 SER A N 1
ATOM 5191 C CA . SER A 1 712 ? 39.313 -45.467 -19.190 1.00 29.59 712 SER A CA 1
ATOM 5192 C C . SER A 1 712 ? 39.555 -44.268 -18.218 1.00 29.59 712 SER A C 1
ATOM 5194 O O . SER A 1 712 ? 39.584 -43.134 -18.664 1.00 29.59 712 SER A O 1
ATOM 5196 N N . THR A 1 713 ? 39.864 -44.414 -16.909 1.00 28.70 713 THR A N 1
ATOM 5197 C CA . THR A 1 713 ? 40.083 -45.590 -16.007 1.00 28.70 713 THR A CA 1
ATOM 5198 C C . THR A 1 713 ? 40.157 -45.189 -14.510 1.00 28.70 713 THR A C 1
ATOM 5200 O O . THR A 1 713 ? 40.739 -44.152 -14.232 1.00 28.70 713 THR A O 1
ATOM 5203 N N . GLU A 1 714 ? 39.741 -46.098 -13.598 1.00 29.98 714 GLU A N 1
ATOM 5204 C CA . GLU A 1 714 ? 40.140 -46.244 -12.156 1.00 29.98 714 GLU A CA 1
ATOM 5205 C C . GLU A 1 714 ? 39.836 -45.090 -11.152 1.00 29.98 714 GLU A C 1
ATOM 5207 O O . GLU A 1 714 ? 39.757 -43.939 -11.551 1.00 29.98 714 GLU A O 1
ATOM 5212 N N . LYS A 1 715 ? 39.632 -45.281 -9.827 1.00 27.08 715 LYS A N 1
ATOM 5213 C CA . LYS A 1 715 ? 39.502 -46.444 -8.890 1.00 27.08 715 LYS A CA 1
ATOM 5214 C C . LYS A 1 715 ? 38.599 -45.995 -7.691 1.00 27.08 715 LYS A C 1
ATOM 5216 O O . LYS A 1 715 ? 38.589 -44.809 -7.396 1.00 27.08 715 LYS A O 1
ATOM 5221 N N . VAL A 1 716 ? 37.666 -46.812 -7.160 1.00 26.80 716 VAL A N 1
ATOM 5222 C CA . VAL A 1 716 ? 37.747 -47.596 -5.880 1.00 26.80 716 VAL A CA 1
ATOM 5223 C C . VAL A 1 716 ? 38.044 -46.716 -4.641 1.00 26.80 716 VAL A C 1
ATOM 5225 O O . VAL A 1 716 ? 39.063 -46.039 -4.653 1.00 26.80 716 VAL A O 1
ATOM 5228 N N . GLU A 1 717 ? 37.263 -46.653 -3.544 1.00 27.09 717 GLU A N 1
ATOM 5229 C CA . GLU A 1 717 ? 36.129 -47.448 -2.970 1.00 27.09 717 GLU A CA 1
ATOM 5230 C C . GLU A 1 717 ? 35.144 -46.471 -2.214 1.00 27.09 717 GLU A C 1
ATOM 5232 O O . GLU A 1 717 ? 35.264 -45.274 -2.457 1.00 27.09 717 GLU A O 1
ATOM 5237 N N . SER A 1 718 ? 34.146 -46.754 -1.342 1.00 26.70 718 SER A N 1
ATOM 5238 C CA . SER A 1 718 ? 33.588 -47.944 -0.638 1.00 26.70 718 SER A CA 1
ATOM 5239 C C . SER A 1 718 ? 32.054 -47.822 -0.357 1.00 26.70 718 SER A C 1
ATOM 5241 O O . SER A 1 718 ? 31.358 -47.157 -1.124 1.00 26.70 718 SER A O 1
ATOM 5243 N N . VAL A 1 719 ? 31.482 -48.543 0.638 1.00 26.38 719 VAL A N 1
ATOM 5244 C CA . VAL A 1 719 ? 30.013 -48.768 0.831 1.00 26.38 719 VAL A CA 1
ATOM 5245 C C . VAL A 1 719 ? 29.594 -48.918 2.348 1.00 26.38 719 VAL A C 1
ATOM 5247 O O . VAL A 1 719 ? 30.453 -48.635 3.181 1.00 26.38 719 VAL A O 1
ATOM 5250 N N . PRO A 1 720 ? 28.338 -49.243 2.797 1.00 56.84 720 PRO A N 1
ATOM 5251 C CA . PRO A 1 720 ? 27.582 -48.393 3.754 1.00 56.84 720 PRO A CA 1
ATOM 5252 C C . PRO A 1 720 ? 27.020 -49.133 5.012 1.00 56.84 720 PRO A C 1
ATOM 5254 O O . PRO A 1 720 ? 27.434 -50.267 5.272 1.00 56.84 720 PRO A O 1
ATOM 5257 N N . ARG A 1 721 ? 26.043 -48.519 5.731 1.00 29.81 721 ARG A N 1
ATOM 5258 C CA . ARG A 1 721 ? 24.810 -49.092 6.383 1.00 29.81 721 ARG A CA 1
ATOM 5259 C C . ARG A 1 721 ? 24.059 -48.003 7.204 1.00 29.81 721 ARG A C 1
ATOM 5261 O O . ARG A 1 721 ? 24.707 -47.027 7.567 1.00 29.81 721 ARG A O 1
ATOM 5268 N N . ASP A 1 722 ? 22.720 -47.933 7.316 1.00 29.92 722 ASP A N 1
ATOM 5269 C CA . ASP A 1 722 ? 21.677 -48.807 7.942 1.00 29.92 722 ASP A CA 1
ATOM 5270 C C . ASP A 1 722 ? 21.747 -48.777 9.501 1.00 29.92 722 ASP A C 1
ATOM 5272 O O . ASP A 1 722 ? 22.857 -48.789 10.026 1.00 29.92 722 ASP A O 1
ATOM 5276 N N . LEU A 1 723 ? 20.679 -48.755 10.331 1.00 24.11 723 LEU A N 1
ATOM 5277 C CA . LEU A 1 723 ? 19.206 -48.758 10.135 1.00 24.11 723 LEU A CA 1
ATOM 5278 C C . LEU A 1 723 ? 18.457 -48.100 11.351 1.00 24.11 723 LEU A C 1
ATOM 5280 O O . LEU A 1 723 ? 19.072 -47.454 12.192 1.00 24.11 723 LEU A O 1
ATOM 5284 N N . GLU A 1 724 ? 17.130 -48.270 11.405 1.00 25.14 724 GLU A N 1
ATOM 5285 C CA . GLU A 1 724 ? 16.067 -47.695 12.260 1.00 25.14 724 GLU A CA 1
ATOM 5286 C C . GLU A 1 724 ? 16.062 -47.972 13.794 1.00 25.14 724 GLU A C 1
ATOM 5288 O O . GLU A 1 724 ? 16.682 -48.915 14.274 1.00 25.14 724 GLU A O 1
ATOM 5293 N N . MET A 1 725 ? 15.165 -47.234 14.491 1.00 25.89 725 MET A N 1
ATOM 5294 C CA . MET A 1 725 ? 14.442 -47.562 15.753 1.00 25.89 725 MET A CA 1
ATOM 5295 C C . MET A 1 725 ? 15.222 -47.632 17.095 1.00 25.89 725 MET A C 1
ATOM 5297 O O . MET A 1 725 ? 16.424 -47.844 17.108 1.00 25.89 725 MET A O 1
ATOM 5301 N N . ALA A 1 726 ? 14.604 -47.559 18.293 1.00 24.44 726 ALA A N 1
ATOM 5302 C CA . ALA A 1 726 ? 13.422 -46.846 18.848 1.00 24.44 726 ALA A CA 1
ATOM 5303 C C . ALA A 1 726 ? 13.267 -47.218 20.363 1.00 24.44 726 ALA A C 1
ATOM 5305 O O . ALA A 1 726 ? 13.993 -48.082 20.839 1.00 24.44 726 ALA A O 1
ATOM 5306 N N . ILE A 1 727 ? 12.256 -46.653 21.056 1.00 25.72 727 ILE A N 1
ATOM 5307 C CA . ILE A 1 727 ? 11.607 -47.159 22.303 1.00 25.72 727 ILE A CA 1
ATOM 5308 C C . ILE A 1 727 ? 12.309 -46.916 23.677 1.00 25.72 727 ILE A C 1
ATOM 5310 O O . ILE A 1 727 ? 13.315 -47.531 23.997 1.00 25.72 727 ILE A O 1
ATOM 5314 N N . GLU A 1 728 ? 11.644 -46.071 24.493 1.00 25.58 728 GLU A N 1
ATOM 5315 C CA . GLU A 1 728 ? 11.400 -46.118 25.967 1.00 25.58 728 GLU A CA 1
ATOM 5316 C C . GLU A 1 728 ? 12.543 -46.234 27.019 1.00 25.58 728 GLU A C 1
ATOM 5318 O O . GLU A 1 728 ? 13.695 -46.489 26.703 1.00 25.58 728 GLU A O 1
ATOM 5323 N N . SER A 1 729 ? 12.274 -46.125 28.339 1.00 25.97 729 SER A N 1
ATOM 5324 C CA . SER A 1 729 ? 11.578 -45.067 29.125 1.00 25.97 729 SER A CA 1
ATOM 5325 C C . SER A 1 729 ? 11.756 -45.307 30.650 1.00 25.97 729 SER A C 1
ATOM 5327 O O . SER A 1 729 ? 11.906 -46.456 31.051 1.00 25.97 729 SER A O 1
ATOM 5329 N N . GLN A 1 730 ? 11.632 -44.251 31.484 1.00 27.56 730 GLN A N 1
ATOM 5330 C CA . GLN A 1 730 ? 11.380 -44.301 32.956 1.00 27.56 730 GLN A CA 1
ATOM 5331 C C . GLN A 1 730 ? 12.472 -44.997 33.830 1.00 27.56 730 GLN A C 1
ATOM 5333 O O . GLN A 1 730 ? 13.376 -45.629 33.303 1.00 27.56 730 GLN A O 1
ATOM 5338 N N . THR A 1 731 ? 12.582 -44.880 35.167 1.00 24.91 731 THR A N 1
ATOM 5339 C CA . THR A 1 731 ? 11.939 -44.105 36.275 1.00 24.91 731 THR A CA 1
ATOM 5340 C C . THR A 1 731 ? 13.045 -43.898 37.356 1.00 24.91 731 THR A C 1
ATOM 5342 O O . THR A 1 731 ? 13.877 -44.787 37.498 1.00 24.91 731 THR A O 1
ATOM 5345 N N . LEU A 1 732 ? 13.272 -42.756 38.038 1.00 25.00 732 LEU A N 1
ATOM 5346 C CA . LEU A 1 732 ? 12.439 -41.904 38.929 1.00 25.00 732 LEU A CA 1
ATOM 5347 C C . LEU A 1 732 ? 12.439 -42.381 40.404 1.00 25.00 732 LEU A C 1
ATOM 5349 O O . LEU A 1 732 ? 12.000 -43.499 40.633 1.00 25.00 732 LEU A O 1
ATOM 5353 N N . GLN A 1 733 ? 12.885 -41.522 41.354 1.00 25.03 733 GLN A N 1
ATOM 5354 C CA . GLN A 1 733 ? 12.533 -41.405 42.808 1.00 25.03 733 GLN A CA 1
ATOM 5355 C C . GLN A 1 733 ? 13.670 -40.745 43.642 1.00 25.03 733 GLN A C 1
ATOM 5357 O O . GLN A 1 733 ? 14.832 -40.978 43.326 1.00 25.03 733 GLN A O 1
ATOM 5362 N N . THR A 1 734 ? 13.472 -39.970 44.731 1.00 25.56 734 THR A N 1
ATOM 5363 C CA . THR A 1 734 ? 12.387 -39.042 45.186 1.00 25.56 734 THR A CA 1
ATOM 5364 C C . THR A 1 734 ? 12.861 -38.218 46.407 1.00 25.56 734 THR A C 1
ATOM 5366 O O . THR A 1 734 ? 13.762 -38.678 47.099 1.00 25.56 734 THR A O 1
ATOM 5369 N N . MET A 1 735 ? 12.173 -37.091 46.692 1.00 22.78 735 MET A N 1
ATOM 5370 C CA . MET A 1 735 ? 11.832 -36.451 48.002 1.00 22.78 735 MET A CA 1
ATOM 5371 C C . MET A 1 735 ? 11.950 -34.910 47.921 1.00 22.78 735 MET A C 1
ATOM 5373 O O . MET A 1 735 ? 13.017 -34.398 47.610 1.00 22.78 735 MET A O 1
ATOM 5377 N N . GLU A 1 736 ? 10.835 -34.159 47.891 1.00 24.73 736 GLU A N 1
ATOM 5378 C CA . GLU A 1 736 ? 10.012 -33.645 49.028 1.00 24.73 736 GLU A CA 1
ATOM 5379 C C . GLU A 1 736 ? 10.589 -32.347 49.639 1.00 24.73 736 GLU A C 1
ATOM 5381 O O . GLU A 1 736 ? 11.792 -32.253 49.832 1.00 24.73 736 GLU A O 1
ATOM 5386 N N . SER A 1 737 ? 9.834 -31.295 49.998 1.00 24.55 737 SER A N 1
ATOM 5387 C CA . SER A 1 737 ? 8.388 -30.939 49.917 1.00 24.55 737 SER A CA 1
ATOM 5388 C C . SER A 1 737 ? 8.282 -29.373 49.879 1.00 24.55 737 SER A C 1
ATOM 5390 O O . SER A 1 737 ? 9.321 -28.739 49.725 1.00 24.55 737 SER A O 1
ATOM 5392 N N . VAL A 1 738 ? 7.178 -28.597 49.926 1.00 24.30 738 VAL A N 1
ATOM 5393 C CA . VAL A 1 738 ? 5.785 -28.689 50.453 1.00 24.30 738 VAL A CA 1
ATOM 5394 C C . VAL A 1 738 ? 4.790 -28.108 49.394 1.00 24.30 738 VAL A C 1
ATOM 5396 O O . VAL A 1 738 ? 5.000 -28.333 48.207 1.00 24.30 738 VAL A O 1
ATOM 5399 N N . LYS A 1 739 ? 3.688 -27.425 49.766 1.00 27.09 739 LYS A N 1
ATOM 5400 C CA . LYS A 1 739 ? 2.626 -26.861 48.891 1.00 27.09 739 LYS A CA 1
ATOM 5401 C C . LYS A 1 739 ? 2.114 -25.493 49.391 1.00 27.09 739 LYS A C 1
ATOM 5403 O O . LYS A 1 739 ? 1.976 -25.365 50.605 1.00 27.09 739 LYS A O 1
ATOM 5408 N N . SER A 1 740 ? 1.655 -24.610 48.488 1.00 24.67 740 SER A N 1
ATOM 5409 C CA . SER A 1 740 ? 0.351 -23.897 48.585 1.00 24.67 740 SER A CA 1
ATOM 5410 C C . SER A 1 740 ? 0.034 -23.004 47.362 1.00 24.67 740 SER A C 1
ATOM 5412 O O . SER A 1 740 ? 0.921 -22.381 46.791 1.00 24.67 740 SER A O 1
ATOM 5414 N N . GLU A 1 741 ? -1.253 -22.909 47.013 1.00 28.55 741 GLU A N 1
ATOM 5415 C CA . GLU A 1 741 ? -1.902 -21.954 46.080 1.00 28.55 741 GLU A CA 1
ATOM 5416 C C . GLU A 1 741 ? -3.035 -21.219 46.853 1.00 28.55 741 GLU A C 1
ATOM 5418 O O . GLU A 1 741 ? -3.264 -21.600 48.009 1.00 28.55 741 GLU A O 1
ATOM 5423 N N . PRO A 1 742 ? -3.875 -20.327 46.268 1.00 43.12 742 PRO A N 1
ATOM 5424 C CA . PRO A 1 742 ? -3.723 -19.349 45.162 1.00 43.12 742 PRO A CA 1
ATOM 5425 C C . PRO A 1 742 ? -4.117 -17.904 45.607 1.00 43.12 742 PRO A C 1
ATOM 5427 O O . PRO A 1 742 ? -4.496 -17.726 46.756 1.00 43.12 742 PRO A O 1
ATOM 5430 N N . THR A 1 743 ? -4.118 -16.900 44.700 1.00 24.84 743 THR A N 1
ATOM 5431 C CA . THR A 1 743 ? -5.219 -15.896 44.508 1.00 24.84 743 THR A CA 1
ATOM 5432 C C . THR A 1 743 ? -4.900 -14.826 43.440 1.00 24.84 743 THR A C 1
ATOM 5434 O O . THR A 1 743 ? -3.786 -14.312 43.400 1.00 24.84 743 THR A O 1
ATOM 5437 N N . ASP A 1 744 ? -5.910 -14.413 42.656 1.00 27.06 744 ASP A N 1
ATOM 5438 C CA . ASP A 1 744 ? -5.986 -13.074 42.023 1.00 27.06 744 ASP A CA 1
ATOM 5439 C C . ASP A 1 744 ? -6.292 -11.991 43.101 1.00 27.06 744 ASP A C 1
ATOM 5441 O O . ASP A 1 744 ? -6.926 -12.308 44.103 1.00 27.06 744 ASP A O 1
ATOM 5445 N N . PHE A 1 745 ? -5.867 -10.734 42.876 1.00 29.45 745 PHE A N 1
ATOM 5446 C CA . PHE A 1 745 ? -6.074 -9.487 43.671 1.00 29.45 745 PHE A CA 1
ATOM 5447 C C . PHE A 1 745 ? -7.229 -9.447 44.709 1.00 29.45 745 PHE A C 1
ATOM 5449 O O . PHE A 1 745 ? -8.342 -9.862 44.377 1.00 29.45 745 PHE A O 1
ATOM 5456 N N . PRO A 1 746 ? -7.051 -8.814 45.902 1.00 37.16 746 PRO A N 1
ATOM 5457 C CA . PRO A 1 746 ? -6.481 -7.455 46.087 1.00 37.16 746 PRO A CA 1
ATOM 5458 C C . PRO A 1 746 ? -5.413 -7.385 47.233 1.00 37.16 746 PRO A C 1
ATOM 5460 O O . PRO A 1 746 ? -4.923 -8.432 47.633 1.00 37.16 746 PRO A O 1
ATOM 5463 N N . SER A 1 747 ? -4.925 -6.256 47.788 1.00 27.91 747 SER A N 1
ATOM 5464 C CA . SER A 1 747 ? -5.381 -4.848 47.825 1.00 27.91 747 SER A CA 1
ATOM 5465 C C . SER A 1 747 ? -4.261 -3.816 48.118 1.00 27.91 747 SER A C 1
ATOM 5467 O O . SER A 1 747 ? -3.214 -4.168 48.641 1.00 27.91 747 SER A O 1
ATOM 5469 N N . GLU A 1 748 ? -4.581 -2.535 47.884 1.00 26.55 748 GLU A N 1
ATOM 5470 C CA . GLU A 1 748 ? -3.977 -1.291 48.425 1.00 26.55 748 GLU A CA 1
ATOM 5471 C C . GLU A 1 748 ? -2.521 -0.861 48.100 1.00 26.55 748 GLU A C 1
ATOM 5473 O O . GLU A 1 748 ? -1.532 -1.467 48.481 1.00 26.55 748 GLU A O 1
ATOM 5478 N N . GLN A 1 749 ? -2.462 0.326 47.474 1.00 30.20 749 GLN A N 1
ATOM 5479 C CA . GLN A 1 749 ? -1.556 1.469 47.690 1.00 30.20 749 GLN A CA 1
ATOM 5480 C C . GLN A 1 749 ? -0.021 1.278 47.777 1.00 30.20 749 GLN A C 1
ATOM 5482 O O . GLN A 1 749 ? 0.535 0.726 48.717 1.00 30.20 749 GLN A O 1
ATOM 5487 N N . SER A 1 750 ? 0.667 1.995 46.873 1.00 27.91 750 SER A N 1
ATOM 5488 C CA . SER A 1 750 ? 2.125 2.223 46.791 1.00 27.91 750 SER A CA 1
ATOM 5489 C C . SER A 1 750 ? 3.000 0.992 46.490 1.00 27.91 750 SER A C 1
ATOM 5491 O O . SER A 1 750 ? 3.120 0.104 47.316 1.00 27.91 750 SER A O 1
ATOM 5493 N N . LEU A 1 751 ? 3.649 0.982 45.307 1.00 26.45 751 LEU A N 1
ATOM 5494 C CA . LEU A 1 751 ? 4.939 0.296 45.021 1.00 26.45 751 LEU A CA 1
ATOM 5495 C C . LEU A 1 751 ? 5.412 0.365 43.549 1.00 26.45 751 LEU A C 1
ATOM 5497 O O . LEU A 1 751 ? 6.551 0.006 43.264 1.00 26.45 751 LEU A O 1
ATOM 5501 N N . TYR A 1 752 ? 4.595 0.846 42.604 1.00 25.30 752 TYR A N 1
ATOM 5502 C CA . TYR A 1 752 ? 4.836 0.711 41.151 1.00 25.30 752 TYR A CA 1
ATOM 5503 C C . TYR A 1 752 ? 6.009 1.529 40.543 1.00 25.30 752 TYR A C 1
ATOM 5505 O O . TYR A 1 752 ? 6.000 1.797 39.346 1.00 25.30 752 TYR A O 1
ATOM 5513 N N . PHE A 1 753 ? 6.997 1.986 41.327 1.00 27.58 753 PHE A N 1
ATOM 5514 C CA . PHE A 1 753 ? 7.954 3.012 40.871 1.00 27.58 753 PHE A CA 1
ATOM 5515 C C . PHE A 1 753 ? 9.414 2.903 41.364 1.00 27.58 753 PHE A C 1
ATOM 5517 O O . PHE A 1 753 ? 10.114 3.914 41.410 1.00 27.58 753 PHE A O 1
ATOM 5524 N N . GLN A 1 754 ? 9.905 1.706 41.722 1.00 26.89 754 GLN A N 1
ATOM 5525 C CA . GLN A 1 754 ? 11.265 1.549 42.287 1.00 26.89 754 GLN A CA 1
ATOM 5526 C C . GLN A 1 754 ? 12.150 0.405 41.739 1.00 26.89 754 GLN A C 1
ATOM 5528 O O . GLN A 1 754 ? 13.236 0.189 42.273 1.00 26.89 754 GLN A O 1
ATOM 5533 N N . SER A 1 755 ? 11.765 -0.308 40.671 1.00 28.14 755 SER A N 1
ATOM 5534 C CA . SER A 1 755 ? 12.496 -1.499 40.172 1.00 28.14 755 SER A CA 1
ATOM 5535 C C . SER A 1 755 ? 13.273 -1.333 38.848 1.00 28.14 755 SER A C 1
ATOM 5537 O O . SER A 1 755 ? 13.628 -2.318 38.206 1.00 28.14 755 SER A O 1
ATOM 5539 N N . MET A 1 756 ? 13.633 -0.101 38.478 1.00 25.72 756 MET A N 1
ATOM 5540 C CA . MET A 1 756 ? 14.762 0.221 37.584 1.00 25.72 756 MET A CA 1
ATOM 5541 C C . MET A 1 756 ? 15.457 1.463 38.184 1.00 25.72 756 MET A C 1
ATOM 5543 O O . MET A 1 756 ? 14.761 2.370 38.623 1.00 25.72 756 MET A O 1
ATOM 5547 N N . VAL A 1 757 ? 16.785 1.592 38.315 1.00 27.70 757 VAL A N 1
ATOM 5548 C CA . VAL A 1 757 ? 17.939 0.971 37.629 1.00 27.70 757 VAL A CA 1
ATOM 5549 C C . VAL A 1 757 ? 19.107 0.763 38.623 1.00 27.70 757 VAL A C 1
ATOM 5551 O O . VAL A 1 757 ? 19.349 1.647 39.441 1.00 27.70 757 VAL A O 1
ATOM 5554 N N . SER A 1 758 ? 19.902 -0.321 38.519 1.00 26.62 758 SER A N 1
ATOM 5555 C CA . SER A 1 758 ? 21.384 -0.240 38.343 1.00 26.62 758 SER A CA 1
ATOM 5556 C C . SER A 1 758 ? 22.186 -1.537 38.574 1.00 26.62 758 SER A C 1
ATOM 5558 O O . SER A 1 758 ? 22.432 -1.956 39.699 1.00 26.62 758 SER A O 1
ATOM 5560 N N . SER A 1 759 ? 22.776 -2.052 37.491 1.00 24.47 759 SER A N 1
ATOM 5561 C CA . SER A 1 759 ? 24.167 -2.544 37.446 1.00 24.47 759 SER A CA 1
ATOM 5562 C C . SER A 1 759 ? 24.580 -2.677 35.967 1.00 24.47 759 SER A C 1
ATOM 5564 O O . SER A 1 759 ? 23.885 -3.364 35.231 1.00 24.47 759 SER A O 1
ATOM 5566 N N . GLN A 1 760 ? 25.641 -2.059 35.441 1.00 24.77 760 GLN A N 1
ATOM 5567 C CA . GLN A 1 760 ? 26.627 -1.150 36.035 1.00 24.77 760 GLN A CA 1
ATOM 5568 C C . GLN A 1 760 ? 26.908 0.017 35.071 1.00 24.77 760 GLN A C 1
ATOM 5570 O O . GLN A 1 760 ? 27.198 -0.225 33.910 1.00 24.77 760 GLN A O 1
ATOM 5575 N N . TYR A 1 761 ? 26.912 1.252 35.572 1.00 22.53 761 TYR A N 1
ATOM 5576 C CA . TYR A 1 761 ? 27.900 2.296 35.249 1.00 22.53 761 TYR A CA 1
ATOM 5577 C C . TYR A 1 761 ? 27.760 3.385 36.324 1.00 22.53 761 TYR A C 1
ATOM 5579 O O . TYR A 1 761 ? 26.642 3.753 36.684 1.00 22.53 761 TYR A O 1
ATOM 5587 N N . LYS A 1 762 ? 28.869 3.839 36.922 1.00 25.27 762 LYS A N 1
ATOM 5588 C CA . LYS A 1 762 ? 28.850 4.766 38.068 1.00 25.27 762 LYS A CA 1
ATOM 5589 C C . LYS A 1 762 ? 29.967 5.804 37.948 1.00 25.27 762 LYS A C 1
ATOM 5591 O O . LYS A 1 762 ? 31.067 5.467 37.521 1.00 25.27 762 LYS A O 1
ATOM 5596 N N . SER A 1 763 ? 29.679 7.013 38.435 1.00 23.75 763 SER A N 1
ATOM 5597 C CA . SER A 1 763 ? 30.406 8.291 38.285 1.00 23.75 763 SER A CA 1
ATOM 5598 C C . SER A 1 763 ? 30.063 9.059 36.996 1.00 23.75 763 SER A C 1
ATOM 5600 O O . SER A 1 763 ? 29.984 8.462 35.931 1.00 23.75 763 SER A O 1
ATOM 5602 N N . VAL A 1 764 ? 29.799 10.371 37.041 1.00 23.81 764 VAL A N 1
ATOM 5603 C CA . VAL A 1 764 ? 29.794 11.316 38.188 1.00 23.81 764 VAL A CA 1
ATOM 5604 C C . VAL A 1 764 ? 28.353 11.693 38.575 1.00 23.81 764 VAL A C 1
ATOM 5606 O O . VAL A 1 764 ? 27.460 11.637 37.738 1.00 23.81 764 VAL A O 1
ATOM 5609 N N . ALA A 1 765 ? 28.113 12.056 39.840 1.00 24.88 765 ALA A N 1
ATOM 5610 C CA . ALA A 1 765 ? 26.799 12.476 40.330 1.00 24.88 765 ALA A CA 1
ATOM 5611 C C . ALA A 1 765 ? 26.872 13.808 41.091 1.00 24.88 765 ALA A C 1
ATOM 5613 O O . ALA A 1 765 ? 27.707 13.955 41.982 1.00 24.88 765 ALA A O 1
ATOM 5614 N N . SER A 1 766 ? 25.941 14.717 40.792 1.00 23.52 766 SER A N 1
ATOM 5615 C CA . SER A 1 766 ? 25.548 15.832 41.662 1.00 23.52 766 SER A CA 1
ATOM 5616 C C . SER A 1 766 ? 24.151 16.345 41.278 1.00 23.52 766 SER A C 1
ATOM 5618 O O . SER A 1 766 ? 23.966 16.866 40.185 1.00 23.52 766 SER A O 1
ATOM 5620 N N . GLU A 1 767 ? 23.202 16.197 42.204 1.00 26.62 767 GLU A N 1
ATOM 5621 C CA . GLU A 1 767 ? 22.023 17.062 42.396 1.00 26.62 767 GLU A CA 1
ATOM 5622 C C . GLU A 1 767 ? 21.030 17.274 41.229 1.00 26.62 767 GLU A C 1
ATOM 5624 O O . GLU A 1 767 ? 21.066 18.265 40.506 1.00 26.62 767 GLU A O 1
ATOM 5629 N N . SER A 1 768 ? 20.001 16.421 41.162 1.00 27.00 768 SER A N 1
ATOM 5630 C CA . SER A 1 768 ? 18.593 16.884 41.207 1.00 27.00 768 SER A CA 1
ATOM 5631 C C . SER A 1 768 ? 17.610 15.709 41.314 1.00 27.00 768 SER A C 1
ATOM 5633 O O . SER A 1 768 ? 17.492 14.878 40.420 1.00 27.00 768 SER A O 1
ATOM 5635 N N . SER A 1 769 ? 16.871 15.641 42.424 1.00 39.72 769 SER A N 1
ATOM 5636 C CA . SER A 1 769 ? 15.822 14.641 42.667 1.00 39.72 769 SER A CA 1
ATOM 5637 C C . SER A 1 769 ? 14.459 15.323 42.811 1.00 39.72 769 SER A C 1
ATOM 5639 O O . SER A 1 769 ? 14.185 15.914 43.857 1.00 39.72 769 SER A O 1
ATOM 5641 N N . SER A 1 770 ? 13.601 15.245 41.788 1.00 42.06 770 SER A N 1
ATOM 5642 C CA . SER A 1 770 ? 12.226 15.784 41.857 1.00 42.06 770 SER A CA 1
ATOM 5643 C C . SER A 1 770 ? 11.272 15.260 40.772 1.00 42.06 770 SER A C 1
ATOM 5645 O O . SER A 1 770 ? 10.175 14.802 41.096 1.00 42.06 770 SER A O 1
ATOM 5647 N N . ASN A 1 771 ? 11.666 15.324 39.495 1.00 51.91 771 ASN A N 1
ATOM 5648 C CA . ASN A 1 771 ? 10.748 15.148 38.362 1.00 51.91 771 ASN A CA 1
ATOM 5649 C C . ASN A 1 771 ? 10.492 13.677 37.999 1.00 51.91 771 ASN A C 1
ATOM 5651 O O . ASN A 1 771 ? 11.199 13.076 37.195 1.00 51.91 771 ASN A O 1
ATOM 5655 N N . ASN A 1 772 ? 9.432 13.115 38.578 1.00 63.84 772 ASN A N 1
ATOM 5656 C CA . ASN A 1 772 ? 8.853 11.829 38.202 1.00 63.84 772 ASN A CA 1
ATOM 5657 C C . ASN A 1 772 ? 7.328 11.913 38.395 1.00 63.84 772 ASN A C 1
ATOM 5659 O O . ASN A 1 772 ? 6.866 12.346 39.450 1.00 63.84 772 ASN A O 1
ATOM 5663 N N . ALA A 1 773 ? 6.531 11.512 37.400 1.00 69.19 773 ALA A N 1
ATOM 5664 C CA . ALA A 1 773 ? 5.077 11.696 37.433 1.00 69.19 773 ALA A CA 1
ATOM 5665 C C . ALA A 1 773 ? 4.398 11.057 38.663 1.00 69.19 773 ALA A C 1
ATOM 5667 O O . ALA A 1 773 ? 3.470 11.638 39.226 1.00 69.19 773 ALA A O 1
ATOM 5668 N N . ALA A 1 774 ? 4.897 9.916 39.148 1.00 69.88 774 ALA A N 1
ATOM 5669 C CA . ALA A 1 774 ? 4.316 9.235 40.305 1.00 69.88 774 ALA A CA 1
ATOM 5670 C C . ALA A 1 774 ? 4.688 9.846 41.668 1.00 69.88 774 ALA A C 1
ATOM 5672 O O . ALA A 1 774 ? 4.076 9.470 42.672 1.00 69.88 774 ALA A O 1
ATOM 5673 N N . SER A 1 775 ? 5.632 10.796 41.744 1.00 78.44 775 SER A N 1
ATOM 5674 C CA . SER A 1 775 ? 5.810 11.609 42.960 1.00 78.44 775 SER A CA 1
ATOM 5675 C C . SER A 1 775 ? 4.760 12.725 43.048 1.00 78.44 775 SER A C 1
ATOM 5677 O O . SER A 1 775 ? 4.322 13.058 44.148 1.00 78.44 775 SER A O 1
ATOM 5679 N N . LYS A 1 776 ? 4.300 13.248 41.899 1.00 82.19 776 LYS A N 1
ATOM 5680 C CA . LYS A 1 776 ? 3.292 14.318 41.800 1.00 82.19 776 LYS A CA 1
ATOM 5681 C C . LYS A 1 776 ? 1.842 13.823 41.854 1.00 82.19 776 LYS A C 1
ATOM 5683 O O . LYS A 1 776 ? 1.015 14.472 42.492 1.00 82.19 776 LYS A O 1
ATOM 5688 N N . TYR A 1 777 ? 1.525 12.700 41.207 1.00 88.31 777 TYR A N 1
ATOM 5689 C CA . TYR A 1 777 ? 0.136 12.336 40.888 1.00 88.31 777 TYR A CA 1
ATOM 5690 C C . TYR A 1 777 ? -0.306 10.966 41.415 1.00 88.31 777 TYR A C 1
ATOM 5692 O O . TYR A 1 777 ? 0.466 10.003 41.439 1.00 88.31 777 TYR A O 1
ATOM 5700 N N . ASN A 1 778 ? -1.583 10.882 41.790 1.00 83.19 778 ASN A N 1
ATOM 5701 C CA . ASN A 1 778 ? -2.376 9.657 41.836 1.00 83.19 778 ASN A CA 1
ATOM 5702 C C . ASN A 1 778 ? -3.140 9.557 40.507 1.00 83.19 778 ASN A C 1
ATOM 5704 O O . ASN A 1 778 ? -3.942 10.433 40.192 1.00 83.19 778 ASN A O 1
ATOM 5708 N N . ILE A 1 779 ? -2.891 8.520 39.703 1.00 82.69 779 ILE A N 1
ATOM 5709 C CA . ILE A 1 779 ? -3.666 8.287 38.474 1.00 82.69 779 ILE A CA 1
ATOM 5710 C C . ILE A 1 779 ? -5.004 7.664 38.874 1.00 82.69 779 ILE A C 1
ATOM 5712 O O . ILE A 1 779 ? -5.011 6.624 39.529 1.00 82.69 779 ILE A O 1
ATOM 5716 N N . LEU A 1 780 ? -6.112 8.296 38.481 1.00 82.31 780 LEU A N 1
ATOM 5717 C CA . LEU A 1 780 ? -7.460 7.794 38.751 1.00 82.31 780 LEU A CA 1
ATOM 5718 C C . LEU A 1 780 ? -7.949 6.927 37.588 1.00 82.31 780 LEU A C 1
ATOM 5720 O O . LEU A 1 780 ? -8.358 5.788 37.784 1.00 82.31 780 LEU A O 1
ATOM 5724 N N . GLU A 1 781 ? -7.862 7.456 36.367 1.00 78.56 781 GLU A N 1
ATOM 5725 C CA . GLU A 1 781 ? -8.324 6.789 35.147 1.00 78.56 781 GLU A CA 1
ATOM 5726 C C . GLU A 1 781 ? -7.648 7.378 33.898 1.00 78.56 781 GLU A C 1
ATOM 5728 O O . GLU A 1 781 ? -7.143 8.505 33.905 1.00 78.56 781 GLU A O 1
ATOM 5733 N N . LYS A 1 782 ? -7.633 6.618 32.798 1.00 79.69 782 LYS A N 1
ATOM 5734 C CA . LYS A 1 782 ? -7.183 7.103 31.488 1.00 79.69 782 LYS A CA 1
ATOM 5735 C C . LYS A 1 782 ? -8.393 7.640 30.720 1.00 79.69 782 LYS A C 1
ATOM 5737 O O . LYS A 1 782 ? -9.234 6.857 30.296 1.00 79.69 782 LYS A O 1
ATOM 5742 N N . ILE A 1 783 ? -8.447 8.955 30.520 1.00 74.94 783 ILE A N 1
ATOM 5743 C CA . ILE A 1 783 ? -9.573 9.656 29.875 1.00 74.94 783 ILE A CA 1
ATOM 5744 C C . ILE A 1 783 ? -9.397 9.857 28.365 1.00 74.94 783 ILE A C 1
ATOM 5746 O O . ILE A 1 783 ? -10.328 10.287 27.697 1.00 74.94 783 ILE A O 1
ATOM 5750 N N . GLY A 1 784 ? -8.228 9.540 27.800 1.00 62.22 784 GLY A N 1
ATOM 5751 C CA . GLY A 1 784 ? -8.049 9.572 26.350 1.00 62.22 784 GLY A CA 1
ATOM 5752 C C . GLY A 1 784 ? -6.739 8.972 25.851 1.00 62.22 784 GLY A C 1
ATOM 5753 O O . GLY A 1 784 ? -5.764 8.819 26.591 1.00 62.22 784 GLY A O 1
ATOM 5754 N N . SER A 1 785 ? -6.698 8.660 24.559 1.00 57.31 785 SER A N 1
ATOM 5755 C CA . SER A 1 785 ? -5.454 8.467 23.807 1.00 57.31 785 SER A CA 1
ATOM 5756 C C . SER A 1 785 ? -5.643 8.850 22.350 1.00 57.31 785 SER A C 1
ATOM 5758 O O . SER A 1 785 ? -6.602 8.416 21.723 1.00 57.31 785 SER A O 1
ATOM 5760 N N . GLY A 1 786 ? -4.693 9.617 21.824 1.00 48.88 786 GLY A N 1
ATOM 5761 C CA . GLY A 1 786 ? -4.603 9.987 20.415 1.00 48.88 786 GLY A CA 1
ATOM 5762 C C . GLY A 1 786 ? -3.200 9.726 19.872 1.00 48.88 786 GLY A C 1
ATOM 5763 O O . GLY A 1 786 ? -2.329 9.234 20.591 1.00 48.88 786 GLY A O 1
ATOM 5764 N N . ALA A 1 787 ? -2.961 10.098 18.614 1.00 43.34 787 ALA A N 1
ATOM 5765 C CA . ALA A 1 787 ? -1.708 9.819 17.900 1.00 43.34 787 ALA A CA 1
ATOM 5766 C C . ALA A 1 787 ? -0.432 10.382 18.570 1.00 43.34 787 ALA A C 1
ATOM 5768 O O . ALA A 1 787 ? 0.662 9.915 18.273 1.00 43.34 787 ALA A O 1
ATOM 5769 N N . PHE A 1 788 ? -0.572 11.348 19.485 1.00 50.31 788 PHE A N 1
ATOM 5770 C CA . PHE A 1 788 ? 0.540 12.057 20.131 1.00 50.31 788 PHE A CA 1
ATOM 5771 C C . PHE A 1 788 ? 0.733 11.709 21.616 1.00 50.31 788 PHE A C 1
ATOM 5773 O O . PHE A 1 788 ? 1.725 12.119 22.211 1.00 50.31 788 PHE A O 1
ATOM 5780 N N . GLY A 1 789 ? -0.188 10.969 22.249 1.00 63.53 789 GLY A N 1
ATOM 5781 C CA . GLY A 1 789 ? -0.071 10.651 23.676 1.00 63.53 789 GLY A CA 1
ATOM 5782 C C . GLY A 1 789 ? -1.332 10.096 24.340 1.00 63.53 789 GLY A C 1
ATOM 5783 O O . GLY A 1 789 ? -2.397 9.992 23.728 1.00 63.53 789 GLY A O 1
ATOM 5784 N N . SER A 1 790 ? -1.209 9.753 25.625 1.00 76.94 790 SER A N 1
ATOM 5785 C CA . SER A 1 790 ? -2.331 9.348 26.491 1.00 76.94 790 SER A CA 1
ATOM 5786 C C . SER A 1 790 ? -2.667 10.449 27.496 1.00 76.94 790 SER A C 1
ATOM 5788 O O . SER A 1 790 ? -1.763 11.054 28.066 1.00 76.94 790 SER A O 1
ATOM 5790 N N . VAL A 1 791 ? -3.957 10.687 27.735 1.00 81.94 791 VAL A N 1
ATOM 5791 C CA . VAL A 1 791 ? -4.457 11.650 28.726 1.00 81.94 791 VAL A CA 1
ATOM 5792 C C . VAL A 1 791 ? -5.045 10.892 29.911 1.00 81.94 791 VAL A C 1
ATOM 5794 O O . VAL A 1 791 ? -5.860 9.983 29.741 1.00 81.94 791 VAL A O 1
ATOM 5797 N N . PHE A 1 792 ? -4.646 11.280 31.115 1.00 84.88 792 PHE A N 1
ATOM 5798 C CA . PHE A 1 792 ? -5.084 10.689 32.374 1.00 84.88 792 PHE A CA 1
ATOM 5799 C C . PHE A 1 792 ? -5.804 11.731 33.222 1.00 84.88 792 PHE A C 1
ATOM 5801 O O . PHE A 1 792 ? -5.332 12.861 33.337 1.00 84.88 792 PHE A O 1
ATOM 5808 N N . ARG A 1 793 ? -6.908 11.344 33.860 1.00 89.19 793 ARG A N 1
ATOM 5809 C CA . ARG A 1 793 ? -7.452 12.091 34.993 1.00 89.19 793 ARG A CA 1
ATOM 5810 C C . ARG A 1 793 ? -6.653 11.684 36.223 1.00 89.19 793 ARG A C 1
ATOM 5812 O O . ARG A 1 793 ? -6.504 10.495 36.519 1.00 89.19 793 ARG A O 1
ATOM 5819 N N . VAL A 1 794 ? -6.129 12.676 36.923 1.00 91.19 794 VAL A N 1
ATOM 5820 C CA . VAL A 1 794 ? -5.269 12.486 38.088 1.00 91.19 794 VAL A CA 1
ATOM 5821 C C . VAL A 1 794 ? -5.762 13.316 39.262 1.00 91.19 794 VAL A C 1
ATOM 5823 O O . VAL A 1 794 ? -6.409 14.345 39.081 1.00 91.19 794 VAL A O 1
ATOM 5826 N N . GLU A 1 795 ? -5.404 12.880 40.459 1.00 91.62 795 GLU A N 1
ATOM 5827 C CA . GLU A 1 795 ? -5.427 13.683 41.676 1.00 91.62 795 GLU A CA 1
ATOM 5828 C C . GLU A 1 795 ? -3.989 14.137 41.985 1.00 91.62 795 GLU A C 1
ATOM 5830 O O . GLU A 1 795 ? -3.040 13.342 41.960 1.00 91.62 795 GLU A O 1
ATOM 5835 N N . VAL A 1 796 ? -3.803 15.428 42.259 1.00 90.69 796 VAL A N 1
ATOM 5836 C CA . VAL A 1 796 ? -2.500 16.005 42.616 1.00 90.69 796 VAL A CA 1
ATOM 5837 C C . VAL A 1 796 ? -2.194 15.700 44.081 1.00 90.69 796 VAL A C 1
ATOM 5839 O O . VAL A 1 796 ? -2.803 16.275 44.982 1.00 90.69 796 VAL A O 1
ATOM 5842 N N . LYS A 1 797 ? -1.192 14.853 44.350 1.00 87.69 797 LYS A N 1
ATOM 5843 C CA . LYS A 1 797 ? -0.872 14.325 45.698 1.00 87.69 797 LYS A CA 1
ATOM 5844 C C . LYS A 1 797 ? -0.610 15.384 46.771 1.00 87.69 797 LYS A C 1
ATOM 5846 O O . LYS A 1 797 ? -0.664 15.079 47.957 1.00 87.69 797 LYS A O 1
ATOM 5851 N N . LYS A 1 798 ? -0.267 16.609 46.365 1.00 86.62 798 LYS A N 1
ATOM 5852 C CA . LYS A 1 798 ? 0.043 17.726 47.266 1.00 86.62 798 LYS A CA 1
ATOM 5853 C C . LYS A 1 798 ? -1.188 18.553 47.666 1.00 86.62 798 LYS A C 1
ATOM 5855 O O . LYS A 1 798 ? -1.131 19.223 48.694 1.00 86.62 798 LYS A O 1
ATOM 5860 N N . THR A 1 799 ? -2.256 18.546 46.869 1.00 89.38 799 THR A N 1
ATOM 5861 C CA . THR A 1 799 ? -3.411 19.451 47.043 1.00 89.38 799 THR A CA 1
ATOM 5862 C C . THR A 1 799 ? -4.768 18.748 47.041 1.00 89.38 799 THR A C 1
ATOM 5864 O O . THR A 1 799 ? -5.714 19.297 47.594 1.00 89.38 799 THR A O 1
ATOM 5867 N N . GLY A 1 800 ? -4.873 17.548 46.461 1.00 87.56 800 GLY A N 1
ATOM 5868 C CA . GLY A 1 800 ? -6.146 16.861 46.218 1.00 87.56 800 GLY A CA 1
ATOM 5869 C C . GLY A 1 800 ? -6.887 17.345 44.963 1.00 87.56 800 GLY A C 1
ATOM 5870 O O . GLY A 1 800 ? -7.993 16.884 44.695 1.00 87.56 800 GLY A O 1
ATOM 5871 N N . ASP A 1 801 ? -6.303 18.262 44.181 1.00 90.94 801 ASP A N 1
ATOM 5872 C CA . ASP A 1 801 ? -6.947 18.791 42.974 1.00 90.94 801 ASP A CA 1
ATOM 5873 C C . ASP A 1 801 ? -7.093 17.713 41.895 1.00 90.94 801 ASP A C 1
ATOM 5875 O O . ASP A 1 801 ? -6.145 16.979 41.605 1.00 90.94 801 ASP A O 1
ATOM 5879 N N . ILE A 1 802 ? -8.249 17.679 41.228 1.00 92.00 802 ILE A N 1
ATOM 5880 C CA . ILE A 1 802 ? -8.454 16.860 40.029 1.00 92.00 802 ILE A CA 1
ATOM 5881 C C . ILE A 1 802 ? -7.921 17.610 38.803 1.00 92.00 802 ILE A C 1
ATOM 5883 O O . ILE A 1 802 ? -8.313 18.747 38.535 1.00 92.00 802 ILE A O 1
ATOM 5887 N N . LYS A 1 803 ? -7.036 16.963 38.042 1.00 92.00 803 LYS A N 1
ATOM 5888 C CA . LYS A 1 803 ? -6.370 17.511 36.850 1.00 92.00 803 LYS A CA 1
ATOM 5889 C C . LYS A 1 803 ? -6.399 16.518 35.692 1.00 92.00 803 LYS A C 1
ATOM 5891 O O . LYS A 1 803 ? -6.594 15.319 35.890 1.00 92.00 803 LYS A O 1
ATOM 5896 N N . ALA A 1 804 ? -6.167 17.018 34.482 1.00 90.56 804 ALA A N 1
ATOM 5897 C CA . ALA A 1 804 ? -5.882 16.198 33.311 1.00 90.56 804 ALA A CA 1
ATOM 5898 C C . ALA A 1 804 ? -4.375 16.252 33.023 1.00 90.56 804 ALA A C 1
ATOM 5900 O O . ALA A 1 804 ? -3.804 17.334 32.961 1.00 90.56 804 ALA A O 1
ATOM 5901 N N . VAL A 1 805 ? -3.715 15.111 32.836 1.00 89.25 805 VAL A N 1
ATOM 5902 C CA . VAL A 1 805 ? -2.288 15.044 32.485 1.00 89.25 805 VAL A CA 1
ATOM 5903 C C . VAL A 1 805 ? -2.124 14.315 31.158 1.00 89.25 805 VAL A C 1
ATOM 5905 O O . VAL A 1 805 ? -2.456 13.134 31.050 1.00 89.25 805 VAL A O 1
ATOM 5908 N N . LYS A 1 806 ? -1.602 15.013 30.144 1.00 86.50 806 LYS A N 1
ATOM 5909 C CA . LYS A 1 806 ? -1.261 14.448 28.831 1.00 86.50 806 LYS A CA 1
ATOM 5910 C C . LYS A 1 806 ? 0.203 14.011 28.839 1.00 86.50 806 LYS A C 1
ATOM 5912 O O . LYS A 1 806 ? 1.090 14.839 29.016 1.00 86.50 806 LYS A O 1
ATOM 5917 N N . ALA A 1 807 ? 0.440 12.716 28.656 1.00 82.69 807 ALA A N 1
ATOM 5918 C CA . ALA A 1 807 ? 1.763 12.121 28.517 1.00 82.69 807 ALA A CA 1
ATOM 5919 C C . ALA A 1 807 ? 2.078 11.907 27.029 1.00 82.69 807 ALA A C 1
ATOM 5921 O O . ALA A 1 807 ? 1.452 11.068 26.369 1.00 82.69 807 ALA A O 1
ATOM 5922 N N . LEU A 1 808 ? 3.034 12.680 26.518 1.00 79.12 808 LEU A N 1
ATOM 5923 C CA . LEU A 1 808 ? 3.602 12.587 25.174 1.00 79.12 808 LEU A CA 1
ATOM 5924 C C . LEU A 1 808 ? 4.897 11.768 25.244 1.00 79.12 808 LEU A C 1
ATOM 5926 O O . LEU A 1 808 ? 5.642 11.904 26.213 1.00 79.12 808 LEU A O 1
ATOM 5930 N N . LYS A 1 809 ? 5.205 10.962 24.224 1.00 77.75 809 LYS A N 1
ATOM 5931 C CA . LYS A 1 809 ? 6.525 10.325 24.090 1.00 77.75 809 LYS A CA 1
ATOM 5932 C C . LYS A 1 809 ? 7.330 11.053 23.022 1.00 77.75 809 LYS A C 1
ATOM 5934 O O . LYS A 1 809 ? 6.807 11.237 21.929 1.00 77.75 809 LYS A O 1
ATOM 5939 N N . TYR A 1 810 ? 8.588 11.375 23.322 1.00 75.69 810 TYR A N 1
ATOM 5940 C CA . TYR A 1 810 ? 9.537 11.877 22.327 1.00 75.69 810 TYR A CA 1
ATOM 5941 C C . TYR A 1 810 ? 10.513 10.781 21.870 1.00 75.69 810 TYR A C 1
ATOM 5943 O O . TYR A 1 810 ? 10.759 9.812 22.598 1.00 75.69 810 TYR A O 1
ATOM 5951 N N . VAL A 1 811 ? 11.055 10.908 20.656 1.00 67.56 811 VAL A N 1
ATOM 5952 C CA . VAL A 1 811 ? 12.010 9.944 20.067 1.00 67.56 811 VAL A CA 1
ATOM 5953 C C . VAL A 1 811 ? 13.455 10.440 20.023 1.00 67.56 811 VAL A C 1
ATOM 5955 O O . VAL A 1 811 ? 14.369 9.620 20.119 1.00 67.56 811 VAL A O 1
ATOM 5958 N N . ASP A 1 812 ? 13.683 11.752 19.942 1.00 63.75 812 ASP A N 1
ATOM 5959 C CA . ASP A 1 812 ? 15.019 12.358 19.952 1.00 63.75 812 ASP A CA 1
ATOM 5960 C C . ASP A 1 812 ? 15.028 13.768 20.580 1.00 63.75 812 ASP A C 1
ATOM 5962 O O . ASP A 1 812 ? 14.034 14.229 21.147 1.00 63.75 812 ASP A O 1
ATOM 5966 N N . HIS A 1 813 ? 16.184 14.438 20.550 1.00 68.75 813 HIS A N 1
ATOM 5967 C CA . HIS A 1 813 ? 16.348 15.763 21.147 1.00 68.75 813 HIS A CA 1
ATOM 5968 C C . HIS A 1 813 ? 15.674 16.895 20.362 1.00 68.75 813 HIS A C 1
ATOM 5970 O O . HIS A 1 813 ? 15.271 17.870 20.990 1.00 68.75 813 HIS A O 1
ATOM 5976 N N . ASP A 1 814 ? 15.532 16.793 19.041 1.00 63.69 814 ASP A N 1
ATOM 5977 C CA . ASP A 1 814 ? 14.897 17.839 18.233 1.00 63.69 814 ASP A CA 1
ATOM 5978 C C . ASP A 1 814 ? 13.371 17.733 18.316 1.00 63.69 814 ASP A C 1
ATOM 5980 O O . ASP A 1 814 ? 12.684 18.744 18.461 1.00 63.69 814 ASP A O 1
ATOM 5984 N N . ASP A 1 815 ? 12.842 16.510 18.349 1.00 63.72 815 ASP A N 1
ATOM 5985 C CA . ASP A 1 815 ? 11.456 16.208 18.714 1.00 63.72 815 ASP A CA 1
ATOM 5986 C C . ASP A 1 815 ? 11.110 16.757 20.116 1.00 63.72 815 ASP A C 1
ATOM 5988 O O . ASP A 1 815 ? 10.180 17.554 20.269 1.00 63.72 815 ASP A O 1
ATOM 5992 N N . LEU A 1 816 ? 11.946 16.468 21.126 1.00 72.69 816 LEU A N 1
ATOM 5993 C CA . LEU A 1 816 ? 11.809 17.055 22.466 1.00 72.69 816 LEU A CA 1
ATOM 5994 C C . LEU A 1 816 ? 11.875 18.592 22.446 1.00 72.69 816 LEU A C 1
ATOM 5996 O O . LEU A 1 816 ? 11.076 19.241 23.118 1.00 72.69 816 LEU A O 1
ATOM 6000 N N . ASN A 1 817 ? 12.801 19.189 21.689 1.00 67.38 817 ASN A N 1
ATOM 6001 C CA . ASN A 1 817 ? 12.931 20.645 21.585 1.00 67.38 817 ASN A CA 1
ATOM 6002 C C . ASN A 1 817 ? 11.671 21.293 20.986 1.00 67.38 817 ASN A C 1
ATOM 6004 O O . ASN A 1 817 ? 11.256 22.351 21.460 1.00 67.38 817 ASN A O 1
ATOM 6008 N N . ASN A 1 818 ? 11.039 20.662 19.990 1.00 64.69 818 ASN A N 1
ATOM 6009 C CA . ASN A 1 818 ? 9.789 21.146 19.398 1.00 64.69 818 ASN A CA 1
ATOM 6010 C C . ASN A 1 818 ? 8.620 21.046 20.392 1.00 64.69 818 ASN A C 1
ATOM 6012 O O . ASN A 1 818 ? 7.978 22.060 20.672 1.00 64.69 818 ASN A O 1
ATOM 6016 N N . ILE A 1 819 ? 8.420 19.874 21.009 1.00 69.06 819 ILE A N 1
ATOM 6017 C CA . ILE A 1 819 ? 7.379 19.650 22.029 1.00 69.06 819 ILE A CA 1
ATOM 6018 C C . ILE A 1 819 ? 7.533 20.643 23.195 1.00 69.06 819 ILE A C 1
ATOM 6020 O O . ILE A 1 819 ? 6.555 21.239 23.650 1.00 69.06 819 ILE A O 1
ATOM 6024 N N . MET A 1 820 ? 8.765 20.876 23.657 1.00 70.94 820 MET A N 1
ATOM 6025 C CA . MET A 1 820 ? 9.046 21.839 24.724 1.00 70.94 820 MET A CA 1
ATOM 6026 C C . MET A 1 820 ? 8.844 23.295 24.270 1.00 70.94 820 MET A C 1
ATOM 6028 O O . MET A 1 820 ? 8.339 24.091 25.061 1.00 70.94 820 MET A O 1
ATOM 6032 N N . LYS A 1 821 ? 9.180 23.665 23.022 1.00 67.31 821 LYS A N 1
ATOM 6033 C CA . LYS A 1 821 ? 8.920 25.013 22.471 1.00 67.31 821 LYS A CA 1
ATOM 6034 C C . LYS A 1 821 ? 7.418 25.317 22.466 1.00 67.31 821 LYS A C 1
ATOM 6036 O O . LYS A 1 821 ? 7.018 26.378 22.945 1.00 67.31 821 LYS A O 1
ATOM 6041 N N . GLU A 1 822 ? 6.610 24.389 21.960 1.00 64.25 822 GLU A N 1
ATOM 6042 C CA . GLU A 1 822 ? 5.150 24.517 21.873 1.00 64.25 822 GLU A CA 1
ATOM 6043 C C . GLU A 1 822 ? 4.515 24.514 23.276 1.00 64.25 822 GLU A C 1
ATOM 6045 O O . GLU A 1 822 ? 3.776 25.434 23.631 1.00 64.25 822 GLU A O 1
ATOM 6050 N N . GLY A 1 823 ? 4.892 23.575 24.149 1.00 68.56 823 GLY A N 1
ATOM 6051 C CA . GLY A 1 823 ? 4.394 23.524 25.528 1.00 68.56 823 GLY A CA 1
ATOM 6052 C C . GLY A 1 823 ? 4.752 24.753 26.382 1.00 68.56 823 GLY A C 1
ATOM 6053 O O . GLY A 1 823 ? 3.955 25.175 27.220 1.00 68.56 823 GLY A O 1
ATOM 6054 N N . ILE A 1 824 ? 5.901 25.397 26.136 1.00 72.06 824 ILE A N 1
ATOM 6055 C CA . ILE A 1 824 ? 6.287 26.672 26.776 1.00 72.06 824 ILE A CA 1
ATOM 6056 C C . ILE A 1 824 ? 5.450 27.862 26.268 1.00 72.06 824 ILE A C 1
ATOM 6058 O O . ILE A 1 824 ? 5.345 28.869 26.975 1.00 72.06 824 ILE A O 1
ATOM 6062 N N . GLN A 1 825 ? 4.850 27.778 25.075 1.00 71.31 825 GLN A N 1
ATOM 6063 C CA . GLN A 1 825 ? 3.846 28.751 24.629 1.00 71.31 825 GLN A CA 1
ATOM 6064 C C . GLN A 1 825 ? 2.511 28.499 25.341 1.00 71.31 825 GLN A C 1
ATOM 6066 O O . GLN A 1 825 ? 1.968 29.436 25.924 1.00 71.31 825 GLN A O 1
ATOM 6071 N N . LEU A 1 826 ? 2.042 27.244 25.399 1.00 72.94 826 LEU A N 1
ATOM 6072 C CA . LEU A 1 826 ? 0.789 26.883 26.081 1.00 72.94 826 LEU A CA 1
ATOM 6073 C C . LEU A 1 826 ? 0.801 27.237 27.583 1.00 72.94 826 LEU A C 1
ATOM 6075 O O . LEU A 1 826 ? -0.174 27.780 28.093 1.00 72.94 826 LEU A O 1
ATOM 6079 N N . LEU A 1 827 ? 1.930 27.037 28.276 1.00 76.81 827 LEU A N 1
ATOM 6080 C CA . LEU A 1 827 ? 2.140 27.445 29.679 1.00 76.81 827 LEU A CA 1
ATOM 6081 C C . LEU A 1 827 ? 2.010 28.958 29.946 1.00 76.81 827 LEU A C 1
ATOM 6083 O O . LEU A 1 827 ? 1.961 29.372 31.103 1.00 76.81 827 LEU A O 1
ATOM 6087 N N . LYS A 1 828 ? 2.013 29.795 28.903 1.00 75.06 828 LYS A N 1
ATOM 6088 C CA . LYS A 1 828 ? 1.887 31.260 29.004 1.00 75.06 828 LYS A CA 1
ATOM 6089 C C . LYS A 1 828 ? 0.511 31.768 28.575 1.00 75.06 828 LYS A C 1
ATOM 6091 O O . LYS A 1 828 ? 0.286 32.976 28.607 1.00 75.06 828 LYS A O 1
ATOM 6096 N N . MET A 1 829 ? -0.385 30.876 28.157 1.00 78.31 829 MET A N 1
ATOM 6097 C CA . MET A 1 829 ? -1.740 31.234 27.759 1.00 78.31 829 MET A CA 1
ATOM 6098 C C . MET A 1 829 ? -2.623 31.403 28.994 1.00 78.31 829 MET A C 1
ATOM 6100 O O . MET A 1 829 ? -2.721 30.509 29.833 1.00 78.31 829 MET A O 1
ATOM 6104 N N . ASP A 1 830 ? -3.303 32.542 29.073 1.00 83.06 830 ASP A N 1
ATOM 6105 C CA . ASP A 1 830 ? -4.382 32.767 30.030 1.00 83.06 830 ASP A CA 1
ATOM 6106 C C . ASP A 1 830 ? -5.533 33.447 29.283 1.00 83.06 830 ASP A C 1
ATOM 6108 O O . ASP A 1 830 ? -5.492 34.642 28.991 1.00 83.06 830 ASP A O 1
ATOM 6112 N N . HIS A 1 831 ? -6.517 32.646 28.879 1.00 91.12 831 HIS A N 1
ATOM 6113 C CA . HIS A 1 831 ? -7.675 33.073 28.099 1.00 91.12 831 HIS A CA 1
ATOM 6114 C C . HIS A 1 831 ? -8.908 32.309 28.602 1.00 91.12 831 HIS A C 1
ATOM 6116 O O . HIS A 1 831 ? -8.816 31.091 28.768 1.00 91.12 831 HIS A O 1
ATOM 6122 N N . PRO A 1 832 ? -10.063 32.963 28.843 1.00 91.81 832 PRO A N 1
ATOM 6123 C CA . PRO A 1 832 ? -11.223 32.315 29.459 1.00 91.81 832 PRO A CA 1
ATOM 6124 C C . PRO A 1 832 ? -11.736 31.101 28.677 1.00 91.81 832 PRO A C 1
ATOM 6126 O O . PRO A 1 832 ? -12.254 30.173 29.291 1.00 91.81 832 PRO A O 1
ATOM 6129 N N . ASN A 1 833 ? -11.575 31.088 27.351 1.00 94.88 833 ASN A N 1
ATOM 6130 C CA . ASN A 1 833 ? -12.114 30.057 26.457 1.00 94.88 833 ASN A CA 1
ATOM 6131 C C . ASN A 1 833 ? -11.047 29.129 25.856 1.00 94.88 833 ASN A C 1
ATOM 6133 O O . ASN A 1 833 ? -11.237 28.595 24.767 1.00 94.88 833 ASN A O 1
ATOM 6137 N N . ILE A 1 834 ? -9.915 28.933 26.538 1.00 91.06 834 ILE A N 1
ATOM 6138 C CA . ILE A 1 834 ? -8.869 27.978 26.134 1.00 91.06 834 ILE A CA 1
ATOM 6139 C C . ILE A 1 834 ? -8.451 27.126 27.342 1.00 91.06 834 ILE A C 1
ATOM 6141 O O . ILE A 1 834 ? -8.430 27.619 28.469 1.00 91.06 834 ILE A O 1
ATOM 6145 N N . VAL A 1 835 ? -8.120 25.847 27.118 1.00 88.94 835 VAL A N 1
ATOM 6146 C CA . VAL A 1 835 ? -7.613 24.949 28.169 1.00 88.94 835 VAL A CA 1
ATOM 6147 C C . VAL A 1 835 ? -6.369 25.520 28.853 1.00 88.94 835 VAL A C 1
ATOM 6149 O O . VAL A 1 835 ? -5.364 25.828 28.211 1.00 88.94 835 VAL A O 1
ATOM 6152 N N . LYS A 1 836 ? -6.417 25.622 30.185 1.00 86.75 836 LYS A N 1
ATOM 6153 C CA . LYS A 1 836 ? -5.294 26.127 30.978 1.00 86.75 836 LYS A CA 1
ATOM 6154 C C . LYS A 1 836 ? -4.282 25.023 31.277 1.00 86.75 836 LYS A C 1
ATOM 6156 O O . LYS A 1 836 ? -4.611 24.051 31.961 1.00 86.75 836 LYS A O 1
ATOM 6161 N N . VAL A 1 837 ? -3.047 25.206 30.808 1.00 87.12 837 VAL A N 1
ATOM 6162 C CA . VAL A 1 837 ? -1.882 24.391 31.189 1.00 87.12 837 VAL A CA 1
ATOM 6163 C C . VAL A 1 837 ? -1.292 24.938 32.493 1.00 87.12 837 VAL A C 1
ATOM 6165 O O . VAL A 1 837 ? -1.056 26.138 32.610 1.00 87.12 837 VAL A O 1
ATOM 6168 N N . ASN A 1 838 ? -1.069 24.067 33.480 1.00 85.62 838 ASN A N 1
ATOM 6169 C CA . ASN A 1 838 ? -0.613 24.435 34.828 1.00 85.62 838 ASN A CA 1
ATOM 6170 C C . ASN A 1 838 ? 0.877 24.126 35.068 1.00 85.62 838 ASN A C 1
ATOM 6172 O O . ASN A 1 838 ? 1.549 24.872 35.774 1.00 85.62 838 ASN A O 1
ATOM 6176 N N . ASP A 1 839 ? 1.384 23.024 34.505 1.00 85.38 839 ASP A N 1
ATOM 6177 C CA . ASP A 1 839 ? 2.767 22.551 34.658 1.00 85.38 839 ASP A CA 1
ATOM 6178 C C . ASP A 1 839 ? 3.176 21.727 33.423 1.00 85.38 839 ASP A C 1
ATOM 6180 O O . ASP A 1 839 ? 2.328 21.119 32.764 1.00 85.38 839 ASP A O 1
ATOM 6184 N N . MET A 1 840 ? 4.473 21.680 33.114 1.00 86.19 840 MET A N 1
ATOM 6185 C CA . MET A 1 840 ? 5.037 20.760 32.126 1.00 86.19 840 MET A CA 1
ATOM 6186 C C . MET A 1 840 ? 6.432 20.307 32.554 1.00 86.19 840 MET A C 1
ATOM 6188 O O . MET A 1 840 ? 7.299 21.125 32.861 1.00 86.19 840 MET A O 1
ATOM 6192 N N . PHE A 1 841 ? 6.678 18.998 32.521 1.00 83.62 841 PHE A N 1
ATOM 6193 C CA . PHE A 1 841 ? 7.977 18.426 32.871 1.00 83.62 841 PHE A CA 1
ATOM 6194 C C . PHE A 1 841 ? 8.296 17.166 32.064 1.00 83.62 841 PHE A C 1
ATOM 6196 O O . PHE A 1 841 ? 7.409 16.462 31.586 1.00 83.62 841 PHE A O 1
ATOM 6203 N N . VAL A 1 842 ? 9.589 16.873 31.953 1.00 80.94 842 VAL A N 1
ATOM 6204 C CA . VAL A 1 842 ? 10.127 15.658 31.328 1.00 80.94 842 VAL A CA 1
ATOM 6205 C C . VAL A 1 842 ? 10.511 14.664 32.427 1.00 80.94 842 VAL A C 1
ATOM 6207 O O . VAL A 1 842 ? 10.972 15.087 33.492 1.00 80.94 842 VAL A O 1
ATOM 6210 N N . ASP A 1 843 ? 10.332 13.364 32.190 1.00 74.25 843 ASP A N 1
ATOM 6211 C CA . ASP A 1 843 ? 10.778 12.299 33.097 1.00 74.25 843 ASP A CA 1
ATOM 6212 C C . ASP A 1 843 ? 11.959 11.477 32.535 1.00 74.25 843 ASP A C 1
ATOM 6214 O O . ASP A 1 843 ? 12.422 11.670 31.411 1.00 74.25 843 ASP A O 1
ATOM 6218 N N . SER A 1 844 ? 12.457 10.526 33.329 1.00 65.50 844 SER A N 1
ATOM 6219 C CA . SER A 1 844 ? 13.546 9.615 32.942 1.00 65.50 844 SER A CA 1
ATOM 6220 C C . SER A 1 844 ? 13.168 8.554 31.894 1.00 65.50 844 SER A C 1
ATOM 6222 O O . SER A 1 844 ? 14.023 7.757 31.512 1.00 65.50 844 SER A O 1
ATOM 6224 N N . SER A 1 845 ? 11.910 8.508 31.451 1.00 64.69 845 SER A N 1
ATOM 6225 C CA . SER A 1 845 ? 11.318 7.440 30.630 1.00 64.69 845 SER A CA 1
ATOM 6226 C C . SER A 1 845 ? 11.089 7.862 29.171 1.00 64.69 845 SER A C 1
ATOM 6228 O O . SER A 1 845 ? 10.409 7.155 28.426 1.00 64.69 845 SER A O 1
ATOM 6230 N N . GLN A 1 846 ? 11.654 9.005 28.762 1.00 76.38 846 GLN A N 1
ATOM 6231 C CA . GLN A 1 846 ? 11.407 9.680 27.478 1.00 76.38 846 GLN A CA 1
ATOM 6232 C C . GLN A 1 846 ? 9.954 10.166 27.299 1.00 76.38 846 GLN A C 1
ATOM 6234 O O . GLN A 1 846 ? 9.420 10.169 26.186 1.00 76.38 846 GLN A O 1
ATOM 6239 N N . LEU A 1 847 ? 9.308 10.594 28.392 1.00 79.75 847 LEU A N 1
ATOM 6240 C CA . LEU A 1 847 ? 7.969 11.184 28.362 1.00 79.75 847 LEU A CA 1
ATOM 6241 C C . LEU A 1 847 ? 7.988 12.669 28.754 1.00 79.75 847 LEU A C 1
ATOM 6243 O O . LEU A 1 847 ? 8.661 13.067 29.707 1.00 79.75 847 LEU A O 1
ATOM 6247 N N . VAL A 1 848 ? 7.192 13.473 28.045 1.00 82.69 848 VAL A N 1
ATOM 6248 C CA . VAL A 1 848 ? 6.806 14.834 28.449 1.00 82.69 848 VAL A CA 1
ATOM 6249 C C . VAL A 1 848 ? 5.394 14.775 29.021 1.00 82.69 848 VAL A C 1
ATOM 6251 O O . VAL A 1 848 ? 4.469 14.299 28.362 1.00 82.69 848 VAL A O 1
ATOM 6254 N N . PHE A 1 849 ? 5.217 15.269 30.241 1.00 85.88 849 PHE A N 1
ATOM 6255 C CA . PHE A 1 849 ? 3.928 15.371 30.917 1.00 85.88 849 PHE A CA 1
ATOM 6256 C C . PHE A 1 849 ? 3.466 16.827 30.926 1.00 85.88 849 PHE A C 1
ATOM 6258 O O . PHE A 1 849 ? 4.196 17.695 31.398 1.00 85.88 849 PHE A O 1
ATOM 6265 N N . ILE A 1 850 ? 2.250 17.075 30.437 1.00 86.94 850 ILE A N 1
ATOM 6266 C CA . ILE A 1 850 ? 1.582 18.384 30.422 1.00 86.94 850 ILE A CA 1
ATOM 6267 C C . ILE A 1 850 ? 0.363 18.307 31.348 1.00 86.94 850 ILE A C 1
ATOM 6269 O O . ILE A 1 850 ? -0.556 17.530 31.079 1.00 86.94 850 ILE A O 1
ATOM 6273 N N . GLU A 1 851 ? 0.344 19.089 32.429 1.00 89.56 851 GLU A N 1
ATOM 6274 C CA . GLU A 1 851 ? -0.794 19.189 33.354 1.00 89.56 851 GLU A CA 1
ATOM 6275 C C . GLU A 1 851 ? -1.766 20.288 32.913 1.00 89.56 851 GLU A C 1
ATOM 6277 O O . GLU A 1 851 ? -1.363 21.414 32.634 1.00 89.56 851 GLU A O 1
ATOM 6282 N N . MET A 1 852 ? -3.058 19.979 32.912 1.00 89.44 852 MET A N 1
ATOM 6283 C CA . MET A 1 852 ? -4.158 20.832 32.472 1.00 89.44 852 MET A CA 1
ATOM 6284 C C . MET A 1 852 ? -5.309 20.823 33.490 1.00 89.44 852 MET A C 1
ATOM 6286 O O . MET A 1 852 ? -5.440 19.911 34.313 1.00 89.44 852 MET A O 1
ATOM 6290 N N . GLU A 1 853 ? -6.163 21.845 33.442 1.00 89.44 853 GLU A N 1
ATOM 6291 C CA . GLU A 1 853 ? -7.478 21.825 34.103 1.00 89.44 853 GLU A CA 1
ATOM 6292 C C . GLU A 1 853 ? -8.342 20.654 33.564 1.00 89.44 853 GLU A C 1
ATOM 6294 O O . GLU A 1 853 ? -8.243 20.292 32.391 1.00 89.44 853 GLU A O 1
ATOM 6299 N N . PHE A 1 854 ? -9.148 20.017 34.424 1.00 89.88 854 PHE A N 1
ATOM 6300 C CA . PHE A 1 854 ? -10.030 18.899 34.053 1.00 89.88 854 PHE A CA 1
ATOM 6301 C C . PHE A 1 854 ? -11.489 19.361 33.977 1.00 89.88 854 PHE A C 1
ATOM 6303 O O . PHE A 1 854 ? -12.030 19.874 34.957 1.00 89.88 854 PHE A O 1
ATOM 6310 N N . TYR A 1 855 ? -12.135 19.137 32.833 1.00 90.12 855 TYR A N 1
ATOM 6311 C CA . TYR A 1 855 ? -13.499 19.592 32.557 1.00 90.12 855 TYR A CA 1
ATOM 6312 C C . TYR A 1 855 ? -14.501 18.446 32.716 1.00 90.12 855 TYR A C 1
ATOM 6314 O O . TYR A 1 855 ? -14.678 17.612 31.832 1.00 90.12 855 TYR A O 1
ATOM 6322 N N . ALA A 1 856 ? -15.149 18.396 33.883 1.00 86.50 856 ALA A N 1
ATOM 6323 C CA . ALA A 1 856 ? -15.995 17.273 34.292 1.00 86.50 856 ALA A CA 1
ATOM 6324 C C . ALA A 1 856 ? -17.304 17.118 33.490 1.00 86.50 856 ALA A C 1
ATOM 6326 O O . ALA A 1 856 ? -17.911 16.052 33.543 1.00 86.50 856 ALA A O 1
ATOM 6327 N N . TYR A 1 857 ? -17.734 18.147 32.752 1.00 88.25 857 TYR A N 1
ATOM 6328 C CA . TYR A 1 857 ? -18.944 18.108 31.920 1.00 88.25 857 TYR A CA 1
ATOM 6329 C C . TYR A 1 857 ? -18.711 17.517 30.515 1.00 88.25 857 TYR A C 1
ATOM 6331 O O . TYR A 1 857 ? -19.658 17.411 29.741 1.00 88.25 857 TYR A O 1
ATOM 6339 N N . GLY A 1 858 ? -17.479 17.119 30.175 1.00 88.56 858 GLY A N 1
ATOM 6340 C CA . GLY A 1 858 ? -17.144 16.601 28.847 1.00 88.56 858 GLY A CA 1
ATOM 6341 C C . GLY A 1 858 ? -16.990 17.711 27.806 1.00 88.56 858 GLY A C 1
ATOM 6342 O O . GLY A 1 858 ? -16.424 18.763 28.098 1.00 88.56 858 GLY A O 1
ATOM 6343 N N . ASP A 1 859 ? -17.461 17.464 26.587 1.00 93.19 859 ASP A N 1
ATOM 6344 C CA . ASP A 1 859 ? -17.216 18.288 25.399 1.00 93.19 859 ASP A CA 1
ATOM 6345 C C . ASP A 1 859 ? -18.473 18.473 24.528 1.00 93.19 859 ASP A C 1
ATOM 6347 O O . ASP A 1 859 ? -19.508 17.840 24.761 1.00 93.19 859 ASP A O 1
ATOM 6351 N N . LEU A 1 860 ? -18.399 19.344 23.513 1.00 93.56 860 LEU A N 1
ATOM 6352 C CA . LEU A 1 860 ? -19.535 19.675 22.640 1.00 93.56 860 LEU A CA 1
ATOM 6353 C C . LEU A 1 860 ? -20.103 18.481 21.852 1.00 93.56 860 LEU A C 1
ATOM 6355 O O . LEU A 1 860 ? -21.229 18.581 21.361 1.00 93.56 860 LEU A O 1
ATOM 6359 N N . SER A 1 861 ? -19.402 17.346 21.735 1.00 90.19 861 SER A N 1
ATOM 6360 C CA . SER A 1 861 ? -19.989 16.155 21.104 1.00 90.19 861 SER A CA 1
ATOM 6361 C C . SER A 1 861 ? -21.180 15.611 21.899 1.00 90.19 861 SER A C 1
ATOM 6363 O O . SER A 1 861 ? -22.114 15.094 21.289 1.00 90.19 861 SER A O 1
ATOM 6365 N N . THR A 1 862 ? -21.224 15.816 23.221 1.00 89.31 862 THR A N 1
ATOM 6366 C CA . THR A 1 862 ? -22.380 15.463 24.069 1.00 89.31 862 THR A CA 1
ATOM 6367 C C . THR A 1 862 ? -23.662 16.173 23.612 1.00 89.31 862 THR A C 1
ATOM 6369 O O . THR A 1 862 ? -24.716 15.549 23.491 1.00 89.31 862 THR A O 1
ATOM 6372 N N . LEU A 1 863 ? -23.555 17.454 23.241 1.00 89.06 863 LEU A N 1
ATOM 6373 C CA . LEU A 1 863 ? -24.663 18.279 22.748 1.00 89.06 863 LEU A CA 1
ATOM 6374 C C . LEU A 1 863 ? -25.127 17.900 21.334 1.00 89.06 863 LEU A C 1
ATOM 6376 O O . LEU A 1 863 ? -26.218 18.300 20.920 1.00 89.06 863 LEU A O 1
ATOM 6380 N N . ILE A 1 864 ? -24.328 17.136 20.592 1.00 87.62 864 ILE A N 1
ATOM 6381 C CA . ILE A 1 864 ? -24.673 16.623 19.259 1.00 87.62 864 ILE A CA 1
ATOM 6382 C C . ILE A 1 864 ? -25.235 15.196 19.362 1.00 87.62 864 ILE A C 1
ATOM 6384 O O . ILE A 1 864 ? -26.155 14.850 18.624 1.00 87.62 864 ILE A O 1
ATOM 6388 N N . GLN A 1 865 ? -24.727 14.393 20.305 1.00 83.62 865 GLN A N 1
ATOM 6389 C CA . GLN A 1 865 ? -25.198 13.032 20.588 1.00 83.62 865 GLN A CA 1
ATOM 6390 C C . GLN A 1 865 ? -26.626 12.996 21.149 1.00 83.62 865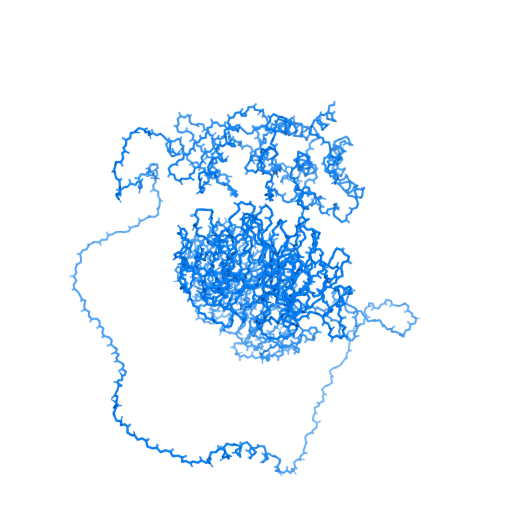 GLN A C 1
ATOM 6392 O O . GLN A 1 865 ? -27.356 12.049 20.855 1.00 83.62 865 GLN A O 1
ATOM 6397 N N . ASP A 1 866 ? -27.060 14.019 21.896 1.00 80.69 866 ASP A N 1
ATOM 6398 C CA . ASP A 1 866 ? -28.488 14.190 22.178 1.00 80.69 866 ASP A CA 1
ATOM 6399 C C . ASP A 1 866 ? -29.228 14.678 20.923 1.00 80.69 866 ASP A C 1
ATOM 6401 O O . ASP A 1 866 ? -29.325 15.874 20.629 1.00 80.69 866 ASP A O 1
ATOM 6405 N N . THR A 1 867 ? -29.759 13.713 20.179 1.00 73.44 867 THR A N 1
ATOM 6406 C CA . THR A 1 867 ? -30.558 13.914 18.968 1.00 73.44 867 THR A CA 1
ATOM 6407 C C . THR A 1 867 ? -32.005 14.330 19.242 1.00 73.44 867 THR A C 1
ATOM 6409 O O . THR A 1 867 ? -32.706 14.679 18.295 1.00 73.44 867 THR A O 1
ATOM 6412 N N . ASN A 1 868 ? -32.464 14.326 20.501 1.00 72.00 868 ASN A N 1
ATOM 6413 C CA . ASN A 1 868 ? -33.838 14.701 20.861 1.00 72.00 868 ASN A CA 1
ATOM 6414 C C . ASN A 1 868 ? -33.970 16.196 21.192 1.00 72.00 868 ASN A C 1
ATOM 6416 O O . ASN A 1 868 ? -35.049 16.765 21.027 1.00 72.00 868 ASN A O 1
ATOM 6420 N N . THR A 1 869 ? -32.887 16.838 21.639 1.00 81.56 869 THR A N 1
ATOM 6421 C CA . THR A 1 869 ? -32.890 18.252 22.046 1.00 81.56 869 THR A CA 1
ATOM 6422 C C . THR A 1 869 ? -32.439 19.171 20.912 1.00 81.56 869 THR A C 1
ATOM 6424 O O . THR A 1 869 ? -31.264 19.187 20.536 1.00 81.56 869 THR A O 1
ATOM 6427 N N . ILE A 1 870 ? -33.359 19.985 20.390 1.00 85.44 870 ILE A N 1
ATOM 6428 C CA . ILE A 1 870 ? -33.030 21.151 19.555 1.00 85.44 870 ILE A CA 1
ATOM 6429 C C . ILE A 1 870 ? -32.501 22.247 20.488 1.00 85.44 870 ILE A C 1
ATOM 6431 O O . ILE A 1 870 ? -33.183 22.625 21.440 1.00 85.44 870 ILE A O 1
ATOM 6435 N N . HIS A 1 871 ? -31.291 22.741 20.231 1.00 90.75 871 HIS A N 1
ATOM 6436 C CA . HIS A 1 871 ? -30.670 23.790 21.045 1.00 90.75 871 HIS A CA 1
ATOM 6437 C C . HIS A 1 871 ? -31.189 25.172 20.653 1.00 90.75 871 HIS A C 1
ATOM 6439 O O . HIS A 1 871 ? -31.532 25.403 19.497 1.00 90.75 871 HIS A O 1
ATOM 6445 N N . SER A 1 872 ? -31.243 26.105 21.602 1.00 92.88 872 SER A N 1
ATOM 6446 C CA . SER A 1 872 ? -31.695 27.471 21.323 1.00 92.88 872 SER A CA 1
ATOM 6447 C C . SER A 1 872 ? -30.674 28.255 20.492 1.00 92.88 872 SER A C 1
ATOM 6449 O O . SER A 1 872 ? -29.464 28.021 20.559 1.00 92.88 872 SER A O 1
ATOM 6451 N N . GLU A 1 873 ? -31.143 29.266 19.756 1.00 94.75 873 GLU A N 1
ATOM 6452 C CA . GLU A 1 873 ? -30.243 30.212 19.091 1.00 94.75 873 GLU A CA 1
ATOM 6453 C C . GLU A 1 873 ? -29.322 30.941 20.091 1.00 94.75 873 GLU A C 1
ATOM 6455 O O . GLU A 1 873 ? -28.165 31.205 19.772 1.00 94.75 873 GLU A O 1
ATOM 6460 N N . ILE A 1 874 ? -29.790 31.218 21.314 1.00 94.06 874 ILE A N 1
ATOM 6461 C CA . ILE A 1 874 ? -29.011 31.917 22.349 1.00 94.06 874 ILE A CA 1
ATOM 6462 C C . ILE A 1 874 ? -27.802 31.072 22.777 1.00 94.06 874 ILE A C 1
ATOM 6464 O O . ILE A 1 874 ? -26.675 31.574 22.796 1.00 94.06 874 ILE A O 1
ATOM 6468 N N . LEU A 1 875 ? -28.016 29.780 23.050 1.00 94.62 875 LEU A N 1
ATOM 6469 C CA . LEU A 1 875 ? -26.953 28.841 23.411 1.00 94.62 875 LEU A CA 1
ATOM 6470 C C . LEU A 1 875 ? -25.929 28.700 22.274 1.00 94.62 875 LEU A C 1
ATOM 6472 O O . LEU A 1 875 ? -24.720 28.780 22.501 1.00 94.62 875 LEU A O 1
ATOM 6476 N N . LEU A 1 876 ? -26.404 28.540 21.034 1.00 95.50 876 LEU A N 1
ATOM 6477 C CA . LEU A 1 876 ? -25.538 28.411 19.861 1.00 95.50 876 LEU A CA 1
ATOM 6478 C C . LEU A 1 876 ? -24.730 29.686 19.588 1.00 95.50 876 LEU A C 1
ATOM 6480 O O . LEU A 1 876 ? -23.547 29.595 19.255 1.00 95.50 876 LEU A O 1
ATOM 6484 N N . ARG A 1 877 ? -25.324 30.871 19.783 1.00 95.31 877 ARG A N 1
ATOM 6485 C CA . ARG A 1 877 ? -24.602 32.144 19.664 1.00 95.31 877 ARG A CA 1
ATOM 6486 C C . ARG A 1 877 ? -23.501 32.275 20.718 1.00 95.31 877 ARG A C 1
ATOM 6488 O O . ARG A 1 877 ? -22.391 32.641 20.342 1.00 95.31 877 ARG A O 1
ATOM 6495 N N . LYS A 1 878 ? -23.748 31.886 21.979 1.00 95.81 878 LYS A N 1
ATOM 6496 C CA . LYS A 1 878 ? -22.708 31.841 23.031 1.00 95.81 878 LYS A CA 1
ATOM 6497 C C . LYS A 1 878 ? -21.554 30.897 22.680 1.00 95.81 878 LYS A C 1
ATOM 6499 O O . LYS A 1 878 ? -20.398 31.266 22.884 1.00 95.81 878 LYS A O 1
ATOM 6504 N N . ILE A 1 879 ? -21.846 29.704 22.148 1.00 96.62 879 ILE A N 1
ATOM 6505 C CA . ILE A 1 879 ? -20.813 28.740 21.721 1.00 96.62 879 ILE A CA 1
ATOM 6506 C C . ILE A 1 879 ? -19.950 29.342 20.605 1.00 96.62 879 ILE A C 1
ATOM 6508 O O . ILE A 1 879 ? -18.720 29.301 20.692 1.00 96.62 879 ILE A O 1
ATOM 6512 N N . LEU A 1 880 ? -20.581 29.918 19.576 1.00 97.06 880 LEU A N 1
ATOM 6513 C CA . LEU A 1 880 ? -19.881 30.510 18.437 1.00 97.06 880 LEU A CA 1
ATOM 6514 C C . LEU A 1 880 ? -19.036 31.724 18.854 1.00 97.06 880 LEU A C 1
ATOM 6516 O O . LEU A 1 880 ? -17.864 31.795 18.494 1.00 97.06 880 LEU A O 1
ATOM 6520 N N . GLU A 1 881 ? -19.585 32.630 19.668 1.00 96.31 881 GLU A N 1
ATOM 6521 C CA . GLU A 1 881 ? -18.872 33.808 20.174 1.00 96.31 881 GLU A CA 1
ATOM 6522 C C . GLU A 1 881 ? -17.599 33.414 20.941 1.00 96.31 881 GLU A C 1
ATOM 6524 O O . GLU A 1 881 ? -16.500 33.845 20.587 1.00 96.31 881 GLU A O 1
ATOM 6529 N N . GLN A 1 882 ? -17.721 32.533 21.937 1.00 97.31 882 GLN A N 1
ATOM 6530 C CA . GLN A 1 882 ? -16.590 32.074 22.750 1.00 97.31 882 GLN A CA 1
ATOM 6531 C C . GLN A 1 882 ? -15.543 31.311 21.923 1.00 97.31 882 GLN A C 1
ATOM 6533 O O . GLN A 1 882 ? -14.341 31.427 22.172 1.00 97.31 882 GLN A O 1
ATOM 6538 N N . SER A 1 883 ? -15.986 30.555 20.914 1.00 96.88 883 SER A N 1
ATOM 6539 C CA . SER A 1 883 ? -15.089 29.829 20.009 1.00 96.88 883 SER A CA 1
ATOM 6540 C C . SER A 1 883 ? -14.319 30.787 19.099 1.00 96.88 883 SER A C 1
ATOM 6542 O O . SER A 1 883 ? -13.110 30.635 18.933 1.00 96.88 883 SER A O 1
ATOM 6544 N N . CYS A 1 884 ? -14.973 31.821 18.561 1.00 96.44 884 CYS A N 1
ATOM 6545 C CA . CYS A 1 884 ? -14.306 32.857 17.775 1.00 96.44 884 CYS A CA 1
ATOM 6546 C C . CYS A 1 884 ? -13.367 33.728 18.623 1.00 96.44 884 CYS A C 1
ATOM 6548 O O . CYS A 1 884 ? -12.294 34.072 18.141 1.00 96.44 884 CYS A O 1
ATOM 6550 N N . GLN A 1 885 ? -13.697 34.019 19.887 1.00 95.50 885 GLN A N 1
ATOM 6551 C CA . GLN A 1 885 ? -12.780 34.690 20.824 1.00 95.50 885 GLN A CA 1
ATOM 6552 C C . GLN A 1 885 ? -11.511 33.849 21.068 1.00 95.50 885 GLN A C 1
ATOM 6554 O O . GLN A 1 885 ? -10.396 34.369 21.021 1.00 95.50 885 GLN A O 1
ATOM 6559 N N . ALA A 1 886 ? -11.659 32.531 21.257 1.00 93.81 886 ALA A N 1
ATOM 6560 C CA . ALA A 1 886 ? -10.528 31.610 21.393 1.00 93.81 886 ALA A CA 1
ATOM 6561 C C . ALA A 1 886 ? -9.668 31.520 20.115 1.00 93.81 886 ALA A C 1
ATOM 6563 O O . ALA A 1 886 ? -8.439 31.550 20.210 1.00 93.81 886 ALA A O 1
ATOM 6564 N N . LEU A 1 887 ? -10.294 31.454 18.931 1.00 93.00 887 LEU A N 1
ATOM 6565 C CA . LEU A 1 887 ? -9.586 31.491 17.644 1.00 93.00 887 LEU A CA 1
ATOM 6566 C C . LEU A 1 887 ? -8.839 32.817 17.445 1.00 93.00 887 LEU A C 1
ATOM 6568 O O . LEU A 1 887 ? -7.657 32.800 17.104 1.00 93.00 887 LEU A O 1
ATOM 6572 N N . GLN A 1 888 ? -9.480 33.953 17.742 1.00 93.75 888 GLN A N 1
ATOM 6573 C CA . GLN A 1 888 ? -8.874 35.276 17.585 1.00 93.75 888 GLN A CA 1
ATOM 6574 C C . GLN A 1 888 ? -7.592 35.377 18.416 1.00 93.75 888 GLN A C 1
ATOM 6576 O O . GLN A 1 888 ? -6.562 35.802 17.903 1.00 93.75 888 GLN A O 1
ATOM 6581 N N . TYR A 1 889 ? -7.604 34.907 19.667 1.00 90.56 889 TYR A N 1
ATOM 6582 C CA . TYR A 1 889 ? -6.416 34.913 20.522 1.00 90.56 889 TYR A CA 1
ATOM 6583 C C . TYR A 1 889 ? -5.243 34.104 19.928 1.00 90.56 889 TYR A C 1
ATOM 6585 O O . TYR A 1 889 ? -4.099 34.569 19.922 1.00 90.56 889 TYR A O 1
ATOM 6593 N N . ILE A 1 890 ? -5.487 32.906 19.381 1.00 86.94 890 ILE A N 1
ATOM 6594 C CA . ILE A 1 890 ? -4.401 32.075 18.823 1.00 86.94 890 ILE A CA 1
ATOM 6595 C C . ILE A 1 890 ? -3.926 32.560 17.439 1.00 86.94 890 ILE A C 1
ATOM 6597 O O . ILE A 1 890 ? -2.723 32.516 17.159 1.00 86.94 890 ILE A O 1
ATOM 6601 N N . HIS A 1 891 ? -4.821 33.103 16.609 1.00 89.31 891 HIS A N 1
ATOM 6602 C CA . HIS A 1 891 ? -4.490 33.686 15.305 1.00 89.31 891 HIS A CA 1
ATOM 6603 C C . HIS A 1 891 ? -3.788 35.051 15.446 1.00 89.31 891 HIS A C 1
ATOM 6605 O O . HIS A 1 891 ? -2.762 35.315 14.803 1.00 89.31 891 HIS A O 1
ATOM 6611 N N . GLU A 1 892 ? -4.298 35.939 16.306 1.00 87.62 892 GLU A N 1
ATOM 6612 C CA . GLU A 1 892 ? -3.759 37.284 16.513 1.00 87.62 892 GLU A CA 1
ATOM 6613 C C . GLU A 1 892 ? -2.514 37.298 17.401 1.00 87.62 892 GLU A C 1
ATOM 6615 O O . GLU A 1 892 ? -1.483 37.815 16.962 1.00 87.62 892 GLU A O 1
ATOM 6620 N N . ASN A 1 893 ? -2.577 36.734 18.611 1.00 83.12 893 ASN A N 1
ATOM 6621 C CA . ASN A 1 893 ? -1.509 36.875 19.605 1.00 83.12 893 ASN A CA 1
ATOM 6622 C C . ASN A 1 893 ? -0.408 35.815 19.467 1.00 83.12 893 ASN A C 1
ATOM 6624 O O . ASN A 1 893 ? 0.757 36.135 19.699 1.00 83.12 893 ASN A O 1
ATOM 6628 N N . LEU A 1 894 ? -0.751 34.575 19.092 1.00 75.50 894 LEU A N 1
ATOM 6629 C CA . LEU A 1 894 ? 0.221 33.470 19.017 1.00 75.50 894 LEU A CA 1
ATOM 6630 C C . LEU A 1 894 ? 0.705 33.145 17.599 1.00 75.50 894 LEU A C 1
ATOM 6632 O O . LEU A 1 894 ? 1.766 32.541 17.456 1.00 75.50 894 LEU A O 1
ATOM 6636 N N . LYS A 1 895 ? -0.030 33.565 16.559 1.00 81.88 895 LYS A N 1
ATOM 6637 C CA . LYS A 1 895 ? 0.270 33.280 15.141 1.00 81.88 895 LYS A CA 1
ATOM 6638 C C . LYS A 1 895 ? 0.318 31.776 14.830 1.00 81.88 895 LYS A C 1
ATOM 6640 O O . LYS A 1 895 ? 1.135 31.326 14.021 1.00 81.88 895 LYS A O 1
ATOM 6645 N N . ILE A 1 896 ? -0.585 31.029 15.466 1.00 79.56 896 ILE A N 1
ATOM 6646 C CA . ILE A 1 896 ? -0.744 29.572 15.383 1.00 79.56 896 ILE A CA 1
ATOM 6647 C C . ILE A 1 896 ? -2.060 29.237 14.664 1.00 79.56 896 ILE A C 1
ATOM 6649 O O . ILE A 1 896 ? -3.066 29.895 14.900 1.00 79.56 896 ILE A O 1
ATOM 6653 N N . VAL A 1 897 ? -2.059 28.195 13.825 1.00 79.62 897 VAL A N 1
ATOM 6654 C CA . VAL A 1 897 ? -3.278 27.546 13.283 1.00 79.62 897 VAL A CA 1
ATOM 6655 C C . VAL A 1 897 ? -3.512 26.247 14.061 1.00 79.62 897 VAL A C 1
ATOM 6657 O O . VAL A 1 897 ? -2.549 25.493 14.222 1.00 79.62 897 VAL A O 1
ATOM 6660 N N . HIS A 1 898 ? -4.736 25.969 14.518 1.00 83.69 898 HIS A N 1
ATOM 6661 C CA . HIS A 1 898 ? -5.109 24.834 15.380 1.00 83.69 898 HIS A CA 1
ATOM 6662 C C . HIS A 1 898 ? -5.266 23.503 14.631 1.00 83.69 898 HIS A C 1
ATOM 6664 O O . HIS A 1 898 ? -4.818 22.467 15.124 1.00 83.69 898 HIS A O 1
ATOM 6670 N N . ARG A 1 899 ? -5.867 23.524 13.433 1.00 81.12 899 ARG A N 1
ATOM 6671 C CA . ARG A 1 899 ? -5.950 22.422 12.445 1.00 81.12 899 ARG A CA 1
ATOM 6672 C C . ARG A 1 899 ? -6.926 21.269 12.715 1.00 81.12 899 ARG A C 1
ATOM 6674 O O . ARG A 1 899 ? -7.217 20.516 11.788 1.00 81.12 899 ARG A O 1
ATOM 6681 N N . ASP A 1 900 ? -7.458 21.134 13.927 1.00 83.94 900 ASP A N 1
ATOM 6682 C CA . ASP A 1 900 ? -8.393 20.059 14.307 1.00 83.94 900 ASP A CA 1
ATOM 6683 C C . ASP A 1 900 ? -9.520 20.586 15.217 1.00 83.94 900 ASP A C 1
ATOM 6685 O O . ASP A 1 900 ? -9.840 20.004 16.252 1.00 83.94 900 ASP A O 1
ATOM 6689 N N . ILE A 1 901 ? -10.115 21.725 14.841 1.00 90.31 901 ILE A N 1
ATOM 6690 C CA . ILE A 1 901 ? -11.332 22.244 15.482 1.00 90.31 901 ILE A CA 1
ATOM 6691 C C . ILE A 1 901 ? -12.491 21.280 15.202 1.00 90.31 901 ILE A C 1
ATOM 6693 O O . ILE A 1 901 ? -12.872 21.073 14.050 1.00 90.31 901 ILE A O 1
ATOM 6697 N N . LYS A 1 902 ? -13.048 20.689 16.259 1.00 90.62 902 LYS A N 1
ATOM 6698 C CA . LYS A 1 902 ? -14.183 19.756 16.206 1.00 90.62 902 LYS A CA 1
ATOM 6699 C C . LYS A 1 902 ? -14.853 19.654 17.586 1.00 90.62 902 LYS A C 1
ATOM 6701 O O . LYS A 1 902 ? -14.213 20.015 18.576 1.00 90.62 902 LYS A O 1
ATOM 6706 N N . PRO A 1 903 ? -16.078 19.105 17.698 1.00 92.19 903 PRO A N 1
ATOM 6707 C CA . PRO A 1 903 ? -16.824 19.061 18.957 1.00 92.19 903 PRO A CA 1
ATOM 6708 C C . PRO A 1 903 ? -16.058 18.432 20.132 1.00 92.19 903 PRO A C 1
ATOM 6710 O O . PRO A 1 903 ? -16.078 18.983 21.226 1.00 92.19 903 PRO A O 1
ATOM 6713 N N . SER A 1 904 ? -15.316 17.340 19.900 1.00 88.06 904 SER A N 1
ATOM 6714 C CA . SER A 1 904 ? -14.545 16.640 20.946 1.00 88.06 904 SER A CA 1
ATOM 6715 C C . SER A 1 904 ? -13.319 17.397 21.465 1.00 88.06 904 SER A C 1
ATOM 6717 O O . SER A 1 904 ? -12.698 16.965 22.430 1.00 88.06 904 SER A O 1
ATOM 6719 N N . ASN A 1 905 ? -12.932 18.488 20.800 1.00 90.25 905 ASN A N 1
ATOM 6720 C CA . ASN A 1 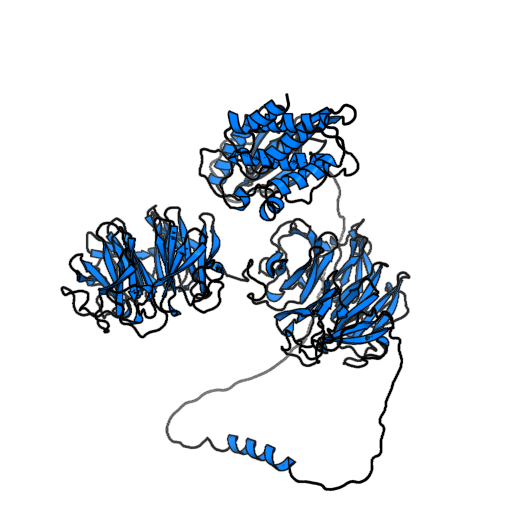905 ? -11.780 19.312 21.166 1.00 90.25 905 ASN A CA 1
ATOM 6721 C C . ASN A 1 905 ? -12.225 20.646 21.802 1.00 90.25 905 ASN A C 1
ATOM 6723 O O . ASN A 1 905 ? -11.402 21.525 22.049 1.00 90.25 905 ASN A O 1
ATOM 6727 N N . ILE A 1 906 ? -13.526 20.808 22.073 1.00 94.06 906 ILE A N 1
ATOM 6728 C CA . ILE A 1 906 ? -14.113 21.986 22.716 1.00 94.06 906 ILE A CA 1
ATOM 6729 C C . ILE A 1 906 ? -14.853 21.514 23.974 1.00 94.06 906 ILE A C 1
ATOM 6731 O O . ILE A 1 906 ? -15.967 20.993 23.904 1.00 94.06 906 ILE A O 1
ATOM 6735 N N . PHE A 1 907 ? -14.205 21.665 25.128 1.00 93.94 907 PHE A N 1
ATOM 6736 C CA . PHE A 1 907 ? -14.695 21.167 26.413 1.00 93.94 907 PHE A CA 1
ATOM 6737 C C . PHE A 1 907 ? -15.694 22.122 27.075 1.00 93.94 907 PHE A C 1
ATOM 6739 O O . PHE A 1 907 ? -15.702 23.328 26.826 1.00 93.94 907 PHE A O 1
ATOM 6746 N N . LEU A 1 908 ? -16.516 21.567 27.962 1.00 93.56 908 LEU A N 1
ATOM 6747 C CA . LEU A 1 908 ? -17.539 22.257 28.740 1.00 93.56 908 LEU A CA 1
ATOM 6748 C C . LEU A 1 908 ? -17.009 22.579 30.145 1.00 93.56 908 LEU A C 1
ATOM 6750 O O . LEU A 1 908 ? -16.837 21.693 30.985 1.00 93.56 908 LEU A O 1
ATOM 6754 N N . LYS A 1 909 ? -16.759 23.863 30.418 1.00 93.12 909 LYS A N 1
ATOM 6755 C CA . LYS A 1 909 ? -16.315 24.352 31.732 1.00 93.12 909 LYS A CA 1
ATOM 6756 C C . LYS A 1 909 ? -17.487 24.544 32.700 1.00 93.12 909 LYS A C 1
ATOM 6758 O O . LYS A 1 909 ? -17.372 24.203 33.875 1.00 93.12 909 LYS A O 1
ATOM 6763 N N . SER A 1 910 ? -18.620 25.020 32.194 1.00 93.00 910 SER A N 1
ATOM 6764 C CA . SER A 1 910 ? -19.916 25.028 32.880 1.00 93.00 910 SER A CA 1
ATOM 6765 C C . SER A 1 910 ? -21.049 24.940 31.862 1.00 93.00 910 SER A C 1
ATOM 6767 O O . SER A 1 910 ? -20.880 25.330 30.705 1.00 93.00 910 SER A O 1
ATOM 6769 N N . ILE A 1 911 ? -22.196 24.414 32.288 1.00 92.25 911 ILE A N 1
ATOM 6770 C CA . ILE A 1 911 ? -23.381 24.249 31.447 1.00 92.25 911 ILE A CA 1
ATOM 6771 C C . ILE A 1 911 ? -24.656 24.292 32.300 1.00 92.25 911 ILE A C 1
ATOM 6773 O O . ILE A 1 911 ? -24.780 23.561 33.281 1.00 92.25 911 ILE A O 1
ATOM 6777 N N . ASP A 1 912 ? -25.598 25.142 31.902 1.00 91.38 912 ASP A N 1
ATOM 6778 C CA . ASP A 1 912 ? -26.968 25.223 32.404 1.00 91.38 912 ASP A CA 1
ATOM 6779 C C . ASP A 1 912 ? -27.916 25.496 31.224 1.00 91.38 912 ASP A C 1
ATOM 6781 O O . ASP A 1 912 ? -28.255 26.635 30.888 1.00 91.38 912 ASP A O 1
ATOM 6785 N N . LEU A 1 913 ? -28.351 24.408 30.584 1.00 87.12 913 LEU A N 1
ATOM 6786 C CA . LEU A 1 913 ? -29.266 24.442 29.440 1.00 87.12 913 LEU A CA 1
ATOM 6787 C C . LEU A 1 913 ? -30.653 25.017 29.782 1.00 87.12 913 LEU A C 1
ATOM 6789 O O . LEU A 1 913 ? -31.393 25.357 28.865 1.00 87.12 913 LEU A O 1
ATOM 6793 N N . ALA A 1 914 ? -31.025 25.140 31.063 1.00 86.25 914 ALA A N 1
ATOM 6794 C CA . ALA A 1 914 ? -32.314 25.718 31.451 1.00 86.25 914 ALA A CA 1
ATOM 6795 C C . ALA A 1 914 ? -32.320 27.258 31.399 1.00 86.25 914 ALA A C 1
ATOM 6797 O O . ALA A 1 914 ? -33.393 27.857 31.339 1.00 86.25 914 ALA A O 1
ATOM 6798 N N . ASN A 1 915 ? -31.139 27.887 31.403 1.00 89.75 915 ASN A N 1
ATOM 6799 C CA . ASN A 1 915 ? -30.947 29.340 31.322 1.00 89.75 915 ASN A CA 1
ATOM 6800 C C . ASN A 1 915 ? -30.123 29.756 30.082 1.00 89.75 915 ASN A C 1
ATOM 6802 O O . ASN A 1 915 ? -29.540 30.843 30.056 1.00 89.75 915 ASN A O 1
ATOM 6806 N N . ASP A 1 916 ? -30.048 28.882 29.069 1.00 89.94 916 ASP A N 1
ATOM 6807 C CA . ASP A 1 916 ? -29.201 29.028 27.876 1.00 89.94 916 ASP A CA 1
ATOM 6808 C C . ASP A 1 916 ? -27.732 29.363 28.203 1.00 89.94 916 ASP A C 1
ATOM 6810 O O . ASP A 1 916 ? -27.086 30.116 27.470 1.00 89.94 916 ASP A O 1
ATOM 6814 N N . ASP A 1 917 ? -27.185 28.871 29.322 1.00 91.94 917 ASP A N 1
ATOM 6815 C CA . ASP A 1 917 ? -25.840 29.230 29.778 1.00 91.94 917 ASP A CA 1
ATOM 6816 C C . ASP A 1 917 ? -24.809 28.119 29.590 1.00 91.94 917 ASP A C 1
ATOM 6818 O O . ASP A 1 917 ? -25.060 26.936 29.823 1.00 91.94 917 ASP A O 1
ATOM 6822 N N . ILE A 1 918 ? -23.634 28.512 29.104 1.00 94.94 918 ILE A N 1
ATOM 6823 C CA . ILE A 1 918 ? -22.572 27.595 28.706 1.00 94.94 918 ILE A CA 1
ATOM 6824 C C . ILE A 1 918 ? -21.240 28.336 28.644 1.00 94.94 918 ILE A C 1
ATOM 6826 O O . ILE A 1 918 ? -21.143 29.413 28.051 1.00 94.94 918 ILE A O 1
ATOM 6830 N N . HIS A 1 919 ? -20.205 27.736 29.226 1.00 96.69 919 HIS A N 1
ATOM 6831 C CA . HIS A 1 919 ? -18.826 28.202 29.111 1.00 96.69 919 HIS A CA 1
ATOM 6832 C C . HIS A 1 919 ? -18.002 27.119 28.419 1.00 96.69 919 HIS A C 1
ATOM 6834 O O . HIS A 1 919 ? -17.805 26.040 28.982 1.00 96.69 919 HIS A O 1
ATOM 6840 N N . ILE A 1 920 ? -17.510 27.403 27.214 1.00 96.75 920 ILE A N 1
ATOM 6841 C CA . ILE A 1 920 ? -16.680 26.478 26.427 1.00 96.75 920 ILE A CA 1
ATOM 6842 C C . ILE A 1 920 ? -15.193 26.819 26.547 1.00 96.75 920 ILE A C 1
ATOM 6844 O O . ILE A 1 920 ? -14.825 27.978 26.751 1.00 96.75 920 ILE A O 1
ATOM 6848 N N . VAL A 1 921 ? -14.329 25.817 26.383 1.00 94.19 921 VAL A N 1
ATOM 6849 C CA . VAL A 1 921 ? -12.871 25.985 26.303 1.00 94.19 921 VAL A CA 1
ATOM 6850 C C . VAL A 1 921 ? -12.274 25.140 25.176 1.00 94.19 921 VAL A C 1
ATOM 6852 O O . VAL A 1 921 ? -12.463 23.926 25.118 1.00 94.19 921 VAL A O 1
ATOM 6855 N N . LEU A 1 922 ? -11.542 25.787 24.271 1.00 92.06 922 LEU A N 1
ATOM 6856 C CA . LEU A 1 922 ? -10.861 25.147 23.146 1.00 92.06 922 LEU A CA 1
ATOM 6857 C C . LEU A 1 922 ? -9.588 24.417 23.609 1.00 92.06 922 LEU A C 1
ATOM 6859 O O . LEU A 1 922 ? -8.850 24.932 24.455 1.00 92.06 922 LEU A O 1
ATOM 6863 N N . ALA A 1 923 ? -9.334 23.222 23.072 1.00 85.12 923 ALA A N 1
ATOM 6864 C CA . ALA A 1 923 ? -8.286 22.322 23.541 1.00 85.12 923 ALA A CA 1
ATOM 6865 C C . ALA A 1 923 ? -7.671 21.430 22.444 1.00 85.12 923 ALA A C 1
ATOM 6867 O O . ALA A 1 923 ? -8.111 21.380 21.306 1.00 85.12 923 ALA A O 1
ATOM 6868 N N . ASP A 1 924 ? -6.643 20.683 22.849 1.00 73.19 924 ASP A N 1
ATOM 6869 C CA . ASP A 1 924 ? -5.803 19.799 22.031 1.00 73.19 924 ASP A CA 1
ATOM 6870 C C . ASP A 1 924 ? -5.082 20.458 20.839 1.00 73.19 924 ASP A C 1
ATOM 6872 O O . ASP A 1 924 ? -5.163 20.031 19.688 1.00 73.19 924 ASP A O 1
ATOM 6876 N N . PHE A 1 925 ? -4.236 21.439 21.157 1.00 68.81 925 PHE A N 1
ATOM 6877 C CA . PHE A 1 925 ? -3.257 22.046 20.246 1.00 68.81 925 PHE A CA 1
ATOM 6878 C C . PHE A 1 925 ? -2.163 21.084 19.725 1.00 68.81 925 PHE A C 1
ATOM 6880 O O . PHE A 1 925 ? -1.176 21.542 19.161 1.00 68.81 925 PHE A O 1
ATOM 6887 N N . GLY A 1 926 ? -2.298 19.758 19.875 1.00 55.22 926 GLY A N 1
ATOM 6888 C CA . GLY A 1 926 ? -1.278 18.760 19.505 1.00 55.22 926 GLY A CA 1
ATOM 6889 C C . GLY A 1 926 ? -0.967 18.628 18.004 1.00 55.22 926 GLY A C 1
ATOM 6890 O O . GLY A 1 926 ? -0.167 17.779 17.623 1.00 55.22 926 GLY A O 1
ATOM 6891 N N . LEU A 1 927 ? -1.607 19.438 17.159 1.00 49.06 927 LEU A N 1
ATOM 6892 C CA . LEU A 1 927 ? -1.362 19.565 15.717 1.00 49.06 927 LEU A CA 1
ATOM 6893 C C . LEU A 1 927 ? -1.022 21.004 15.294 1.00 49.06 927 LEU A C 1
ATOM 6895 O O . LEU A 1 927 ? -0.760 21.262 14.114 1.00 49.06 927 LEU A O 1
ATOM 6899 N N . ALA A 1 928 ? -1.056 21.938 16.243 1.00 49.97 928 ALA A N 1
ATOM 6900 C CA . ALA A 1 928 ? -1.029 23.363 15.990 1.00 49.97 928 ALA A CA 1
ATOM 6901 C C . ALA A 1 928 ? 0.408 23.856 15.769 1.00 49.97 928 ALA A C 1
ATOM 6903 O O . ALA A 1 928 ? 1.326 23.408 16.448 1.00 49.97 928 ALA A O 1
ATOM 6904 N N . LYS A 1 929 ? 0.630 24.759 14.802 1.00 55.12 929 LYS A N 1
ATOM 6905 C CA . LYS A 1 929 ? 1.992 25.198 14.432 1.00 55.12 929 LYS A CA 1
ATOM 6906 C C . LYS A 1 929 ? 2.109 26.694 14.165 1.00 55.12 929 LYS A C 1
ATOM 6908 O O . LYS A 1 929 ? 1.227 27.300 13.556 1.00 55.12 929 LYS A O 1
ATOM 6913 N N . ASP A 1 930 ? 3.260 27.215 14.581 1.00 45.84 930 ASP A N 1
ATOM 6914 C CA . ASP A 1 930 ? 3.837 28.533 14.299 1.00 45.84 930 ASP A CA 1
ATOM 6915 C C . ASP A 1 930 ? 3.879 28.822 12.784 1.00 45.84 930 ASP A C 1
ATOM 6917 O O . ASP A 1 930 ? 4.386 28.020 11.997 1.00 45.84 930 ASP A O 1
ATOM 6921 N N . THR A 1 931 ? 3.346 29.971 12.365 1.00 42.94 931 THR A N 1
ATOM 6922 C CA . THR A 1 931 ? 3.294 30.380 10.947 1.00 42.94 931 THR A CA 1
ATOM 6923 C C . THR A 1 931 ? 4.634 30.837 10.360 1.00 42.94 931 THR A C 1
ATOM 6925 O O . THR A 1 931 ? 4.730 30.964 9.139 1.00 42.94 931 THR A O 1
ATOM 6928 N N . GLN A 1 932 ? 5.679 31.058 11.170 1.00 36.84 932 GLN A N 1
ATOM 6929 C CA . GLN A 1 932 ? 7.004 31.491 10.691 1.00 36.84 932 GLN A CA 1
ATOM 6930 C C . GLN A 1 932 ? 8.058 30.366 10.655 1.00 36.84 932 GLN A C 1
ATOM 6932 O O . GLN A 1 932 ? 9.183 30.594 10.205 1.00 36.84 932 GLN A O 1
ATOM 6937 N N . GLY A 1 933 ? 7.708 29.142 11.069 1.00 30.31 933 GLY A N 1
ATOM 6938 C CA . GLY A 1 933 ? 8.580 27.962 11.018 1.00 30.31 933 GLY A CA 1
ATOM 6939 C C . GLY A 1 933 ? 8.153 26.939 9.961 1.00 30.31 933 GLY A C 1
ATOM 6940 O O . GLY A 1 933 ? 7.028 26.455 9.999 1.00 30.31 933 GLY A O 1
ATOM 6941 N N . SER A 1 934 ? 9.061 26.607 9.032 1.00 31.55 934 SER A N 1
ATOM 6942 C CA . SER A 1 934 ? 9.046 25.407 8.163 1.00 31.55 934 SER A CA 1
ATOM 6943 C C . SER A 1 934 ? 7.660 24.821 7.809 1.00 31.55 934 SER A C 1
ATOM 6945 O O . SER A 1 934 ? 7.182 23.875 8.437 1.00 31.55 934 SER A O 1
ATOM 6947 N N . MET A 1 935 ? 7.049 25.321 6.724 1.00 31.97 935 MET A N 1
ATOM 6948 C CA . MET A 1 935 ? 5.757 24.858 6.178 1.00 31.97 935 MET A CA 1
ATOM 6949 C C . MET A 1 935 ? 5.773 23.386 5.704 1.00 31.97 935 MET A C 1
ATOM 6951 O O . MET A 1 935 ? 5.820 23.091 4.510 1.00 31.97 935 MET A O 1
ATOM 6955 N N . ALA A 1 936 ? 5.713 22.447 6.647 1.00 27.97 936 ALA A N 1
ATOM 6956 C CA . ALA A 1 936 ? 5.624 21.015 6.390 1.00 27.97 936 ALA A CA 1
ATOM 6957 C C . ALA A 1 936 ? 4.169 20.576 6.144 1.00 27.97 936 ALA A C 1
ATOM 6959 O O . ALA A 1 936 ? 3.275 20.875 6.943 1.00 27.97 936 ALA A O 1
ATOM 6960 N N . LYS A 1 937 ? 3.943 19.806 5.069 1.00 34.38 937 LYS A N 1
ATOM 6961 C CA . LYS A 1 937 ? 2.639 19.237 4.680 1.00 34.38 937 LYS A CA 1
ATOM 6962 C C . LYS A 1 937 ? 2.206 18.057 5.567 1.00 34.38 937 LYS A C 1
ATOM 6964 O O . LYS A 1 937 ? 2.021 16.940 5.094 1.00 34.38 937 LYS A O 1
ATOM 6969 N N . SER A 1 938 ? 2.046 18.289 6.866 1.00 33.66 938 SER A N 1
ATOM 6970 C CA . SER A 1 938 ? 1.406 17.321 7.762 1.00 33.66 938 SER A CA 1
ATOM 6971 C C . SER A 1 938 ? -0.113 17.355 7.560 1.00 33.66 938 SER A C 1
ATOM 6973 O O . SER A 1 938 ? -0.754 18.300 8.024 1.00 33.66 938 SER A O 1
ATOM 6975 N N . PHE A 1 939 ? -0.678 16.342 6.891 1.00 36.34 939 PHE A N 1
ATOM 6976 C CA . PHE A 1 939 ? -2.123 16.077 6.903 1.00 36.34 939 PHE A CA 1
ATOM 6977 C C . PHE A 1 939 ? -2.553 15.782 8.345 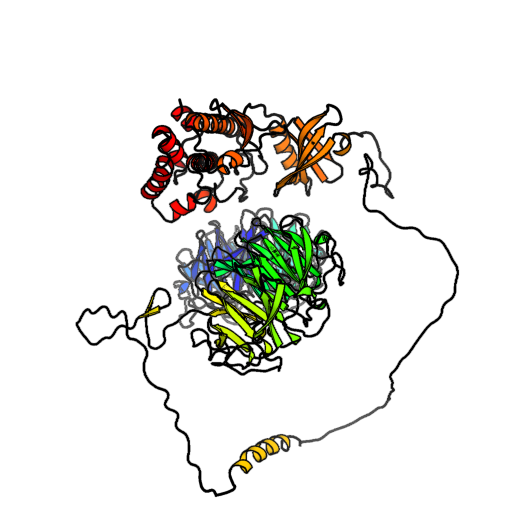1.00 36.34 939 PHE A C 1
ATOM 6979 O O . PHE A 1 939 ? -2.107 14.804 8.942 1.00 36.34 939 PHE A O 1
ATOM 6986 N N . ALA A 1 940 ? -3.340 16.688 8.923 1.00 41.84 940 ALA A N 1
ATOM 6987 C CA . ALA A 1 940 ? -3.499 16.804 10.366 1.00 41.84 940 ALA A CA 1
ATOM 6988 C C . ALA A 1 940 ? -4.846 17.457 10.702 1.00 41.84 940 ALA A C 1
ATOM 6990 O O . ALA A 1 940 ? -4.911 18.655 10.954 1.00 41.84 940 ALA A O 1
ATOM 6991 N N . GLY A 1 941 ? -5.921 16.673 10.667 1.00 51.75 941 GLY A N 1
ATOM 6992 C CA . GLY A 1 941 ? -7.270 17.126 11.001 1.00 51.75 941 GLY A CA 1
ATOM 6993 C C . GLY A 1 941 ? -8.316 16.069 10.660 1.00 51.75 941 GLY A C 1
ATOM 6994 O O . GLY A 1 941 ? -8.096 15.211 9.803 1.00 51.75 941 GLY A O 1
ATOM 6995 N N . THR A 1 942 ? -9.454 16.112 11.344 1.00 62.81 942 THR A N 1
ATOM 6996 C CA . THR A 1 942 ? -10.527 15.118 11.195 1.00 62.81 942 THR A CA 1
ATOM 6997 C C . THR A 1 942 ? -11.301 15.333 9.873 1.00 62.81 942 THR A C 1
ATOM 6999 O O . THR A 1 942 ? -11.915 16.390 9.716 1.00 62.81 942 THR A O 1
ATOM 7002 N N . PRO A 1 943 ? -11.338 14.370 8.919 1.00 70.50 943 PRO A N 1
ATOM 7003 C CA . PRO A 1 943 ? -11.766 14.624 7.529 1.00 70.50 943 PRO A CA 1
ATOM 7004 C C . PRO A 1 943 ? -13.177 15.192 7.316 1.00 70.50 943 PRO A C 1
ATOM 7006 O O . PRO A 1 943 ? -13.427 15.826 6.297 1.00 70.50 943 PRO A O 1
ATOM 7009 N N . LEU A 1 944 ? -14.100 14.989 8.261 1.00 80.81 944 LEU A N 1
ATOM 7010 C CA . LEU A 1 944 ? -15.464 15.528 8.193 1.00 80.81 944 LEU A CA 1
ATOM 7011 C C . LEU A 1 944 ? -15.510 17.065 8.317 1.00 80.81 944 LEU A C 1
ATOM 7013 O O . LEU A 1 944 ? -16.383 17.698 7.728 1.00 80.81 944 LEU A O 1
ATOM 7017 N N . TYR A 1 945 ? -14.558 17.646 9.052 1.00 87.50 945 TYR A N 1
ATOM 7018 C CA . TYR A 1 945 ? -14.450 19.084 9.332 1.00 87.50 945 TYR A CA 1
ATOM 7019 C C . TYR A 1 945 ? -13.457 19.780 8.389 1.00 87.50 945 TYR A C 1
ATOM 7021 O O . TYR A 1 945 ? -13.423 21.003 8.317 1.00 87.50 945 TYR A O 1
ATOM 7029 N N . MET A 1 946 ? -12.654 19.007 7.648 1.00 83.50 946 MET A N 1
ATOM 7030 C CA . MET A 1 946 ? -11.589 19.526 6.794 1.00 83.50 946 MET A CA 1
ATOM 7031 C C . MET A 1 946 ? -12.153 20.184 5.518 1.00 83.50 946 MET A C 1
ATOM 7033 O O . MET A 1 946 ? -12.871 19.521 4.759 1.00 83.50 946 MET A O 1
ATOM 7037 N N . PRO A 1 947 ? -11.803 21.450 5.219 1.00 85.25 947 PRO A N 1
ATOM 7038 C CA . PRO A 1 947 ? -12.211 22.104 3.982 1.00 85.25 947 PRO A CA 1
ATOM 7039 C C . PRO A 1 947 ? -11.550 21.505 2.731 1.00 85.25 947 PRO A C 1
ATOM 7041 O O . PRO A 1 947 ? -10.527 20.808 2.774 1.00 85.25 947 PRO A O 1
ATOM 7044 N N . LEU A 1 948 ? -12.156 21.804 1.581 1.00 80.25 948 LEU A N 1
ATOM 7045 C CA . LEU A 1 948 ? -11.802 21.219 0.289 1.00 80.25 948 LEU A CA 1
ATOM 7046 C C . LEU A 1 948 ? -10.357 21.518 -0.137 1.00 80.25 948 LEU A C 1
ATOM 7048 O O . LEU A 1 948 ? -9.683 20.624 -0.638 1.00 80.25 948 LEU A O 1
ATOM 7052 N N . GLU A 1 949 ? -9.853 22.736 0.062 1.00 79.75 949 GLU A N 1
ATOM 7053 C CA . GLU A 1 949 ? -8.493 23.106 -0.349 1.00 79.75 949 GLU A CA 1
ATOM 7054 C C . GLU A 1 949 ? -7.406 22.315 0.397 1.00 79.75 949 GLU A C 1
ATOM 7056 O O . GLU A 1 949 ? -6.385 21.956 -0.193 1.00 79.75 949 GLU A O 1
ATOM 7061 N N . LEU A 1 950 ? -7.651 21.943 1.656 1.00 70.81 950 LEU A N 1
ATOM 7062 C CA . LEU A 1 950 ? -6.737 21.098 2.429 1.00 70.81 950 LEU A CA 1
ATOM 7063 C C . LEU A 1 950 ? -6.821 19.633 1.992 1.00 70.81 950 LEU A C 1
ATOM 7065 O O . LEU A 1 950 ? -5.792 18.969 1.872 1.00 70.81 950 LEU A O 1
ATOM 7069 N N . SER A 1 951 ? -8.015 19.172 1.606 1.00 60.09 951 SER A N 1
ATOM 7070 C CA . SER A 1 951 ? -8.195 17.886 0.909 1.00 60.09 951 SER A CA 1
ATOM 7071 C C . SER A 1 951 ? -7.489 17.846 -0.461 1.00 60.09 951 SER A C 1
ATOM 7073 O O . SER A 1 951 ? -7.215 16.769 -0.982 1.00 60.09 951 SER A O 1
ATOM 7075 N N . LEU A 1 952 ? -7.165 19.012 -1.036 1.00 54.69 952 LEU A N 1
ATOM 7076 C CA . LEU A 1 952 ? -6.398 19.187 -2.277 1.00 54.69 952 LEU A CA 1
ATOM 7077 C C . LEU A 1 952 ? -4.911 19.535 -2.032 1.00 54.69 952 LEU A C 1
ATOM 7079 O O . LEU A 1 952 ? -4.180 19.837 -2.976 1.00 54.69 952 LEU A O 1
ATOM 7083 N N . GLY A 1 953 ? -4.431 19.473 -0.784 1.00 51.88 953 GLY A N 1
ATOM 7084 C CA . GLY A 1 953 ? -3.012 19.631 -0.445 1.00 51.88 953 GLY A CA 1
ATOM 7085 C C . GLY A 1 953 ? -2.478 21.070 -0.452 1.00 51.88 953 GLY A C 1
ATOM 7086 O O . GLY A 1 953 ? -1.256 21.255 -0.579 1.00 51.88 953 GLY A O 1
ATOM 7087 N N . VAL A 1 954 ? -3.366 22.065 -0.319 1.00 64.50 954 VAL A N 1
ATOM 7088 C CA . VAL A 1 954 ? -3.033 23.463 0.017 1.00 64.50 954 VAL A CA 1
ATOM 7089 C C . VAL A 1 954 ? -2.574 23.548 1.485 1.00 64.50 954 VAL A C 1
ATOM 7091 O O . VAL A 1 954 ? -2.837 22.654 2.289 1.00 64.50 954 VAL A O 1
ATOM 7094 N N . ASN A 1 955 ? -1.830 24.597 1.842 1.00 63.00 955 ASN A N 1
ATOM 7095 C CA . ASN A 1 955 ? -1.355 24.807 3.212 1.00 63.00 955 ASN A CA 1
ATOM 7096 C C . ASN A 1 955 ? -2.499 25.235 4.151 1.00 63.00 955 ASN A C 1
ATOM 7098 O O . ASN A 1 955 ? -3.394 25.970 3.744 1.00 63.00 955 ASN A O 1
ATOM 7102 N N . TYR A 1 956 ? -2.419 24.839 5.425 1.00 67.69 956 TYR A N 1
ATOM 7103 C CA . TYR A 1 956 ? -3.338 25.294 6.477 1.00 67.69 956 TYR A CA 1
ATOM 7104 C C . TYR A 1 956 ? -3.274 26.816 6.675 1.00 67.69 956 TYR A C 1
ATOM 7106 O O . TYR A 1 956 ? -2.188 27.388 6.788 1.00 67.69 956 TYR A O 1
ATOM 7114 N N . THR A 1 957 ? -4.446 27.444 6.772 1.00 81.19 957 THR A N 1
ATOM 7115 C CA . THR A 1 957 ? -4.658 28.884 6.986 1.00 81.19 957 THR A CA 1
ATOM 7116 C C . THR A 1 957 ? -5.644 29.110 8.136 1.00 81.19 957 THR A C 1
ATOM 7118 O O . THR A 1 957 ? -6.385 28.199 8.501 1.00 81.19 957 THR A O 1
ATOM 7121 N N . PHE A 1 958 ? -5.701 30.327 8.684 1.00 85.69 958 PHE A N 1
ATOM 7122 C CA . PHE A 1 958 ? -6.680 30.704 9.718 1.00 85.69 958 PHE A CA 1
ATOM 7123 C C . PHE A 1 958 ? -8.137 30.445 9.265 1.00 85.69 958 PHE A C 1
ATOM 7125 O O . PHE A 1 958 ? -8.944 29.886 10.008 1.00 85.69 958 PHE A O 1
ATOM 7132 N N . ASN A 1 959 ? -8.443 30.699 7.985 1.00 87.50 959 ASN A N 1
ATOM 7133 C CA . ASN A 1 959 ? -9.755 30.455 7.368 1.00 87.50 959 ASN A CA 1
ATOM 7134 C C . ASN A 1 959 ? -10.135 28.956 7.264 1.00 87.50 959 ASN A C 1
ATOM 7136 O O . ASN A 1 959 ? -11.262 28.635 6.871 1.00 87.50 959 ASN A O 1
ATOM 7140 N N . ALA A 1 960 ? -9.233 28.023 7.594 1.00 88.56 960 ALA A N 1
ATOM 7141 C CA . ALA A 1 960 ? -9.551 26.600 7.715 1.00 88.56 960 ALA A CA 1
ATOM 7142 C C . ALA A 1 960 ? -10.084 26.225 9.109 1.00 88.56 960 ALA A C 1
ATOM 7144 O O . ALA A 1 960 ? -10.977 25.380 9.212 1.00 88.56 960 ALA A O 1
ATOM 7145 N N . ASP A 1 961 ? -9.604 26.881 10.170 1.00 92.06 961 ASP A N 1
ATOM 7146 C CA . ASP A 1 961 ? -10.142 26.704 11.524 1.00 92.06 961 ASP A CA 1
ATOM 7147 C C . ASP A 1 961 ? -11.546 27.325 11.627 1.00 92.06 961 ASP A C 1
ATOM 7149 O O . ASP A 1 961 ? -12.452 26.704 12.186 1.00 92.06 961 ASP A O 1
ATOM 7153 N N . VAL A 1 962 ? -11.780 28.472 10.970 1.00 94.69 962 VAL A N 1
ATOM 7154 C CA . VAL A 1 962 ? -13.125 29.071 10.836 1.00 94.69 962 VAL A CA 1
ATOM 7155 C C . VAL A 1 962 ? -14.092 28.144 10.086 1.00 94.69 962 VAL A C 1
ATOM 7157 O O . VAL A 1 962 ? -15.226 27.964 10.526 1.00 94.69 962 VAL A O 1
ATOM 7160 N N . TYR A 1 963 ? -13.657 27.495 8.997 1.00 94.94 963 TYR A N 1
ATOM 7161 C CA . TYR A 1 963 ? -14.482 26.498 8.296 1.00 94.94 963 TYR A CA 1
ATOM 7162 C C . TYR A 1 963 ? -14.833 25.312 9.202 1.00 94.94 963 TYR A C 1
ATOM 7164 O O . TYR A 1 963 ? -15.991 24.904 9.280 1.00 94.94 963 TYR A O 1
ATOM 7172 N N . SER A 1 964 ? -13.842 24.787 9.924 1.00 94.25 964 SER A N 1
ATOM 7173 C CA . SER A 1 964 ? -13.992 23.635 10.821 1.00 94.25 964 SER A CA 1
ATOM 7174 C C . SER A 1 964 ? -14.939 23.940 12.000 1.00 94.25 964 SER A C 1
ATOM 7176 O O . SER A 1 964 ? -15.767 23.106 12.386 1.00 94.25 964 SER A O 1
ATOM 7178 N N . LEU A 1 965 ? -14.904 25.178 12.512 1.00 96.19 965 LEU A N 1
ATOM 7179 C CA . LEU A 1 965 ? -15.892 25.703 13.458 1.00 96.19 965 LEU A CA 1
ATOM 7180 C C . LEU A 1 965 ? -17.283 25.850 12.815 1.00 96.19 965 LEU A C 1
ATOM 7182 O O . LEU A 1 965 ? -18.282 25.498 13.435 1.00 96.19 965 LEU A O 1
ATOM 7186 N N . GLY A 1 966 ? -17.367 26.290 11.558 1.00 96.88 966 GLY A N 1
ATOM 7187 C CA . GLY A 1 966 ? -18.622 26.353 10.802 1.00 96.88 966 GLY A CA 1
ATOM 7188 C C . GLY A 1 966 ? -19.290 24.980 10.631 1.00 96.88 966 GLY A C 1
ATOM 7189 O O . GLY A 1 966 ? -20.496 24.855 10.836 1.00 96.88 966 GLY A O 1
ATOM 7190 N N . VAL A 1 967 ? -18.511 23.926 10.350 1.00 96.25 967 VAL A N 1
ATOM 7191 C CA . VAL A 1 967 ? -19.006 22.533 10.326 1.00 96.25 967 VAL A CA 1
ATOM 7192 C C . VAL A 1 967 ? -19.496 22.103 11.716 1.00 96.25 967 VAL A C 1
ATOM 7194 O O . VAL A 1 967 ? -20.551 21.479 11.831 1.00 96.25 967 VAL A O 1
ATOM 7197 N N . THR A 1 968 ? -18.777 22.482 12.777 1.00 95.81 968 THR A N 1
ATOM 7198 C CA . THR A 1 968 ? -19.177 22.224 14.174 1.00 95.81 968 THR A CA 1
ATOM 7199 C C . THR A 1 968 ? -20.515 22.897 14.518 1.00 95.81 968 THR A C 1
ATOM 7201 O O . THR A 1 968 ? -21.400 22.251 15.080 1.00 95.81 968 THR A O 1
ATOM 7204 N N . MET A 1 969 ? -20.722 24.157 14.115 1.00 97.00 969 MET A N 1
ATOM 7205 C CA . MET A 1 969 ? -21.997 24.862 14.311 1.00 97.00 969 MET A CA 1
ATOM 7206 C C . MET A 1 969 ? -23.138 24.245 13.494 1.00 97.00 969 MET A C 1
ATOM 7208 O O . MET A 1 969 ? -24.219 24.021 14.037 1.00 97.00 969 MET A O 1
ATOM 7212 N N . TYR A 1 970 ? -22.893 23.891 12.228 1.00 96.38 970 TYR A N 1
ATOM 7213 C CA . TYR A 1 970 ? -23.866 23.178 11.395 1.00 96.38 970 TYR A CA 1
ATOM 7214 C C . TYR A 1 970 ? -24.333 21.868 12.057 1.00 96.38 970 TYR A C 1
ATOM 7216 O O . TYR A 1 970 ? -25.533 21.589 12.086 1.00 96.38 970 TYR A O 1
ATOM 7224 N N . GLN A 1 971 ? -23.424 21.086 12.651 1.00 94.31 971 GLN A N 1
ATOM 7225 C CA . GLN A 1 971 ? -23.786 19.864 13.382 1.00 94.31 971 GLN A CA 1
ATOM 7226 C C . GLN A 1 971 ? -24.597 20.143 14.653 1.00 94.31 971 GLN A C 1
ATOM 7228 O O . GLN A 1 971 ? -25.557 19.423 14.922 1.00 94.31 971 GLN A O 1
ATOM 7233 N N . LEU A 1 972 ? -24.263 21.185 15.420 1.00 94.00 972 LEU A N 1
ATOM 7234 C CA . LEU A 1 972 ? -25.040 21.577 16.603 1.00 94.00 972 LEU A CA 1
ATOM 7235 C C . LEU A 1 972 ? -26.471 22.013 16.237 1.00 94.00 972 LEU A C 1
ATOM 7237 O O . LEU A 1 972 ? -27.411 21.677 16.957 1.00 94.00 972 LEU A O 1
ATOM 7241 N N . MET A 1 973 ? -26.639 22.698 15.099 1.00 94.88 973 MET A N 1
ATOM 7242 C CA . MET A 1 973 ? -27.939 23.142 14.575 1.00 94.88 973 MET A CA 1
ATOM 7243 C C . MET A 1 973 ? -28.792 21.995 14.012 1.00 94.88 973 MET A C 1
ATOM 7245 O O . MET A 1 973 ? -30.007 21.994 14.203 1.00 94.88 973 MET A O 1
ATOM 7249 N N . THR A 1 974 ? -28.177 21.039 13.306 1.00 92.62 974 THR A N 1
ATOM 7250 C CA . THR A 1 974 ? -28.887 20.036 12.477 1.00 92.62 974 THR A CA 1
ATOM 7251 C C . THR A 1 974 ? -28.827 18.597 12.996 1.00 92.62 974 THR A C 1
ATOM 7253 O O . THR A 1 974 ? -29.541 17.740 12.479 1.00 92.62 974 THR A O 1
ATOM 7256 N N . LYS A 1 975 ? -27.951 18.308 13.970 1.00 90.00 975 LYS A N 1
ATOM 7257 C CA . LYS A 1 975 ? -27.546 16.957 14.422 1.00 90.00 975 LYS A CA 1
ATOM 7258 C C . LYS A 1 975 ? -26.923 16.072 13.325 1.00 90.00 975 LYS A C 1
ATOM 7260 O O . LYS A 1 975 ? -26.699 14.880 13.530 1.00 90.00 975 LYS A O 1
ATOM 7265 N N . ASP A 1 976 ? -26.606 16.637 12.160 1.00 87.75 976 ASP A N 1
ATOM 7266 C CA . ASP A 1 976 ? -26.138 15.900 10.985 1.00 87.75 976 ASP A CA 1
ATOM 7267 C C . ASP A 1 976 ? -24.623 15.647 11.016 1.00 87.75 976 ASP A C 1
ATOM 7269 O O . ASP A 1 976 ? -23.823 16.337 10.382 1.00 87.75 976 ASP A O 1
ATOM 7273 N N . VAL A 1 977 ? -24.233 14.606 11.751 1.00 82.88 977 VAL A N 1
ATOM 7274 C CA . VAL A 1 977 ? -22.843 14.123 11.845 1.00 82.88 977 VAL A CA 1
ATOM 7275 C C . VAL A 1 977 ? -22.381 13.286 10.641 1.00 82.88 977 VAL A C 1
ATOM 7277 O O . VAL A 1 977 ? -21.279 12.744 10.671 1.00 82.88 977 VAL A O 1
ATOM 7280 N N . GLN A 1 978 ? -23.203 13.135 9.595 1.00 78.75 978 GLN A N 1
ATOM 7281 C CA . GLN A 1 978 ? -22.924 12.246 8.454 1.00 78.75 978 GLN A CA 1
ATOM 7282 C C . GLN A 1 978 ? -22.629 13.011 7.153 1.00 78.75 978 GLN A C 1
ATOM 7284 O O . GLN A 1 978 ? -21.893 12.522 6.294 1.00 78.75 978 GLN A O 1
ATOM 7289 N N . THR A 1 979 ? -23.174 14.218 6.982 1.00 82.25 979 THR A N 1
ATOM 7290 C CA . THR A 1 979 ? -22.954 15.019 5.768 1.00 82.25 979 THR A CA 1
ATOM 7291 C C . THR A 1 979 ? -21.549 15.622 5.728 1.00 82.25 979 THR A C 1
ATOM 7293 O O . THR A 1 979 ? -21.265 16.626 6.377 1.00 82.25 979 THR A O 1
ATOM 7296 N N . SER A 1 980 ? -20.681 15.073 4.873 1.00 86.88 980 SER A N 1
ATOM 7297 C CA . SER A 1 980 ? -19.444 15.754 4.473 1.00 86.88 980 SER A CA 1
ATOM 7298 C C . SER A 1 980 ? -19.760 16.950 3.571 1.00 86.88 980 SER A C 1
ATOM 7300 O O . SER A 1 980 ? -20.134 16.805 2.404 1.00 86.88 980 SER A O 1
ATOM 7302 N N . ILE A 1 981 ? -19.583 18.153 4.116 1.00 90.00 981 ILE A N 1
ATOM 7303 C CA . ILE A 1 981 ? -19.829 19.414 3.406 1.00 90.00 981 ILE A CA 1
ATOM 7304 C C . ILE A 1 981 ? -18.834 19.593 2.246 1.00 90.00 981 ILE A C 1
ATOM 7306 O O . ILE A 1 981 ? -19.227 19.969 1.139 1.00 90.00 981 ILE A O 1
ATOM 7310 N N . SER A 1 982 ? -17.567 19.218 2.446 1.00 84.25 982 SER A N 1
ATOM 7311 C CA . SER A 1 982 ? -16.552 19.171 1.385 1.00 84.25 982 SER A CA 1
ATOM 7312 C C . SER A 1 982 ? -16.955 18.243 0.229 1.00 84.25 982 SER A C 1
ATOM 7314 O O . SER A 1 982 ? -16.800 18.626 -0.931 1.00 84.25 982 SER A O 1
ATOM 7316 N N . TYR A 1 983 ? -17.559 17.078 0.505 1.00 80.88 983 TYR A N 1
ATOM 7317 C CA . TYR A 1 983 ? -18.083 16.183 -0.538 1.00 80.88 983 TYR A CA 1
ATOM 7318 C C . TYR A 1 983 ? -19.282 16.782 -1.293 1.00 80.88 983 TYR A C 1
ATOM 7320 O O . TYR A 1 983 ? -19.365 16.636 -2.517 1.00 80.88 983 TYR A O 1
ATOM 7328 N N . LEU A 1 984 ? -20.183 17.513 -0.621 1.00 84.81 984 LEU A N 1
ATOM 7329 C CA . LEU A 1 984 ? -21.248 18.252 -1.315 1.00 84.81 984 LEU A CA 1
ATOM 7330 C C . LEU A 1 984 ? -20.657 19.276 -2.294 1.00 84.81 984 LEU A C 1
ATOM 7332 O O . LEU A 1 984 ? -21.036 19.287 -3.461 1.00 84.81 984 LEU A O 1
ATOM 7336 N N . TYR A 1 985 ? -19.664 20.066 -1.877 1.00 88.25 985 TYR A N 1
ATOM 7337 C CA . TYR A 1 985 ? -18.981 21.019 -2.762 1.00 88.25 985 TYR A CA 1
ATOM 7338 C C . TYR A 1 985 ? -18.115 20.383 -3.866 1.00 88.25 985 TYR A C 1
ATOM 7340 O O . TYR A 1 985 ? -17.742 21.093 -4.805 1.00 88.25 985 TYR A O 1
ATOM 7348 N N . MET A 1 986 ? -17.785 19.088 -3.795 1.00 78.94 986 MET A N 1
ATOM 7349 C CA . MET A 1 986 ? -17.195 18.350 -4.924 1.00 78.94 986 MET A CA 1
ATOM 7350 C C . MET A 1 986 ? -18.249 17.985 -5.979 1.00 78.94 986 MET A C 1
ATOM 7352 O O . MET A 1 986 ? -17.978 18.095 -7.171 1.00 78.94 986 MET A O 1
ATOM 7356 N N . ASN A 1 987 ? -19.443 17.569 -5.547 1.00 77.44 987 ASN A N 1
ATOM 7357 C CA . ASN A 1 987 ? -20.477 16.990 -6.416 1.00 77.44 987 ASN A CA 1
ATOM 7358 C C . ASN A 1 987 ? -21.558 17.989 -6.867 1.00 77.44 987 ASN A C 1
ATOM 7360 O O . ASN A 1 987 ? -22.341 17.682 -7.765 1.00 77.44 987 ASN A O 1
ATOM 7364 N N . LYS A 1 988 ? -21.633 19.163 -6.231 1.00 82.50 988 LYS A N 1
ATOM 7365 C CA . LYS A 1 988 ? -22.642 20.204 -6.465 1.00 82.50 988 LYS A CA 1
ATOM 7366 C C . LYS A 1 988 ? -22.004 21.592 -6.518 1.00 82.50 988 LYS A C 1
ATOM 7368 O O . LYS A 1 988 ? -20.895 21.824 -6.029 1.00 82.50 988 LYS A O 1
ATOM 7373 N N . ASN A 1 989 ? -22.706 22.530 -7.149 1.00 85.88 989 ASN A N 1
ATOM 7374 C CA . ASN A 1 989 ? -22.273 23.927 -7.229 1.00 85.88 989 ASN A CA 1
ATOM 7375 C C . ASN A 1 989 ? -22.535 24.661 -5.893 1.00 85.88 989 ASN A C 1
ATOM 7377 O O . ASN A 1 989 ? -23.362 24.211 -5.104 1.00 85.88 989 ASN A O 1
ATOM 7381 N N . SER A 1 990 ? -21.853 25.787 -5.622 1.00 84.50 990 SER A N 1
ATOM 7382 C CA . SER A 1 990 ? -21.948 26.438 -4.297 1.00 84.50 990 SER A CA 1
ATOM 7383 C C . SER A 1 990 ? -23.374 26.904 -3.949 1.00 84.50 990 SER A C 1
ATOM 7385 O O . SER A 1 990 ? -23.795 26.750 -2.807 1.00 84.50 990 SER A O 1
ATOM 7387 N N . ILE A 1 991 ? -24.164 27.362 -4.932 1.00 89.00 991 ILE A N 1
ATOM 7388 C CA . ILE A 1 991 ? -25.559 27.788 -4.711 1.00 89.00 991 ILE A CA 1
ATOM 7389 C C . ILE A 1 991 ? -26.417 26.596 -4.263 1.00 89.00 991 ILE A C 1
ATOM 7391 O O . ILE A 1 991 ? -27.103 26.672 -3.248 1.00 89.00 991 ILE A O 1
ATOM 7395 N N . GLU A 1 992 ? -26.335 25.479 -4.985 1.00 89.44 992 GLU A N 1
ATOM 7396 C CA . GLU A 1 992 ? -27.078 24.252 -4.678 1.00 89.44 992 GLU A CA 1
ATOM 7397 C C . GLU A 1 992 ? -26.643 23.631 -3.338 1.00 89.44 992 GLU A C 1
ATOM 7399 O O . GLU A 1 992 ? -27.485 23.219 -2.541 1.00 89.44 992 GLU A O 1
ATOM 7404 N N . THR A 1 993 ? -25.338 23.614 -3.039 1.00 89.81 993 THR A N 1
ATOM 7405 C CA . THR A 1 993 ? -24.831 23.153 -1.738 1.00 89.81 993 THR A CA 1
ATOM 7406 C C . THR A 1 993 ? -25.327 24.045 -0.600 1.00 89.81 993 THR A C 1
ATOM 7408 O O . THR A 1 993 ? -25.840 23.519 0.388 1.00 89.81 993 THR A O 1
ATOM 7411 N N . LYS A 1 994 ? -25.257 25.378 -0.736 1.00 92.56 994 LYS A N 1
ATOM 7412 C CA . LYS A 1 994 ? -25.785 26.300 0.281 1.00 92.56 994 LYS A CA 1
ATOM 7413 C C . LYS A 1 994 ? -27.294 26.147 0.468 1.00 92.56 994 LYS A C 1
ATOM 7415 O O . LYS A 1 994 ? -27.735 26.150 1.608 1.00 92.56 994 LYS A O 1
ATOM 7420 N N . GLN A 1 995 ? -28.072 25.923 -0.593 1.00 93.44 995 GLN A N 1
ATOM 7421 C CA . GLN A 1 995 ? -29.510 25.626 -0.488 1.00 93.44 995 GLN A CA 1
ATOM 7422 C C . GLN A 1 995 ? -29.788 24.337 0.306 1.00 93.44 995 GLN A C 1
ATOM 7424 O O . GLN A 1 995 ? -30.648 24.333 1.187 1.00 93.44 995 GLN A O 1
ATOM 7429 N N . ILE A 1 996 ? -29.034 23.260 0.060 1.00 92.56 996 ILE A N 1
ATOM 7430 C CA . ILE A 1 996 ? -29.176 21.997 0.807 1.00 92.56 996 ILE A CA 1
ATOM 7431 C C . ILE A 1 996 ? -28.842 22.199 2.293 1.00 92.56 996 ILE A C 1
ATOM 7433 O O . ILE A 1 996 ? -29.614 21.780 3.154 1.00 92.56 996 ILE A O 1
ATOM 7437 N N . LEU A 1 997 ? -27.730 22.869 2.606 1.00 95.81 997 LEU A N 1
ATOM 7438 C CA . LEU A 1 997 ? -27.306 23.123 3.989 1.00 95.81 997 LEU A CA 1
ATOM 7439 C C . LEU A 1 997 ? -28.280 24.060 4.721 1.00 95.81 997 LEU A C 1
ATOM 7441 O O . LEU A 1 997 ? -28.660 23.778 5.856 1.00 95.81 997 LEU A O 1
ATOM 7445 N N . ARG A 1 998 ? -28.736 25.122 4.045 1.00 96.81 998 ARG A N 1
ATOM 7446 C CA . ARG A 1 998 ? -29.748 26.068 4.532 1.00 96.81 998 ARG A CA 1
ATOM 7447 C C . ARG A 1 998 ? -31.046 25.350 4.887 1.00 96.81 998 ARG A C 1
ATOM 7449 O O . ARG A 1 998 ? -31.458 25.419 6.036 1.00 96.81 998 ARG A O 1
ATOM 7456 N N . SER A 1 999 ? -31.607 24.556 3.972 1.00 94.81 999 SER A N 1
ATOM 7457 C CA . SER A 1 999 ? -32.866 23.833 4.219 1.00 94.81 999 SER A CA 1
ATOM 7458 C C . SER A 1 999 ? -32.811 22.873 5.422 1.00 94.81 999 SER A C 1
ATOM 7460 O O . SER A 1 999 ? -33.811 22.695 6.116 1.00 94.81 999 SER A O 1
ATOM 7462 N N . LYS A 1 1000 ? -31.639 22.295 5.731 1.00 93.94 1000 LYS A N 1
ATOM 7463 C CA . LYS A 1 1000 ? -31.433 21.483 6.944 1.00 93.94 1000 LYS A CA 1
ATOM 7464 C C . LYS A 1 1000 ? -31.357 22.316 8.227 1.00 93.94 1000 LYS A C 1
ATOM 7466 O O . LYS A 1 1000 ? -31.808 21.842 9.264 1.00 93.94 1000 LYS A O 1
ATOM 7471 N N . MET A 1 1001 ? -30.816 23.533 8.167 1.00 95.62 1001 MET A N 1
ATOM 7472 C CA . MET A 1 1001 ? -30.799 24.476 9.295 1.00 95.62 1001 MET A CA 1
ATOM 7473 C C . MET A 1 1001 ? -32.140 25.207 9.484 1.00 95.62 1001 MET A C 1
ATOM 7475 O O . MET A 1 1001 ? -32.458 25.608 10.597 1.00 95.62 1001 MET A O 1
ATOM 7479 N N . GLU A 1 1002 ? -32.956 25.328 8.438 1.00 94.06 1002 GLU A N 1
ATOM 7480 C CA . GLU A 1 1002 ? -34.328 25.852 8.506 1.00 94.06 1002 GLU A CA 1
ATOM 7481 C C . GLU A 1 1002 ? -35.320 24.822 9.076 1.00 94.06 1002 GLU A C 1
ATOM 7483 O O . GLU A 1 1002 ? -36.289 25.202 9.730 1.00 94.06 1002 GLU A O 1
ATOM 7488 N N . ALA A 1 1003 ? -35.083 23.518 8.878 1.00 90.69 1003 ALA A N 1
ATOM 7489 C CA . ALA A 1 1003 ? -36.007 22.446 9.272 1.00 90.69 1003 ALA A CA 1
ATOM 7490 C C . ALA A 1 1003 ? -36.418 22.417 10.769 1.00 90.69 1003 ALA A C 1
ATOM 7492 O O . ALA A 1 1003 ? -37.579 22.106 11.038 1.00 90.69 1003 ALA A O 1
ATOM 7493 N N . PRO A 1 1004 ? -35.557 22.769 11.751 1.00 86.56 1004 PRO A N 1
ATOM 7494 C CA . PRO A 1 1004 ? -35.961 22.934 13.153 1.00 86.56 1004 PRO A CA 1
ATOM 7495 C C . PRO A 1 1004 ? -36.862 24.151 13.430 1.00 86.56 1004 PRO A C 1
ATOM 7497 O O . PRO A 1 1004 ? -37.339 24.292 14.553 1.00 86.56 1004 PRO A O 1
ATOM 7500 N N . ASN A 1 1005 ? -37.049 25.064 12.465 1.00 86.81 1005 ASN A N 1
ATOM 7501 C CA . ASN A 1 1005 ? -37.828 26.308 12.584 1.00 86.81 1005 ASN A CA 1
ATOM 7502 C C . ASN A 1 1005 ? -37.500 27.122 13.862 1.00 86.81 1005 ASN A C 1
ATOM 7504 O O . ASN A 1 1005 ? -38.383 27.688 14.505 1.00 86.81 1005 ASN A O 1
ATOM 7508 N N . THR A 1 1006 ? -36.221 27.121 14.255 1.00 87.69 1006 THR A N 1
ATOM 7509 C CA . THR A 1 1006 ? -35.723 27.662 15.538 1.00 87.69 1006 THR A CA 1
ATOM 7510 C C . THR A 1 1006 ? -34.660 28.755 15.358 1.00 87.69 1006 THR A C 1
ATOM 7512 O O . THR A 1 1006 ? -34.437 29.535 16.279 1.00 87.69 1006 THR A O 1
ATOM 7515 N N . TYR A 1 1007 ? -34.020 28.843 14.185 1.00 94.62 1007 TYR A N 1
ATOM 7516 C CA . TYR A 1 1007 ? -32.870 29.721 13.943 1.00 94.62 1007 TYR A CA 1
ATOM 7517 C C . TYR A 1 1007 ? -33.185 30.830 12.937 1.00 94.62 1007 TYR A C 1
ATOM 7519 O O . TYR A 1 1007 ? -33.872 30.606 11.940 1.00 94.62 1007 TYR A O 1
ATOM 7527 N N . SER A 1 1008 ? -32.650 32.020 13.193 1.00 95.38 1008 SER A N 1
ATOM 7528 C CA . SER A 1 1008 ? -32.755 33.191 12.329 1.00 95.38 1008 SER A CA 1
ATOM 7529 C C . SER A 1 1008 ? -31.901 33.074 11.065 1.00 95.38 1008 SER A C 1
ATOM 7531 O O . SER A 1 1008 ? -30.826 32.466 11.066 1.00 95.38 1008 SER A O 1
ATOM 7533 N N . ASP A 1 1009 ? -32.335 33.755 9.999 1.00 94.62 1009 ASP A N 1
ATOM 7534 C CA . ASP A 1 1009 ? -31.559 33.921 8.762 1.00 94.62 1009 ASP A CA 1
ATOM 7535 C C . ASP A 1 1009 ? -30.133 34.422 9.021 1.00 94.62 1009 ASP A C 1
ATOM 7537 O O . ASP A 1 1009 ? -29.200 33.968 8.368 1.00 94.62 1009 ASP A O 1
ATOM 7541 N N . GLN A 1 1010 ? -29.947 35.309 10.007 1.00 94.62 1010 GLN A N 1
ATOM 7542 C CA . GLN A 1 1010 ? -28.637 35.851 10.375 1.00 94.62 1010 GLN A CA 1
ATOM 7543 C C . GLN A 1 1010 ? -27.678 34.750 10.848 1.00 94.62 1010 GLN A C 1
ATOM 7545 O O . GLN A 1 1010 ? -26.557 34.678 10.350 1.00 94.62 1010 GLN A O 1
ATOM 7550 N N . LEU A 1 1011 ? -28.096 33.881 11.779 1.00 95.62 1011 LEU A N 1
ATOM 7551 C CA . LEU A 1 1011 ? -27.238 32.785 12.249 1.00 95.62 1011 LEU A CA 1
ATOM 7552 C C . LEU A 1 1011 ? -26.979 31.767 11.127 1.00 95.62 1011 LEU A C 1
ATOM 7554 O O . LEU A 1 1011 ? -25.852 31.297 10.966 1.00 95.62 1011 LEU A O 1
ATOM 7558 N N . ILE A 1 1012 ? -28.006 31.462 10.329 1.00 97.31 1012 ILE A N 1
ATOM 7559 C CA . ILE A 1 1012 ? -27.904 30.544 9.190 1.00 97.31 1012 ILE A CA 1
ATOM 7560 C C . ILE A 1 1012 ? -26.896 31.071 8.156 1.00 97.31 1012 ILE A C 1
ATOM 7562 O O . ILE A 1 1012 ? -26.000 30.330 7.753 1.00 97.31 1012 ILE A O 1
ATOM 7566 N N . ASP A 1 1013 ? -26.974 32.345 7.767 1.00 96.12 1013 ASP A N 1
ATOM 7567 C CA . ASP A 1 1013 ? -26.061 32.935 6.782 1.00 96.12 1013 ASP A CA 1
ATOM 7568 C C . ASP A 1 1013 ? -24.633 33.106 7.323 1.00 96.12 1013 ASP A C 1
ATOM 7570 O O . ASP A 1 1013 ? -23.680 32.872 6.576 1.00 96.12 1013 ASP A O 1
ATOM 7574 N N . VAL A 1 1014 ? -24.450 33.414 8.615 1.00 97.19 1014 VAL A N 1
ATOM 7575 C CA . VAL A 1 1014 ? -23.124 33.388 9.268 1.00 97.19 1014 VAL A CA 1
ATOM 7576 C C . VAL A 1 1014 ? -22.483 32.004 9.111 1.00 97.19 1014 VAL A C 1
ATOM 7578 O O . VAL A 1 1014 ? -21.372 31.896 8.585 1.00 97.19 1014 VAL A O 1
ATOM 7581 N N . VAL A 1 1015 ? -23.198 30.932 9.473 1.00 97.44 1015 VAL A N 1
ATOM 7582 C CA . VAL A 1 1015 ? -22.685 29.554 9.371 1.00 97.44 1015 VAL A CA 1
ATOM 7583 C C . VAL A 1 1015 ? -22.448 29.144 7.909 1.00 97.44 1015 VAL A C 1
ATOM 7585 O O . VAL A 1 1015 ? -21.395 28.582 7.602 1.00 97.44 1015 VAL A O 1
ATOM 7588 N N . LEU A 1 1016 ? -23.348 29.496 6.979 1.00 96.94 1016 LEU A N 1
ATOM 7589 C CA . LEU A 1 1016 ? -23.177 29.262 5.533 1.00 96.94 1016 LEU A CA 1
ATOM 7590 C C . LEU A 1 1016 ? -21.964 29.996 4.935 1.00 96.94 1016 LEU A C 1
ATOM 7592 O O . LEU A 1 1016 ? -21.401 29.535 3.938 1.00 96.94 1016 LEU A O 1
ATOM 7596 N N . ASN A 1 1017 ? -21.560 31.132 5.502 1.00 95.31 1017 ASN A N 1
ATOM 7597 C CA . ASN A 1 1017 ? -20.394 31.888 5.045 1.00 95.31 1017 ASN A CA 1
ATOM 7598 C C . ASN A 1 1017 ? -19.088 31.362 5.654 1.00 95.31 1017 ASN A C 1
ATOM 7600 O O . ASN A 1 1017 ? -18.089 31.278 4.940 1.00 95.31 1017 ASN A O 1
ATOM 7604 N N . MET A 1 1018 ? -19.100 30.905 6.911 1.00 96.69 1018 MET A N 1
ATOM 7605 C CA . MET A 1 1018 ? -17.973 30.166 7.503 1.00 96.69 1018 MET A CA 1
ATOM 7606 C C . MET A 1 1018 ? -17.643 28.899 6.697 1.00 96.69 1018 MET A C 1
ATOM 7608 O O . MET A 1 1018 ? -16.472 28.616 6.446 1.00 96.69 1018 MET A O 1
ATOM 7612 N N . ILE A 1 1019 ? -18.665 28.176 6.221 1.00 95.25 1019 ILE A N 1
ATOM 7613 C CA . ILE A 1 1019 ? -18.511 26.958 5.404 1.00 95.25 1019 ILE A CA 1
ATOM 7614 C C . ILE A 1 1019 ? -18.507 27.214 3.884 1.00 95.25 1019 ILE A C 1
ATOM 7616 O O . ILE A 1 1019 ? -18.847 26.318 3.112 1.00 95.25 1019 ILE A O 1
ATOM 7620 N N . GLU A 1 1020 ? -18.140 28.408 3.407 1.00 92.44 1020 GLU A N 1
ATOM 7621 C CA . GLU A 1 1020 ? -18.005 28.676 1.964 1.00 92.44 1020 GLU A CA 1
ATOM 7622 C C . GLU A 1 1020 ? -16.860 27.853 1.331 1.00 92.44 1020 GLU A C 1
ATOM 7624 O O . GLU A 1 1020 ? -15.806 27.621 1.934 1.00 92.44 1020 GLU A O 1
ATOM 7629 N N . LYS A 1 1021 ? -17.062 27.410 0.083 1.00 88.81 1021 LYS A N 1
ATOM 7630 C CA . LYS A 1 1021 ? -16.089 26.622 -0.691 1.00 88.81 1021 LYS A CA 1
ATOM 7631 C C . LYS A 1 1021 ? -14.811 27.408 -0.975 1.00 88.81 1021 LYS A C 1
ATOM 7633 O O . LYS A 1 1021 ? -13.723 26.846 -0.959 1.00 88.81 1021 LYS A O 1
ATOM 7638 N N . ASP A 1 1022 ? -14.964 28.693 -1.265 1.00 88.00 1022 ASP A N 1
ATOM 7639 C CA . ASP A 1 1022 ? -13.886 29.625 -1.574 1.00 88.00 1022 ASP A CA 1
ATOM 7640 C C . ASP A 1 1022 ? -13.296 30.223 -0.285 1.00 88.00 1022 ASP A C 1
ATOM 7642 O O . ASP A 1 1022 ? -13.965 30.979 0.421 1.00 88.00 1022 ASP A O 1
ATOM 7646 N N . MET A 1 1023 ? -12.044 29.875 0.024 1.00 87.69 1023 MET A N 1
ATOM 7647 C CA . MET A 1 1023 ? -11.360 30.308 1.249 1.00 87.69 1023 MET A CA 1
ATOM 7648 C C . MET A 1 1023 ? -11.166 31.828 1.355 1.00 87.69 1023 MET A C 1
ATOM 7650 O O . MET A 1 1023 ? -11.133 32.338 2.474 1.00 87.69 1023 MET A O 1
ATOM 7654 N N . GLU A 1 1024 ? -11.112 32.551 0.230 1.00 85.69 1024 GLU A N 1
ATOM 7655 C CA . GLU A 1 1024 ? -10.995 34.022 0.188 1.00 85.69 1024 GLU A CA 1
ATOM 7656 C C . GLU A 1 1024 ? -12.342 34.726 0.450 1.00 85.69 1024 GLU A C 1
ATOM 7658 O O . GLU A 1 1024 ? -12.395 35.946 0.593 1.00 85.69 1024 GLU A O 1
ATOM 7663 N N . LYS A 1 1025 ? -13.449 33.968 0.496 1.00 89.75 1025 LYS A N 1
ATOM 7664 C CA . LYS A 1 1025 ? -14.801 34.471 0.798 1.00 89.75 1025 LYS A CA 1
ATOM 7665 C C . LYS A 1 1025 ? -15.308 34.088 2.189 1.00 89.75 1025 LYS A C 1
ATOM 7667 O O . LYS A 1 1025 ? -16.408 34.498 2.558 1.00 89.75 1025 LYS A O 1
ATOM 7672 N N . ARG A 1 1026 ? -14.545 33.302 2.955 1.00 93.25 1026 ARG A N 1
ATOM 7673 C CA . ARG A 1 1026 ? -14.886 33.004 4.352 1.00 93.25 1026 ARG A CA 1
ATOM 7674 C C . ARG A 1 1026 ? -14.632 34.248 5.215 1.00 93.25 1026 ARG A C 1
ATOM 7676 O O . ARG A 1 1026 ? -13.612 34.906 5.010 1.00 93.25 1026 ARG A O 1
ATOM 7683 N N . PRO A 1 1027 ? -15.517 34.571 6.172 1.00 94.56 1027 PRO A N 1
ATOM 7684 C CA . PRO A 1 1027 ? -15.246 35.608 7.162 1.00 94.56 1027 PRO A CA 1
ATOM 7685 C C . PRO A 1 1027 ? -14.043 35.207 8.028 1.00 94.56 1027 PRO A C 1
ATOM 7687 O O . PRO A 1 1027 ? -13.824 34.017 8.262 1.00 94.56 1027 PRO A O 1
ATOM 7690 N N . SER A 1 1028 ? -13.297 36.180 8.554 1.00 93.81 1028 SER A N 1
ATOM 7691 C CA . SER A 1 1028 ? -12.431 35.917 9.711 1.00 93.81 1028 SER A CA 1
ATOM 7692 C C . SER A 1 1028 ? -13.279 35.699 10.968 1.00 93.81 1028 SER A C 1
ATOM 7694 O O . SER A 1 1028 ? -14.443 36.103 11.029 1.00 93.81 1028 SER A O 1
ATOM 7696 N N . GLU A 1 1029 ? -12.704 35.123 12.020 1.00 93.25 1029 GLU A N 1
ATOM 7697 C CA . GLU A 1 1029 ? -13.352 35.053 13.334 1.00 93.25 1029 GLU A CA 1
ATOM 7698 C C . GLU A 1 1029 ? -13.749 36.439 13.883 1.00 93.25 1029 GLU A C 1
ATOM 7700 O O . GLU A 1 1029 ? -14.756 36.558 14.580 1.00 93.25 1029 GLU A O 1
ATOM 7705 N N . VAL A 1 1030 ? -13.031 37.502 13.499 1.00 92.56 1030 VAL A N 1
ATOM 7706 C CA . VAL A 1 1030 ? -13.360 38.895 13.844 1.00 92.56 1030 VAL A CA 1
ATOM 7707 C C . VAL A 1 1030 ? -14.591 39.382 13.075 1.00 92.56 1030 VAL A C 1
ATOM 7709 O O . VAL A 1 1030 ? -15.451 40.053 13.646 1.00 92.56 1030 VAL A O 1
ATOM 7712 N N . ASP A 1 1031 ? -14.724 39.011 11.799 1.00 93.56 1031 ASP A N 1
ATOM 7713 C CA . ASP A 1 1031 ? -15.916 39.312 10.999 1.00 93.56 1031 ASP A CA 1
ATOM 7714 C C . ASP A 1 1031 ? -17.141 38.551 11.515 1.00 93.56 1031 ASP A C 1
ATOM 7716 O O . ASP A 1 1031 ? -18.218 39.138 11.603 1.00 93.56 1031 ASP A O 1
ATOM 7720 N N . VAL A 1 1032 ? -16.982 37.285 11.926 1.00 94.81 1032 VAL A N 1
ATOM 7721 C CA . VAL A 1 1032 ? -18.045 36.508 12.592 1.00 94.81 1032 VAL A CA 1
ATOM 7722 C C . VAL A 1 1032 ? -18.468 37.196 13.893 1.00 94.81 1032 VAL A C 1
ATOM 7724 O O . VAL A 1 1032 ? -19.650 37.476 14.076 1.00 94.81 1032 VAL A O 1
ATOM 7727 N N . LEU A 1 1033 ? -17.519 37.570 14.760 1.00 92.31 1033 LEU A N 1
ATOM 7728 C CA . LEU A 1 1033 ? -17.809 38.309 15.998 1.00 92.31 1033 LEU A CA 1
ATOM 7729 C C . LEU A 1 1033 ? -18.484 39.666 15.753 1.00 92.31 1033 LEU A C 1
ATOM 7731 O O . LEU A 1 1033 ? -19.197 40.152 16.626 1.00 92.31 1033 LEU A O 1
ATOM 7735 N N . ASN A 1 1034 ? -18.277 40.296 14.596 1.00 90.81 1034 ASN A N 1
ATOM 7736 C CA . ASN A 1 1034 ? -18.943 41.548 14.231 1.00 90.81 1034 ASN A CA 1
ATOM 7737 C C . ASN A 1 1034 ? -20.315 41.339 13.569 1.00 90.81 1034 ASN A C 1
ATOM 7739 O O . ASN A 1 1034 ? -21.176 42.199 13.716 1.00 90.81 1034 ASN A O 1
ATOM 7743 N N . GLN A 1 1035 ? -20.548 40.205 12.903 1.00 88.00 1035 GLN A N 1
ATOM 7744 C CA . GLN A 1 1035 ? -21.859 39.802 12.366 1.00 88.00 1035 GLN A CA 1
ATOM 7745 C C . GLN A 1 1035 ? -22.819 39.273 13.446 1.00 88.00 1035 GLN A C 1
ATOM 7747 O O . GLN A 1 1035 ? -24.004 39.092 13.173 1.00 88.00 1035 GLN A O 1
ATOM 7752 N N . MET A 1 1036 ? -22.311 39.013 14.654 1.00 81.50 1036 MET A N 1
ATOM 7753 C CA . MET A 1 1036 ? -23.047 38.441 15.790 1.00 81.50 1036 MET A CA 1
ATOM 7754 C C . MET A 1 1036 ? -23.485 39.477 16.843 1.00 81.50 1036 MET A C 1
ATOM 7756 O O . MET A 1 1036 ? -24.196 39.104 17.777 1.00 81.50 1036 MET A O 1
ATOM 7760 N N . LYS A 1 1037 ? -23.070 40.742 16.682 1.00 77.31 1037 LYS A N 1
ATOM 7761 C CA . LYS A 1 1037 ? -23.448 41.911 17.500 1.00 77.31 1037 LYS A CA 1
ATOM 7762 C C . LYS A 1 1037 ? -24.671 42.634 16.929 1.00 77.31 1037 LYS A C 1
ATOM 7764 O O . LYS A 1 1037 ? -25.316 43.344 17.728 1.00 77.31 1037 LYS A O 1
#

pLDDT: mean 77.72, std 21.75, range [22.53, 98.44]